Protein 2LS0 (pdb70)

Sequence (128 aa):
MRGSHHHHHHGSEPTTPTTNLKIYKVDDLQKINGIWQVRNNILVPTDFTWVDNGIAADDVIEVTSNGTRTSDQVLQKGGYFVINPNNVKSVGTPMKGSGGLSWAQVNFTTGGNVWLNTTSKDNLLYGKMRGSHHHHHHGSEPTTPTTNLKIYKVDDLQKINGIWQVRNNILVPTDFTWVDNGIAADDVIEVTSNGTRTSDQVLQKGGYFVINPNNVKSVGTPMKGSGGLSWAQVNFTTGGNVWLNTTSKDNLLYGKMRGSHHHHHHGSEPTTPTTNLKIYKVDDLQKINGIWQVRNNILVPTDFTWVDNGIAADDVIEVTSNGTRTSDQVLQKGGYFVINPNNVKSVGTPMKGSGGLSWAQVNFTTGGNVWLNTTSKDNLLYGKMRGSHHHHHHGSEPTTPTTNLKIYKVDDLQKINGIWQVRNNILVPTDFTWVDNGIAADDVIEVTSNGTRTSDQVLQKGGYFVINPNNVKSVGTPMKGSGGLSWAQVNFTTGGNVWLNTTSKDNLLYGKMRGSHHHHHHGSEPTTPTTNLKIYKVDDLQKINGIWQVRNNILVPTDFTWVDNGIAADDVIEVTSNGTRTSDQVLQKGGYFVINPNNVKSVGTPMKGSGGLSWAQVNFTTGGNVWLNTTSKDNLLYGKMRGSHHHHHHGSEPTTPTTNLKIYKVDDLQKINGIWQVRNNILVPTDFTWVDNGIAADDVIEVTSNGTRTSDQVLQKGGYFVINPNNVKSVGTPMKGSGGLSWAQVNFTTGGNVWLNTTSKDNLLYGKMRGSHHHHHHGSEPTTPTTNLKIYKVDDLQKINGIWQVRNNILVPTDFTWVDNGIAADDVIEVTSNGTRTSDQVLQKGGYFVINPNNVKSVGTPMKGSGGLSWAQVNFTTGGNVWLNTTSKDNLLYGKMRGSHHHHHHGSEPTTPTTNLKIYKVDDLQKINGIWQVRNNILVPTDFTWVDNGIAADDVIEVTSNGTRTSDQVLQKGGYFVINPNNVKSVGTPMKGSGGLSWAQVNFTTGGNVWLNTTSKDNLLYGKMRGSHHHHHHGSEPTTPTTNLKIYKVDDLQKINGIWQVRNNILVPTDFTWVDNGIAADDVIEVTSNGTRTSDQVLQKGGYFVINPNNVKSVGTPMKGSGGLSWAQVNFTTGGNVWLNTTSKDNLLYGKMRGSHHHHHHGSEPTTPTTNLKIYKVDDLQKINGIWQVRNNILVPTDFTWVDNGIAADDVIEVTSNGTRTSDQVLQKGGYFVINPNNVKSVGTPMKGSGGLSWAQVNFTTGGNVWLNTTSKDNLLYGK

Secondary structure (DSSP, 8-state):
--S--------S-----S--------S--EEETTEEEE--TTT-SS---TTTTSEEGGGSB--BTTTBSSSSSS--SSS--B--SSSEEEEEEEES-SSSS-EEEEEETTTEEEEEE-S-HHHHHT--

Structure (mmCIF, N/CA/C/O backbone):
data_2LS0
#
_entry.id   2LS0
#
loop_
_atom_site.group_PDB
_atom_site.id
_atom_site.type_symbol
_atom_site.label_atom_id
_atom_site.label_alt_id
_atom_site.label_comp_id
_atom_site.label_asym_id
_atom_site.label_entity_id
_atom_site.label_seq_id
_atom_site.pdbx_PDB_ins_code
_atom_site.Cartn_x
_atom_site.Cartn_y
_atom_site.Cartn_z
_atom_site.occupancy
_atom_site.B_iso_or_equiv
_atom_site.auth_seq_id
_atom_site.auth_comp_id
_atom_site.auth_asym_id
_atom_site.auth_atom_id
_atom_site.pdbx_PDB_model_num
ATOM 1 N N . MET A 1 1 ? -18.959 25.206 -8.216 1.00 0.00 1 MET 1 N 1
ATOM 2 C CA . MET A 1 1 ? -19.706 26.428 -8.618 1.00 0.00 1 MET 1 CA 1
ATOM 3 C C . MET A 1 1 ? -18.752 27.511 -9.112 1.00 0.00 1 MET 1 C 1
ATOM 4 O O . MET A 1 1 ? -18.694 27.809 -10.305 1.00 0.00 1 MET 1 O 1
ATOM 20 N N . ARG A 1 2 ? -18.008 28.097 -8.179 1.00 0.00 2 ARG 1 N 1
ATOM 21 C CA . ARG A 1 2 ? -17.055 29.152 -8.505 1.00 0.00 2 ARG 1 CA 1
ATOM 22 C C . ARG A 1 2 ? -15.680 28.573 -8.828 1.00 0.00 2 ARG 1 C 1
ATOM 23 O O . ARG A 1 2 ? -14.995 28.048 -7.950 1.00 0.00 2 ARG 1 O 1
ATOM 44 N N . GLY A 1 3 ? -15.280 28.678 -10.092 1.00 0.00 3 GLY 1 N 1
ATOM 45 C CA . GLY A 1 3 ? -13.986 28.170 -10.511 1.00 0.00 3 GLY 1 CA 1
ATOM 46 C C . GLY A 1 3 ? -13.765 26.720 -10.124 1.00 0.00 3 GLY 1 C 1
ATOM 47 O O . GLY A 1 3 ? -12.641 26.317 -9.822 1.00 0.00 3 GLY 1 O 1
ATOM 51 N N . SER A 1 4 ? -14.835 25.933 -10.135 1.00 0.00 4 SER 1 N 1
ATOM 52 C CA . SER A 1 4 ? -14.746 24.520 -9.785 1.00 0.00 4 SER 1 CA 1
ATOM 53 C C . SER A 1 4 ? -14.698 23.639 -11.034 1.00 0.00 4 SER 1 C 1
ATOM 54 O O . SER A 1 4 ? -14.675 22.412 -10.935 1.00 0.00 4 SER 1 O 1
ATOM 62 N N . HIS A 1 5 ? -14.685 24.268 -12.207 1.00 0.00 5 HIS 1 N 1
ATOM 63 C CA . HIS A 1 5 ? -14.641 23.536 -13.468 1.00 0.00 5 HIS 1 CA 1
ATOM 64 C C . HIS A 1 5 ? -13.236 23.557 -14.062 1.00 0.00 5 HIS 1 C 1
ATOM 65 O O . HIS A 1 5 ? -12.747 24.606 -14.483 1.00 0.00 5 HIS 1 O 1
ATOM 80 N N . HIS A 1 6 ? -12.589 22.395 -14.092 1.00 0.00 6 HIS 1 N 1
ATOM 81 C CA . HIS A 1 6 ? -11.239 22.288 -14.636 1.00 0.00 6 HIS 1 CA 1
ATOM 82 C C . HIS A 1 6 ? -10.834 20.828 -14.827 1.00 0.00 6 HIS 1 C 1
ATOM 83 O O . HIS A 1 6 ? -10.679 20.084 -13.858 1.00 0.00 6 HIS 1 O 1
ATOM 98 N N . HIS A 1 7 ? -10.661 20.426 -16.083 1.00 0.00 7 HIS 1 N 1
ATOM 99 C CA . HIS A 1 7 ? -10.271 19.057 -16.407 1.00 0.00 7 HIS 1 CA 1
ATOM 100 C C . HIS A 1 7 ? -8.824 19.002 -16.894 1.00 0.00 7 HIS 1 C 1
ATOM 101 O O . HIS A 1 7 ? -8.365 19.896 -17.604 1.00 0.00 7 HIS 1 O 1
ATOM 116 N N . HIS A 1 8 ? -8.110 17.947 -16.506 1.00 0.00 8 HIS 1 N 1
ATOM 117 C CA . HIS A 1 8 ? -6.714 17.782 -16.905 1.00 0.00 8 HIS 1 CA 1
ATOM 118 C C . HIS A 1 8 ? -6.344 16.303 -17.015 1.00 0.00 8 HIS 1 C 1
ATOM 119 O O . HIS A 1 8 ? -6.905 15.460 -16.315 1.00 0.00 8 HIS 1 O 1
ATOM 134 N N . HIS A 1 9 ? -5.396 15.997 -17.899 1.00 0.00 9 HIS 1 N 1
ATOM 135 C CA . HIS A 1 9 ? -4.949 14.620 -18.101 1.00 0.00 9 HIS 1 CA 1
ATOM 136 C C . HIS A 1 9 ? -3.492 14.447 -17.683 1.00 0.00 9 HIS 1 C 1
ATOM 137 O O . HIS A 1 9 ? -2.735 15.414 -17.612 1.00 0.00 9 HIS 1 O 1
ATOM 152 N N . HIS A 1 10 ? -3.106 13.201 -17.414 1.00 0.00 10 HIS 1 N 1
ATOM 153 C CA . HIS A 1 10 ? -1.739 12.883 -16.997 1.00 0.00 10 HIS 1 CA 1
ATOM 154 C C . HIS A 1 10 ? -0.811 12.739 -18.202 1.00 0.00 10 HIS 1 C 1
ATOM 155 O O . HIS A 1 10 ? -1.198 13.029 -19.334 1.00 0.00 10 HIS 1 O 1
ATOM 170 N N . GLY A 1 11 ? 0.420 12.294 -17.949 1.00 0.00 11 GLY 1 N 1
ATOM 171 C CA . GLY A 1 11 ? 1.385 12.119 -19.021 1.00 0.00 11 GLY 1 CA 1
ATOM 172 C C . GLY A 1 11 ? 1.664 10.656 -19.311 1.00 0.00 11 GLY 1 C 1
ATOM 173 O O . GLY A 1 11 ? 1.781 9.846 -18.391 1.00 0.00 11 GLY 1 O 1
ATOM 177 N N . SER A 1 12 ? 1.763 10.313 -20.593 1.00 0.00 12 SER 1 N 1
ATOM 178 C CA . SER A 1 12 ? 2.022 8.934 -20.999 1.00 0.00 12 SER 1 CA 1
ATOM 179 C C . SER A 1 12 ? 3.509 8.691 -21.259 1.00 0.00 12 SER 1 C 1
ATOM 180 O O . SER A 1 12 ? 3.888 7.646 -21.788 1.00 0.00 12 SER 1 O 1
ATOM 188 N N . GLU A 1 13 ? 4.349 9.654 -20.889 1.00 0.00 13 GLU 1 N 1
ATOM 189 C CA . GLU A 1 13 ? 5.789 9.526 -21.092 1.00 0.00 13 GLU 1 CA 1
ATOM 190 C C . GLU A 1 13 ? 6.550 9.810 -19.799 1.00 0.00 13 GLU 1 C 1
ATOM 191 O O . GLU A 1 13 ? 7.240 10.823 -19.684 1.00 0.00 13 GLU 1 O 1
ATOM 203 N N . PRO A 1 14 ? 6.435 8.914 -18.804 1.00 0.00 14 PRO 1 N 1
ATOM 204 C CA . PRO A 1 14 ? 7.117 9.073 -17.518 1.00 0.00 14 PRO 1 CA 1
ATOM 205 C C . PRO A 1 14 ? 8.611 8.783 -17.616 1.00 0.00 14 PRO 1 C 1
ATOM 206 O O . PRO A 1 14 ? 9.019 7.749 -18.146 1.00 0.00 14 PRO 1 O 1
ATOM 217 N N . THR A 1 15 ? 9.421 9.699 -17.099 1.00 0.00 15 THR 1 N 1
ATOM 218 C CA . THR A 1 15 ? 10.870 9.538 -17.124 1.00 0.00 15 THR 1 CA 1
ATOM 219 C C . THR A 1 15 ? 11.298 8.423 -16.173 1.00 0.00 15 THR 1 C 1
ATOM 220 O O . THR A 1 15 ? 10.461 7.676 -15.667 1.00 0.00 15 THR 1 O 1
ATOM 231 N N . THR A 1 16 ? 12.601 8.316 -15.932 1.00 0.00 16 THR 1 N 1
ATOM 232 C CA . THR A 1 16 ? 13.126 7.291 -15.038 1.00 0.00 16 THR 1 CA 1
ATOM 233 C C . THR A 1 16 ? 13.362 7.860 -13.640 1.00 0.00 16 THR 1 C 1
ATOM 234 O O . THR A 1 16 ? 14.340 8.572 -13.408 1.00 0.00 16 THR 1 O 1
ATOM 245 N N . PRO A 1 17 ? 12.463 7.557 -12.685 1.00 0.00 17 PRO 1 N 1
ATOM 246 C CA . PRO A 1 17 ? 12.579 8.045 -11.309 1.00 0.00 17 PRO 1 CA 1
ATOM 247 C C . PRO A 1 17 ? 13.651 7.306 -10.517 1.00 0.00 17 PRO 1 C 1
ATOM 248 O O . PRO A 1 17 ? 14.128 6.249 -10.931 1.00 0.00 17 PRO 1 O 1
ATOM 259 N N . THR A 1 18 ? 14.024 7.870 -9.374 1.00 0.00 18 THR 1 N 1
ATOM 260 C CA . THR A 1 18 ? 15.040 7.270 -8.516 1.00 0.00 18 THR 1 CA 1
ATOM 261 C C . THR A 1 18 ? 14.428 6.717 -7.228 1.00 0.00 18 THR 1 C 1
ATOM 262 O O . THR A 1 18 ? 15.129 6.131 -6.405 1.00 0.00 18 THR 1 O 1
ATOM 273 N N . THR A 1 19 ? 13.121 6.910 -7.055 1.00 0.00 19 THR 1 N 1
ATOM 274 C CA . THR A 1 19 ? 12.425 6.432 -5.861 1.00 0.00 19 THR 1 CA 1
ATOM 275 C C . THR A 1 19 ? 11.431 5.325 -6.205 1.00 0.00 19 THR 1 C 1
ATOM 276 O O . THR A 1 19 ? 10.235 5.445 -5.932 1.00 0.00 19 THR 1 O 1
ATOM 287 N N . ASN A 1 20 ? 11.927 4.242 -6.799 1.00 0.00 20 ASN 1 N 1
ATOM 288 C CA . ASN A 1 20 ? 11.071 3.121 -7.167 1.00 0.00 20 ASN 1 CA 1
ATOM 289 C C . ASN A 1 20 ? 10.523 2.419 -5.926 1.00 0.00 20 ASN 1 C 1
ATOM 290 O O . ASN A 1 20 ? 11.274 2.031 -5.032 1.00 0.00 20 ASN 1 O 1
ATOM 301 N N . LEU A 1 21 ? 9.205 2.260 -5.890 1.00 0.00 21 LEU 1 N 1
ATOM 302 C CA . LEU A 1 21 ? 8.524 1.611 -4.782 1.00 0.00 21 LEU 1 CA 1
ATOM 303 C C . LEU A 1 21 ? 8.880 0.136 -4.717 1.00 0.00 21 LEU 1 C 1
ATOM 304 O O . LEU A 1 21 ? 8.260 -0.696 -5.378 1.00 0.00 21 LEU 1 O 1
ATOM 320 N N . LYS A 1 22 ? 9.877 -0.178 -3.911 1.00 0.00 22 LYS 1 N 1
ATOM 321 C CA . LYS A 1 22 ? 10.322 -1.551 -3.744 1.00 0.00 22 LYS 1 CA 1
ATOM 322 C C . LYS A 1 22 ? 9.152 -2.469 -3.374 1.00 0.00 22 LYS 1 C 1
ATOM 323 O O . LYS A 1 22 ? 8.040 -2.007 -3.116 1.00 0.00 22 LYS 1 O 1
ATOM 342 N N . ILE A 1 23 ? 9.404 -3.771 -3.416 1.00 0.00 23 ILE 1 N 1
ATOM 343 C CA . ILE A 1 23 ? 8.392 -4.785 -3.161 1.00 0.00 23 ILE 1 CA 1
ATOM 344 C C . ILE A 1 23 ? 7.953 -4.932 -1.700 1.00 0.00 23 ILE 1 C 1
ATOM 345 O O . ILE A 1 23 ? 8.706 -4.673 -0.763 1.00 0.00 23 ILE 1 O 1
ATOM 361 N N . TYR A 1 24 ? 6.718 -5.430 -1.559 1.00 0.00 24 TYR 1 N 1
ATOM 362 C CA . TYR A 1 24 ? 6.088 -5.732 -0.287 1.00 0.00 24 TYR 1 CA 1
ATOM 363 C C . TYR A 1 24 ? 6.040 -7.248 -0.193 1.00 0.00 24 TYR 1 C 1
ATOM 364 O O . TYR A 1 24 ? 6.275 -7.922 -1.189 1.00 0.00 24 TYR 1 O 1
ATOM 382 N N . LYS A 1 25 ? 5.710 -7.800 0.953 1.00 0.00 25 LYS 1 N 1
ATOM 383 C CA . LYS A 1 25 ? 5.615 -9.251 1.058 1.00 0.00 25 LYS 1 CA 1
ATOM 384 C C . LYS A 1 25 ? 4.193 -9.685 1.393 1.00 0.00 25 LYS 1 C 1
ATOM 385 O O . LYS A 1 25 ? 3.712 -9.467 2.496 1.00 0.00 25 LYS 1 O 1
ATOM 404 N N . VAL A 1 26 ? 3.513 -10.316 0.459 1.00 0.00 26 VAL 1 N 1
ATOM 405 C CA . VAL A 1 26 ? 2.171 -10.761 0.723 1.00 0.00 26 VAL 1 CA 1
ATOM 406 C C . VAL A 1 26 ? 2.199 -12.052 1.495 1.00 0.00 26 VAL 1 C 1
ATOM 407 O O . VAL A 1 26 ? 2.088 -13.147 0.940 1.00 0.00 26 VAL 1 O 1
ATOM 420 N N . ASP A 1 27 ? 2.383 -11.874 2.784 1.00 0.00 27 ASP 1 N 1
ATOM 421 C CA . ASP A 1 27 ? 2.473 -12.976 3.741 1.00 0.00 27 ASP 1 CA 1
ATOM 422 C C . ASP A 1 27 ? 1.104 -13.472 4.165 1.00 0.00 27 ASP 1 C 1
ATOM 423 O O . ASP A 1 27 ? 0.951 -14.629 4.556 1.00 0.00 27 ASP 1 O 1
ATOM 432 N N . ASP A 1 28 ? 0.107 -12.604 4.091 1.00 0.00 28 ASP 1 N 1
ATOM 433 C CA . ASP A 1 28 ? -1.239 -12.995 4.480 1.00 0.00 28 ASP 1 CA 1
ATOM 434 C C . ASP A 1 28 ? -2.262 -11.907 4.190 1.00 0.00 28 ASP 1 C 1
ATOM 435 O O . ASP A 1 28 ? -2.246 -10.842 4.806 1.00 0.00 28 ASP 1 O 1
ATOM 444 N N . LEU A 1 29 ? -3.177 -12.196 3.276 1.00 0.00 29 LEU 1 N 1
ATOM 445 C CA . LEU A 1 29 ? -4.225 -11.264 2.946 1.00 0.00 29 LEU 1 CA 1
ATOM 446 C C . LEU A 1 29 ? -5.569 -11.965 2.970 1.00 0.00 29 LEU 1 C 1
ATOM 447 O O . LEU A 1 29 ? -5.711 -13.082 2.481 1.00 0.00 29 LEU 1 O 1
ATOM 463 N N . GLN A 1 30 ? -6.534 -11.292 3.570 1.00 0.00 30 GLN 1 N 1
ATOM 464 C CA . GLN A 1 30 ? -7.887 -11.811 3.739 1.00 0.00 30 GLN 1 CA 1
ATOM 465 C C . GLN A 1 30 ? -8.947 -10.850 3.268 1.00 0.00 30 GLN 1 C 1
ATOM 466 O O . GLN A 1 30 ? -8.723 -9.646 3.203 1.00 0.00 30 GLN 1 O 1
ATOM 480 N N . LYS A 1 31 ? -10.142 -11.377 3.018 1.00 0.00 31 LYS 1 N 1
ATOM 481 C CA . LYS A 1 31 ? -11.232 -10.506 2.670 1.00 0.00 31 LYS 1 CA 1
ATOM 482 C C . LYS A 1 31 ? -11.562 -9.809 3.980 1.00 0.00 31 LYS 1 C 1
ATOM 483 O O . LYS A 1 31 ? -12.062 -10.429 4.918 1.00 0.00 31 LYS 1 O 1
ATOM 502 N N . ILE A 1 32 ? -11.131 -8.568 4.085 1.00 0.00 32 ILE 1 N 1
ATOM 503 C CA . ILE A 1 32 ? -11.217 -7.832 5.333 1.00 0.00 32 ILE 1 CA 1
ATOM 504 C C . ILE A 1 32 ? -11.981 -6.516 5.194 1.00 0.00 32 ILE 1 C 1
ATOM 505 O O . ILE A 1 32 ? -11.603 -5.638 4.422 1.00 0.00 32 ILE 1 O 1
ATOM 521 N N . ASN A 1 33 ? -13.077 -6.401 5.948 1.00 0.00 33 ASN 1 N 1
ATOM 522 C CA . ASN A 1 33 ? -13.922 -5.215 5.910 1.00 0.00 33 ASN 1 CA 1
ATOM 523 C C . ASN A 1 33 ? -14.505 -5.024 4.515 1.00 0.00 33 ASN 1 C 1
ATOM 524 O O . ASN A 1 33 ? -14.649 -3.899 4.036 1.00 0.00 33 ASN 1 O 1
ATOM 535 N N . GLY A 1 34 ? -14.834 -6.139 3.868 1.00 0.00 34 GLY 1 N 1
ATOM 536 C CA . GLY A 1 34 ? -15.386 -6.092 2.536 1.00 0.00 34 GLY 1 CA 1
ATOM 537 C C . GLY A 1 34 ? -14.337 -5.767 1.489 1.00 0.00 34 GLY 1 C 1
ATOM 538 O O . GLY A 1 34 ? -14.649 -5.633 0.305 1.00 0.00 34 GLY 1 O 1
ATOM 542 N N . ILE A 1 35 ? -13.088 -5.638 1.930 1.00 0.00 35 ILE 1 N 1
ATOM 543 C CA . ILE A 1 35 ? -11.986 -5.328 1.048 1.00 0.00 35 ILE 1 CA 1
ATOM 544 C C . ILE A 1 35 ? -10.810 -6.240 1.357 1.00 0.00 35 ILE 1 C 1
ATOM 545 O O . ILE A 1 35 ? -10.494 -6.483 2.519 1.00 0.00 35 ILE 1 O 1
ATOM 561 N N . TRP A 1 36 ? -10.150 -6.733 0.324 1.00 0.00 36 TRP 1 N 1
ATOM 562 C CA . TRP A 1 36 ? -9.009 -7.611 0.523 1.00 0.00 36 TRP 1 CA 1
ATOM 563 C C . TRP A 1 36 ? -7.930 -6.875 1.313 1.00 0.00 36 TRP 1 C 1
ATOM 564 O O . TRP A 1 36 ? -7.596 -5.739 0.992 1.00 0.00 36 TRP 1 O 1
ATOM 585 N N . GLN A 1 37 ? -7.406 -7.507 2.362 1.00 0.00 37 GLN 1 N 1
ATOM 586 C CA . GLN A 1 37 ? -6.393 -6.870 3.193 1.00 0.00 37 GLN 1 CA 1
ATOM 587 C C . GLN A 1 37 ? -5.095 -7.626 3.123 1.00 0.00 37 GLN 1 C 1
ATOM 588 O O . GLN A 1 37 ? -5.092 -8.831 2.960 1.00 0.00 37 GLN 1 O 1
ATOM 602 N N . VAL A 1 38 ? -3.994 -6.897 3.212 1.00 0.00 38 VAL 1 N 1
ATOM 603 C CA . VAL A 1 38 ? -2.681 -7.503 3.095 1.00 0.00 38 VAL 1 CA 1
ATOM 604 C C . VAL A 1 38 ? -1.826 -7.434 4.350 1.00 0.00 38 VAL 1 C 1
ATOM 605 O O . VAL A 1 38 ? -1.940 -6.501 5.152 1.00 0.00 38 VAL 1 O 1
ATOM 618 N N . ARG A 1 39 ? -0.948 -8.445 4.476 1.00 0.00 39 ARG 1 N 1
ATOM 619 C CA . ARG A 1 39 ? -0.010 -8.544 5.585 1.00 0.00 39 ARG 1 CA 1
ATOM 620 C C . ARG A 1 39 ? 1.328 -9.136 5.126 1.00 0.00 39 ARG 1 C 1
ATOM 621 O O . ARG A 1 39 ? 1.348 -10.088 4.346 1.00 0.00 39 ARG 1 O 1
ATOM 642 N N . ASN A 1 40 ? 2.438 -8.643 5.680 1.00 0.00 40 ASN 1 N 1
ATOM 643 C CA . ASN A 1 40 ? 3.738 -9.209 5.390 1.00 0.00 40 ASN 1 CA 1
ATOM 644 C C . ASN A 1 40 ? 4.454 -9.425 6.683 1.00 0.00 40 ASN 1 C 1
ATOM 645 O O . ASN A 1 40 ? 4.249 -8.720 7.649 1.00 0.00 40 ASN 1 O 1
ATOM 656 N N . ASN A 1 41 ? 5.282 -10.408 6.676 1.00 0.00 41 ASN 1 N 1
ATOM 657 C CA . ASN A 1 41 ? 6.061 -10.768 7.837 1.00 0.00 41 ASN 1 CA 1
ATOM 658 C C . ASN A 1 41 ? 6.973 -9.623 8.316 1.00 0.00 41 ASN 1 C 1
ATOM 659 O O . ASN A 1 41 ? 7.447 -9.649 9.452 1.00 0.00 41 ASN 1 O 1
ATOM 670 N N . ILE A 1 42 ? 7.233 -8.629 7.455 1.00 0.00 42 ILE 1 N 1
ATOM 671 C CA . ILE A 1 42 ? 8.086 -7.528 7.804 1.00 0.00 42 ILE 1 CA 1
ATOM 672 C C . ILE A 1 42 ? 7.321 -6.475 8.566 1.00 0.00 42 ILE 1 C 1
ATOM 673 O O . ILE A 1 42 ? 7.729 -6.030 9.639 1.00 0.00 42 ILE 1 O 1
ATOM 689 N N . LEU A 1 43 ? 6.192 -6.093 7.997 1.00 0.00 43 LEU 1 N 1
ATOM 690 C CA . LEU A 1 43 ? 5.338 -5.113 8.607 1.00 0.00 43 LEU 1 CA 1
ATOM 691 C C . LEU A 1 43 ? 4.185 -5.791 9.315 1.00 0.00 43 LEU 1 C 1
ATOM 692 O O . LEU A 1 43 ? 3.440 -5.151 10.053 1.00 0.00 43 LEU 1 O 1
ATOM 708 N N . VAL A 1 44 ? 4.014 -7.090 9.075 1.00 0.00 44 VAL 1 N 1
ATOM 709 C CA . VAL A 1 44 ? 2.920 -7.804 9.697 1.00 0.00 44 VAL 1 CA 1
ATOM 710 C C . VAL A 1 44 ? 3.263 -9.246 9.956 1.00 0.00 44 VAL 1 C 1
ATOM 711 O O . VAL A 1 44 ? 2.730 -10.157 9.319 1.00 0.00 44 VAL 1 O 1
ATOM 724 N N . PRO A 1 45 ? 4.140 -9.472 10.925 1.00 0.00 45 PRO 1 N 1
ATOM 725 C CA . PRO A 1 45 ? 4.537 -10.808 11.322 1.00 0.00 45 PRO 1 CA 1
ATOM 726 C C . PRO A 1 45 ? 3.301 -11.654 11.529 1.00 0.00 45 PRO 1 C 1
ATOM 727 O O . PRO A 1 45 ? 3.285 -12.857 11.270 1.00 0.00 45 PRO 1 O 1
ATOM 738 N N . THR A 1 46 ? 2.259 -10.966 11.977 1.00 0.00 46 THR 1 N 1
ATOM 739 C CA . THR A 1 46 ? 0.958 -11.566 12.228 1.00 0.00 46 THR 1 CA 1
ATOM 740 C C . THR A 1 46 ? 0.043 -10.596 12.976 1.00 0.00 46 THR 1 C 1
ATOM 741 O O . THR A 1 46 ? 0.511 -9.725 13.708 1.00 0.00 46 THR 1 O 1
ATOM 752 N N . ASP A 1 47 ? -1.267 -10.789 12.827 1.00 0.00 47 ASP 1 N 1
ATOM 753 C CA . ASP A 1 47 ? -2.259 -9.962 13.532 1.00 0.00 47 ASP 1 CA 1
ATOM 754 C C . ASP A 1 47 ? -2.388 -8.534 13.006 1.00 0.00 47 ASP 1 C 1
ATOM 755 O O . ASP A 1 47 ? -2.294 -7.579 13.779 1.00 0.00 47 ASP 1 O 1
ATOM 764 N N . PHE A 1 48 ? -2.683 -8.375 11.732 1.00 0.00 48 PHE 1 N 1
ATOM 765 C CA . PHE A 1 48 ? -2.885 -7.071 11.173 1.00 0.00 48 PHE 1 CA 1
ATOM 766 C C . PHE A 1 48 ? -4.314 -6.683 11.439 1.00 0.00 48 PHE 1 C 1
ATOM 767 O O . PHE A 1 48 ? -5.227 -7.294 10.898 1.00 0.00 48 PHE 1 O 1
ATOM 784 N N . THR A 1 49 ? -4.511 -5.708 12.288 1.00 0.00 49 THR 1 N 1
ATOM 785 C CA . THR A 1 49 ? -5.854 -5.286 12.632 1.00 0.00 49 THR 1 CA 1
ATOM 786 C C . THR A 1 49 ? -6.696 -5.126 11.387 1.00 0.00 49 THR 1 C 1
ATOM 787 O O . THR A 1 49 ? -6.754 -4.057 10.783 1.00 0.00 49 THR 1 O 1
ATOM 798 N N . TRP A 1 50 ? -7.373 -6.198 11.038 1.00 0.00 50 TRP 1 N 1
ATOM 799 C CA . TRP A 1 50 ? -8.255 -6.221 9.885 1.00 0.00 50 TRP 1 CA 1
ATOM 800 C C . TRP A 1 50 ? -9.113 -4.957 9.842 1.00 0.00 50 TRP 1 C 1
ATOM 801 O O . TRP A 1 50 ? -9.539 -4.505 8.780 1.00 0.00 50 TRP 1 O 1
ATOM 822 N N . VAL A 1 51 ? -9.366 -4.415 11.027 1.00 0.00 51 VAL 1 N 1
ATOM 823 C CA . VAL A 1 51 ? -10.185 -3.223 11.193 1.00 0.00 51 VAL 1 CA 1
ATOM 824 C C . VAL A 1 51 ? -9.705 -2.094 10.327 1.00 0.00 51 VAL 1 C 1
ATOM 825 O O . VAL A 1 51 ? -10.454 -1.508 9.547 1.00 0.00 51 VAL 1 O 1
ATOM 838 N N . ASP A 1 52 ? -8.458 -1.774 10.516 1.00 0.00 52 ASP 1 N 1
ATOM 839 C CA . ASP A 1 52 ? -7.855 -0.678 9.796 1.00 0.00 52 ASP 1 CA 1
ATOM 840 C C . ASP A 1 52 ? -6.359 -0.822 9.633 1.00 0.00 52 ASP 1 C 1
ATOM 841 O O . ASP A 1 52 ? -5.742 -0.097 8.855 1.00 0.00 52 ASP 1 O 1
ATOM 850 N N . ASN A 1 53 ? -5.772 -1.739 10.364 1.00 0.00 53 ASN 1 N 1
ATOM 851 C CA . ASN A 1 53 ? -4.337 -1.923 10.281 1.00 0.00 53 ASN 1 CA 1
ATOM 852 C C . ASN A 1 53 ? -3.994 -2.854 9.166 1.00 0.00 53 ASN 1 C 1
ATOM 853 O O . ASN A 1 53 ? -2.857 -2.908 8.705 1.00 0.00 53 ASN 1 O 1
ATOM 864 N N . GLY A 1 54 ? -5.000 -3.511 8.676 1.00 0.00 54 GLY 1 N 1
ATOM 865 C CA . GLY A 1 54 ? -4.831 -4.338 7.574 1.00 0.00 54 GLY 1 CA 1
ATOM 866 C C . GLY A 1 54 ? -4.857 -3.503 6.334 1.00 0.00 54 GLY 1 C 1
ATOM 867 O O . GLY A 1 54 ? -5.607 -2.530 6.245 1.00 0.00 54 GLY 1 O 1
ATOM 871 N N . ILE A 1 55 ? -4.036 -3.855 5.392 1.00 0.00 55 ILE 1 N 1
ATOM 872 C CA . ILE A 1 55 ? -3.967 -3.094 4.161 1.00 0.00 55 ILE 1 CA 1
ATOM 873 C C . ILE A 1 55 ? -5.043 -3.513 3.182 1.00 0.00 55 ILE 1 C 1
ATOM 874 O O . ILE A 1 55 ? -5.059 -4.639 2.725 1.00 0.00 55 ILE 1 O 1
ATOM 890 N N . ALA A 1 56 ? -5.917 -2.595 2.810 1.00 0.00 56 ALA 1 N 1
ATOM 891 C CA . ALA A 1 56 ? -6.916 -2.925 1.829 1.00 0.00 56 ALA 1 CA 1
ATOM 892 C C . ALA A 1 56 ? -6.232 -3.079 0.497 1.00 0.00 56 ALA 1 C 1
ATOM 893 O O . ALA A 1 56 ? -6.072 -2.122 -0.256 1.00 0.00 56 ALA 1 O 1
ATOM 900 N N . ALA A 1 57 ? -5.774 -4.295 0.258 1.00 0.00 57 ALA 1 N 1
ATOM 901 C CA . ALA A 1 57 ? -5.031 -4.620 -0.938 1.00 0.00 57 ALA 1 CA 1
ATOM 902 C C . ALA A 1 57 ? -5.501 -3.863 -2.180 1.00 0.00 57 ALA 1 C 1
ATOM 903 O O . ALA A 1 57 ? -4.697 -3.503 -3.036 1.00 0.00 57 ALA 1 O 1
ATOM 910 N N . ASP A 1 58 ? -6.795 -3.619 -2.276 1.00 0.00 58 ASP 1 N 1
ATOM 911 C CA . ASP A 1 58 ? -7.345 -2.902 -3.421 1.00 0.00 58 ASP 1 CA 1
ATOM 912 C C . ASP A 1 58 ? -6.637 -1.567 -3.603 1.00 0.00 58 ASP 1 C 1
ATOM 913 O O . ASP A 1 58 ? -6.414 -1.110 -4.724 1.00 0.00 58 ASP 1 O 1
ATOM 922 N N . ASP A 1 59 ? -6.284 -0.956 -2.484 1.00 0.00 59 ASP 1 N 1
ATOM 923 C CA . ASP A 1 59 ? -5.594 0.312 -2.467 1.00 0.00 59 ASP 1 CA 1
ATOM 924 C C . ASP A 1 59 ? -4.192 0.198 -3.053 1.00 0.00 59 ASP 1 C 1
ATOM 925 O O . ASP A 1 59 ? -3.658 1.172 -3.585 1.00 0.00 59 ASP 1 O 1
ATOM 934 N N . VAL A 1 60 ? -3.582 -0.979 -2.933 1.00 0.00 60 VAL 1 N 1
ATOM 935 C CA . VAL A 1 60 ? -2.246 -1.174 -3.430 1.00 0.00 60 VAL 1 CA 1
ATOM 936 C C . VAL A 1 60 ? -2.226 -1.874 -4.768 1.00 0.00 60 VAL 1 C 1
ATOM 937 O O . VAL A 1 60 ? -3.263 -2.077 -5.398 1.00 0.00 60 VAL 1 O 1
ATOM 950 N N . ILE A 1 61 ? -1.028 -2.197 -5.216 1.00 0.00 61 ILE 1 N 1
ATOM 951 C CA . ILE A 1 61 ? -0.843 -2.819 -6.483 1.00 0.00 61 ILE 1 CA 1
ATOM 952 C C . ILE A 1 61 ? 0.265 -3.851 -6.447 1.00 0.00 61 ILE 1 C 1
ATOM 953 O O . ILE A 1 61 ? 1.436 -3.524 -6.274 1.00 0.00 61 ILE 1 O 1
ATOM 969 N N . GLU A 1 62 ? -0.130 -5.096 -6.598 1.00 0.00 62 GLU 1 N 1
ATOM 970 C CA . GLU A 1 62 ? 0.785 -6.220 -6.561 1.00 0.00 62 GLU 1 CA 1
ATOM 971 C C . GLU A 1 62 ? 1.814 -6.184 -7.675 1.00 0.00 62 GLU 1 C 1
ATOM 972 O O . GLU A 1 62 ? 1.477 -6.195 -8.859 1.00 0.00 62 GLU 1 O 1
ATOM 984 N N . VAL A 1 63 ? 3.078 -6.167 -7.274 1.00 0.00 63 VAL 1 N 1
ATOM 985 C CA . VAL A 1 63 ? 4.172 -6.166 -8.217 1.00 0.00 63 VAL 1 CA 1
ATOM 986 C C . VAL A 1 63 ? 4.825 -7.544 -8.256 1.00 0.00 63 VAL 1 C 1
ATOM 987 O O . VAL A 1 63 ? 4.785 -8.281 -7.271 1.00 0.00 63 VAL 1 O 1
ATOM 1000 N N . THR A 1 64 ? 5.446 -7.887 -9.382 1.00 0.00 64 THR 1 N 1
ATOM 1001 C CA . THR A 1 64 ? 6.118 -9.178 -9.498 1.00 0.00 64 THR 1 CA 1
ATOM 1002 C C . THR A 1 64 ? 7.512 -9.063 -8.908 1.00 0.00 64 THR 1 C 1
ATOM 1003 O O . THR A 1 64 ? 8.013 -7.952 -8.754 1.00 0.00 64 THR 1 O 1
ATOM 1014 N N . SER A 1 65 ? 8.120 -10.207 -8.578 1.00 0.00 65 SER 1 N 1
ATOM 1015 C CA . SER A 1 65 ? 9.455 -10.252 -7.969 1.00 0.00 65 SER 1 CA 1
ATOM 1016 C C . SER A 1 65 ? 10.397 -9.194 -8.541 1.00 0.00 65 SER 1 C 1
ATOM 1017 O O . SER A 1 65 ? 11.222 -8.637 -7.818 1.00 0.00 65 SER 1 O 1
ATOM 1025 N N . ASN A 1 66 ? 10.273 -8.915 -9.831 1.00 0.00 66 ASN 1 N 1
ATOM 1026 C CA . ASN A 1 66 ? 11.116 -7.922 -10.469 1.00 0.00 66 ASN 1 CA 1
ATOM 1027 C C . ASN A 1 66 ? 10.652 -6.507 -10.129 1.00 0.00 66 ASN 1 C 1
ATOM 1028 O O . ASN A 1 66 ? 11.308 -5.522 -10.469 1.00 0.00 66 ASN 1 O 1
ATOM 1039 N N . GLY A 1 67 ? 9.510 -6.428 -9.466 1.00 0.00 67 GLY 1 N 1
ATOM 1040 C CA . GLY A 1 67 ? 8.937 -5.156 -9.084 1.00 0.00 67 GLY 1 CA 1
ATOM 1041 C C . GLY A 1 67 ? 7.977 -4.640 -10.127 1.00 0.0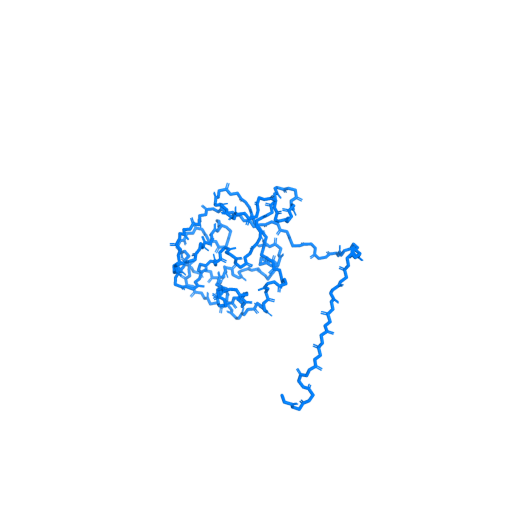0 67 GLY 1 C 1
ATOM 1042 O O . GLY A 1 67 ? 7.731 -3.437 -10.215 1.00 0.00 67 GLY 1 O 1
ATOM 1046 N N . THR A 1 68 ? 7.439 -5.553 -10.929 1.00 0.00 68 THR 1 N 1
ATOM 1047 C CA . THR A 1 68 ? 6.512 -5.184 -11.979 1.00 0.00 68 THR 1 CA 1
ATOM 1048 C C . THR A 1 68 ? 5.166 -4.779 -11.383 1.00 0.00 68 THR 1 C 1
ATOM 1049 O O . THR A 1 68 ? 4.500 -5.577 -10.736 1.00 0.00 68 THR 1 O 1
ATOM 1060 N N . ARG A 1 69 ? 4.792 -3.520 -11.576 1.00 0.00 69 ARG 1 N 1
ATOM 1061 C CA . ARG A 1 69 ? 3.535 -3.005 -11.037 1.00 0.00 69 ARG 1 CA 1
ATOM 1062 C C . ARG A 1 69 ? 2.318 -3.533 -11.788 1.00 0.00 69 ARG 1 C 1
ATOM 1063 O O . ARG A 1 69 ? 2.303 -3.595 -13.017 1.00 0.00 69 ARG 1 O 1
ATOM 1084 N N . THR A 1 70 ? 1.290 -3.895 -11.020 1.00 0.00 70 THR 1 N 1
ATOM 1085 C CA . THR A 1 70 ? 0.035 -4.408 -11.566 1.00 0.00 70 THR 1 CA 1
ATOM 1086 C C . THR A 1 70 ? 0.270 -5.389 -12.710 1.00 0.00 70 THR 1 C 1
ATOM 1087 O O . THR A 1 70 ? 0.041 -5.067 -13.877 1.00 0.00 70 THR 1 O 1
ATOM 1098 N N . SER A 1 71 ? 0.710 -6.593 -12.365 1.00 0.00 71 SER 1 N 1
ATOM 1099 C CA . SER A 1 71 ? 0.963 -7.629 -13.358 1.00 0.00 71 SER 1 CA 1
ATOM 1100 C C . SER A 1 71 ? -0.315 -8.402 -13.665 1.00 0.00 71 SER 1 C 1
ATOM 1101 O O . SER A 1 71 ? -0.673 -8.596 -14.826 1.00 0.00 71 SER 1 O 1
ATOM 1109 N N . ASP A 1 72 ? -1.000 -8.839 -12.613 1.00 0.00 72 ASP 1 N 1
ATOM 1110 C CA . ASP A 1 72 ? -2.241 -9.594 -12.766 1.00 0.00 72 ASP 1 CA 1
ATOM 1111 C C . ASP A 1 72 ? -3.456 -8.680 -12.632 1.00 0.00 72 ASP 1 C 1
ATOM 1112 O O . ASP A 1 72 ? -4.520 -8.965 -13.182 1.00 0.00 72 ASP 1 O 1
ATOM 1121 N N . GLN A 1 73 ? -3.287 -7.585 -11.886 1.00 0.00 73 GLN 1 N 1
ATOM 1122 C CA . GLN A 1 73 ? -4.362 -6.613 -11.654 1.00 0.00 73 GLN 1 CA 1
ATOM 1123 C C . GLN A 1 73 ? -5.216 -7.016 -10.457 1.00 0.00 73 GLN 1 C 1
ATOM 1124 O O . GLN A 1 73 ? -5.840 -6.175 -9.811 1.00 0.00 73 GLN 1 O 1
ATOM 1138 N N . VAL A 1 74 ? -5.222 -8.306 -10.163 1.00 0.00 74 VAL 1 N 1
ATOM 1139 C CA . VAL A 1 74 ? -5.975 -8.846 -9.037 1.00 0.00 74 VAL 1 CA 1
ATOM 1140 C C . VAL A 1 74 ? -5.023 -9.303 -7.938 1.00 0.00 74 VAL 1 C 1
ATOM 1141 O O . VAL A 1 74 ? -4.354 -10.327 -8.075 1.00 0.00 74 VAL 1 O 1
ATOM 1154 N N . LEU A 1 75 ? -4.949 -8.535 -6.856 1.00 0.00 75 LEU 1 N 1
ATOM 1155 C CA . LEU A 1 75 ? -4.056 -8.867 -5.751 1.00 0.00 75 LEU 1 CA 1
ATOM 1156 C C . LEU A 1 75 ? -4.341 -10.250 -5.191 1.00 0.00 75 LEU 1 C 1
ATOM 1157 O O . LEU A 1 75 ? -5.482 -10.711 -5.161 1.00 0.00 75 LEU 1 O 1
ATOM 1173 N N . GLN A 1 76 ? -3.278 -10.889 -4.733 1.00 0.00 76 GLN 1 N 1
ATOM 1174 C CA . GLN A 1 76 ? -3.350 -12.215 -4.144 1.00 0.00 76 GLN 1 CA 1
ATOM 1175 C C . GLN A 1 76 ? -2.186 -12.407 -3.181 1.00 0.00 76 GLN 1 C 1
ATOM 1176 O O . GLN A 1 76 ? -1.040 -12.100 -3.509 1.00 0.00 76 GLN 1 O 1
ATOM 1190 N N . LYS A 1 77 ? -2.485 -12.910 -1.996 1.00 0.00 77 LYS 1 N 1
ATOM 1191 C CA . LYS A 1 77 ? -1.458 -13.132 -0.979 1.00 0.00 77 LYS 1 CA 1
ATOM 1192 C C . LYS A 1 77 ? -0.583 -14.333 -1.266 1.00 0.00 77 LYS 1 C 1
ATOM 1193 O O . LYS A 1 77 ? -1.007 -15.298 -1.903 1.00 0.00 77 LYS 1 O 1
ATOM 1212 N N . GLY A 1 78 ? 0.648 -14.258 -0.779 1.00 0.00 78 GLY 1 N 1
ATOM 1213 C CA . GLY A 1 78 ? 1.583 -15.332 -0.971 1.00 0.00 78 GLY 1 CA 1
ATOM 1214 C C . GLY A 1 78 ? 2.731 -14.903 -1.833 1.00 0.00 78 GLY 1 C 1
ATOM 1215 O O . GLY A 1 78 ? 3.437 -15.741 -2.396 1.00 0.00 78 GLY 1 O 1
ATOM 1219 N N . GLY A 1 79 ? 2.921 -13.591 -1.960 1.00 0.00 79 GLY 1 N 1
ATOM 1220 C CA . GLY A 1 79 ? 4.001 -13.124 -2.792 1.00 0.00 79 GLY 1 CA 1
ATOM 1221 C C . GLY A 1 79 ? 4.572 -11.785 -2.391 1.00 0.00 79 GLY 1 C 1
ATOM 1222 O O . GLY A 1 79 ? 5.256 -11.663 -1.376 1.00 0.00 79 GLY 1 O 1
ATOM 1226 N N . TYR A 1 80 ? 4.301 -10.791 -3.220 1.00 0.00 80 TYR 1 N 1
ATOM 1227 C CA . TYR A 1 80 ? 4.785 -9.442 -3.010 1.00 0.00 80 TYR 1 CA 1
ATOM 1228 C C . TYR A 1 80 ? 3.828 -8.446 -3.638 1.00 0.00 80 TYR 1 C 1
ATOM 1229 O O . TYR A 1 80 ? 3.064 -8.795 -4.538 1.00 0.00 80 TYR 1 O 1
ATOM 1247 N N . PHE A 1 81 ? 3.900 -7.202 -3.206 1.00 0.00 81 PHE 1 N 1
ATOM 1248 C CA . PHE A 1 81 ? 3.059 -6.166 -3.789 1.00 0.00 81 PHE 1 CA 1
ATOM 1249 C C . PHE A 1 81 ? 3.677 -4.815 -3.625 1.00 0.00 81 PHE 1 C 1
ATOM 1250 O O . PHE A 1 81 ? 4.680 -4.641 -2.958 1.00 0.00 81 PHE 1 O 1
ATOM 1267 N N . VAL A 1 82 ? 3.063 -3.852 -4.234 1.00 0.00 82 VAL 1 N 1
ATOM 1268 C CA . VAL A 1 82 ? 3.551 -2.508 -4.142 1.00 0.00 82 VAL 1 CA 1
ATOM 1269 C C . VAL A 1 82 ? 2.382 -1.584 -3.934 1.00 0.00 82 VAL 1 C 1
ATOM 1270 O O . VAL A 1 82 ? 1.437 -1.596 -4.703 1.00 0.00 82 VAL 1 O 1
ATOM 1283 N N . ILE A 1 83 ? 2.448 -0.790 -2.890 1.00 0.00 83 ILE 1 N 1
ATOM 1284 C CA . ILE A 1 83 ? 1.375 0.127 -2.587 1.00 0.00 83 ILE 1 CA 1
ATOM 1285 C C . ILE A 1 83 ? 1.398 1.288 -3.538 1.00 0.00 83 ILE 1 C 1
ATOM 1286 O O . ILE A 1 83 ? 2.303 2.123 -3.489 1.00 0.00 83 ILE 1 O 1
ATOM 1302 N N . ASN A 1 84 ? 0.401 1.361 -4.389 1.00 0.00 84 ASN 1 N 1
ATOM 1303 C CA . ASN A 1 84 ? 0.330 2.454 -5.321 1.00 0.00 84 ASN 1 CA 1
ATOM 1304 C C . ASN A 1 84 ? 0.409 3.774 -4.549 1.00 0.00 84 ASN 1 C 1
ATOM 1305 O O . ASN A 1 84 ? -0.488 4.096 -3.771 1.00 0.00 84 ASN 1 O 1
ATOM 1316 N N . PRO A 1 85 ? 1.478 4.558 -4.759 1.00 0.00 85 PRO 1 N 1
ATOM 1317 C CA . PRO A 1 85 ? 1.671 5.855 -4.085 1.00 0.00 85 PRO 1 CA 1
ATOM 1318 C C . PRO A 1 85 ? 0.674 6.864 -4.570 1.00 0.00 85 PRO 1 C 1
ATOM 1319 O O . PRO A 1 85 ? 0.293 7.801 -3.869 1.00 0.00 85 PRO 1 O 1
ATOM 1330 N N . ASN A 1 86 ? 0.266 6.658 -5.791 1.00 0.00 86 ASN 1 N 1
ATOM 1331 C CA . ASN A 1 86 ? -0.688 7.529 -6.418 1.00 0.00 86 ASN 1 CA 1
ATOM 1332 C C . ASN A 1 86 ? -2.070 7.286 -5.844 1.00 0.00 86 ASN 1 C 1
ATOM 1333 O O . ASN A 1 86 ? -2.886 8.202 -5.741 1.00 0.00 86 ASN 1 O 1
ATOM 1344 N N . ASN A 1 87 ? -2.297 6.061 -5.402 1.00 0.00 87 ASN 1 N 1
ATOM 1345 C CA . ASN A 1 87 ? -3.525 5.708 -4.757 1.00 0.00 87 ASN 1 CA 1
ATOM 1346 C C . ASN A 1 87 ? -3.420 6.121 -3.319 1.00 0.00 87 ASN 1 C 1
ATOM 1347 O O . ASN A 1 87 ? -4.345 5.948 -2.533 1.00 0.00 87 ASN 1 O 1
ATOM 1358 N N . VAL A 1 88 ? -2.244 6.621 -2.980 1.00 0.00 88 VAL 1 N 1
ATOM 1359 C CA . VAL A 1 88 ? -1.926 7.026 -1.687 1.00 0.00 88 VAL 1 CA 1
ATOM 1360 C C . VAL A 1 88 ? -2.109 8.493 -1.497 1.00 0.00 88 VAL 1 C 1
ATOM 1361 O O . VAL A 1 88 ? -1.661 9.333 -2.278 1.00 0.00 88 VAL 1 O 1
ATOM 1374 N N . LYS A 1 89 ? -2.756 8.753 -0.420 1.00 0.00 89 LYS 1 N 1
ATOM 1375 C CA . LYS A 1 89 ? -3.039 10.085 0.006 1.00 0.00 89 LYS 1 CA 1
ATOM 1376 C C . LYS A 1 89 ? -1.853 10.588 0.769 1.00 0.00 89 LYS 1 C 1
ATOM 1377 O O . LYS A 1 89 ? -1.391 11.715 0.588 1.00 0.00 89 LYS 1 O 1
ATOM 1396 N N . SER A 1 90 ? -1.371 9.714 1.633 1.00 0.00 90 SER 1 N 1
ATOM 1397 C CA . SER A 1 90 ? -0.212 10.041 2.475 1.00 0.00 90 SER 1 CA 1
ATOM 1398 C C . SER A 1 90 ? 0.112 8.944 3.486 1.00 0.00 90 SER 1 C 1
ATOM 1399 O O . SER A 1 90 ? -0.661 8.016 3.675 1.00 0.00 90 SER 1 O 1
ATOM 1407 N N . VAL A 1 91 ? 1.236 9.113 4.182 1.00 0.00 91 VAL 1 N 1
ATOM 1408 C CA . VAL A 1 91 ? 1.651 8.212 5.230 1.00 0.00 91 VAL 1 CA 1
ATOM 1409 C C . VAL A 1 91 ? 1.445 8.918 6.571 1.00 0.00 91 VAL 1 C 1
ATOM 1410 O O . VAL A 1 91 ? 2.017 9.978 6.826 1.00 0.00 91 VAL 1 O 1
ATOM 1423 N N . GLY A 1 92 ? 0.570 8.353 7.386 1.00 0.00 92 GLY 1 N 1
ATOM 1424 C CA . GLY A 1 92 ? 0.207 8.927 8.649 1.00 0.00 92 GLY 1 CA 1
ATOM 1425 C C . GLY A 1 92 ? 1.058 8.496 9.812 1.00 0.00 92 GLY 1 C 1
ATOM 1426 O O . GLY A 1 92 ? 1.998 7.711 9.689 1.00 0.00 92 GLY 1 O 1
ATOM 1430 N N . THR A 1 93 ? 0.690 9.054 10.940 1.00 0.00 93 THR 1 N 1
ATOM 1431 C CA . THR A 1 93 ? 1.327 8.830 12.218 1.00 0.00 93 THR 1 CA 1
ATOM 1432 C C . THR A 1 93 ? 1.235 7.388 12.648 1.00 0.00 93 THR 1 C 1
ATOM 1433 O O . THR A 1 93 ? 0.222 6.710 12.476 1.00 0.00 93 THR 1 O 1
ATOM 1444 N N . PRO A 1 94 ? 2.346 6.921 13.197 1.00 0.00 94 PRO 1 N 1
ATOM 1445 C CA . PRO A 1 94 ? 2.519 5.558 13.673 1.00 0.00 94 PRO 1 CA 1
ATOM 1446 C C . PRO A 1 94 ? 1.937 5.309 15.058 1.00 0.00 94 PRO 1 C 1
ATOM 1447 O O . PRO A 1 94 ? 1.747 6.229 15.853 1.00 0.00 94 PRO 1 O 1
ATOM 1458 N N . MET A 1 95 ? 1.673 4.042 15.324 1.00 0.00 95 MET 1 N 1
ATOM 1459 C CA . MET A 1 95 ? 1.120 3.601 16.600 1.00 0.00 95 MET 1 CA 1
ATOM 1460 C C . MET A 1 95 ? 1.598 2.195 16.938 1.00 0.00 95 MET 1 C 1
ATOM 1461 O O . MET A 1 95 ? 1.583 1.309 16.083 1.00 0.00 95 MET 1 O 1
ATOM 1475 N N . LYS A 1 96 ? 1.994 1.978 18.184 1.00 0.00 96 LYS 1 N 1
ATOM 1476 C CA . LYS A 1 96 ? 2.446 0.658 18.609 1.00 0.00 96 LYS 1 CA 1
ATOM 1477 C C . LYS A 1 96 ? 1.260 -0.193 19.045 1.00 0.00 96 LYS 1 C 1
ATOM 1478 O O . LYS A 1 96 ? 0.498 0.208 19.925 1.00 0.00 96 LYS 1 O 1
ATOM 1497 N N . GLY A 1 97 ? 1.093 -1.364 18.429 1.00 0.00 97 GLY 1 N 1
ATOM 1498 C CA . GLY A 1 97 ? -0.022 -2.214 18.800 1.00 0.00 97 GLY 1 CA 1
ATOM 1499 C C . GLY A 1 97 ? 0.010 -3.583 18.157 1.00 0.00 97 GLY 1 C 1
ATOM 1500 O O . GLY A 1 97 ? -0.094 -4.594 18.851 1.00 0.00 97 GLY 1 O 1
ATOM 1504 N N . SER A 1 98 ? 0.139 -3.626 16.835 1.00 0.00 98 SER 1 N 1
ATOM 1505 C CA . SER A 1 98 ? 0.170 -4.897 16.122 1.00 0.00 98 SER 1 CA 1
ATOM 1506 C C . SER A 1 98 ? 1.412 -5.702 16.511 1.00 0.00 98 SER 1 C 1
ATOM 1507 O O . SER A 1 98 ? 2.323 -5.885 15.706 1.00 0.00 98 SER 1 O 1
ATOM 1515 N N . GLY A 1 99 ? 1.442 -6.184 17.751 1.00 0.00 99 GLY 1 N 1
ATOM 1516 C CA . GLY A 1 99 ? 2.574 -6.965 18.222 1.00 0.00 99 GLY 1 CA 1
ATOM 1517 C C . GLY A 1 99 ? 3.440 -6.218 19.225 1.00 0.00 99 GLY 1 C 1
ATOM 1518 O O . GLY A 1 99 ? 3.763 -6.751 20.287 1.00 0.00 99 GLY 1 O 1
ATOM 1522 N N . GLY A 1 100 ? 3.823 -4.987 18.891 1.00 0.00 100 GLY 1 N 1
ATOM 1523 C CA . GLY A 1 100 ? 4.654 -4.200 19.779 1.00 0.00 100 GLY 1 CA 1
ATOM 1524 C C . GLY A 1 100 ? 5.451 -3.127 19.052 1.00 0.00 100 GLY 1 C 1
ATOM 1525 O O . GLY A 1 100 ? 5.971 -2.201 19.673 1.00 0.00 100 GLY 1 O 1
ATOM 1529 N N . LEU A 1 101 ? 5.547 -3.263 17.734 1.00 0.00 101 LEU 1 N 1
ATOM 1530 C CA . LEU A 1 101 ? 6.267 -2.345 16.896 1.00 0.00 101 LEU 1 CA 1
ATOM 1531 C C . LEU A 1 101 ? 5.506 -1.062 16.678 1.00 0.00 101 LEU 1 C 1
ATOM 1532 O O . LEU A 1 101 ? 4.687 -0.652 17.491 1.00 0.00 101 LEU 1 O 1
ATOM 1548 N N . SER A 1 102 ? 5.810 -0.453 15.550 1.00 0.00 102 SER 1 N 1
ATOM 1549 C CA . SER A 1 102 ? 5.195 0.772 15.122 1.00 0.00 102 SER 1 CA 1
ATOM 1550 C C . SER A 1 102 ? 4.426 0.537 13.835 1.00 0.00 102 SER 1 C 1
ATOM 1551 O O . SER A 1 102 ? 4.997 0.148 12.820 1.00 0.00 102 SER 1 O 1
ATOM 1559 N N . TRP A 1 103 ? 3.135 0.755 13.905 1.00 0.00 103 TRP 1 N 1
ATOM 1560 C CA . TRP A 1 103 ? 2.234 0.571 12.799 1.00 0.00 103 TRP 1 CA 1
ATOM 1561 C C . TRP A 1 103 ? 1.562 1.902 12.530 1.00 0.00 103 TRP 1 C 1
ATOM 1562 O O . TRP A 1 103 ? 0.902 2.465 13.398 1.00 0.00 103 TRP 1 O 1
ATOM 1583 N N . ALA A 1 104 ? 1.804 2.426 11.354 1.00 0.00 104 ALA 1 N 1
ATOM 1584 C CA . ALA A 1 104 ? 1.309 3.746 10.982 1.00 0.00 104 ALA 1 CA 1
ATOM 1585 C C . ALA A 1 104 ? 0.119 3.752 10.065 1.00 0.00 104 ALA 1 C 1
ATOM 1586 O O . ALA A 1 104 ? -0.056 2.887 9.210 1.00 0.00 104 ALA 1 O 1
ATOM 1593 N N . GLN A 1 105 ? -0.689 4.780 10.281 1.00 0.00 105 GLN 1 N 1
ATOM 1594 C CA . GLN A 1 105 ? -1.882 5.007 9.532 1.00 0.00 105 GLN 1 CA 1
ATOM 1595 C C . GLN A 1 105 ? -1.589 5.668 8.206 1.00 0.00 105 GLN 1 C 1
ATOM 1596 O O . GLN A 1 105 ? -1.384 6.868 8.165 1.00 0.00 105 GLN 1 O 1
ATOM 1610 N N . VAL A 1 106 ? -1.606 4.920 7.118 1.00 0.00 106 VAL 1 N 1
ATOM 1611 C CA . VAL A 1 106 ? -1.362 5.500 5.834 1.00 0.00 106 VAL 1 CA 1
ATOM 1612 C C . VAL A 1 106 ? -2.694 5.701 5.134 1.00 0.00 106 VAL 1 C 1
ATOM 1613 O O . VAL A 1 106 ? -3.577 4.847 5.197 1.00 0.00 106 VAL 1 O 1
ATOM 1626 N N . ASN A 1 107 ? -2.853 6.857 4.527 1.00 0.00 107 ASN 1 N 1
ATOM 1627 C CA . ASN A 1 107 ? -4.089 7.213 3.878 1.00 0.00 107 ASN 1 CA 1
ATOM 1628 C C . ASN A 1 107 ? -4.096 6.780 2.431 1.00 0.00 107 ASN 1 C 1
ATOM 1629 O O . ASN A 1 107 ? -3.496 7.428 1.581 1.00 0.00 107 ASN 1 O 1
ATOM 1640 N N . PHE A 1 108 ? -4.782 5.683 2.159 1.00 0.00 108 PHE 1 N 1
ATOM 1641 C CA . PHE A 1 108 ? -4.891 5.174 0.846 1.00 0.00 108 PHE 1 CA 1
ATOM 1642 C C . PHE A 1 108 ? -6.207 5.565 0.193 1.00 0.00 108 PHE 1 C 1
ATOM 1643 O O . PHE A 1 108 ? -7.146 6.057 0.821 1.00 0.00 108 PHE 1 O 1
ATOM 1660 N N . THR A 1 109 ? -6.213 5.314 -1.089 1.00 0.00 109 THR 1 N 1
ATOM 1661 C CA . THR A 1 109 ? -7.321 5.586 -2.003 1.00 0.00 109 THR 1 CA 1
ATOM 1662 C C . THR A 1 109 ? -8.698 5.038 -1.598 1.00 0.00 109 THR 1 C 1
ATOM 1663 O O . THR A 1 109 ? -9.644 5.796 -1.382 1.00 0.00 109 THR 1 O 1
ATOM 1674 N N . THR A 1 110 ? -8.806 3.720 -1.565 1.00 0.00 110 THR 1 N 1
ATOM 1675 C CA . THR A 1 110 ? -10.060 3.033 -1.268 1.00 0.00 110 THR 1 CA 1
ATOM 1676 C C . THR A 1 110 ? -10.292 2.842 0.221 1.00 0.00 110 THR 1 C 1
ATOM 1677 O O . THR A 1 110 ? -11.322 3.246 0.759 1.00 0.00 110 THR 1 O 1
ATOM 1688 N N . GLY A 1 111 ? -9.336 2.206 0.873 1.00 0.00 111 GLY 1 N 1
ATOM 1689 C CA . GLY A 1 111 ? -9.453 1.945 2.280 1.00 0.00 111 GLY 1 CA 1
ATOM 1690 C C . GLY A 1 111 ? -9.288 3.185 3.125 1.00 0.00 111 GLY 1 C 1
ATOM 1691 O O . GLY A 1 111 ? -9.476 3.133 4.340 1.00 0.00 111 GLY 1 O 1
ATOM 1695 N N . GLY A 1 112 ? -8.912 4.303 2.500 1.00 0.00 112 GLY 1 N 1
ATOM 1696 C CA . GLY A 1 112 ? -8.710 5.505 3.252 1.00 0.00 112 GLY 1 CA 1
ATOM 1697 C C . GLY A 1 112 ? -7.628 5.285 4.270 1.00 0.00 112 GLY 1 C 1
ATOM 1698 O O . GLY A 1 112 ? -6.461 5.425 3.975 1.00 0.00 112 GLY 1 O 1
ATOM 1702 N N . ASN A 1 113 ? -7.999 4.880 5.456 1.00 0.00 113 ASN 1 N 1
ATOM 1703 C CA . ASN A 1 113 ? -7.015 4.584 6.459 1.00 0.00 113 ASN 1 CA 1
ATOM 1704 C C . ASN A 1 113 ? -6.524 3.153 6.276 1.00 0.00 113 ASN 1 C 1
ATOM 1705 O O . ASN A 1 113 ? -7.320 2.221 6.166 1.00 0.00 113 ASN 1 O 1
ATOM 1716 N N . VAL A 1 114 ? -5.219 2.985 6.249 1.00 0.00 114 VAL 1 N 1
ATOM 1717 C CA . VAL A 1 114 ? -4.615 1.679 6.097 1.00 0.00 114 VAL 1 CA 1
ATOM 1718 C C . VAL A 1 114 ? -3.348 1.667 6.900 1.00 0.00 114 VAL 1 C 1
ATOM 1719 O O . VAL A 1 114 ? -2.442 2.451 6.632 1.00 0.00 114 VAL 1 O 1
ATOM 1732 N N . TRP A 1 115 ? -3.275 0.821 7.895 1.00 0.00 115 TRP 1 N 1
ATOM 1733 C CA . TRP A 1 115 ? -2.095 0.802 8.726 1.00 0.00 115 TRP 1 CA 1
ATOM 1734 C C . TRP A 1 115 ? -1.070 -0.195 8.263 1.00 0.00 115 TRP 1 C 1
ATOM 1735 O O . TRP A 1 115 ? -1.378 -1.176 7.587 1.00 0.00 115 TRP 1 O 1
ATOM 1756 N N . LEU A 1 116 ? 0.160 0.088 8.631 1.00 0.00 116 LEU 1 N 1
ATOM 1757 C CA . LEU A 1 116 ? 1.272 -0.740 8.270 1.00 0.00 116 LEU 1 CA 1
ATOM 1758 C C . LEU A 1 116 ? 2.348 -0.581 9.293 1.00 0.00 116 LEU 1 C 1
ATOM 1759 O O . LEU A 1 116 ? 2.564 0.522 9.780 1.00 0.00 116 LEU 1 O 1
ATOM 1775 N N . ASN A 1 117 ? 3.067 -1.637 9.595 1.00 0.00 117 ASN 1 N 1
ATOM 1776 C CA . ASN A 1 117 ? 4.126 -1.471 10.550 1.00 0.00 117 ASN 1 CA 1
ATOM 1777 C C . ASN A 1 117 ? 5.129 -0.561 9.945 1.00 0.00 117 ASN 1 C 1
ATOM 1778 O O . ASN A 1 117 ? 5.892 -0.870 9.032 1.00 0.00 117 ASN 1 O 1
ATOM 1789 N N . THR A 1 118 ? 4.974 0.600 10.454 1.00 0.00 118 THR 1 N 1
ATOM 1790 C CA . THR A 1 118 ? 5.682 1.781 10.053 1.00 0.00 118 THR 1 CA 1
ATOM 1791 C C . THR A 1 118 ? 7.082 1.848 10.599 1.00 0.00 118 THR 1 C 1
ATOM 1792 O O . THR A 1 118 ? 7.707 2.909 10.583 1.00 0.00 118 THR 1 O 1
ATOM 1803 N N . THR A 1 119 ? 7.583 0.729 11.075 1.00 0.00 119 THR 1 N 1
ATOM 1804 C CA . THR A 1 119 ? 8.944 0.712 11.597 1.00 0.00 119 THR 1 CA 1
ATOM 1805 C C . THR A 1 119 ? 9.966 1.037 10.481 1.00 0.00 119 THR 1 C 1
ATOM 1806 O O . THR A 1 119 ? 11.148 0.715 10.602 1.00 0.00 119 THR 1 O 1
ATOM 1817 N N . SER A 1 120 ? 9.498 1.701 9.407 1.00 0.00 120 SER 1 N 1
ATOM 1818 C CA . SER A 1 120 ? 10.315 2.106 8.297 1.00 0.00 120 SER 1 CA 1
ATOM 1819 C C . SER A 1 120 ? 9.429 2.926 7.369 1.00 0.00 120 SER 1 C 1
ATOM 1820 O O . SER A 1 120 ? 8.363 2.484 6.973 1.00 0.00 120 SER 1 O 1
ATOM 1828 N N . LYS A 1 121 ? 9.845 4.128 7.055 1.00 0.00 121 LYS 1 N 1
ATOM 1829 C CA . LYS A 1 121 ? 9.059 4.996 6.198 1.00 0.00 121 LYS 1 CA 1
ATOM 1830 C C . LYS A 1 121 ? 9.163 4.496 4.772 1.00 0.00 121 LYS 1 C 1
ATOM 1831 O O . LYS A 1 121 ? 8.170 4.381 4.044 1.00 0.00 121 LYS 1 O 1
ATOM 1850 N N . ASP A 1 122 ? 10.364 4.089 4.407 1.00 0.00 122 ASP 1 N 1
ATOM 1851 C CA . ASP A 1 122 ? 10.578 3.484 3.129 1.00 0.00 122 ASP 1 CA 1
ATOM 1852 C C . ASP A 1 122 ? 9.824 2.160 3.105 1.00 0.00 122 ASP 1 C 1
ATOM 1853 O O . ASP A 1 122 ? 9.815 1.465 2.110 1.00 0.00 122 ASP 1 O 1
ATOM 1862 N N . ASN A 1 123 ? 9.227 1.786 4.240 1.00 0.00 123 ASN 1 N 1
ATOM 1863 C CA . ASN A 1 123 ? 8.500 0.543 4.330 1.00 0.00 123 ASN 1 CA 1
ATOM 1864 C C . ASN A 1 123 ? 7.320 0.547 3.376 1.00 0.00 123 ASN 1 C 1
ATOM 1865 O O . ASN A 1 123 ? 7.212 -0.279 2.484 1.00 0.00 123 ASN 1 O 1
ATOM 1876 N N . LEU A 1 124 ? 6.458 1.483 3.545 1.00 0.00 124 LEU 1 N 1
ATOM 1877 C CA . LEU A 1 124 ? 5.317 1.592 2.663 1.00 0.00 124 LEU 1 CA 1
ATOM 1878 C C . LEU A 1 124 ? 5.789 1.913 1.270 1.00 0.00 124 LEU 1 C 1
ATOM 1879 O O . LEU A 1 124 ? 5.479 1.223 0.302 1.00 0.00 124 LEU 1 O 1
ATOM 1895 N N . LEU A 1 125 ? 6.537 2.992 1.186 1.00 0.00 125 LEU 1 N 1
ATOM 1896 C CA . LEU A 1 125 ? 7.062 3.452 -0.067 1.00 0.00 125 LEU 1 CA 1
ATOM 1897 C C . LEU A 1 125 ? 7.942 2.413 -0.734 1.00 0.00 125 LEU 1 C 1
ATOM 1898 O O . LEU A 1 125 ? 7.850 2.192 -1.940 1.00 0.00 125 LEU 1 O 1
ATOM 1914 N N . TYR A 1 126 ? 8.832 1.812 0.047 1.00 0.00 126 TYR 1 N 1
ATOM 1915 C CA . TYR A 1 126 ? 9.766 0.841 -0.498 1.00 0.00 126 TYR 1 CA 1
ATOM 1916 C C . TYR A 1 126 ? 9.524 -0.557 0.037 1.00 0.00 126 TYR 1 C 1
ATOM 1917 O O . TYR A 1 126 ? 9.787 -1.543 -0.646 1.00 0.00 126 TYR 1 O 1
ATOM 1935 N N . GLY A 1 127 ? 9.056 -0.650 1.269 1.00 0.00 127 GLY 1 N 1
ATOM 1936 C CA . GLY A 1 127 ? 8.843 -1.964 1.852 1.00 0.00 127 GLY 1 CA 1
ATOM 1937 C C . GLY A 1 127 ? 9.963 -2.338 2.788 1.00 0.00 127 GLY 1 C 1
ATOM 1938 O O . GLY A 1 127 ? 10.247 -3.516 3.002 1.00 0.00 127 GLY 1 O 1
ATOM 1942 N N . LYS A 1 128 ? 10.605 -1.317 3.342 1.00 0.00 128 LYS 1 N 1
ATOM 1943 C CA . LYS A 1 128 ? 11.692 -1.507 4.259 1.00 0.00 128 LYS 1 CA 1
ATOM 1944 C C . LYS A 1 128 ? 11.181 -1.936 5.632 1.00 0.00 128 LYS 1 C 1
ATOM 1945 O O . LYS A 1 128 ? 12.013 -2.093 6.550 1.00 0.00 128 LYS 1 O 1
ATOM 1965 N N . MET A 1 1 ? 7.878 43.570 -14.063 1.00 0.00 1 MET 1 N 2
ATOM 1966 C CA . MET A 1 1 ? 7.462 42.157 -13.857 1.00 0.00 1 MET 1 CA 2
ATOM 1967 C C . MET A 1 1 ? 8.444 41.179 -14.500 1.00 0.00 1 MET 1 C 2
ATOM 1968 O O . MET A 1 1 ? 8.727 40.119 -13.942 1.00 0.00 1 MET 1 O 2
ATOM 1984 N N . ARG A 1 2 ? 8.954 41.534 -15.679 1.00 0.00 2 ARG 1 N 2
ATOM 1985 C CA . ARG A 1 2 ? 9.896 40.683 -16.397 1.00 0.00 2 ARG 1 CA 2
ATOM 1986 C C . ARG A 1 2 ? 9.224 39.391 -16.845 1.00 0.00 2 ARG 1 C 2
ATOM 1987 O O . ARG A 1 2 ? 9.119 38.434 -16.078 1.00 0.00 2 ARG 1 O 2
ATOM 2008 N N . GLY A 1 3 ? 8.765 39.375 -18.092 1.00 0.00 3 GLY 1 N 2
ATOM 2009 C CA . GLY A 1 3 ? 8.101 38.199 -18.626 1.00 0.00 3 GLY 1 CA 2
ATOM 2010 C C . GLY A 1 3 ? 6.701 38.505 -19.118 1.00 0.00 3 GLY 1 C 2
ATOM 2011 O O . GLY A 1 3 ? 6.041 39.411 -18.607 1.00 0.00 3 GLY 1 O 2
ATOM 2015 N N . SER A 1 4 ? 6.243 37.753 -20.112 1.00 0.00 4 SER 1 N 2
ATOM 2016 C CA . SER A 1 4 ? 4.913 37.959 -20.671 1.00 0.00 4 SER 1 CA 2
ATOM 2017 C C . SER A 1 4 ? 4.528 36.818 -21.607 1.00 0.00 4 SER 1 C 2
ATOM 2018 O O . SER A 1 4 ? 5.267 35.846 -21.757 1.00 0.00 4 SER 1 O 2
ATOM 2026 N N . HIS A 1 5 ? 3.366 36.951 -22.240 1.00 0.00 5 HIS 1 N 2
ATOM 2027 C CA . HIS A 1 5 ? 2.871 35.940 -23.169 1.00 0.00 5 HIS 1 CA 2
ATOM 2028 C C . HIS A 1 5 ? 2.380 34.701 -22.423 1.00 0.00 5 HIS 1 C 2
ATOM 2029 O O . HIS A 1 5 ? 1.176 34.498 -22.271 1.00 0.00 5 HIS 1 O 2
ATOM 2044 N N . HIS A 1 6 ? 3.314 33.871 -21.963 1.00 0.00 6 HIS 1 N 2
ATOM 2045 C CA . HIS A 1 6 ? 2.964 32.654 -21.236 1.00 0.00 6 HIS 1 CA 2
ATOM 2046 C C . HIS A 1 6 ? 3.620 32.641 -19.858 1.00 0.00 6 HIS 1 C 2
ATOM 2047 O O . HIS A 1 6 ? 4.814 32.916 -19.727 1.00 0.00 6 HIS 1 O 2
ATOM 2062 N N . HIS A 1 7 ? 2.837 32.321 -18.831 1.00 0.00 7 HIS 1 N 2
ATOM 2063 C CA . HIS A 1 7 ? 3.352 32.275 -17.466 1.00 0.00 7 HIS 1 CA 2
ATOM 2064 C C . HIS A 1 7 ? 2.784 31.080 -16.705 1.00 0.00 7 HIS 1 C 2
ATOM 2065 O O . HIS A 1 7 ? 1.570 30.882 -16.656 1.00 0.00 7 HIS 1 O 2
ATOM 2080 N N . HIS A 1 8 ? 3.672 30.288 -16.113 1.00 0.00 8 HIS 1 N 2
ATOM 2081 C CA . HIS A 1 8 ? 3.265 29.111 -15.353 1.00 0.00 8 HIS 1 CA 2
ATOM 2082 C C . HIS A 1 8 ? 3.030 29.457 -13.887 1.00 0.00 8 HIS 1 C 2
ATOM 2083 O O . HIS A 1 8 ? 3.361 30.555 -13.437 1.00 0.00 8 HIS 1 O 2
ATOM 2098 N N . HIS A 1 9 ? 2.460 28.511 -13.147 1.00 0.00 9 HIS 1 N 2
ATOM 2099 C CA . HIS A 1 9 ? 2.184 28.711 -11.728 1.00 0.00 9 HIS 1 CA 2
ATOM 2100 C C . HIS A 1 9 ? 2.864 27.633 -10.889 1.00 0.00 9 HIS 1 C 2
ATOM 2101 O O . HIS A 1 9 ? 3.488 27.927 -9.872 1.00 0.00 9 HIS 1 O 2
ATOM 2116 N N . HIS A 1 10 ? 2.739 26.383 -11.331 1.00 0.00 10 HIS 1 N 2
ATOM 2117 C CA . HIS A 1 10 ? 3.343 25.241 -10.636 1.00 0.00 10 HIS 1 CA 2
ATOM 2118 C C . HIS A 1 10 ? 4.297 24.494 -11.564 1.00 0.00 10 HIS 1 C 2
ATOM 2119 O O . HIS A 1 10 ? 4.543 23.301 -11.386 1.00 0.00 10 HIS 1 O 2
ATOM 2134 N N . GLY A 1 11 ? 4.835 25.205 -12.550 1.00 0.00 11 GLY 1 N 2
ATOM 2135 C CA . GLY A 1 11 ? 5.755 24.590 -13.487 1.00 0.00 11 GLY 1 CA 2
ATOM 2136 C C . GLY A 1 11 ? 5.076 23.562 -14.369 1.00 0.00 11 GLY 1 C 2
ATOM 2137 O O . GLY A 1 11 ? 3.857 23.587 -14.535 1.00 0.00 11 GLY 1 O 2
ATOM 2141 N N . SER A 1 12 ? 5.864 22.655 -14.934 1.00 0.00 12 SER 1 N 2
ATOM 2142 C CA . SER A 1 12 ? 5.328 21.614 -15.803 1.00 0.00 12 SER 1 CA 2
ATOM 2143 C C . SER A 1 12 ? 5.426 20.242 -15.140 1.00 0.00 12 SER 1 C 2
ATOM 2144 O O . SER A 1 12 ? 4.653 19.336 -15.452 1.00 0.00 12 SER 1 O 2
ATOM 2152 N N . GLU A 1 13 ? 6.381 20.096 -14.225 1.00 0.00 13 GLU 1 N 2
ATOM 2153 C CA . GLU A 1 13 ? 6.581 18.833 -13.520 1.00 0.00 13 GLU 1 CA 2
ATOM 2154 C C . GLU A 1 13 ? 6.314 18.992 -12.022 1.00 0.00 13 GLU 1 C 2
ATOM 2155 O O . GLU A 1 13 ? 6.966 19.793 -11.352 1.00 0.00 13 GLU 1 O 2
ATOM 2167 N N . PRO A 1 14 ? 5.353 18.226 -11.470 1.00 0.00 14 PRO 1 N 2
ATOM 2168 C CA . PRO A 1 14 ? 5.020 18.293 -10.043 1.00 0.00 14 PRO 1 CA 2
ATOM 2169 C C . PRO A 1 14 ? 6.143 17.744 -9.169 1.00 0.00 14 PRO 1 C 2
ATOM 2170 O O . PRO A 1 14 ? 7.258 17.523 -9.642 1.00 0.00 14 PRO 1 O 2
ATOM 2181 N N . THR A 1 15 ? 5.845 17.524 -7.894 1.00 0.00 15 THR 1 N 2
ATOM 2182 C CA . THR A 1 15 ? 6.835 17.001 -6.959 1.00 0.00 15 THR 1 CA 2
ATOM 2183 C C . THR A 1 15 ? 6.848 15.476 -6.971 1.00 0.00 15 THR 1 C 2
ATOM 2184 O O . THR A 1 15 ? 6.027 14.832 -6.318 1.00 0.00 15 THR 1 O 2
ATOM 2195 N N . THR A 1 16 ? 7.786 14.904 -7.720 1.00 0.00 16 THR 1 N 2
ATOM 2196 C CA . THR A 1 16 ? 7.909 13.454 -7.820 1.00 0.00 16 THR 1 CA 2
ATOM 2197 C C . THR A 1 16 ? 9.244 12.982 -7.244 1.00 0.00 16 THR 1 C 2
ATOM 2198 O O . THR A 1 16 ? 10.301 13.495 -7.613 1.00 0.00 16 THR 1 O 2
ATOM 2209 N N . PRO A 1 17 ? 9.219 11.995 -6.329 1.00 0.00 17 PRO 1 N 2
ATOM 2210 C CA . PRO A 1 17 ? 10.437 11.463 -5.715 1.00 0.00 17 PRO 1 CA 2
ATOM 2211 C C . PRO A 1 17 ? 11.198 10.535 -6.656 1.00 0.00 17 PRO 1 C 2
ATOM 2212 O O . PRO A 1 17 ? 10.610 9.914 -7.541 1.00 0.00 17 PRO 1 O 2
ATOM 2223 N N . THR A 1 18 ? 12.509 10.442 -6.459 1.00 0.00 18 THR 1 N 2
ATOM 2224 C CA . THR A 1 18 ? 13.342 9.585 -7.295 1.00 0.00 18 THR 1 CA 2
ATOM 2225 C C . THR A 1 18 ? 13.441 8.173 -6.715 1.00 0.00 18 THR 1 C 2
ATOM 2226 O O . THR A 1 18 ? 14.070 7.294 -7.305 1.00 0.00 18 THR 1 O 2
ATOM 2237 N N . THR A 1 19 ? 12.813 7.960 -5.560 1.00 0.00 19 THR 1 N 2
ATOM 2238 C CA . THR A 1 19 ? 12.830 6.657 -4.901 1.00 0.00 19 THR 1 CA 2
ATOM 2239 C C . THR A 1 19 ? 11.854 5.687 -5.571 1.00 0.00 19 THR 1 C 2
ATOM 2240 O O . THR A 1 19 ? 10.718 6.048 -5.876 1.00 0.00 19 THR 1 O 2
ATOM 2251 N N . ASN A 1 20 ? 12.312 4.458 -5.806 1.00 0.00 20 ASN 1 N 2
ATOM 2252 C CA . ASN A 1 20 ? 11.489 3.434 -6.453 1.00 0.00 20 ASN 1 CA 2
ATOM 2253 C C . ASN A 1 20 ? 10.759 2.577 -5.421 1.00 0.00 20 ASN 1 C 2
ATOM 2254 O O . ASN A 1 20 ? 11.368 2.035 -4.504 1.00 0.00 20 ASN 1 O 2
ATOM 2265 N N . LEU A 1 21 ? 9.448 2.457 -5.583 1.00 0.00 21 LEU 1 N 2
ATOM 2266 C CA . LEU A 1 21 ? 8.628 1.678 -4.669 1.00 0.00 21 LEU 1 CA 2
ATOM 2267 C C . LEU A 1 21 ? 9.026 0.214 -4.677 1.00 0.00 21 LEU 1 C 2
ATOM 2268 O O . LEU A 1 21 ? 8.487 -0.587 -5.439 1.00 0.00 21 LEU 1 O 2
ATOM 2284 N N . LYS A 1 22 ? 9.958 -0.130 -3.807 1.00 0.00 22 LYS 1 N 2
ATOM 2285 C CA . LYS A 1 22 ? 10.420 -1.499 -3.687 1.00 0.00 22 LYS 1 CA 2
ATOM 2286 C C . LYS A 1 22 ? 9.254 -2.432 -3.355 1.00 0.00 22 LYS 1 C 2
ATOM 2287 O O . LYS A 1 22 ? 8.144 -1.981 -3.072 1.00 0.00 22 LYS 1 O 2
ATOM 2306 N N . ILE A 1 23 ? 9.501 -3.732 -3.448 1.00 0.00 23 ILE 1 N 2
ATOM 2307 C CA . ILE A 1 23 ? 8.482 -4.739 -3.222 1.00 0.00 23 ILE 1 CA 2
ATOM 2308 C C . ILE A 1 23 ? 8.058 -4.915 -1.762 1.00 0.00 23 ILE 1 C 2
ATOM 2309 O O . ILE A 1 23 ? 8.807 -4.638 -0.825 1.00 0.00 23 ILE 1 O 2
ATOM 2325 N N . TYR A 1 24 ? 6.841 -5.441 -1.624 1.00 0.00 24 TYR 1 N 2
ATOM 2326 C CA . TYR A 1 24 ? 6.216 -5.760 -0.360 1.00 0.00 24 TYR 1 CA 2
ATOM 2327 C C . TYR A 1 24 ? 6.165 -7.269 -0.266 1.00 0.00 24 TYR 1 C 2
ATOM 2328 O O . TYR A 1 24 ? 6.392 -7.949 -1.260 1.00 0.00 24 TYR 1 O 2
ATOM 2346 N N . LYS A 1 25 ? 5.827 -7.808 0.882 1.00 0.00 25 LYS 1 N 2
ATOM 2347 C CA . LYS A 1 25 ? 5.718 -9.249 0.997 1.00 0.00 25 LYS 1 CA 2
ATOM 2348 C C . LYS A 1 25 ? 4.291 -9.666 1.318 1.00 0.00 25 LYS 1 C 2
ATOM 2349 O O . LYS A 1 25 ? 3.809 -9.462 2.424 1.00 0.00 25 LYS 1 O 2
ATOM 2368 N N . VAL A 1 26 ? 3.605 -10.267 0.367 1.00 0.00 26 VAL 1 N 2
ATOM 2369 C CA . VAL A 1 26 ? 2.256 -10.693 0.616 1.00 0.00 26 VAL 1 CA 2
ATOM 2370 C C . VAL A 1 26 ? 2.268 -11.992 1.374 1.00 0.00 26 VAL 1 C 2
ATOM 2371 O O . VAL A 1 26 ? 2.133 -13.080 0.812 1.00 0.00 26 VAL 1 O 2
ATOM 2384 N N . ASP A 1 27 ? 2.476 -11.825 2.661 1.00 0.00 27 ASP 1 N 2
ATOM 2385 C CA . ASP A 1 27 ? 2.566 -12.928 3.611 1.00 0.00 27 ASP 1 CA 2
ATOM 2386 C C . ASP A 1 27 ? 1.198 -13.438 4.019 1.00 0.00 27 ASP 1 C 2
ATOM 2387 O O . ASP A 1 27 ? 1.048 -14.604 4.383 1.00 0.00 27 ASP 1 O 2
ATOM 2396 N N . ASP A 1 28 ? 0.198 -12.574 3.959 1.00 0.00 28 ASP 1 N 2
ATOM 2397 C CA . ASP A 1 28 ? -1.148 -12.982 4.328 1.00 0.00 28 ASP 1 CA 2
ATOM 2398 C C . ASP A 1 28 ? -2.179 -11.892 4.081 1.00 0.00 28 ASP 1 C 2
ATOM 2399 O O . ASP A 1 28 ? -2.174 -10.850 4.733 1.00 0.00 28 ASP 1 O 2
ATOM 2408 N N . LEU A 1 29 ? -3.092 -12.164 3.158 1.00 0.00 29 LEU 1 N 2
ATOM 2409 C CA . LEU A 1 29 ? -4.162 -11.238 2.856 1.00 0.00 29 LEU 1 CA 2
ATOM 2410 C C . LEU A 1 29 ? -5.497 -11.963 2.848 1.00 0.00 29 LEU 1 C 2
ATOM 2411 O O . LEU A 1 29 ? -5.606 -13.082 2.360 1.00 0.00 29 LEU 1 O 2
ATOM 2427 N N . GLN A 1 30 ? -6.488 -11.302 3.424 1.00 0.00 30 GLN 1 N 2
ATOM 2428 C CA . GLN A 1 30 ? -7.841 -11.828 3.570 1.00 0.00 30 GLN 1 CA 2
ATOM 2429 C C . GLN A 1 30 ? -8.912 -10.840 3.163 1.00 0.00 30 GLN 1 C 2
ATOM 2430 O O . GLN A 1 30 ? -8.688 -9.634 3.153 1.00 0.00 30 GLN 1 O 2
ATOM 2444 N N . LYS A 1 31 ? -10.115 -11.354 2.907 1.00 0.00 31 LYS 1 N 2
ATOM 2445 C CA . LYS A 1 31 ? -11.219 -10.471 2.621 1.00 0.00 31 LYS 1 CA 2
ATOM 2446 C C . LYS A 1 31 ? -11.513 -9.821 3.965 1.00 0.00 31 LYS 1 C 2
ATOM 2447 O O . LYS A 1 31 ? -11.982 -10.476 4.896 1.00 0.00 31 LYS 1 O 2
ATOM 2466 N N . ILE A 1 32 ? -11.074 -8.583 4.105 1.00 0.00 32 ILE 1 N 2
ATOM 2467 C CA . ILE A 1 32 ? -11.119 -7.899 5.386 1.00 0.00 32 ILE 1 CA 2
ATOM 2468 C C . ILE A 1 32 ? -11.868 -6.570 5.358 1.00 0.00 32 ILE 1 C 2
ATOM 2469 O O . ILE A 1 32 ? -11.510 -5.648 4.627 1.00 0.00 32 ILE 1 O 2
ATOM 2485 N N . ASN A 1 33 ? -12.915 -6.483 6.180 1.00 0.00 33 ASN 1 N 2
ATOM 2486 C CA . ASN A 1 33 ? -13.722 -5.279 6.268 1.00 0.00 33 ASN 1 CA 2
ATOM 2487 C C . ASN A 1 33 ? -14.354 -4.969 4.917 1.00 0.00 33 ASN 1 C 2
ATOM 2488 O O . ASN A 1 33 ? -14.501 -3.808 4.537 1.00 0.00 33 ASN 1 O 2
ATOM 2499 N N . GLY A 1 34 ? -14.714 -6.025 4.193 1.00 0.00 34 GLY 1 N 2
ATOM 2500 C CA . GLY A 1 34 ? -15.309 -5.865 2.889 1.00 0.00 34 GLY 1 CA 2
ATOM 2501 C C . GLY A 1 34 ? -14.280 -5.489 1.839 1.00 0.00 34 GLY 1 C 2
ATOM 2502 O O . GLY A 1 34 ? -14.623 -5.220 0.687 1.00 0.00 34 GLY 1 O 2
ATOM 2506 N N . ILE A 1 35 ? -13.014 -5.461 2.247 1.00 0.00 35 ILE 1 N 2
ATOM 2507 C CA . ILE A 1 35 ? -11.923 -5.109 1.366 1.00 0.00 35 ILE 1 CA 2
ATOM 2508 C C . ILE A 1 35 ? -10.761 -6.076 1.563 1.00 0.00 35 ILE 1 C 2
ATOM 2509 O O . ILE A 1 35 ? -10.402 -6.398 2.694 1.00 0.00 35 ILE 1 O 2
ATOM 2525 N N . TRP A 1 36 ? -10.154 -6.526 0.474 1.00 0.00 36 TRP 1 N 2
ATOM 2526 C CA . TRP A 1 36 ? -9.027 -7.444 0.578 1.00 0.00 36 TRP 1 CA 2
ATOM 2527 C C . TRP A 1 36 ? -7.908 -6.768 1.366 1.00 0.00 36 TRP 1 C 2
ATOM 2528 O O . TRP A 1 36 ? -7.543 -5.636 1.061 1.00 0.00 36 TRP 1 O 2
ATOM 2549 N N . GLN A 1 37 ? -7.389 -7.434 2.397 1.00 0.00 37 GLN 1 N 2
ATOM 2550 C CA . GLN A 1 37 ? -6.350 -6.831 3.224 1.00 0.00 37 GLN 1 CA 2
ATOM 2551 C C . GLN A 1 37 ? -5.061 -7.607 3.141 1.00 0.00 37 GLN 1 C 2
ATOM 2552 O O . GLN A 1 37 ? -5.072 -8.820 3.021 1.00 0.00 37 GLN 1 O 2
ATOM 2566 N N . VAL A 1 38 ? -3.954 -6.880 3.173 1.00 0.00 38 VAL 1 N 2
ATOM 2567 C CA . VAL A 1 38 ? -2.641 -7.487 3.039 1.00 0.00 38 VAL 1 CA 2
ATOM 2568 C C . VAL A 1 38 ? -1.782 -7.427 4.292 1.00 0.00 38 VAL 1 C 2
ATOM 2569 O O . VAL A 1 38 ? -1.897 -6.502 5.103 1.00 0.00 38 VAL 1 O 2
ATOM 2582 N N . ARG A 1 39 ? -0.901 -8.433 4.411 1.00 0.00 39 ARG 1 N 2
ATOM 2583 C CA . ARG A 1 39 ? 0.037 -8.528 5.519 1.00 0.00 39 ARG 1 CA 2
ATOM 2584 C C . ARG A 1 39 ? 1.374 -9.106 5.058 1.00 0.00 39 ARG 1 C 2
ATOM 2585 O O . ARG A 1 39 ? 1.403 -10.041 4.259 1.00 0.00 39 ARG 1 O 2
ATOM 2606 N N . ASN A 1 40 ? 2.474 -8.620 5.629 1.00 0.00 40 ASN 1 N 2
ATOM 2607 C CA . ASN A 1 40 ? 3.774 -9.173 5.339 1.00 0.00 40 ASN 1 CA 2
ATOM 2608 C C . ASN A 1 40 ? 4.488 -9.390 6.632 1.00 0.00 40 ASN 1 C 2
ATOM 2609 O O . ASN A 1 40 ? 4.242 -8.723 7.618 1.00 0.00 40 ASN 1 O 2
ATOM 2620 N N . ASN A 1 41 ? 5.355 -10.332 6.602 1.00 0.00 41 ASN 1 N 2
ATOM 2621 C CA . ASN A 1 41 ? 6.140 -10.698 7.753 1.00 0.00 41 ASN 1 CA 2
ATOM 2622 C C . ASN A 1 41 ? 7.044 -9.548 8.236 1.00 0.00 41 ASN 1 C 2
ATOM 2623 O O . ASN A 1 41 ? 7.565 -9.599 9.350 1.00 0.00 41 ASN 1 O 2
ATOM 2634 N N . ILE A 1 42 ? 7.243 -8.518 7.402 1.00 0.00 42 ILE 1 N 2
ATOM 2635 C CA . ILE A 1 42 ? 8.080 -7.407 7.758 1.00 0.00 42 ILE 1 CA 2
ATOM 2636 C C . ILE A 1 42 ? 7.298 -6.380 8.542 1.00 0.00 42 ILE 1 C 2
ATOM 2637 O O . ILE A 1 42 ? 7.704 -5.949 9.622 1.00 0.00 42 ILE 1 O 2
ATOM 2653 N N . LEU A 1 43 ? 6.155 -6.008 7.985 1.00 0.00 43 LEU 1 N 2
ATOM 2654 C CA . LEU A 1 43 ? 5.284 -5.056 8.619 1.00 0.00 43 LEU 1 CA 2
ATOM 2655 C C . LEU A 1 43 ? 4.151 -5.773 9.327 1.00 0.00 43 LEU 1 C 2
ATOM 2656 O O . LEU A 1 43 ? 3.401 -5.161 10.080 1.00 0.00 43 LEU 1 O 2
ATOM 2672 N N . VAL A 1 44 ? 4.003 -7.070 9.065 1.00 0.00 44 VAL 1 N 2
ATOM 2673 C CA . VAL A 1 44 ? 2.925 -7.813 9.682 1.00 0.00 44 VAL 1 CA 2
ATOM 2674 C C . VAL A 1 44 ? 3.297 -9.248 9.939 1.00 0.00 44 VAL 1 C 2
ATOM 2675 O O . VAL A 1 44 ? 2.778 -10.170 9.305 1.00 0.00 44 VAL 1 O 2
ATOM 2688 N N . PRO A 1 45 ? 4.178 -9.458 10.903 1.00 0.00 45 PRO 1 N 2
ATOM 2689 C CA . PRO A 1 45 ? 4.597 -10.785 11.300 1.00 0.00 45 PRO 1 CA 2
ATOM 2690 C C . PRO A 1 45 ? 3.372 -11.644 11.524 1.00 0.00 45 PRO 1 C 2
ATOM 2691 O O . PRO A 1 45 ? 3.365 -12.849 11.271 1.00 0.00 45 PRO 1 O 2
ATOM 2702 N N . THR A 1 46 ? 2.327 -10.964 11.979 1.00 0.00 46 THR 1 N 2
ATOM 2703 C CA . THR A 1 46 ? 1.037 -11.575 12.245 1.00 0.00 46 THR 1 CA 2
ATOM 2704 C C . THR A 1 46 ? 0.113 -10.607 12.983 1.00 0.00 46 THR 1 C 2
ATOM 2705 O O . THR A 1 46 ? 0.573 -9.733 13.720 1.00 0.00 46 THR 1 O 2
ATOM 2716 N N . ASP A 1 47 ? -1.194 -10.808 12.823 1.00 0.00 47 ASP 1 N 2
ATOM 2717 C CA . ASP A 1 47 ? -2.204 -9.991 13.518 1.00 0.00 47 ASP 1 CA 2
ATOM 2718 C C . ASP A 1 47 ? -2.346 -8.565 12.992 1.00 0.00 47 ASP 1 C 2
ATOM 2719 O O . ASP A 1 47 ? -2.292 -7.609 13.767 1.00 0.00 47 ASP 1 O 2
ATOM 2728 N N . PHE A 1 48 ? -2.618 -8.412 11.714 1.00 0.00 48 PHE 1 N 2
ATOM 2729 C CA . PHE A 1 48 ? -2.835 -7.113 11.153 1.00 0.00 48 PHE 1 CA 2
ATOM 2730 C C . PHE A 1 48 ? -4.272 -6.751 11.419 1.00 0.00 48 PHE 1 C 2
ATOM 2731 O O . PHE A 1 48 ? -5.171 -7.388 10.886 1.00 0.00 48 PHE 1 O 2
ATOM 2748 N N . THR A 1 49 ? -4.491 -5.772 12.259 1.00 0.00 49 THR 1 N 2
ATOM 2749 C CA . THR A 1 49 ? -5.846 -5.380 12.599 1.00 0.00 49 THR 1 CA 2
ATOM 2750 C C . THR A 1 49 ? -6.689 -5.249 11.351 1.00 0.00 49 THR 1 C 2
ATOM 2751 O O . THR A 1 49 ? -6.766 -4.189 10.733 1.00 0.00 49 THR 1 O 2
ATOM 2762 N N . TRP A 1 50 ? -7.341 -6.339 11.017 1.00 0.00 50 TRP 1 N 2
ATOM 2763 C CA . TRP A 1 50 ? -8.219 -6.401 9.864 1.00 0.00 50 TRP 1 CA 2
ATOM 2764 C C . TRP A 1 50 ? -9.122 -5.169 9.809 1.00 0.00 50 TRP 1 C 2
ATOM 2765 O O . TRP A 1 50 ? -9.564 -4.741 8.744 1.00 0.00 50 TRP 1 O 2
ATOM 2786 N N . VAL A 1 51 ? -9.399 -4.626 10.985 1.00 0.00 51 VAL 1 N 2
ATOM 2787 C CA . VAL A 1 51 ? -10.262 -3.468 11.126 1.00 0.00 51 VAL 1 CA 2
ATOM 2788 C C . VAL A 1 51 ? -9.805 -2.328 10.267 1.00 0.00 51 VAL 1 C 2
ATOM 2789 O O . VAL A 1 51 ? -10.553 -1.788 9.452 1.00 0.00 51 VAL 1 O 2
ATOM 2802 N N . ASP A 1 52 ? -8.583 -1.944 10.501 1.00 0.00 52 ASP 1 N 2
ATOM 2803 C CA . ASP A 1 52 ? -8.012 -0.823 9.798 1.00 0.00 52 ASP 1 CA 2
ATOM 2804 C C . ASP A 1 52 ? -6.509 -0.893 9.666 1.00 0.00 52 ASP 1 C 2
ATOM 2805 O O . ASP A 1 52 ? -5.912 -0.120 8.921 1.00 0.00 52 ASP 1 O 2
ATOM 2814 N N . ASN A 1 53 ? -5.892 -1.797 10.389 1.00 0.00 53 ASN 1 N 2
ATOM 2815 C CA . ASN A 1 53 ? -4.450 -1.906 10.332 1.00 0.00 53 ASN 1 CA 2
ATOM 2816 C C . ASN A 1 53 ? -4.029 -2.810 9.224 1.00 0.00 53 ASN 1 C 2
ATOM 2817 O O . ASN A 1 53 ? -2.886 -2.778 8.775 1.00 0.00 53 ASN 1 O 2
ATOM 2828 N N . GLY A 1 54 ? -4.975 -3.543 8.722 1.00 0.00 54 GLY 1 N 2
ATOM 2829 C CA . GLY A 1 54 ? -4.724 -4.348 7.620 1.00 0.00 54 GLY 1 CA 2
ATOM 2830 C C . GLY A 1 54 ? -4.768 -3.502 6.385 1.00 0.00 54 GLY 1 C 2
ATOM 2831 O O . GLY A 1 54 ? -5.526 -2.534 6.314 1.00 0.00 54 GLY 1 O 2
ATOM 2835 N N . ILE A 1 55 ? -3.953 -3.837 5.434 1.00 0.00 55 ILE 1 N 2
ATOM 2836 C CA . ILE A 1 55 ? -3.891 -3.064 4.204 1.00 0.00 55 ILE 1 CA 2
ATOM 2837 C C . ILE A 1 55 ? -4.973 -3.472 3.223 1.00 0.00 55 ILE 1 C 2
ATOM 2838 O O . ILE A 1 55 ? -4.999 -4.596 2.762 1.00 0.00 55 ILE 1 O 2
ATOM 2854 N N . ALA A 1 56 ? -5.837 -2.543 2.846 1.00 0.00 56 ALA 1 N 2
ATOM 2855 C CA . ALA A 1 56 ? -6.835 -2.859 1.858 1.00 0.00 56 ALA 1 CA 2
ATOM 2856 C C . ALA A 1 56 ? -6.147 -3.016 0.526 1.00 0.00 56 ALA 1 C 2
ATOM 2857 O O . ALA A 1 56 ? -5.968 -2.057 -0.222 1.00 0.00 56 ALA 1 O 2
ATOM 2864 N N . ALA A 1 57 ? -5.709 -4.237 0.280 1.00 0.00 57 ALA 1 N 2
ATOM 2865 C CA . ALA A 1 57 ? -4.967 -4.566 -0.916 1.00 0.00 57 ALA 1 CA 2
ATOM 2866 C C . ALA A 1 57 ? -5.421 -3.801 -2.160 1.00 0.00 57 ALA 1 C 2
ATOM 2867 O O . ALA A 1 57 ? -4.610 -3.463 -3.018 1.00 0.00 57 ALA 1 O 2
ATOM 2874 N N . ASP A 1 58 ? -6.709 -3.527 -2.258 1.00 0.00 58 ASP 1 N 2
ATOM 2875 C CA . ASP A 1 58 ? -7.241 -2.803 -3.407 1.00 0.00 58 ASP 1 CA 2
ATOM 2876 C C . ASP A 1 58 ? -6.508 -1.486 -3.594 1.00 0.00 58 ASP 1 C 2
ATOM 2877 O O . ASP A 1 58 ? -6.263 -1.043 -4.716 1.00 0.00 58 ASP 1 O 2
ATOM 2886 N N . ASP A 1 59 ? -6.162 -0.872 -2.478 1.00 0.00 59 ASP 1 N 2
ATOM 2887 C CA . ASP A 1 59 ? -5.454 0.384 -2.472 1.00 0.00 59 ASP 1 CA 2
ATOM 2888 C C . ASP A 1 59 ? -4.053 0.240 -3.056 1.00 0.00 59 ASP 1 C 2
ATOM 2889 O O . ASP A 1 59 ? -3.504 1.199 -3.599 1.00 0.00 59 ASP 1 O 2
ATOM 2898 N N . VAL A 1 60 ? -3.459 -0.945 -2.926 1.00 0.00 60 VAL 1 N 2
ATOM 2899 C CA . VAL A 1 60 ? -2.128 -1.161 -3.424 1.00 0.00 60 VAL 1 CA 2
ATOM 2900 C C . VAL A 1 60 ? -2.115 -1.855 -4.764 1.00 0.00 60 VAL 1 C 2
ATOM 2901 O O . VAL A 1 60 ? -3.157 -2.091 -5.374 1.00 0.00 60 VAL 1 O 2
ATOM 2914 N N . ILE A 1 61 ? -0.914 -2.143 -5.230 1.00 0.00 61 ILE 1 N 2
ATOM 2915 C CA . ILE A 1 61 ? -0.726 -2.761 -6.500 1.00 0.00 61 ILE 1 CA 2
ATOM 2916 C C . ILE A 1 61 ? 0.374 -3.798 -6.459 1.00 0.00 61 ILE 1 C 2
ATOM 2917 O O . ILE A 1 61 ? 1.554 -3.476 -6.351 1.00 0.00 61 ILE 1 O 2
ATOM 2933 N N . GLU A 1 62 ? -0.036 -5.046 -6.523 1.00 0.00 62 GLU 1 N 2
ATOM 2934 C CA . GLU A 1 62 ? 0.878 -6.160 -6.458 1.00 0.00 62 GLU 1 CA 2
ATOM 2935 C C . GLU A 1 62 ? 1.814 -6.235 -7.649 1.00 0.00 62 GLU 1 C 2
ATOM 2936 O O . GLU A 1 62 ? 1.389 -6.267 -8.803 1.00 0.00 62 GLU 1 O 2
ATOM 2948 N N . VAL A 1 63 ? 3.104 -6.270 -7.352 1.00 0.00 63 VAL 1 N 2
ATOM 2949 C CA . VAL A 1 63 ? 4.104 -6.360 -8.383 1.00 0.00 63 VAL 1 CA 2
ATOM 2950 C C . VAL A 1 63 ? 4.805 -7.710 -8.324 1.00 0.00 63 VAL 1 C 2
ATOM 2951 O O . VAL A 1 63 ? 4.775 -8.389 -7.297 1.00 0.00 63 VAL 1 O 2
ATOM 2964 N N . THR A 1 64 ? 5.459 -8.086 -9.418 1.00 0.00 64 THR 1 N 2
ATOM 2965 C CA . THR A 1 64 ? 6.183 -9.351 -9.455 1.00 0.00 64 THR 1 CA 2
ATOM 2966 C C . THR A 1 64 ? 7.559 -9.155 -8.846 1.00 0.00 64 THR 1 C 2
ATOM 2967 O O . THR A 1 64 ? 8.004 -8.017 -8.707 1.00 0.00 64 THR 1 O 2
ATOM 2978 N N . SER A 1 65 ? 8.211 -10.261 -8.478 1.00 0.00 65 SER 1 N 2
ATOM 2979 C CA . SER A 1 65 ? 9.535 -10.237 -7.843 1.00 0.00 65 SER 1 CA 2
ATOM 2980 C C . SER A 1 65 ? 10.447 -9.153 -8.408 1.00 0.00 65 SER 1 C 2
ATOM 2981 O O . SER A 1 65 ? 11.242 -8.564 -7.675 1.00 0.00 65 SER 1 O 2
ATOM 2989 N N . ASN A 1 66 ? 10.342 -8.895 -9.700 1.00 0.00 66 ASN 1 N 2
ATOM 2990 C CA . ASN A 1 66 ? 11.168 -7.886 -10.332 1.00 0.00 66 ASN 1 CA 2
ATOM 2991 C C . ASN A 1 66 ? 10.626 -6.482 -10.078 1.00 0.00 66 ASN 1 C 2
ATOM 2992 O O . ASN A 1 66 ? 11.258 -5.483 -10.421 1.00 0.00 66 ASN 1 O 2
ATOM 3003 N N . GLY A 1 67 ? 9.443 -6.426 -9.491 1.00 0.00 67 GLY 1 N 2
ATOM 3004 C CA . GLY A 1 67 ? 8.795 -5.164 -9.207 1.00 0.00 67 GLY 1 CA 2
ATOM 3005 C C . GLY A 1 67 ? 7.843 -4.783 -10.307 1.00 0.00 67 GLY 1 C 2
ATOM 3006 O O . GLY A 1 67 ? 7.535 -3.607 -10.497 1.00 0.00 67 GLY 1 O 2
ATOM 3010 N N . THR A 1 68 ? 7.387 -5.783 -11.050 1.00 0.00 68 THR 1 N 2
ATOM 3011 C CA . THR A 1 68 ? 6.484 -5.547 -12.151 1.00 0.00 68 THR 1 CA 2
ATOM 3012 C C . THR A 1 68 ? 5.078 -5.230 -11.654 1.00 0.00 68 THR 1 C 2
ATOM 3013 O O . THR A 1 68 ? 4.441 -6.047 -10.998 1.00 0.00 68 THR 1 O 2
ATOM 3024 N N . ARG A 1 69 ? 4.605 -4.033 -11.966 1.00 0.00 69 ARG 1 N 2
ATOM 3025 C CA . ARG A 1 69 ? 3.269 -3.609 -11.563 1.00 0.00 69 ARG 1 CA 2
ATOM 3026 C C . ARG A 1 69 ? 2.201 -4.354 -12.362 1.00 0.00 69 ARG 1 C 2
ATOM 3027 O O . ARG A 1 69 ? 2.397 -4.662 -13.537 1.00 0.00 69 ARG 1 O 2
ATOM 3048 N N . THR A 1 70 ? 1.069 -4.634 -11.720 1.00 0.00 70 THR 1 N 2
ATOM 3049 C CA . THR A 1 70 ? -0.026 -5.338 -12.381 1.00 0.00 70 THR 1 CA 2
ATOM 3050 C C . THR A 1 70 ? -1.345 -5.125 -11.641 1.00 0.00 70 THR 1 C 2
ATOM 3051 O O . THR A 1 70 ? -1.792 -5.986 -10.883 1.00 0.00 70 THR 1 O 2
ATOM 3062 N N . SER A 1 71 ? -1.964 -3.971 -11.869 1.00 0.00 71 SER 1 N 2
ATOM 3063 C CA . SER A 1 71 ? -3.232 -3.639 -11.226 1.00 0.00 71 SER 1 CA 2
ATOM 3064 C C . SER A 1 71 ? -4.416 -4.211 -12.002 1.00 0.00 71 SER 1 C 2
ATOM 3065 O O . SER A 1 71 ? -5.500 -4.392 -11.448 1.00 0.00 71 SER 1 O 2
ATOM 3073 N N . ASP A 1 72 ? -4.207 -4.491 -13.286 1.00 0.00 72 ASP 1 N 2
ATOM 3074 C CA . ASP A 1 72 ? -5.268 -5.038 -14.127 1.00 0.00 72 ASP 1 CA 2
ATOM 3075 C C . ASP A 1 72 ? -5.841 -6.312 -13.514 1.00 0.00 72 ASP 1 C 2
ATOM 3076 O O . ASP A 1 72 ? -7.057 -6.475 -13.413 1.00 0.00 72 ASP 1 O 2
ATOM 3085 N N . GLN A 1 73 ? -4.955 -7.209 -13.095 1.00 0.00 73 GLN 1 N 2
ATOM 3086 C CA . GLN A 1 73 ? -5.366 -8.467 -12.483 1.00 0.00 73 GLN 1 CA 2
ATOM 3087 C C . GLN A 1 73 ? -5.934 -8.228 -11.087 1.00 0.00 73 GLN 1 C 2
ATOM 3088 O O . GLN A 1 73 ? -6.130 -7.084 -10.677 1.00 0.00 73 GLN 1 O 2
ATOM 3102 N N . VAL A 1 74 ? -6.198 -9.310 -10.361 1.00 0.00 74 VAL 1 N 2
ATOM 3103 C CA . VAL A 1 74 ? -6.741 -9.217 -9.009 1.00 0.00 74 VAL 1 CA 2
ATOM 3104 C C . VAL A 1 74 ? -5.681 -9.605 -7.982 1.00 0.00 74 VAL 1 C 2
ATOM 3105 O O . VAL A 1 74 ? -5.026 -10.639 -8.115 1.00 0.00 74 VAL 1 O 2
ATOM 3118 N N . LEU A 1 75 ? -5.500 -8.761 -6.971 1.00 0.00 75 LEU 1 N 2
ATOM 3119 C CA . LEU A 1 75 ? -4.502 -9.010 -5.936 1.00 0.00 75 LEU 1 CA 2
ATOM 3120 C C . LEU A 1 75 ? -4.678 -10.383 -5.302 1.00 0.00 75 LEU 1 C 2
ATOM 3121 O O . LEU A 1 75 ? -5.789 -10.900 -5.190 1.00 0.00 75 LEU 1 O 2
ATOM 3137 N N . GLN A 1 76 ? -3.559 -10.945 -4.870 1.00 0.00 76 GLN 1 N 2
ATOM 3138 C CA . GLN A 1 76 ? -3.536 -12.243 -4.221 1.00 0.00 76 GLN 1 CA 2
ATOM 3139 C C . GLN A 1 76 ? -2.307 -12.352 -3.326 1.00 0.00 76 GLN 1 C 2
ATOM 3140 O O . GLN A 1 76 ? -1.196 -12.010 -3.728 1.00 0.00 76 GLN 1 O 2
ATOM 3154 N N . LYS A 1 77 ? -2.525 -12.824 -2.112 1.00 0.00 77 LYS 1 N 2
ATOM 3155 C CA . LYS A 1 77 ? -1.447 -12.972 -1.132 1.00 0.00 77 LYS 1 CA 2
ATOM 3156 C C . LYS A 1 77 ? -0.613 -14.217 -1.344 1.00 0.00 77 LYS 1 C 2
ATOM 3157 O O . LYS A 1 77 ? -1.079 -15.221 -1.881 1.00 0.00 77 LYS 1 O 2
ATOM 3176 N N . GLY A 1 78 ? 0.638 -14.124 -0.916 1.00 0.00 78 GLY 1 N 2
ATOM 3177 C CA . GLY A 1 78 ? 1.554 -15.224 -1.052 1.00 0.00 78 GLY 1 CA 2
ATOM 3178 C C . GLY A 1 78 ? 2.716 -14.844 -1.923 1.00 0.00 78 GLY 1 C 2
ATOM 3179 O O . GLY A 1 78 ? 3.400 -15.711 -2.471 1.00 0.00 78 GLY 1 O 2
ATOM 3183 N N . GLY A 1 79 ? 2.942 -13.539 -2.070 1.00 0.00 79 GLY 1 N 2
ATOM 3184 C CA . GLY A 1 79 ? 4.032 -13.102 -2.904 1.00 0.00 79 GLY 1 CA 2
ATOM 3185 C C . GLY A 1 79 ? 4.625 -11.773 -2.500 1.00 0.00 79 GLY 1 C 2
ATOM 3186 O O . GLY A 1 79 ? 5.321 -11.670 -1.491 1.00 0.00 79 GLY 1 O 2
ATOM 3190 N N . TYR A 1 80 ? 4.357 -10.763 -3.314 1.00 0.00 80 TYR 1 N 2
ATOM 3191 C CA . TYR A 1 80 ? 4.860 -9.424 -3.091 1.00 0.00 80 TYR 1 CA 2
ATOM 3192 C C . TYR A 1 80 ? 3.909 -8.413 -3.698 1.00 0.00 80 TYR 1 C 2
ATOM 3193 O O . TYR A 1 80 ? 3.130 -8.745 -4.591 1.00 0.00 80 TYR 1 O 2
ATOM 3211 N N . PHE A 1 81 ? 4.004 -7.172 -3.259 1.00 0.00 81 PHE 1 N 2
ATOM 3212 C CA . PHE A 1 81 ? 3.172 -6.132 -3.833 1.00 0.00 81 PHE 1 CA 2
ATOM 3213 C C . PHE A 1 81 ? 3.825 -4.795 -3.698 1.00 0.00 81 PHE 1 C 2
ATOM 3214 O O . PHE A 1 81 ? 4.832 -4.631 -3.038 1.00 0.00 81 PHE 1 O 2
ATOM 3231 N N . VAL A 1 82 ? 3.225 -3.832 -4.312 1.00 0.00 82 VAL 1 N 2
ATOM 3232 C CA . VAL A 1 82 ? 3.730 -2.500 -4.241 1.00 0.00 82 VAL 1 CA 2
ATOM 3233 C C . VAL A 1 82 ? 2.564 -1.582 -4.005 1.00 0.00 82 VAL 1 C 2
ATOM 3234 O O . VAL A 1 82 ? 1.601 -1.603 -4.755 1.00 0.00 82 VAL 1 O 2
ATOM 3247 N N . ILE A 1 83 ? 2.638 -0.793 -2.959 1.00 0.00 83 ILE 1 N 2
ATOM 3248 C CA . ILE A 1 83 ? 1.555 0.102 -2.642 1.00 0.00 83 ILE 1 CA 2
ATOM 3249 C C . ILE A 1 83 ? 1.538 1.264 -3.594 1.00 0.00 83 ILE 1 C 2
ATOM 3250 O O . ILE A 1 83 ? 2.446 2.095 -3.587 1.00 0.00 83 ILE 1 O 2
ATOM 3266 N N . ASN A 1 84 ? 0.499 1.343 -4.394 1.00 0.00 84 ASN 1 N 2
ATOM 3267 C CA . ASN A 1 84 ? 0.389 2.442 -5.315 1.00 0.00 84 ASN 1 CA 2
ATOM 3268 C C . ASN A 1 84 ? 0.480 3.755 -4.533 1.00 0.00 84 ASN 1 C 2
ATOM 3269 O O . ASN A 1 84 ? -0.397 4.060 -3.726 1.00 0.00 84 ASN 1 O 2
ATOM 3280 N N . PRO A 1 85 ? 1.534 4.551 -4.764 1.00 0.00 85 PRO 1 N 2
ATOM 3281 C CA . PRO A 1 85 ? 1.733 5.840 -4.079 1.00 0.00 85 PRO 1 CA 2
ATOM 3282 C C . PRO A 1 85 ? 0.762 6.870 -4.582 1.00 0.00 85 PRO 1 C 2
ATOM 3283 O O . PRO A 1 85 ? 0.394 7.817 -3.890 1.00 0.00 85 PRO 1 O 2
ATOM 3294 N N . ASN A 1 86 ? 0.362 6.667 -5.807 1.00 0.00 86 ASN 1 N 2
ATOM 3295 C CA . ASN A 1 86 ? -0.567 7.558 -6.446 1.00 0.00 86 ASN 1 CA 2
ATOM 3296 C C . ASN A 1 86 ? -1.965 7.332 -5.900 1.00 0.00 86 ASN 1 C 2
ATOM 3297 O O . ASN A 1 86 ? -2.776 8.256 -5.828 1.00 0.00 86 ASN 1 O 2
ATOM 3308 N N . ASN A 1 87 ? -2.208 6.115 -5.446 1.00 0.00 87 ASN 1 N 2
ATOM 3309 C CA . ASN A 1 87 ? -3.450 5.769 -4.820 1.00 0.00 87 ASN 1 CA 2
ATOM 3310 C C . ASN A 1 87 ? -3.365 6.176 -3.378 1.00 0.00 87 ASN 1 C 2
ATOM 3311 O O . ASN A 1 87 ? -4.302 6.004 -2.608 1.00 0.00 87 ASN 1 O 2
ATOM 3322 N N . VAL A 1 88 ? -2.192 6.666 -3.020 1.00 0.00 88 VAL 1 N 2
ATOM 3323 C CA . VAL A 1 88 ? -1.891 7.066 -1.724 1.00 0.00 88 VAL 1 CA 2
ATOM 3324 C C . VAL A 1 88 ? -2.067 8.530 -1.543 1.00 0.00 88 VAL 1 C 2
ATOM 3325 O O . VAL A 1 88 ? -1.599 9.363 -2.320 1.00 0.00 88 VAL 1 O 2
ATOM 3338 N N . LYS A 1 89 ? -2.721 8.803 -0.476 1.00 0.00 89 LYS 1 N 2
ATOM 3339 C CA . LYS A 1 89 ? -2.980 10.142 -0.073 1.00 0.00 89 LYS 1 CA 2
ATOM 3340 C C . LYS A 1 89 ? -1.765 10.633 0.650 1.00 0.00 89 LYS 1 C 2
ATOM 3341 O O . LYS A 1 89 ? -1.237 11.711 0.382 1.00 0.00 89 LYS 1 O 2
ATOM 3360 N N . SER A 1 90 ? -1.328 9.795 1.573 1.00 0.00 90 SER 1 N 2
ATOM 3361 C CA . SER A 1 90 ? -0.142 10.094 2.386 1.00 0.00 90 SER 1 CA 2
ATOM 3362 C C . SER A 1 90 ? 0.046 9.069 3.499 1.00 0.00 90 SER 1 C 2
ATOM 3363 O O . SER A 1 90 ? -0.846 8.284 3.766 1.00 0.00 90 SER 1 O 2
ATOM 3371 N N . VAL A 1 91 ? 1.167 9.145 4.210 1.00 0.00 91 VAL 1 N 2
ATOM 3372 C CA . VAL A 1 91 ? 1.400 8.286 5.359 1.00 0.00 91 VAL 1 CA 2
ATOM 3373 C C . VAL A 1 91 ? 0.907 9.022 6.612 1.00 0.00 91 VAL 1 C 2
ATOM 3374 O O . VAL A 1 91 ? 0.617 10.216 6.542 1.00 0.00 91 VAL 1 O 2
ATOM 3387 N N . GLY A 1 92 ? 0.756 8.325 7.734 1.00 0.00 92 GLY 1 N 2
ATOM 3388 C CA . GLY A 1 92 ? 0.243 8.950 8.921 1.00 0.00 92 GLY 1 CA 2
ATOM 3389 C C . GLY A 1 92 ? 0.990 8.557 10.171 1.00 0.00 92 GLY 1 C 2
ATOM 3390 O O . GLY A 1 92 ? 1.937 7.773 10.142 1.00 0.00 92 GLY 1 O 2
ATOM 3394 N N . THR A 1 93 ? 0.538 9.125 11.263 1.00 0.00 93 THR 1 N 2
ATOM 3395 C CA . THR A 1 93 ? 1.092 8.898 12.572 1.00 0.00 93 THR 1 CA 2
ATOM 3396 C C . THR A 1 93 ? 1.023 7.441 12.947 1.00 0.00 93 THR 1 C 2
ATOM 3397 O O . THR A 1 93 ? 0.014 6.760 12.763 1.00 0.00 93 THR 1 O 2
ATOM 3408 N N . PRO A 1 94 ? 2.145 6.964 13.459 1.00 0.00 94 PRO 1 N 2
ATOM 3409 C CA . PRO A 1 94 ? 2.334 5.583 13.874 1.00 0.00 94 PRO 1 CA 2
ATOM 3410 C C . PRO A 1 94 ? 1.765 5.279 15.250 1.00 0.00 94 PRO 1 C 2
ATOM 3411 O O . PRO A 1 94 ? 1.563 6.170 16.074 1.00 0.00 94 PRO 1 O 2
ATOM 3422 N N . MET A 1 95 ? 1.513 4.003 15.479 1.00 0.00 95 MET 1 N 2
ATOM 3423 C CA . MET A 1 95 ? 0.965 3.529 16.744 1.00 0.00 95 MET 1 CA 2
ATOM 3424 C C . MET A 1 95 ? 1.446 2.118 17.057 1.00 0.00 95 MET 1 C 2
ATOM 3425 O O . MET A 1 95 ? 1.413 1.239 16.196 1.00 0.00 95 MET 1 O 2
ATOM 3439 N N . LYS A 1 96 ? 1.863 1.890 18.296 1.00 0.00 96 LYS 1 N 2
ATOM 3440 C CA . LYS A 1 96 ? 2.322 0.566 18.706 1.00 0.00 96 LYS 1 CA 2
ATOM 3441 C C . LYS A 1 96 ? 1.141 -0.302 19.128 1.00 0.00 96 LYS 1 C 2
ATOM 3442 O O . LYS A 1 96 ? 0.369 0.080 20.007 1.00 0.00 96 LYS 1 O 2
ATOM 3461 N N . GLY A 1 97 ? 0.995 -1.469 18.500 1.00 0.00 97 GLY 1 N 2
ATOM 3462 C CA . GLY A 1 97 ? -0.110 -2.341 18.851 1.00 0.00 97 GLY 1 CA 2
ATOM 3463 C C . GLY A 1 97 ? -0.053 -3.696 18.176 1.00 0.00 97 GLY 1 C 2
ATOM 3464 O O . GLY A 1 97 ? -0.131 -4.725 18.846 1.00 0.00 97 GLY 1 O 2
ATOM 3468 N N . SER A 1 98 ? 0.072 -3.703 16.851 1.00 0.00 98 SER 1 N 2
ATOM 3469 C CA . SER A 1 98 ? 0.131 -4.954 16.102 1.00 0.00 98 SER 1 CA 2
ATOM 3470 C C . SER A 1 98 ? 1.391 -5.744 16.467 1.00 0.00 98 SER 1 C 2
ATOM 3471 O O . SER A 1 98 ? 2.306 -5.877 15.658 1.00 0.00 98 SER 1 O 2
ATOM 3479 N N . GLY A 1 99 ? 1.436 -6.268 17.688 1.00 0.00 99 GLY 1 N 2
ATOM 3480 C CA . GLY A 1 99 ? 2.592 -7.036 18.123 1.00 0.00 99 GLY 1 CA 2
ATOM 3481 C C . GLY A 1 99 ? 3.454 -6.296 19.135 1.00 0.00 99 GLY 1 C 2
ATOM 3482 O O . GLY A 1 99 ? 3.802 -6.851 20.176 1.00 0.00 99 GLY 1 O 2
ATOM 3486 N N . GLY A 1 100 ? 3.801 -5.047 18.831 1.00 0.00 100 GLY 1 N 2
ATOM 3487 C CA . GLY A 1 100 ? 4.623 -4.267 19.732 1.00 0.00 100 GLY 1 CA 2
ATOM 3488 C C . GLY A 1 100 ? 5.418 -3.181 19.023 1.00 0.00 100 GLY 1 C 2
ATOM 3489 O O . GLY A 1 100 ? 5.954 -2.277 19.664 1.00 0.00 100 GLY 1 O 2
ATOM 3493 N N . LEU A 1 101 ? 5.492 -3.273 17.702 1.00 0.00 101 LEU 1 N 2
ATOM 3494 C CA . LEU A 1 101 ? 6.206 -2.329 16.893 1.00 0.00 101 LEU 1 CA 2
ATOM 3495 C C . LEU A 1 101 ? 5.427 -1.054 16.703 1.00 0.00 101 LEU 1 C 2
ATOM 3496 O O . LEU A 1 101 ? 4.597 -0.679 17.522 1.00 0.00 101 LEU 1 O 2
ATOM 3512 N N . SER A 1 102 ? 5.723 -0.412 15.591 1.00 0.00 102 SER 1 N 2
ATOM 3513 C CA . SER A 1 102 ? 5.081 0.809 15.193 1.00 0.00 102 SER 1 CA 2
ATOM 3514 C C . SER A 1 102 ? 4.325 0.596 13.892 1.00 0.00 102 SER 1 C 2
ATOM 3515 O O . SER A 1 102 ? 4.910 0.241 12.874 1.00 0.00 102 SER 1 O 2
ATOM 3523 N N . TRP A 1 103 ? 3.031 0.792 13.955 1.00 0.00 103 TRP 1 N 2
ATOM 3524 C CA . TRP A 1 103 ? 2.146 0.623 12.835 1.00 0.00 103 TRP 1 CA 2
ATOM 3525 C C . TRP A 1 103 ? 1.476 1.960 12.573 1.00 0.00 103 TRP 1 C 2
ATOM 3526 O O . TRP A 1 103 ? 0.811 2.519 13.439 1.00 0.00 103 TRP 1 O 2
ATOM 3547 N N . ALA A 1 104 ? 1.732 2.497 11.405 1.00 0.00 104 ALA 1 N 2
ATOM 3548 C CA . ALA A 1 104 ? 1.243 3.822 11.042 1.00 0.00 104 ALA 1 CA 2
ATOM 3549 C C . ALA A 1 104 ? 0.064 3.837 10.110 1.00 0.00 104 ALA 1 C 2
ATOM 3550 O O . ALA A 1 104 ? -0.123 2.952 9.279 1.00 0.00 104 ALA 1 O 2
ATOM 3557 N N . GLN A 1 105 ? -0.725 4.888 10.289 1.00 0.00 105 GLN 1 N 2
ATOM 3558 C CA . GLN A 1 105 ? -1.909 5.119 9.524 1.00 0.00 105 GLN 1 CA 2
ATOM 3559 C C . GLN A 1 105 ? -1.610 5.785 8.193 1.00 0.00 105 GLN 1 C 2
ATOM 3560 O O . GLN A 1 105 ? -1.403 6.986 8.150 1.00 0.00 105 GLN 1 O 2
ATOM 3574 N N . VAL A 1 106 ? -1.624 5.034 7.102 1.00 0.00 106 VAL 1 N 2
ATOM 3575 C CA . VAL A 1 106 ? -1.380 5.614 5.817 1.00 0.00 106 VAL 1 CA 2
ATOM 3576 C C . VAL A 1 106 ? -2.714 5.805 5.106 1.00 0.00 106 VAL 1 C 2
ATOM 3577 O O . VAL A 1 106 ? -3.570 4.924 5.119 1.00 0.00 106 VAL 1 O 2
ATOM 3590 N N . ASN A 1 107 ? -2.896 6.976 4.530 1.00 0.00 107 ASN 1 N 2
ATOM 3591 C CA . ASN A 1 107 ? -4.127 7.326 3.859 1.00 0.00 107 ASN 1 CA 2
ATOM 3592 C C . ASN A 1 107 ? -4.101 6.891 2.409 1.00 0.00 107 ASN 1 C 2
ATOM 3593 O O . ASN A 1 107 ? -3.477 7.537 1.574 1.00 0.00 107 ASN 1 O 2
ATOM 3604 N N . PHE A 1 108 ? -4.784 5.795 2.121 1.00 0.00 108 PHE 1 N 2
ATOM 3605 C CA . PHE A 1 108 ? -4.865 5.276 0.807 1.00 0.00 108 PHE 1 CA 2
ATOM 3606 C C . PHE A 1 108 ? -6.180 5.639 0.131 1.00 0.00 108 PHE 1 C 2
ATOM 3607 O O . PHE A 1 108 ? -7.137 6.120 0.742 1.00 0.00 108 PHE 1 O 2
ATOM 3624 N N . THR A 1 109 ? -6.167 5.373 -1.152 1.00 0.00 109 THR 1 N 2
ATOM 3625 C CA . THR A 1 109 ? -7.271 5.615 -2.082 1.00 0.00 109 THR 1 CA 2
ATOM 3626 C C . THR A 1 109 ? -8.642 5.046 -1.689 1.00 0.00 109 THR 1 C 2
ATOM 3627 O O . THR A 1 109 ? -9.604 5.789 -1.495 1.00 0.00 109 THR 1 O 2
ATOM 3638 N N . THR A 1 110 ? -8.726 3.727 -1.648 1.00 0.00 110 THR 1 N 2
ATOM 3639 C CA . THR A 1 110 ? -9.970 3.020 -1.362 1.00 0.00 110 THR 1 CA 2
ATOM 3640 C C . THR A 1 110 ? -10.215 2.837 0.125 1.00 0.00 110 THR 1 C 2
ATOM 3641 O O . THR A 1 110 ? -11.262 3.219 0.649 1.00 0.00 110 THR 1 O 2
ATOM 3652 N N . GLY A 1 111 ? -9.253 2.225 0.792 1.00 0.00 111 GLY 1 N 2
ATOM 3653 C CA . GLY A 1 111 ? -9.377 1.967 2.197 1.00 0.00 111 GLY 1 CA 2
ATOM 3654 C C . GLY A 1 111 ? -9.254 3.212 3.041 1.00 0.00 111 GLY 1 C 2
ATOM 3655 O O . GLY A 1 111 ? -9.451 3.155 4.254 1.00 0.00 111 GLY 1 O 2
ATOM 3659 N N . GLY A 1 112 ? -8.900 4.341 2.423 1.00 0.00 112 GLY 1 N 2
ATOM 3660 C CA . GLY A 1 112 ? -8.738 5.546 3.184 1.00 0.00 112 GLY 1 CA 2
ATOM 3661 C C . GLY A 1 112 ? -7.649 5.348 4.202 1.00 0.00 112 GLY 1 C 2
ATOM 3662 O O . GLY A 1 112 ? -6.488 5.542 3.915 1.00 0.00 112 GLY 1 O 2
ATOM 3666 N N . ASN A 1 113 ? -8.006 4.898 5.378 1.00 0.00 113 ASN 1 N 2
ATOM 3667 C CA . ASN A 1 113 ? -7.012 4.611 6.380 1.00 0.00 113 ASN 1 CA 2
ATOM 3668 C C . ASN A 1 113 ? -6.483 3.198 6.162 1.00 0.00 113 ASN 1 C 2
ATOM 3669 O O . ASN A 1 113 ? -7.256 2.255 5.993 1.00 0.00 113 ASN 1 O 2
ATOM 3680 N N . VAL A 1 114 ? -5.176 3.058 6.171 1.00 0.00 114 VAL 1 N 2
ATOM 3681 C CA . VAL A 1 114 ? -4.536 1.772 5.990 1.00 0.00 114 VAL 1 CA 2
ATOM 3682 C C . VAL A 1 114 ? -3.298 1.746 6.840 1.00 0.00 114 VAL 1 C 2
ATOM 3683 O O . VAL A 1 114 ? -2.372 2.518 6.610 1.00 0.00 114 VAL 1 O 2
ATOM 3696 N N . TRP A 1 115 ? -3.282 0.901 7.836 1.00 0.00 115 TRP 1 N 2
ATOM 3697 C CA . TRP A 1 115 ? -2.140 0.856 8.723 1.00 0.00 115 TRP 1 CA 2
ATOM 3698 C C . TRP A 1 115 ? -1.106 -0.144 8.292 1.00 0.00 115 TRP 1 C 2
ATOM 3699 O O . TRP A 1 115 ? -1.401 -1.143 7.636 1.00 0.00 115 TRP 1 O 2
ATOM 3720 N N . LEU A 1 116 ? 0.118 0.150 8.669 1.00 0.00 116 LEU 1 N 2
ATOM 3721 C CA . LEU A 1 116 ? 1.229 -0.691 8.338 1.00 0.00 116 LEU 1 CA 2
ATOM 3722 C C . LEU A 1 116 ? 2.306 -0.515 9.358 1.00 0.00 116 LEU 1 C 2
ATOM 3723 O O . LEU A 1 116 ? 2.517 0.593 9.835 1.00 0.00 116 LEU 1 O 2
ATOM 3739 N N . ASN A 1 117 ? 3.026 -1.568 9.668 1.00 0.00 117 ASN 1 N 2
ATOM 3740 C CA . ASN A 1 117 ? 4.089 -1.406 10.623 1.00 0.00 117 ASN 1 CA 2
ATOM 3741 C C . ASN A 1 117 ? 5.102 -0.505 10.021 1.00 0.00 117 ASN 1 C 2
ATOM 3742 O O . ASN A 1 117 ? 5.902 -0.834 9.148 1.00 0.00 117 ASN 1 O 2
ATOM 3753 N N . THR A 1 118 ? 4.916 0.671 10.491 1.00 0.00 118 THR 1 N 2
ATOM 3754 C CA . THR A 1 118 ? 5.623 1.854 10.082 1.00 0.00 118 THR 1 CA 2
ATOM 3755 C C . THR A 1 118 ? 7.020 1.937 10.636 1.00 0.00 118 THR 1 C 2
ATOM 3756 O O . THR A 1 118 ? 7.643 2.999 10.598 1.00 0.00 118 THR 1 O 2
ATOM 3767 N N . THR A 1 119 ? 7.519 0.834 11.148 1.00 0.00 119 THR 1 N 2
ATOM 3768 C CA . THR A 1 119 ? 8.874 0.833 11.686 1.00 0.00 119 THR 1 CA 2
ATOM 3769 C C . THR A 1 119 ? 9.913 1.120 10.575 1.00 0.00 119 THR 1 C 2
ATOM 3770 O O . THR A 1 119 ? 11.082 0.754 10.705 1.00 0.00 119 THR 1 O 2
ATOM 3781 N N . SER A 1 120 ? 9.481 1.798 9.494 1.00 0.00 120 SER 1 N 2
ATOM 3782 C CA . SER A 1 120 ? 10.330 2.161 8.388 1.00 0.00 120 SER 1 CA 2
ATOM 3783 C C . SER A 1 120 ? 9.496 2.983 7.417 1.00 0.00 120 SER 1 C 2
ATOM 3784 O O . SER A 1 120 ? 8.483 2.522 6.921 1.00 0.00 120 SER 1 O 2
ATOM 3792 N N . LYS A 1 121 ? 9.902 4.203 7.160 1.00 0.00 121 LYS 1 N 2
ATOM 3793 C CA . LYS A 1 121 ? 9.160 5.065 6.257 1.00 0.00 121 LYS 1 CA 2
ATOM 3794 C C . LYS A 1 121 ? 9.283 4.521 4.847 1.00 0.00 121 LYS 1 C 2
ATOM 3795 O O . LYS A 1 121 ? 8.313 4.462 4.082 1.00 0.00 121 LYS 1 O 2
ATOM 3814 N N . ASP A 1 122 ? 10.468 4.027 4.534 1.00 0.00 122 ASP 1 N 2
ATOM 3815 C CA . ASP A 1 122 ? 10.685 3.385 3.278 1.00 0.00 122 ASP 1 CA 2
ATOM 3816 C C . ASP A 1 122 ? 9.868 2.099 3.263 1.00 0.00 122 ASP 1 C 2
ATOM 3817 O O . ASP A 1 122 ? 9.836 1.386 2.281 1.00 0.00 122 ASP 1 O 2
ATOM 3826 N N . ASN A 1 123 ? 9.232 1.779 4.391 1.00 0.00 123 ASN 1 N 2
ATOM 3827 C CA . ASN A 1 123 ? 8.440 0.578 4.480 1.00 0.00 123 ASN 1 CA 2
ATOM 3828 C C . ASN A 1 123 ? 7.276 0.643 3.513 1.00 0.00 123 ASN 1 C 2
ATOM 3829 O O . ASN A 1 123 ? 7.132 -0.186 2.629 1.00 0.00 123 ASN 1 O 2
ATOM 3840 N N . LEU A 1 124 ? 6.464 1.628 3.664 1.00 0.00 124 LEU 1 N 2
ATOM 3841 C CA . LEU A 1 124 ? 5.340 1.787 2.770 1.00 0.00 124 LEU 1 CA 2
ATOM 3842 C C . LEU A 1 124 ? 5.835 2.040 1.377 1.00 0.00 124 LEU 1 C 2
ATOM 3843 O O . LEU A 1 124 ? 5.513 1.320 0.434 1.00 0.00 124 LEU 1 O 2
ATOM 3859 N N . LEU A 1 125 ? 6.620 3.087 1.263 1.00 0.00 125 LEU 1 N 2
ATOM 3860 C CA . LEU A 1 125 ? 7.172 3.477 0.001 1.00 0.00 125 LEU 1 CA 2
ATOM 3861 C C . LEU A 1 125 ? 8.039 2.398 -0.611 1.00 0.00 125 LEU 1 C 2
ATOM 3862 O O . LEU A 1 125 ? 7.948 2.128 -1.804 1.00 0.00 125 LEU 1 O 2
ATOM 3878 N N . TYR A 1 126 ? 8.918 1.813 0.196 1.00 0.00 126 TYR 1 N 2
ATOM 3879 C CA . TYR A 1 126 ? 9.839 0.815 -0.318 1.00 0.00 126 TYR 1 CA 2
ATOM 3880 C C . TYR A 1 126 ? 9.509 -0.578 0.169 1.00 0.00 126 TYR 1 C 2
ATOM 3881 O O . TYR A 1 126 ? 9.783 -1.562 -0.519 1.00 0.00 126 TYR 1 O 2
ATOM 3899 N N . GLY A 1 127 ? 8.955 -0.669 1.366 1.00 0.00 127 GLY 1 N 2
ATOM 3900 C CA . GLY A 1 127 ? 8.650 -1.983 1.907 1.00 0.00 127 GLY 1 CA 2
ATOM 3901 C C . GLY A 1 127 ? 9.720 -2.445 2.859 1.00 0.00 127 GLY 1 C 2
ATOM 3902 O O . GLY A 1 127 ? 9.929 -3.644 3.048 1.00 0.00 127 GLY 1 O 2
ATOM 3906 N N . LYS A 1 128 ? 10.407 -1.481 3.455 1.00 0.00 128 LYS 1 N 2
ATOM 3907 C CA . LYS A 1 128 ? 11.459 -1.767 4.391 1.00 0.00 128 LYS 1 CA 2
ATOM 3908 C C . LYS A 1 128 ? 10.889 -2.215 5.732 1.00 0.00 128 LYS 1 C 2
ATOM 3909 O O . LYS A 1 128 ? 9.648 -2.281 5.853 1.00 0.00 128 LYS 1 O 2
ATOM 3929 N N . MET A 1 1 ? -4.665 -4.754 -27.856 1.00 0.00 1 MET 1 N 3
ATOM 3930 C CA . MET A 1 1 ? -5.473 -3.566 -28.239 1.00 0.00 1 MET 1 CA 3
ATOM 3931 C C . MET A 1 1 ? -4.803 -2.786 -29.369 1.00 0.00 1 MET 1 C 3
ATOM 3932 O O . MET A 1 1 ? -3.613 -2.957 -29.632 1.00 0.00 1 MET 1 O 3
ATOM 3948 N N . ARG A 1 2 ? -5.577 -1.935 -30.035 1.00 0.00 2 ARG 1 N 3
ATOM 3949 C CA . ARG A 1 2 ? -5.058 -1.133 -31.137 1.00 0.00 2 ARG 1 CA 3
ATOM 3950 C C . ARG A 1 2 ? -5.057 0.352 -30.782 1.00 0.00 2 ARG 1 C 3
ATOM 3951 O O . ARG A 1 2 ? -4.208 1.111 -31.249 1.00 0.00 2 ARG 1 O 3
ATOM 3972 N N . GLY A 1 3 ? -6.013 0.759 -29.953 1.00 0.00 3 GLY 1 N 3
ATOM 3973 C CA . GLY A 1 3 ? -6.102 2.150 -29.551 1.00 0.00 3 GLY 1 CA 3
ATOM 3974 C C . GLY A 1 3 ? -7.376 2.454 -28.788 1.00 0.00 3 GLY 1 C 3
ATOM 3975 O O . GLY A 1 3 ? -8.156 3.318 -29.187 1.00 0.00 3 GLY 1 O 3
ATOM 3979 N N . SER A 1 4 ? -7.588 1.738 -27.688 1.00 0.00 4 SER 1 N 3
ATOM 3980 C CA . SER A 1 4 ? -8.778 1.931 -26.865 1.00 0.00 4 SER 1 CA 3
ATOM 3981 C C . SER A 1 4 ? -8.433 2.632 -25.552 1.00 0.00 4 SER 1 C 3
ATOM 3982 O O . SER A 1 4 ? -9.299 3.230 -24.914 1.00 0.00 4 SER 1 O 3
ATOM 3990 N N . HIS A 1 5 ? -7.166 2.553 -25.152 1.00 0.00 5 HIS 1 N 3
ATOM 3991 C CA . HIS A 1 5 ? -6.719 3.179 -23.912 1.00 0.00 5 HIS 1 CA 3
ATOM 3992 C C . HIS A 1 5 ? -5.467 4.019 -24.143 1.00 0.00 5 HIS 1 C 3
ATOM 3993 O O . HIS A 1 5 ? -4.394 3.488 -24.429 1.00 0.00 5 HIS 1 O 3
ATOM 4008 N N . HIS A 1 6 ? -5.612 5.334 -24.013 1.00 0.00 6 HIS 1 N 3
ATOM 4009 C CA . HIS A 1 6 ? -4.495 6.252 -24.203 1.00 0.00 6 HIS 1 CA 3
ATOM 4010 C C . HIS A 1 6 ? -3.775 6.507 -22.882 1.00 0.00 6 HIS 1 C 3
ATOM 4011 O O . HIS A 1 6 ? -4.229 7.306 -22.062 1.00 0.00 6 HIS 1 O 3
ATOM 4026 N N . HIS A 1 7 ? -2.655 5.822 -22.678 1.00 0.00 7 HIS 1 N 3
ATOM 4027 C CA . HIS A 1 7 ? -1.878 5.975 -21.452 1.00 0.00 7 HIS 1 CA 3
ATOM 4028 C C . HIS A 1 7 ? -0.381 5.981 -21.747 1.00 0.00 7 HIS 1 C 3
ATOM 4029 O O . HIS A 1 7 ? 0.154 5.029 -22.316 1.00 0.00 7 HIS 1 O 3
ATOM 4044 N N . HIS A 1 8 ? 0.290 7.061 -21.353 1.00 0.00 8 HIS 1 N 3
ATOM 4045 C CA . HIS A 1 8 ? 1.727 7.193 -21.574 1.00 0.00 8 HIS 1 CA 3
ATOM 4046 C C . HIS A 1 8 ? 2.518 6.643 -20.390 1.00 0.00 8 HIS 1 C 3
ATOM 4047 O O . HIS A 1 8 ? 2.144 6.843 -19.234 1.00 0.00 8 HIS 1 O 3
ATOM 4062 N N . HIS A 1 9 ? 3.614 5.954 -20.688 1.00 0.00 9 HIS 1 N 3
ATOM 4063 C CA . HIS A 1 9 ? 4.463 5.380 -19.646 1.00 0.00 9 HIS 1 CA 3
ATOM 4064 C C . HIS A 1 9 ? 5.780 4.858 -20.224 1.00 0.00 9 HIS 1 C 3
ATOM 4065 O O . HIS A 1 9 ? 6.435 4.008 -19.620 1.00 0.00 9 HIS 1 O 3
ATOM 4080 N N . HIS A 1 1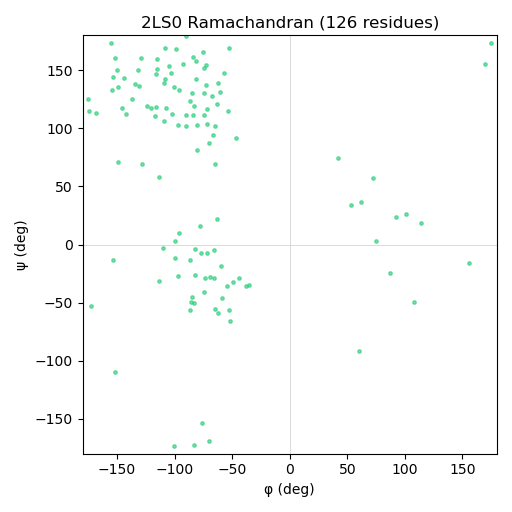0 ? 6.169 5.375 -21.388 1.00 0.00 10 HIS 1 N 3
ATOM 4081 C CA . HIS A 1 10 ? 7.408 4.956 -22.049 1.00 0.00 10 HIS 1 CA 3
ATOM 4082 C C . HIS A 1 10 ? 8.585 5.832 -21.624 1.00 0.00 10 HIS 1 C 3
ATOM 4083 O O . HIS A 1 10 ? 9.519 5.361 -20.976 1.00 0.00 10 HIS 1 O 3
ATOM 4098 N N . GLY A 1 11 ? 8.533 7.107 -22.002 1.00 0.00 11 GLY 1 N 3
ATOM 4099 C CA . GLY A 1 11 ? 9.600 8.029 -21.660 1.00 0.00 11 GLY 1 CA 3
ATOM 4100 C C . GLY A 1 11 ? 10.388 8.471 -22.879 1.00 0.00 11 GLY 1 C 3
ATOM 4101 O O . GLY A 1 11 ? 9.991 8.198 -24.011 1.00 0.00 11 GLY 1 O 3
ATOM 4105 N N . SER A 1 12 ? 11.506 9.156 -22.651 1.00 0.00 12 SER 1 N 3
ATOM 4106 C CA . SER A 1 12 ? 12.344 9.634 -23.747 1.00 0.00 12 SER 1 CA 3
ATOM 4107 C C . SER A 1 12 ? 13.687 8.910 -23.763 1.00 0.00 12 SER 1 C 3
ATOM 4108 O O . SER A 1 12 ? 14.242 8.636 -24.827 1.00 0.00 12 SER 1 O 3
ATOM 4116 N N . GLU A 1 13 ? 14.199 8.601 -22.578 1.00 0.00 13 GLU 1 N 3
ATOM 4117 C CA . GLU A 1 13 ? 15.476 7.905 -22.452 1.00 0.00 13 GLU 1 CA 3
ATOM 4118 C C . GLU A 1 13 ? 15.257 6.467 -21.987 1.00 0.00 13 GLU 1 C 3
ATOM 4119 O O . GLU A 1 13 ? 14.527 6.226 -21.027 1.00 0.00 13 GLU 1 O 3
ATOM 4131 N N . PRO A 1 14 ? 15.884 5.485 -22.662 1.00 0.00 14 PRO 1 N 3
ATOM 4132 C CA . PRO A 1 14 ? 15.743 4.075 -22.304 1.00 0.00 14 PRO 1 CA 3
ATOM 4133 C C . PRO A 1 14 ? 16.678 3.660 -21.171 1.00 0.00 14 PRO 1 C 3
ATOM 4134 O O . PRO A 1 14 ? 17.291 2.593 -21.219 1.00 0.00 14 PRO 1 O 3
ATOM 4145 N N . THR A 1 15 ? 16.784 4.509 -20.154 1.00 0.00 15 THR 1 N 3
ATOM 4146 C CA . THR A 1 15 ? 17.642 4.229 -19.010 1.00 0.00 15 THR 1 CA 3
ATOM 4147 C C . THR A 1 15 ? 16.917 3.344 -17.999 1.00 0.00 15 THR 1 C 3
ATOM 4148 O O . THR A 1 15 ? 15.695 3.208 -18.045 1.00 0.00 15 THR 1 O 3
ATOM 4159 N N . THR A 1 16 ? 17.677 2.744 -17.089 1.00 0.00 16 THR 1 N 3
ATOM 4160 C CA . THR A 1 16 ? 17.099 1.875 -16.073 1.00 0.00 16 THR 1 CA 3
ATOM 4161 C C . THR A 1 16 ? 16.672 2.681 -14.848 1.00 0.00 16 THR 1 C 3
ATOM 4162 O O . THR A 1 16 ? 17.356 3.623 -14.446 1.00 0.00 16 THR 1 O 3
ATOM 4173 N N . PRO A 1 17 ? 15.527 2.325 -14.239 1.00 0.00 17 PRO 1 N 3
ATOM 4174 C CA . PRO A 1 17 ? 15.010 3.025 -13.060 1.00 0.00 17 PRO 1 CA 3
ATOM 4175 C C . PRO A 1 17 ? 15.781 2.684 -11.790 1.00 0.00 17 PRO 1 C 3
ATOM 4176 O O . PRO A 1 17 ? 16.413 1.631 -11.697 1.00 0.00 17 PRO 1 O 3
ATOM 4187 N N . THR A 1 18 ? 15.720 3.582 -10.813 1.00 0.00 18 THR 1 N 3
ATOM 4188 C CA . THR A 1 18 ? 16.404 3.385 -9.541 1.00 0.00 18 THR 1 CA 3
ATOM 4189 C C . THR A 1 18 ? 15.714 4.176 -8.433 1.00 0.00 18 THR 1 C 3
ATOM 4190 O O . THR A 1 18 ? 16.365 4.711 -7.537 1.00 0.00 18 THR 1 O 3
ATOM 4201 N N . THR A 1 19 ? 14.389 4.239 -8.507 1.00 0.00 19 THR 1 N 3
ATOM 4202 C CA . THR A 1 19 ? 13.588 4.955 -7.517 1.00 0.00 19 THR 1 CA 3
ATOM 4203 C C . THR A 1 19 ? 12.170 4.391 -7.480 1.00 0.00 19 THR 1 C 3
ATOM 4204 O O . THR A 1 19 ? 11.210 5.108 -7.198 1.00 0.00 19 THR 1 O 3
ATOM 4215 N N . ASN A 1 20 ? 12.054 3.100 -7.780 1.00 0.00 20 ASN 1 N 3
ATOM 4216 C CA . ASN A 1 20 ? 10.764 2.417 -7.803 1.00 0.00 20 ASN 1 CA 3
ATOM 4217 C C . ASN A 1 20 ? 10.373 1.874 -6.429 1.00 0.00 20 ASN 1 C 3
ATOM 4218 O O . ASN A 1 20 ? 11.209 1.369 -5.680 1.00 0.00 20 ASN 1 O 3
ATOM 4229 N N . LEU A 1 21 ? 9.083 1.978 -6.121 1.00 0.00 21 LEU 1 N 3
ATOM 4230 C CA . LEU A 1 21 ? 8.530 1.499 -4.863 1.00 0.00 21 LEU 1 CA 3
ATOM 4231 C C . LEU A 1 21 ? 8.846 0.025 -4.687 1.00 0.00 21 LEU 1 C 3
ATOM 4232 O O . LEU A 1 21 ? 8.143 -0.841 -5.200 1.00 0.00 21 LEU 1 O 3
ATOM 4248 N N . LYS A 1 22 ? 9.924 -0.242 -3.971 1.00 0.00 22 LYS 1 N 3
ATOM 4249 C CA . LYS A 1 22 ? 10.377 -1.602 -3.719 1.00 0.00 22 LYS 1 CA 3
ATOM 4250 C C . LYS A 1 22 ? 9.214 -2.546 -3.394 1.00 0.00 22 LYS 1 C 3
ATOM 4251 O O . LYS A 1 22 ? 8.090 -2.112 -3.141 1.00 0.00 22 LYS 1 O 3
ATOM 4270 N N . ILE A 1 23 ? 9.497 -3.843 -3.453 1.00 0.00 23 ILE 1 N 3
ATOM 4271 C CA . ILE A 1 23 ? 8.507 -4.879 -3.230 1.00 0.00 23 ILE 1 CA 3
ATOM 4272 C C . ILE A 1 23 ? 8.063 -5.043 -1.777 1.00 0.00 23 ILE 1 C 3
ATOM 4273 O O . ILE A 1 23 ? 8.797 -4.752 -0.832 1.00 0.00 23 ILE 1 O 3
ATOM 4289 N N . TYR A 1 24 ? 6.846 -5.570 -1.648 1.00 0.00 24 TYR 1 N 3
ATOM 4290 C CA . TYR A 1 24 ? 6.214 -5.873 -0.388 1.00 0.00 24 TYR 1 CA 3
ATOM 4291 C C . TYR A 1 24 ? 6.143 -7.383 -0.281 1.00 0.00 24 TYR 1 C 3
ATOM 4292 O O . TYR A 1 24 ? 6.386 -8.073 -1.265 1.00 0.00 24 TYR 1 O 3
ATOM 4310 N N . LYS A 1 25 ? 5.784 -7.909 0.870 1.00 0.00 25 LYS 1 N 3
ATOM 4311 C CA . LYS A 1 25 ? 5.663 -9.354 1.002 1.00 0.00 25 LYS 1 CA 3
ATOM 4312 C C . LYS A 1 25 ? 4.234 -9.767 1.325 1.00 0.00 25 LYS 1 C 3
ATOM 4313 O O . LYS A 1 25 ? 3.750 -9.545 2.426 1.00 0.00 25 LYS 1 O 3
ATOM 4332 N N . VAL A 1 26 ? 3.556 -10.388 0.383 1.00 0.00 26 VAL 1 N 3
ATOM 4333 C CA . VAL A 1 26 ? 2.210 -10.820 0.632 1.00 0.00 26 VAL 1 CA 3
ATOM 4334 C C . VAL A 1 26 ? 2.224 -12.097 1.426 1.00 0.00 26 VAL 1 C 3
ATOM 4335 O O . VAL A 1 26 ? 2.109 -13.200 0.889 1.00 0.00 26 VAL 1 O 3
ATOM 4348 N N . ASP A 1 27 ? 2.404 -11.897 2.712 1.00 0.00 27 ASP 1 N 3
ATOM 4349 C CA . ASP A 1 27 ? 2.483 -12.982 3.685 1.00 0.00 27 ASP 1 CA 3
ATOM 4350 C C . ASP A 1 27 ? 1.110 -13.471 4.098 1.00 0.00 27 ASP 1 C 3
ATOM 4351 O O . ASP A 1 27 ? 0.955 -14.620 4.511 1.00 0.00 27 ASP 1 O 3
ATOM 4360 N N . ASP A 1 28 ? 0.115 -12.603 3.998 1.00 0.00 28 ASP 1 N 3
ATOM 4361 C CA . ASP A 1 28 ? -1.233 -12.986 4.383 1.00 0.00 28 ASP 1 CA 3
ATOM 4362 C C . ASP A 1 28 ? -2.257 -11.900 4.081 1.00 0.00 28 ASP 1 C 3
ATOM 4363 O O . ASP A 1 28 ? -2.224 -10.819 4.669 1.00 0.00 28 ASP 1 O 3
ATOM 4372 N N . LEU A 1 29 ? -3.195 -12.210 3.193 1.00 0.00 29 LEU 1 N 3
ATOM 4373 C CA . LEU A 1 29 ? -4.251 -11.283 2.858 1.00 0.00 29 LEU 1 CA 3
ATOM 4374 C C . LEU A 1 29 ? -5.595 -11.983 2.926 1.00 0.00 29 LEU 1 C 3
ATOM 4375 O O . LEU A 1 29 ? -5.735 -13.122 2.497 1.00 0.00 29 LEU 1 O 3
ATOM 4391 N N . GLN A 1 30 ? -6.556 -11.285 3.506 1.00 0.00 30 GLN 1 N 3
ATOM 4392 C CA . GLN A 1 30 ? -7.905 -11.795 3.724 1.00 0.00 30 GLN 1 CA 3
ATOM 4393 C C . GLN A 1 30 ? -8.986 -10.814 3.318 1.00 0.00 30 GLN 1 C 3
ATOM 4394 O O . GLN A 1 30 ? -8.753 -9.612 3.251 1.00 0.00 30 GLN 1 O 3
ATOM 4408 N N . LYS A 1 31 ? -10.201 -11.327 3.120 1.00 0.00 31 LYS 1 N 3
ATOM 4409 C CA . LYS A 1 31 ? -11.307 -10.443 2.831 1.00 0.00 31 LYS 1 CA 3
ATOM 4410 C C . LYS A 1 31 ? -11.556 -9.732 4.151 1.00 0.00 31 LYS 1 C 3
ATOM 4411 O O . LYS A 1 31 ? -12.015 -10.337 5.120 1.00 0.00 31 LYS 1 O 3
ATOM 4430 N N . ILE A 1 32 ? -11.096 -8.496 4.224 1.00 0.00 32 ILE 1 N 3
ATOM 4431 C CA . ILE A 1 32 ? -11.103 -7.755 5.475 1.00 0.00 32 ILE 1 CA 3
ATOM 4432 C C . ILE A 1 32 ? -11.823 -6.409 5.393 1.00 0.00 32 ILE 1 C 3
ATOM 4433 O O . ILE A 1 32 ? -11.565 -5.598 4.508 1.00 0.00 32 ILE 1 O 3
ATOM 4449 N N . ASN A 1 33 ? -12.736 -6.190 6.338 1.00 0.00 33 ASN 1 N 3
ATOM 4450 C CA . ASN A 1 33 ? -13.518 -4.955 6.403 1.00 0.00 33 ASN 1 CA 3
ATOM 4451 C C . ASN A 1 33 ? -14.196 -4.660 5.068 1.00 0.00 33 ASN 1 C 3
ATOM 4452 O O . ASN A 1 33 ? -14.351 -3.505 4.674 1.00 0.00 33 ASN 1 O 3
ATOM 4463 N N . GLY A 1 34 ? -14.612 -5.721 4.386 1.00 0.00 34 GLY 1 N 3
ATOM 4464 C CA . GLY A 1 34 ? -15.278 -5.577 3.114 1.00 0.00 34 GLY 1 CA 3
ATOM 4465 C C . GLY A 1 34 ? -14.313 -5.367 1.962 1.00 0.00 34 GLY 1 C 3
ATOM 4466 O O . GLY A 1 34 ? -14.732 -5.189 0.818 1.00 0.00 34 GLY 1 O 3
ATOM 4470 N N . ILE A 1 35 ? -13.019 -5.391 2.264 1.00 0.00 35 ILE 1 N 3
ATOM 4471 C CA . ILE A 1 35 ? -11.990 -5.206 1.250 1.00 0.00 35 ILE 1 CA 3
ATOM 4472 C C . ILE A 1 35 ? -10.827 -6.152 1.509 1.00 0.00 35 ILE 1 C 3
ATOM 4473 O O . ILE A 1 35 ? -10.480 -6.420 2.654 1.00 0.00 35 ILE 1 O 3
ATOM 4489 N N . TRP A 1 36 ? -10.206 -6.644 0.448 1.00 0.00 36 TRP 1 N 3
ATOM 4490 C CA . TRP A 1 36 ? -9.079 -7.550 0.604 1.00 0.00 36 TRP 1 CA 3
ATOM 4491 C C . TRP A 1 36 ? -7.962 -6.837 1.359 1.00 0.00 36 TRP 1 C 3
ATOM 4492 O O . TRP A 1 36 ? -7.626 -5.704 1.034 1.00 0.00 36 TRP 1 O 3
ATOM 4513 N N . GLN A 1 37 ? -7.414 -7.483 2.386 1.00 0.00 37 GLN 1 N 3
ATOM 4514 C CA . GLN A 1 37 ? -6.370 -6.862 3.186 1.00 0.00 37 GLN 1 CA 3
ATOM 4515 C C . GLN A 1 37 ? -5.076 -7.623 3.081 1.00 0.00 37 GLN 1 C 3
ATOM 4516 O O . GLN A 1 37 ? -5.076 -8.830 2.923 1.00 0.00 37 GLN 1 O 3
ATOM 4530 N N . VAL A 1 38 ? -3.975 -6.893 3.142 1.00 0.00 38 VAL 1 N 3
ATOM 4531 C CA . VAL A 1 38 ? -2.664 -7.493 2.999 1.00 0.00 38 VAL 1 CA 3
ATOM 4532 C C . VAL A 1 38 ? -1.797 -7.419 4.247 1.00 0.00 38 VAL 1 C 3
ATOM 4533 O O . VAL A 1 38 ? -1.909 -6.482 5.053 1.00 0.00 38 VAL 1 O 3
ATOM 4546 N N . ARG A 1 39 ? -0.917 -8.428 4.374 1.00 0.00 39 ARG 1 N 3
ATOM 4547 C CA . ARG A 1 39 ? 0.023 -8.518 5.480 1.00 0.00 39 ARG 1 CA 3
ATOM 4548 C C . ARG A 1 39 ? 1.359 -9.116 5.027 1.00 0.00 39 ARG 1 C 3
ATOM 4549 O O . ARG A 1 39 ? 1.380 -10.062 4.239 1.00 0.00 39 ARG 1 O 3
ATOM 4570 N N . ASN A 1 40 ? 2.467 -8.633 5.594 1.00 0.00 40 ASN 1 N 3
ATOM 4571 C CA . ASN A 1 40 ? 3.767 -9.199 5.310 1.00 0.00 40 ASN 1 CA 3
ATOM 4572 C C . ASN A 1 40 ? 4.479 -9.417 6.604 1.00 0.00 40 ASN 1 C 3
ATOM 4573 O O . ASN A 1 40 ? 4.239 -8.747 7.589 1.00 0.00 40 ASN 1 O 3
ATOM 4584 N N . ASN A 1 41 ? 5.343 -10.363 6.571 1.00 0.00 41 ASN 1 N 3
ATOM 4585 C CA . ASN A 1 41 ? 6.133 -10.730 7.723 1.00 0.00 41 ASN 1 CA 3
ATOM 4586 C C . ASN A 1 41 ? 7.038 -9.581 8.203 1.00 0.00 41 ASN 1 C 3
ATOM 4587 O O . ASN A 1 41 ? 7.556 -9.629 9.319 1.00 0.00 41 ASN 1 O 3
ATOM 4598 N N . ILE A 1 42 ? 7.245 -8.558 7.362 1.00 0.00 42 ILE 1 N 3
ATOM 4599 C CA . ILE A 1 42 ? 8.088 -7.452 7.712 1.00 0.00 42 ILE 1 CA 3
ATOM 4600 C C . ILE A 1 42 ? 7.317 -6.409 8.483 1.00 0.00 42 ILE 1 C 3
ATOM 4601 O O . ILE A 1 42 ? 7.722 -5.974 9.562 1.00 0.00 42 ILE 1 O 3
ATOM 4617 N N . LEU A 1 43 ? 6.184 -6.027 7.917 1.00 0.00 43 LEU 1 N 3
ATOM 4618 C CA . LEU A 1 43 ? 5.327 -5.056 8.539 1.00 0.00 43 LEU 1 CA 3
ATOM 4619 C C . LEU A 1 43 ? 4.182 -5.746 9.245 1.00 0.00 43 LEU 1 C 3
ATOM 4620 O 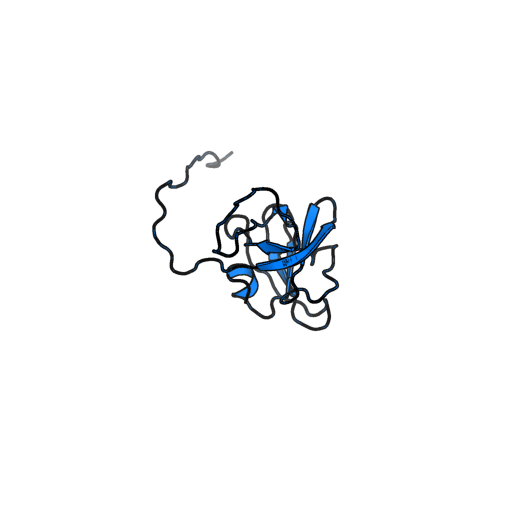O . LEU A 1 43 ? 3.434 -5.113 9.986 1.00 0.00 43 LEU 1 O 3
ATOM 4636 N N . VAL A 1 44 ? 4.021 -7.047 9.004 1.00 0.00 44 VAL 1 N 3
ATOM 4637 C CA . VAL A 1 44 ? 2.934 -7.767 9.630 1.00 0.00 44 VAL 1 CA 3
ATOM 4638 C C . VAL A 1 44 ? 3.289 -9.205 9.894 1.00 0.00 44 VAL 1 C 3
ATOM 4639 O O . VAL A 1 44 ? 2.765 -10.122 9.261 1.00 0.00 44 VAL 1 O 3
ATOM 4652 N N . PRO A 1 45 ? 4.168 -9.416 10.861 1.00 0.00 45 PRO 1 N 3
ATOM 4653 C CA . PRO A 1 45 ? 4.581 -10.744 11.262 1.00 0.00 45 PRO 1 CA 3
ATOM 4654 C C . PRO A 1 45 ? 3.356 -11.603 11.484 1.00 0.00 45 PRO 1 C 3
ATOM 4655 O O . PRO A 1 45 ? 3.351 -12.806 11.230 1.00 0.00 45 PRO 1 O 3
ATOM 4666 N N . THR A 1 46 ? 2.308 -10.926 11.937 1.00 0.00 46 THR 1 N 3
ATOM 4667 C CA . THR A 1 46 ? 1.018 -11.545 12.200 1.00 0.00 46 THR 1 CA 3
ATOM 4668 C C . THR A 1 46 ? 0.088 -10.587 12.946 1.00 0.00 46 THR 1 C 3
ATOM 4669 O O . THR A 1 46 ? 0.542 -9.721 13.695 1.00 0.00 46 THR 1 O 3
ATOM 4680 N N . ASP A 1 47 ? -1.219 -10.786 12.777 1.00 0.00 47 ASP 1 N 3
ATOM 4681 C CA . ASP A 1 47 ? -2.230 -9.976 13.475 1.00 0.00 47 ASP 1 CA 3
ATOM 4682 C C . ASP A 1 47 ? -2.365 -8.546 12.963 1.00 0.00 47 ASP 1 C 3
ATOM 4683 O O . ASP A 1 47 ? -2.314 -7.597 13.749 1.00 0.00 47 ASP 1 O 3
ATOM 4692 N N . PHE A 1 48 ? -2.629 -8.378 11.685 1.00 0.00 48 PHE 1 N 3
ATOM 4693 C CA . PHE A 1 48 ? -2.840 -7.072 11.138 1.00 0.00 48 PHE 1 CA 3
ATOM 4694 C C . PHE A 1 48 ? -4.264 -6.696 11.436 1.00 0.00 48 PHE 1 C 3
ATOM 4695 O O . PHE A 1 48 ? -5.183 -7.332 10.935 1.00 0.00 48 PHE 1 O 3
ATOM 4712 N N . THR A 1 49 ? -4.454 -5.708 12.272 1.00 0.00 49 THR 1 N 3
ATOM 4713 C CA . THR A 1 49 ? -5.799 -5.307 12.641 1.00 0.00 49 THR 1 CA 3
ATOM 4714 C C . THR A 1 49 ? -6.666 -5.180 11.409 1.00 0.00 49 THR 1 C 3
ATOM 4715 O O . THR A 1 49 ? -6.756 -4.122 10.789 1.00 0.00 49 THR 1 O 3
ATOM 4726 N N . TRP A 1 50 ? -7.325 -6.273 11.088 1.00 0.00 50 TRP 1 N 3
ATOM 4727 C CA . TRP A 1 50 ? -8.224 -6.338 9.949 1.00 0.00 50 TRP 1 CA 3
ATOM 4728 C C . TRP A 1 50 ? -9.143 -5.119 9.920 1.00 0.00 50 TRP 1 C 3
ATOM 4729 O O . TRP A 1 50 ? -9.638 -4.706 8.872 1.00 0.00 50 TRP 1 O 3
ATOM 4750 N N . VAL A 1 51 ? -9.382 -4.578 11.102 1.00 0.00 51 VAL 1 N 3
ATOM 4751 C CA . VAL A 1 51 ? -10.259 -3.435 11.279 1.00 0.00 51 VAL 1 CA 3
ATOM 4752 C C . VAL A 1 51 ? -9.867 -2.287 10.393 1.00 0.00 51 VAL 1 C 3
ATOM 4753 O O . VAL A 1 51 ? -10.673 -1.743 9.638 1.00 0.00 51 VAL 1 O 3
ATOM 4766 N N . ASP A 1 52 ? -8.631 -1.902 10.537 1.00 0.00 52 ASP 1 N 3
ATOM 4767 C CA . ASP A 1 52 ? -8.110 -0.778 9.802 1.00 0.00 52 ASP 1 CA 3
ATOM 4768 C C . ASP A 1 52 ? -6.610 -0.830 9.610 1.00 0.00 52 ASP 1 C 3
ATOM 4769 O O . ASP A 1 52 ? -6.051 -0.044 8.849 1.00 0.00 52 ASP 1 O 3
ATOM 4778 N N . ASN A 1 53 ? -5.958 -1.728 10.309 1.00 0.00 53 ASN 1 N 3
ATOM 4779 C CA . ASN A 1 53 ? -4.515 -1.825 10.212 1.00 0.00 53 ASN 1 CA 3
ATOM 4780 C C . ASN A 1 53 ? -4.116 -2.738 9.104 1.00 0.00 53 ASN 1 C 3
ATOM 4781 O O . ASN A 1 53 ? -2.983 -2.704 8.626 1.00 0.00 53 ASN 1 O 3
ATOM 4792 N N . GLY A 1 54 ? -5.065 -3.489 8.644 1.00 0.00 54 GLY 1 N 3
ATOM 4793 C CA . GLY A 1 54 ? -4.832 -4.317 7.556 1.00 0.00 54 GLY 1 CA 3
ATOM 4794 C C . GLY A 1 54 ? -4.863 -3.493 6.309 1.00 0.00 54 GLY 1 C 3
ATOM 4795 O O . GLY A 1 54 ? -5.628 -2.533 6.209 1.00 0.00 54 GLY 1 O 3
ATOM 4799 N N . ILE A 1 55 ? -4.032 -3.839 5.375 1.00 0.00 55 ILE 1 N 3
ATOM 4800 C CA . ILE A 1 55 ? -3.965 -3.083 4.139 1.00 0.00 55 ILE 1 CA 3
ATOM 4801 C C . ILE A 1 55 ? -5.034 -3.514 3.157 1.00 0.00 55 ILE 1 C 3
ATOM 4802 O O . ILE A 1 55 ? -5.042 -4.641 2.707 1.00 0.00 55 ILE 1 O 3
ATOM 4818 N N . ALA A 1 56 ? -5.913 -2.603 2.776 1.00 0.00 56 ALA 1 N 3
ATOM 4819 C CA . ALA A 1 56 ? -6.908 -2.945 1.794 1.00 0.00 56 ALA 1 CA 3
ATOM 4820 C C . ALA A 1 56 ? -6.221 -3.123 0.466 1.00 0.00 56 ALA 1 C 3
ATOM 4821 O O . ALA A 1 56 ? -6.056 -2.181 -0.303 1.00 0.00 56 ALA 1 O 3
ATOM 4828 N N . ALA A 1 57 ? -5.764 -4.343 0.245 1.00 0.00 57 ALA 1 N 3
ATOM 4829 C CA . ALA A 1 57 ? -5.021 -4.691 -0.944 1.00 0.00 57 ALA 1 CA 3
ATOM 4830 C C . ALA A 1 57 ? -5.452 -3.924 -2.193 1.00 0.00 57 ALA 1 C 3
ATOM 4831 O O . ALA A 1 57 ? -4.625 -3.584 -3.036 1.00 0.00 57 ALA 1 O 3
ATOM 4838 N N . ASP A 1 58 ? -6.739 -3.649 -2.314 1.00 0.00 58 ASP 1 N 3
ATOM 4839 C CA . ASP A 1 58 ? -7.252 -2.923 -3.469 1.00 0.00 58 ASP 1 CA 3
ATOM 4840 C C . ASP A 1 58 ? -6.512 -1.604 -3.642 1.00 0.00 58 ASP 1 C 3
ATOM 4841 O O . ASP A 1 58 ? -6.263 -1.156 -4.762 1.00 0.00 58 ASP 1 O 3
ATOM 4850 N N . ASP A 1 59 ? -6.165 -0.991 -2.518 1.00 0.00 59 ASP 1 N 3
ATOM 4851 C CA . ASP A 1 59 ? -5.451 0.263 -2.508 1.00 0.00 59 ASP 1 CA 3
ATOM 4852 C C . ASP A 1 59 ? -4.038 0.107 -3.062 1.00 0.00 59 ASP 1 C 3
ATOM 4853 O O . ASP A 1 59 ? -3.463 1.069 -3.573 1.00 0.00 59 ASP 1 O 3
ATOM 4862 N N . VAL A 1 60 ? -3.461 -1.091 -2.947 1.00 0.00 60 VAL 1 N 3
ATOM 4863 C CA . VAL A 1 60 ? -2.123 -1.311 -3.428 1.00 0.00 60 VAL 1 CA 3
ATOM 4864 C C . VAL A 1 60 ? -2.095 -1.978 -4.783 1.00 0.00 60 VAL 1 C 3
ATOM 4865 O O . VAL A 1 60 ? -3.117 -2.089 -5.462 1.00 0.00 60 VAL 1 O 3
ATOM 4878 N N . ILE A 1 61 ? -0.902 -2.363 -5.195 1.00 0.00 61 ILE 1 N 3
ATOM 4879 C CA . ILE A 1 61 ? -0.703 -2.948 -6.483 1.00 0.00 61 ILE 1 CA 3
ATOM 4880 C C . ILE A 1 61 ? 0.389 -3.997 -6.471 1.00 0.00 61 ILE 1 C 3
ATOM 4881 O O . ILE A 1 61 ? 1.567 -3.683 -6.344 1.00 0.00 61 ILE 1 O 3
ATOM 4897 N N . GLU A 1 62 ? -0.019 -5.240 -6.604 1.00 0.00 62 GLU 1 N 3
ATOM 4898 C CA . GLU A 1 62 ? 0.900 -6.361 -6.592 1.00 0.00 62 GLU 1 CA 3
ATOM 4899 C C . GLU A 1 62 ? 1.852 -6.356 -7.773 1.00 0.00 62 GLU 1 C 3
ATOM 4900 O O . GLU A 1 62 ? 1.441 -6.327 -8.932 1.00 0.00 62 GLU 1 O 3
ATOM 4912 N N . VAL A 1 63 ? 3.140 -6.403 -7.464 1.00 0.00 63 VAL 1 N 3
ATOM 4913 C CA . VAL A 1 63 ? 4.156 -6.432 -8.492 1.00 0.00 63 VAL 1 CA 3
ATOM 4914 C C . VAL A 1 63 ? 4.793 -7.813 -8.571 1.00 0.00 63 VAL 1 C 3
ATOM 4915 O O . VAL A 1 63 ? 4.622 -8.634 -7.670 1.00 0.00 63 VAL 1 O 3
ATOM 4928 N N . THR A 1 64 ? 5.562 -8.054 -9.630 1.00 0.00 64 THR 1 N 3
ATOM 4929 C CA . THR A 1 64 ? 6.249 -9.331 -9.777 1.00 0.00 64 THR 1 CA 3
ATOM 4930 C C . THR A 1 64 ? 7.566 -9.270 -9.025 1.00 0.00 64 THR 1 C 3
ATOM 4931 O O . THR A 1 64 ? 8.051 -8.178 -8.741 1.00 0.00 64 THR 1 O 3
ATOM 4942 N N . SER A 1 65 ? 8.127 -10.438 -8.705 1.00 0.00 65 SER 1 N 3
ATOM 4943 C CA . SER A 1 65 ? 9.385 -10.541 -7.954 1.00 0.00 65 SER 1 CA 3
ATOM 4944 C C . SER A 1 65 ? 10.401 -9.468 -8.342 1.00 0.00 65 SER 1 C 3
ATOM 4945 O O . SER A 1 65 ? 11.212 -9.049 -7.515 1.00 0.00 65 SER 1 O 3
ATOM 4953 N N . ASN A 1 66 ? 10.367 -9.030 -9.591 1.00 0.00 66 ASN 1 N 3
ATOM 4954 C CA . ASN A 1 66 ? 11.291 -8.015 -10.057 1.00 0.00 66 ASN 1 CA 3
ATOM 4955 C C . ASN A 1 66 ? 10.800 -6.611 -9.712 1.00 0.00 66 ASN 1 C 3
ATOM 4956 O O . ASN A 1 66 ? 11.503 -5.622 -9.918 1.00 0.00 66 ASN 1 O 3
ATOM 4967 N N . GLY A 1 67 ? 9.582 -6.542 -9.205 1.00 0.00 67 GLY 1 N 3
ATOM 4968 C CA . GLY A 1 67 ? 8.978 -5.277 -8.850 1.00 0.00 67 GLY 1 CA 3
ATOM 4969 C C . GLY A 1 67 ? 8.115 -4.749 -9.965 1.00 0.00 67 GLY 1 C 3
ATOM 4970 O O . GLY A 1 67 ? 7.872 -3.544 -10.059 1.00 0.00 67 GLY 1 O 3
ATOM 4974 N N . THR A 1 68 ? 7.661 -5.650 -10.828 1.00 0.00 68 THR 1 N 3
ATOM 4975 C CA . THR A 1 68 ? 6.842 -5.265 -11.954 1.00 0.00 68 THR 1 CA 3
ATOM 4976 C C . THR A 1 68 ? 5.418 -4.938 -11.516 1.00 0.00 68 THR 1 C 3
ATOM 4977 O O . THR A 1 68 ? 4.705 -5.791 -10.997 1.00 0.00 68 THR 1 O 3
ATOM 4988 N N . ARG A 1 69 ? 5.019 -3.690 -11.715 1.00 0.00 69 ARG 1 N 3
ATOM 4989 C CA . ARG A 1 69 ? 3.678 -3.246 -11.345 1.00 0.00 69 ARG 1 CA 3
ATOM 4990 C C . ARG A 1 69 ? 2.631 -3.780 -12.318 1.00 0.00 69 ARG 1 C 3
ATOM 4991 O O . ARG A 1 69 ? 2.872 -3.861 -13.522 1.00 0.00 69 ARG 1 O 3
ATOM 5012 N N . THR A 1 70 ? 1.460 -4.130 -11.786 1.00 0.00 70 THR 1 N 3
ATOM 5013 C CA . THR A 1 70 ? 0.367 -4.647 -12.608 1.00 0.00 70 THR 1 CA 3
ATOM 5014 C C . THR A 1 70 ? -0.976 -4.486 -11.898 1.00 0.00 70 THR 1 C 3
ATOM 5015 O O . THR A 1 70 ? -1.439 -5.397 -11.214 1.00 0.00 70 THR 1 O 3
ATOM 5026 N N . SER A 1 71 ? -1.594 -3.319 -12.064 1.00 0.00 71 SER 1 N 3
ATOM 5027 C CA . SER A 1 71 ? -2.881 -3.034 -11.434 1.00 0.00 71 SER 1 CA 3
ATOM 5028 C C . SER A 1 71 ? -4.029 -3.730 -12.162 1.00 0.00 71 SER 1 C 3
ATOM 5029 O O . SER A 1 71 ? -5.061 -4.032 -11.563 1.00 0.00 71 SER 1 O 3
ATOM 5037 N N . ASP A 1 72 ? -3.848 -3.973 -13.455 1.00 0.00 72 ASP 1 N 3
ATOM 5038 C CA . ASP A 1 72 ? -4.877 -4.625 -14.259 1.00 0.00 72 ASP 1 CA 3
ATOM 5039 C C . ASP A 1 72 ? -5.256 -5.983 -13.672 1.00 0.00 72 ASP 1 C 3
ATOM 5040 O O . ASP A 1 72 ? -6.407 -6.409 -13.763 1.00 0.00 72 ASP 1 O 3
ATOM 5049 N N . GLN A 1 73 ? -4.281 -6.656 -13.072 1.00 0.00 73 GLN 1 N 3
ATOM 5050 C CA . GLN A 1 73 ? -4.506 -7.971 -12.475 1.00 0.00 73 GLN 1 CA 3
ATOM 5051 C C . GLN A 1 73 ? -5.207 -7.861 -11.121 1.00 0.00 73 GLN 1 C 3
ATOM 5052 O O . GLN A 1 73 ? -5.504 -6.765 -10.648 1.00 0.00 73 GLN 1 O 3
ATOM 5066 N N . VAL A 1 74 ? -5.463 -9.015 -10.506 1.00 0.00 74 VAL 1 N 3
ATOM 5067 C CA . VAL A 1 74 ? -6.123 -9.072 -9.203 1.00 0.00 74 VAL 1 CA 3
ATOM 5068 C C . VAL A 1 74 ? -5.137 -9.500 -8.118 1.00 0.00 74 VAL 1 C 3
ATOM 5069 O O . VAL A 1 74 ? -4.433 -10.498 -8.268 1.00 0.00 74 VAL 1 O 3
ATOM 5082 N N . LEU A 1 75 ? -5.081 -8.736 -7.030 1.00 0.00 75 LEU 1 N 3
ATOM 5083 C CA . LEU A 1 75 ? -4.167 -9.036 -5.932 1.00 0.00 75 LEU 1 CA 3
ATOM 5084 C C . LEU A 1 75 ? -4.411 -10.420 -5.352 1.00 0.00 75 LEU 1 C 3
ATOM 5085 O O . LEU A 1 75 ? -5.539 -10.913 -5.316 1.00 0.00 75 LEU 1 O 3
ATOM 5101 N N . GLN A 1 76 ? -3.332 -11.021 -4.877 1.00 0.00 76 GLN 1 N 3
ATOM 5102 C CA . GLN A 1 76 ? -3.368 -12.337 -4.265 1.00 0.00 76 GLN 1 CA 3
ATOM 5103 C C . GLN A 1 76 ? -2.191 -12.483 -3.308 1.00 0.00 76 GLN 1 C 3
ATOM 5104 O O . GLN A 1 76 ? -1.056 -12.160 -3.656 1.00 0.00 76 GLN 1 O 3
ATOM 5118 N N . LYS A 1 77 ? -2.464 -12.966 -2.108 1.00 0.00 77 LYS 1 N 3
ATOM 5119 C CA . LYS A 1 77 ? -1.417 -13.142 -1.103 1.00 0.00 77 LYS 1 CA 3
ATOM 5120 C C . LYS A 1 77 ? -0.576 -14.381 -1.334 1.00 0.00 77 LYS 1 C 3
ATOM 5121 O O . LYS A 1 77 ? -1.034 -15.369 -1.908 1.00 0.00 77 LYS 1 O 3
ATOM 5140 N N . GLY A 1 78 ? 0.664 -14.305 -0.879 1.00 0.00 78 GLY 1 N 3
ATOM 5141 C CA . GLY A 1 78 ? 1.576 -15.406 -1.030 1.00 0.00 78 GLY 1 CA 3
ATOM 5142 C C . GLY A 1 78 ? 2.741 -15.019 -1.892 1.00 0.00 78 GLY 1 C 3
ATOM 5143 O O . GLY A 1 78 ? 3.413 -15.880 -2.459 1.00 0.00 78 GLY 1 O 3
ATOM 5147 N N . GLY A 1 79 ? 2.978 -13.712 -2.013 1.00 0.00 79 GLY 1 N 3
ATOM 5148 C CA . GLY A 1 79 ? 4.074 -13.277 -2.843 1.00 0.00 79 GLY 1 CA 3
ATOM 5149 C C . GLY A 1 79 ? 4.656 -11.935 -2.461 1.00 0.00 79 GLY 1 C 3
ATOM 5150 O O . GLY A 1 79 ? 5.359 -11.810 -1.459 1.00 0.00 79 GLY 1 O 3
ATOM 5154 N N . TYR A 1 80 ? 4.381 -10.943 -3.294 1.00 0.00 80 TYR 1 N 3
ATOM 5155 C CA . TYR A 1 80 ? 4.880 -9.595 -3.101 1.00 0.00 80 TYR 1 CA 3
ATOM 5156 C C . TYR A 1 80 ? 3.923 -8.595 -3.723 1.00 0.00 80 TYR 1 C 3
ATOM 5157 O O . TYR A 1 80 ? 3.139 -8.945 -4.604 1.00 0.00 80 TYR 1 O 3
ATOM 5175 N N . PHE A 1 81 ? 4.017 -7.347 -3.303 1.00 0.00 81 PHE 1 N 3
ATOM 5176 C CA . PHE A 1 81 ? 3.179 -6.308 -3.877 1.00 0.00 81 PHE 1 CA 3
ATOM 5177 C C . PHE A 1 81 ? 3.831 -4.967 -3.752 1.00 0.00 81 PHE 1 C 3
ATOM 5178 O O . PHE A 1 81 ? 4.858 -4.804 -3.122 1.00 0.00 81 PHE 1 O 3
ATOM 5195 N N . VAL A 1 82 ? 3.215 -4.005 -4.354 1.00 0.00 82 VAL 1 N 3
ATOM 5196 C CA . VAL A 1 82 ? 3.718 -2.666 -4.303 1.00 0.00 82 VAL 1 CA 3
ATOM 5197 C C . VAL A 1 82 ? 2.555 -1.747 -4.046 1.00 0.00 82 VAL 1 C 3
ATOM 5198 O O . VAL A 1 82 ? 1.579 -1.775 -4.774 1.00 0.00 82 VAL 1 O 3
ATOM 5211 N N . ILE A 1 83 ? 2.648 -0.944 -3.008 1.00 0.00 83 ILE 1 N 3
ATOM 5212 C CA . ILE A 1 83 ? 1.567 -0.046 -2.676 1.00 0.00 83 ILE 1 CA 3
ATOM 5213 C C . ILE A 1 83 ? 1.513 1.108 -3.637 1.00 0.00 83 ILE 1 C 3
ATOM 5214 O O . ILE A 1 83 ? 2.407 1.954 -3.651 1.00 0.00 83 ILE 1 O 3
ATOM 5230 N N . ASN A 1 84 ? 0.458 1.170 -4.418 1.00 0.00 84 ASN 1 N 3
ATOM 5231 C CA . ASN A 1 84 ? 0.315 2.265 -5.339 1.00 0.00 84 ASN 1 CA 3
ATOM 5232 C C . ASN A 1 84 ? 0.399 3.581 -4.565 1.00 0.00 84 ASN 1 C 3
ATOM 5233 O O . ASN A 1 84 ? -0.465 3.880 -3.741 1.00 0.00 84 ASN 1 O 3
ATOM 5244 N N . PRO A 1 85 ? 1.427 4.395 -4.836 1.00 0.00 85 PRO 1 N 3
ATOM 5245 C CA . PRO A 1 85 ? 1.615 5.699 -4.179 1.00 0.00 85 PRO 1 CA 3
ATOM 5246 C C . PRO A 1 85 ? 0.533 6.647 -4.597 1.00 0.00 85 PRO 1 C 3
ATOM 5247 O O . PRO A 1 85 ? 0.162 7.579 -3.887 1.00 0.00 85 PRO 1 O 3
ATOM 5258 N N . ASN A 1 86 ? 0.037 6.386 -5.775 1.00 0.00 86 ASN 1 N 3
ATOM 5259 C CA . ASN A 1 86 ? -1.012 7.184 -6.340 1.00 0.00 86 ASN 1 CA 3
ATOM 5260 C C . ASN A 1 86 ? -2.325 6.892 -5.630 1.00 0.00 86 ASN 1 C 3
ATOM 5261 O O . ASN A 1 86 ? -3.199 7.754 -5.535 1.00 0.00 86 ASN 1 O 3
ATOM 5272 N N . ASN A 1 87 ? -2.419 5.696 -5.059 1.00 0.00 87 ASN 1 N 3
ATOM 5273 C CA . ASN A 1 87 ? -3.571 5.329 -4.271 1.00 0.00 87 ASN 1 CA 3
ATOM 5274 C C . ASN A 1 87 ? -3.360 5.883 -2.891 1.00 0.00 87 ASN 1 C 3
ATOM 5275 O O . ASN A 1 87 ? -4.179 5.709 -1.996 1.00 0.00 87 ASN 1 O 3
ATOM 5286 N N . VAL A 1 88 ? -2.205 6.504 -2.721 1.00 0.00 88 VAL 1 N 3
ATOM 5287 C CA . VAL A 1 88 ? -1.801 7.047 -1.504 1.00 0.00 88 VAL 1 CA 3
ATOM 5288 C C . VAL A 1 88 ? -1.983 8.530 -1.434 1.00 0.00 88 VAL 1 C 3
ATOM 5289 O O . VAL A 1 88 ? -1.546 9.305 -2.286 1.00 0.00 88 VAL 1 O 3
ATOM 5302 N N . LYS A 1 89 ? -2.605 8.878 -0.367 1.00 0.00 89 LYS 1 N 3
ATOM 5303 C CA . LYS A 1 89 ? -2.877 10.242 -0.030 1.00 0.00 89 LYS 1 CA 3
ATOM 5304 C C . LYS A 1 89 ? -1.772 10.742 0.842 1.00 0.00 89 LYS 1 C 3
ATOM 5305 O O . LYS A 1 89 ? -1.317 11.879 0.723 1.00 0.00 89 LYS 1 O 3
ATOM 5324 N N . SER A 1 90 ? -1.346 9.862 1.726 1.00 0.00 90 SER 1 N 3
ATOM 5325 C CA . SER A 1 90 ? -0.264 10.210 2.658 1.00 0.00 90 SER 1 CA 3
ATOM 5326 C C . SER A 1 90 ? 0.036 9.108 3.667 1.00 0.00 90 SER 1 C 3
ATOM 5327 O O . SER A 1 90 ? -0.696 8.139 3.776 1.00 0.00 90 SER 1 O 3
ATOM 5335 N N . VAL A 1 91 ? 1.097 9.317 4.440 1.00 0.00 91 VAL 1 N 3
ATOM 5336 C CA . VAL A 1 91 ? 1.496 8.418 5.500 1.00 0.00 91 VAL 1 CA 3
ATOM 5337 C C . VAL A 1 91 ? 1.209 9.115 6.832 1.00 0.00 91 VAL 1 C 3
ATOM 5338 O O . VAL A 1 91 ? 1.565 10.279 7.018 1.00 0.00 91 VAL 1 O 3
ATOM 5351 N N . GLY A 1 92 ? 0.510 8.431 7.721 1.00 0.00 92 GLY 1 N 3
ATOM 5352 C CA . GLY A 1 92 ? 0.117 8.999 8.976 1.00 0.00 92 GLY 1 CA 3
ATOM 5353 C C . GLY A 1 92 ? 0.967 8.568 10.141 1.00 0.00 92 GLY 1 C 3
ATOM 5354 O O . GLY A 1 92 ? 1.914 7.793 10.010 1.00 0.00 92 GLY 1 O 3
ATOM 5358 N N . THR A 1 93 ? 0.593 9.100 11.275 1.00 0.00 93 THR 1 N 3
ATOM 5359 C CA . THR A 1 93 ? 1.238 8.853 12.541 1.00 0.00 93 THR 1 CA 3
ATOM 5360 C C . THR A 1 93 ? 1.168 7.396 12.914 1.00 0.00 93 THR 1 C 3
ATOM 5361 O O . THR A 1 93 ? 0.164 6.713 12.719 1.00 0.00 93 THR 1 O 3
ATOM 5372 N N . PRO A 1 94 ? 2.284 6.923 13.441 1.00 0.00 94 PRO 1 N 3
ATOM 5373 C CA . PRO A 1 94 ? 2.468 5.547 13.861 1.00 0.00 94 PRO 1 CA 3
ATOM 5374 C C . PRO A 1 94 ? 1.883 5.253 15.233 1.00 0.00 94 PRO 1 C 3
ATOM 5375 O O . PRO A 1 94 ? 1.686 6.150 16.053 1.00 0.00 94 PRO 1 O 3
ATOM 5386 N N . MET A 1 95 ? 1.617 3.982 15.462 1.00 0.00 95 MET 1 N 3
ATOM 5387 C CA . MET A 1 95 ? 1.053 3.517 16.723 1.00 0.00 95 MET 1 CA 3
ATOM 5388 C C . MET A 1 95 ? 1.516 2.098 17.035 1.00 0.00 95 MET 1 C 3
ATOM 5389 O O . MET A 1 95 ? 1.504 1.232 16.161 1.00 0.00 95 MET 1 O 3
ATOM 5403 N N . LYS A 1 96 ? 1.896 1.850 18.282 1.00 0.00 96 LYS 1 N 3
ATOM 5404 C CA . LYS A 1 96 ? 2.335 0.516 18.682 1.00 0.00 96 LYS 1 CA 3
ATOM 5405 C C . LYS A 1 96 ? 1.139 -0.347 19.064 1.00 0.00 96 LYS 1 C 3
ATOM 5406 O O . LYS A 1 96 ? 0.333 0.045 19.908 1.00 0.00 96 LYS 1 O 3
ATOM 5425 N N . GLY A 1 97 ? 1.017 -1.522 18.445 1.00 0.00 97 GLY 1 N 3
ATOM 5426 C CA . GLY A 1 97 ? -0.104 -2.386 18.769 1.00 0.00 97 GLY 1 CA 3
ATOM 5427 C C . GLY A 1 97 ? -0.047 -3.737 18.091 1.00 0.00 97 GLY 1 C 3
ATOM 5428 O O . GLY A 1 97 ? -0.132 -4.768 18.757 1.00 0.00 97 GLY 1 O 3
ATOM 5432 N N . SER A 1 98 ? 0.081 -3.740 16.769 1.00 0.00 98 SER 1 N 3
ATOM 5433 C CA . SER A 1 98 ? 0.138 -4.987 16.018 1.00 0.00 98 SER 1 CA 3
ATOM 5434 C C . SER A 1 98 ? 1.392 -5.781 16.393 1.00 0.00 98 SER 1 C 3
ATOM 5435 O O . SER A 1 98 ? 2.313 -5.918 15.591 1.00 0.00 98 SER 1 O 3
ATOM 5443 N N . GLY A 1 99 ? 1.423 -6.300 17.616 1.00 0.00 99 GLY 1 N 3
ATOM 5444 C CA . GLY A 1 99 ? 2.568 -7.070 18.070 1.00 0.00 99 GLY 1 CA 3
ATOM 5445 C C . GLY A 1 99 ? 3.422 -6.328 19.087 1.00 0.00 99 GLY 1 C 3
ATOM 5446 O O . GLY A 1 99 ? 3.757 -6.878 20.138 1.00 0.00 99 GLY 1 O 3
ATOM 5450 N N . GLY A 1 100 ? 3.782 -5.082 18.780 1.00 0.00 100 GLY 1 N 3
ATOM 5451 C CA . GLY A 1 100 ? 4.601 -4.302 19.684 1.00 0.00 100 GLY 1 CA 3
ATOM 5452 C C . GLY A 1 100 ? 5.404 -3.216 18.979 1.00 0.00 100 GLY 1 C 3
ATOM 5453 O O . GLY A 1 100 ? 5.936 -2.312 19.621 1.00 0.00 100 GLY 1 O 3
ATOM 5457 N N . LEU A 1 101 ? 5.491 -3.315 17.658 1.00 0.00 101 LEU 1 N 3
ATOM 5458 C CA . LEU A 1 101 ? 6.216 -2.380 16.844 1.00 0.00 101 LEU 1 CA 3
ATOM 5459 C C . LEU A 1 101 ? 5.457 -1.091 16.652 1.00 0.00 101 LEU 1 C 3
ATOM 5460 O O . LEU A 1 101 ? 4.639 -0.692 17.472 1.00 0.00 101 LEU 1 O 3
ATOM 5476 N N . SER A 1 102 ? 5.760 -0.463 15.535 1.00 0.00 102 SER 1 N 3
ATOM 5477 C CA . SER A 1 102 ? 5.146 0.770 15.131 1.00 0.00 102 SER 1 CA 3
ATOM 5478 C C . SER A 1 102 ? 4.373 0.561 13.842 1.00 0.00 102 SER 1 C 3
ATOM 5479 O O . SER A 1 102 ? 4.942 0.212 12.813 1.00 0.00 102 SER 1 O 3
ATOM 5487 N N . TRP A 1 103 ? 3.081 0.760 13.922 1.00 0.00 103 TRP 1 N 3
ATOM 5488 C CA . TRP A 1 103 ? 2.182 0.597 12.813 1.00 0.00 103 TRP 1 CA 3
ATOM 5489 C C . TRP A 1 103 ? 1.505 1.930 12.577 1.00 0.00 103 TRP 1 C 3
ATOM 5490 O O . TRP A 1 103 ? 0.851 2.475 13.461 1.00 0.00 103 TRP 1 O 3
ATOM 5511 N N . ALA A 1 104 ? 1.734 2.479 11.411 1.00 0.00 104 ALA 1 N 3
ATOM 5512 C CA . ALA A 1 104 ? 1.224 3.802 11.079 1.00 0.00 104 ALA 1 CA 3
ATOM 5513 C C . ALA A 1 104 ? 0.045 3.816 10.148 1.00 0.00 104 ALA 1 C 3
ATOM 5514 O O . ALA A 1 104 ? -0.105 2.975 9.265 1.00 0.00 104 ALA 1 O 3
ATOM 5521 N N . GLN A 1 105 ? -0.784 4.821 10.389 1.00 0.00 105 GLN 1 N 3
ATOM 5522 C CA . GLN A 1 105 ? -1.978 5.054 9.639 1.00 0.00 105 GLN 1 CA 3
ATOM 5523 C C . GLN A 1 105 ? -1.687 5.736 8.323 1.00 0.00 105 GLN 1 C 3
ATOM 5524 O O . GLN A 1 105 ? -1.472 6.935 8.302 1.00 0.00 105 GLN 1 O 3
ATOM 5538 N N . VAL A 1 106 ? -1.707 5.005 7.221 1.00 0.00 106 VAL 1 N 3
ATOM 5539 C CA . VAL A 1 106 ? -1.454 5.605 5.947 1.00 0.00 106 VAL 1 CA 3
ATOM 5540 C C . VAL A 1 106 ? -2.774 5.882 5.247 1.00 0.00 106 VAL 1 C 3
ATOM 5541 O O . VAL A 1 106 ? -3.710 5.085 5.311 1.00 0.00 106 VAL 1 O 3
ATOM 5554 N N . ASN A 1 107 ? -2.849 7.039 4.626 1.00 0.00 107 ASN 1 N 3
ATOM 5555 C CA . ASN A 1 107 ? -4.047 7.478 3.956 1.00 0.00 107 ASN 1 CA 3
ATOM 5556 C C . ASN A 1 107 ? -4.067 7.014 2.517 1.00 0.00 107 ASN 1 C 3
ATOM 5557 O O . ASN A 1 107 ? -3.432 7.613 1.656 1.00 0.00 107 ASN 1 O 3
ATOM 5568 N N . PHE A 1 108 ? -4.823 5.965 2.267 1.00 0.00 108 PHE 1 N 3
ATOM 5569 C CA . PHE A 1 108 ? -4.986 5.429 0.973 1.00 0.00 108 PHE 1 CA 3
ATOM 5570 C C . PHE A 1 108 ? -6.304 5.904 0.394 1.00 0.00 108 PHE 1 C 3
ATOM 5571 O O . PHE A 1 108 ? -7.225 6.299 1.107 1.00 0.00 108 PHE 1 O 3
ATOM 5588 N N . THR A 1 109 ? -6.354 5.861 -0.904 1.00 0.00 109 THR 1 N 3
ATOM 5589 C CA . THR A 1 109 ? -7.508 6.279 -1.683 1.00 0.00 109 THR 1 CA 3
ATOM 5590 C C . THR A 1 109 ? -8.793 5.519 -1.350 1.00 0.00 109 THR 1 C 3
ATOM 5591 O O . THR A 1 109 ? -9.789 6.103 -0.925 1.00 0.00 109 THR 1 O 3
ATOM 5602 N N . THR A 1 110 ? -8.758 4.219 -1.587 1.00 0.00 110 THR 1 N 3
ATOM 5603 C CA . THR A 1 110 ? -9.904 3.348 -1.365 1.00 0.00 110 THR 1 CA 3
ATOM 5604 C C . THR A 1 110 ? -9.923 2.891 0.062 1.00 0.00 110 THR 1 C 3
ATOM 5605 O O . THR A 1 110 ? -10.948 2.921 0.741 1.00 0.00 110 THR 1 O 3
ATOM 5616 N N . GLY A 1 111 ? -8.758 2.480 0.506 1.00 0.00 111 GLY 1 N 3
ATOM 5617 C CA . GLY A 1 111 ? -8.613 2.027 1.854 1.00 0.00 111 GLY 1 CA 3
ATOM 5618 C C . GLY A 1 111 ? -8.663 3.168 2.844 1.00 0.00 111 GLY 1 C 3
ATOM 5619 O O . GLY A 1 111 ? -8.576 2.938 4.049 1.00 0.00 111 GLY 1 O 3
ATOM 5623 N N . GLY A 1 112 ? -8.789 4.409 2.341 1.00 0.00 112 GLY 1 N 3
ATOM 5624 C CA . GLY A 1 112 ? -8.822 5.555 3.224 1.00 0.00 112 GLY 1 CA 3
ATOM 5625 C C . GLY A 1 112 ? -7.736 5.442 4.263 1.00 0.00 112 GLY 1 C 3
ATOM 5626 O O . GLY A 1 112 ? -6.595 5.760 4.007 1.00 0.00 112 GLY 1 O 3
ATOM 5630 N N . ASN A 1 113 ? -8.075 4.925 5.414 1.00 0.00 113 ASN 1 N 3
ATOM 5631 C CA . ASN A 1 113 ? -7.087 4.694 6.441 1.00 0.00 113 ASN 1 CA 3
ATOM 5632 C C . ASN A 1 113 ? -6.578 3.261 6.294 1.00 0.00 113 ASN 1 C 3
ATOM 5633 O O . ASN A 1 113 ? -7.368 2.322 6.230 1.00 0.00 113 ASN 1 O 3
ATOM 5644 N N . VAL A 1 114 ? -5.274 3.092 6.248 1.00 0.00 114 VAL 1 N 3
ATOM 5645 C CA . VAL A 1 114 ? -4.676 1.773 6.125 1.00 0.00 114 VAL 1 CA 3
ATOM 5646 C C . VAL A 1 114 ? -3.404 1.771 6.919 1.00 0.00 114 VAL 1 C 3
ATOM 5647 O O . VAL A 1 114 ? -2.512 2.572 6.662 1.00 0.00 114 VAL 1 O 3
ATOM 5660 N N . TRP A 1 115 ? -3.319 0.907 7.897 1.00 0.00 115 TRP 1 N 3
ATOM 5661 C CA . TRP A 1 115 ? -2.142 0.882 8.733 1.00 0.00 115 TRP 1 CA 3
ATOM 5662 C C . TRP A 1 115 ? -1.119 -0.107 8.265 1.00 0.00 115 TRP 1 C 3
ATOM 5663 O O . TRP A 1 115 ? -1.424 -1.085 7.583 1.00 0.00 115 TRP 1 O 3
ATOM 5684 N N . LEU A 1 116 ? 0.107 0.171 8.641 1.00 0.00 116 LEU 1 N 3
ATOM 5685 C CA . LEU A 1 116 ? 1.213 -0.663 8.280 1.00 0.00 116 LEU 1 CA 3
ATOM 5686 C C . LEU A 1 116 ? 2.292 -0.509 9.295 1.00 0.00 116 LEU 1 C 3
ATOM 5687 O O . LEU A 1 116 ? 2.496 0.587 9.804 1.00 0.00 116 LEU 1 O 3
ATOM 5703 N N . ASN A 1 117 ? 3.028 -1.562 9.569 1.00 0.00 117 ASN 1 N 3
ATOM 5704 C CA . ASN A 1 117 ? 4.094 -1.401 10.516 1.00 0.00 117 ASN 1 CA 3
ATOM 5705 C C . ASN A 1 117 ? 5.079 -0.469 9.914 1.00 0.00 117 ASN 1 C 3
ATOM 5706 O O . ASN A 1 117 ? 5.837 -0.750 8.985 1.00 0.00 117 ASN 1 O 3
ATOM 5717 N N . THR A 1 118 ? 4.905 0.682 10.443 1.00 0.00 118 THR 1 N 3
ATOM 5718 C CA . THR A 1 118 ? 5.583 1.884 10.055 1.00 0.00 118 THR 1 CA 3
ATOM 5719 C C . THR A 1 118 ? 6.986 1.973 10.587 1.00 0.00 118 THR 1 C 3
ATOM 5720 O O . THR A 1 118 ? 7.594 3.044 10.565 1.00 0.00 118 THR 1 O 3
ATOM 5731 N N . THR A 1 119 ? 7.509 0.861 11.057 1.00 0.00 119 THR 1 N 3
ATOM 5732 C CA . THR A 1 119 ? 8.875 0.864 11.563 1.00 0.00 119 THR 1 CA 3
ATOM 5733 C C . THR A 1 119 ? 9.880 1.214 10.436 1.00 0.00 119 THR 1 C 3
ATOM 5734 O O . THR A 1 119 ? 11.067 0.901 10.538 1.00 0.00 119 THR 1 O 3
ATOM 5745 N N . SER A 1 120 ? 9.394 1.892 9.374 1.00 0.00 120 SER 1 N 3
ATOM 5746 C CA . SER A 1 120 ? 10.197 2.320 8.260 1.00 0.00 120 SER 1 CA 3
ATOM 5747 C C . SER A 1 120 ? 9.293 3.133 7.343 1.00 0.00 120 SER 1 C 3
ATOM 5748 O O . SER A 1 120 ? 8.235 2.677 6.946 1.00 0.00 120 SER 1 O 3
ATOM 5756 N N . LYS A 1 121 ? 9.688 4.347 7.036 1.00 0.00 121 LYS 1 N 3
ATOM 5757 C CA . LYS A 1 121 ? 8.885 5.208 6.186 1.00 0.00 121 LYS 1 CA 3
ATOM 5758 C C . LYS A 1 121 ? 8.990 4.715 4.758 1.00 0.00 121 LYS 1 C 3
ATOM 5759 O O . LYS A 1 121 ? 7.996 4.584 4.032 1.00 0.00 121 LYS 1 O 3
ATOM 5778 N N . ASP A 1 122 ? 10.196 4.334 4.382 1.00 0.00 122 ASP 1 N 3
ATOM 5779 C CA . ASP A 1 122 ? 10.402 3.740 3.098 1.00 0.00 122 ASP 1 CA 3
ATOM 5780 C C . ASP A 1 122 ? 9.657 2.409 3.068 1.00 0.00 122 ASP 1 C 3
ATOM 5781 O O . ASP A 1 122 ? 9.650 1.726 2.066 1.00 0.00 122 ASP 1 O 3
ATOM 5790 N N . ASN A 1 123 ? 9.066 2.020 4.206 1.00 0.00 123 ASN 1 N 3
ATOM 5791 C CA . ASN A 1 123 ? 8.342 0.768 4.298 1.00 0.00 123 ASN 1 CA 3
ATOM 5792 C C . ASN A 1 123 ? 7.162 0.772 3.342 1.00 0.00 123 ASN 1 C 3
ATOM 5793 O O . ASN A 1 123 ? 7.056 -0.054 2.447 1.00 0.00 123 ASN 1 O 3
ATOM 5804 N N . LEU A 1 124 ? 6.300 1.712 3.513 1.00 0.00 124 LEU 1 N 3
ATOM 5805 C CA . LEU A 1 124 ? 5.157 1.824 2.634 1.00 0.00 124 LEU 1 CA 3
ATOM 5806 C C . LEU A 1 124 ? 5.625 2.101 1.231 1.00 0.00 124 LEU 1 C 3
ATOM 5807 O O . LEU A 1 124 ? 5.309 1.380 0.287 1.00 0.00 124 LEU 1 O 3
ATOM 5823 N N . LEU A 1 125 ? 6.378 3.173 1.116 1.00 0.00 125 LEU 1 N 3
ATOM 5824 C CA . LEU A 1 125 ? 6.906 3.596 -0.153 1.00 0.00 125 LEU 1 CA 3
ATOM 5825 C C . LEU A 1 125 ? 7.792 2.549 -0.797 1.00 0.00 125 LEU 1 C 3
ATOM 5826 O O . LEU A 1 125 ? 7.736 2.337 -2.007 1.00 0.00 125 LEU 1 O 3
ATOM 5842 N N . TYR A 1 126 ? 8.656 1.940 0.000 1.00 0.00 126 TYR 1 N 3
ATOM 5843 C CA . TYR A 1 126 ? 9.595 0.972 -0.531 1.00 0.00 126 TYR 1 CA 3
ATOM 5844 C C . TYR A 1 126 ? 9.429 -0.402 0.092 1.00 0.00 126 TYR 1 C 3
ATOM 5845 O O . TYR A 1 126 ? 9.706 -1.414 -0.547 1.00 0.00 126 TYR 1 O 3
ATOM 5863 N N . GLY A 1 127 ? 9.001 -0.445 1.340 1.00 0.00 127 GLY 1 N 3
ATOM 5864 C CA . GLY A 1 127 ? 8.852 -1.732 1.996 1.00 0.00 127 GLY 1 CA 3
ATOM 5865 C C . GLY A 1 127 ? 10.016 -2.034 2.902 1.00 0.00 127 GLY 1 C 3
ATOM 5866 O O . GLY A 1 127 ? 10.356 -3.194 3.134 1.00 0.00 127 GLY 1 O 3
ATOM 5870 N N . LYS A 1 128 ? 10.632 -0.978 3.411 1.00 0.00 128 LYS 1 N 3
ATOM 5871 C CA . LYS A 1 128 ? 11.756 -1.109 4.293 1.00 0.00 128 LYS 1 CA 3
ATOM 5872 C C . LYS A 1 128 ? 11.307 -1.520 5.693 1.00 0.00 128 LYS 1 C 3
ATOM 5873 O O . LYS A 1 128 ? 12.181 -1.670 6.573 1.00 0.00 128 LYS 1 O 3
ATOM 5893 N N . MET A 1 1 ? 36.204 -7.153 6.762 1.00 0.00 1 MET 1 N 4
ATOM 5894 C CA . MET A 1 1 ? 36.775 -8.068 5.740 1.00 0.00 1 MET 1 CA 4
ATOM 5895 C C . MET A 1 1 ? 36.895 -7.375 4.386 1.00 0.00 1 MET 1 C 4
ATOM 5896 O O . MET A 1 1 ? 37.995 -7.055 3.937 1.00 0.00 1 MET 1 O 4
ATOM 5912 N N . ARG A 1 2 ? 35.756 -7.148 3.741 1.00 0.00 2 ARG 1 N 4
ATOM 5913 C CA . ARG A 1 2 ? 35.732 -6.494 2.438 1.00 0.00 2 ARG 1 CA 4
ATOM 5914 C C . ARG A 1 2 ? 36.165 -5.036 2.553 1.00 0.00 2 ARG 1 C 4
ATOM 5915 O O . ARG A 1 2 ? 35.778 -4.334 3.487 1.00 0.00 2 ARG 1 O 4
ATOM 5936 N N . GLY A 1 3 ? 36.967 -4.587 1.593 1.00 0.00 3 GLY 1 N 4
ATOM 5937 C CA . GLY A 1 3 ? 37.437 -3.214 1.602 1.00 0.00 3 GLY 1 CA 4
ATOM 5938 C C . GLY A 1 3 ? 36.739 -2.358 0.564 1.00 0.00 3 GLY 1 C 4
ATOM 5939 O O . GLY A 1 3 ? 36.547 -1.159 0.765 1.00 0.00 3 GLY 1 O 4
ATOM 5943 N N . SER A 1 4 ? 36.357 -2.977 -0.549 1.00 0.00 4 SER 1 N 4
ATOM 5944 C CA . SER A 1 4 ? 35.676 -2.265 -1.625 1.00 0.00 4 SER 1 CA 4
ATOM 5945 C C . SER A 1 4 ? 34.229 -1.962 -1.248 1.00 0.00 4 SER 1 C 4
ATOM 5946 O O . SER A 1 4 ? 33.489 -2.851 -0.827 1.00 0.00 4 SER 1 O 4
ATOM 5954 N N . HIS A 1 5 ? 33.832 -0.703 -1.403 1.00 0.00 5 HIS 1 N 4
ATOM 5955 C CA . HIS A 1 5 ? 32.473 -0.286 -1.081 1.00 0.00 5 HIS 1 CA 4
ATOM 5956 C C . HIS A 1 5 ? 32.127 1.030 -1.772 1.00 0.00 5 HIS 1 C 4
ATOM 5957 O O . HIS A 1 5 ? 31.479 1.899 -1.189 1.00 0.00 5 HIS 1 O 4
ATOM 5972 N N . HIS A 1 6 ? 32.567 1.170 -3.019 1.00 0.00 6 HIS 1 N 4
ATOM 5973 C CA . HIS A 1 6 ? 32.307 2.379 -3.791 1.00 0.00 6 HIS 1 CA 4
ATOM 5974 C C . HIS A 1 6 ? 31.978 2.040 -5.242 1.00 0.00 6 HIS 1 C 4
ATOM 5975 O O . HIS A 1 6 ? 32.755 1.372 -5.923 1.00 0.00 6 HIS 1 O 4
ATOM 5990 N N . HIS A 1 7 ? 30.823 2.505 -5.708 1.00 0.00 7 HIS 1 N 4
ATOM 5991 C CA . HIS A 1 7 ? 30.397 2.250 -7.080 1.00 0.00 7 HIS 1 CA 4
ATOM 5992 C C . HIS A 1 7 ? 29.740 3.486 -7.684 1.00 0.00 7 HIS 1 C 4
ATOM 5993 O O . HIS A 1 7 ? 28.637 3.870 -7.293 1.00 0.00 7 HIS 1 O 4
ATOM 6008 N N . HIS A 1 8 ? 30.426 4.106 -8.639 1.00 0.00 8 HIS 1 N 4
ATOM 6009 C CA . HIS A 1 8 ? 29.912 5.299 -9.300 1.00 0.00 8 HIS 1 CA 4
ATOM 6010 C C . HIS A 1 8 ? 29.086 4.926 -10.529 1.00 0.00 8 HIS 1 C 4
ATOM 6011 O O . HIS A 1 8 ? 29.629 4.500 -11.547 1.00 0.00 8 HIS 1 O 4
ATOM 6026 N N . HIS A 1 9 ? 27.770 5.086 -10.422 1.00 0.00 9 HIS 1 N 4
ATOM 6027 C CA . HIS A 1 9 ? 26.867 4.764 -11.523 1.00 0.00 9 HIS 1 CA 4
ATOM 6028 C C . HIS A 1 9 ? 26.032 5.979 -11.919 1.00 0.00 9 HIS 1 C 4
ATOM 6029 O O . HIS A 1 9 ? 25.848 6.903 -11.126 1.00 0.00 9 HIS 1 O 4
ATOM 6044 N N . HIS A 1 10 ? 25.526 5.970 -13.151 1.00 0.00 10 HIS 1 N 4
ATOM 6045 C CA . HIS A 1 10 ? 24.704 7.071 -13.655 1.00 0.00 10 HIS 1 CA 4
ATOM 6046 C C . HIS A 1 10 ? 25.511 8.367 -13.726 1.00 0.00 10 HIS 1 C 4
ATOM 6047 O O . HIS A 1 10 ? 25.468 9.183 -12.806 1.00 0.00 10 HIS 1 O 4
ATOM 6062 N N . GLY A 1 11 ? 26.238 8.556 -14.825 1.00 0.00 11 GLY 1 N 4
ATOM 6063 C CA . GLY A 1 11 ? 27.036 9.760 -14.980 1.00 0.00 11 GLY 1 CA 4
ATOM 6064 C C . GLY A 1 11 ? 27.152 10.234 -16.420 1.00 0.00 11 GLY 1 C 4
ATOM 6065 O O . GLY A 1 11 ? 27.324 11.426 -16.669 1.00 0.00 11 GLY 1 O 4
ATOM 6069 N N . SER A 1 12 ? 27.069 9.307 -17.372 1.00 0.00 12 SER 1 N 4
ATOM 6070 C CA . SER A 1 12 ? 27.183 9.658 -18.786 1.00 0.00 12 SER 1 CA 4
ATOM 6071 C C . SER A 1 12 ? 25.824 9.660 -19.483 1.00 0.00 12 SER 1 C 4
ATOM 6072 O O . SER A 1 12 ? 25.644 10.327 -20.502 1.00 0.00 12 SER 1 O 4
ATOM 6080 N N . GLU A 1 13 ? 24.868 8.913 -18.938 1.00 0.00 13 GLU 1 N 4
ATOM 6081 C CA . GLU A 1 13 ? 23.535 8.843 -19.529 1.00 0.00 13 GLU 1 CA 4
ATOM 6082 C C . GLU A 1 13 ? 22.465 8.621 -18.460 1.00 0.00 13 GLU 1 C 4
ATOM 6083 O O . GLU A 1 13 ? 22.173 7.483 -18.090 1.00 0.00 13 GLU 1 O 4
ATOM 6095 N N . PRO A 1 14 ? 21.858 9.710 -17.954 1.00 0.00 14 PRO 1 N 4
ATOM 6096 C CA . PRO A 1 14 ? 20.813 9.625 -16.928 1.00 0.00 14 PRO 1 CA 4
ATOM 6097 C C . PRO A 1 14 ? 19.518 9.020 -17.459 1.00 0.00 14 PRO 1 C 4
ATOM 6098 O O . PRO A 1 14 ? 18.589 9.740 -17.827 1.00 0.00 14 PRO 1 O 4
ATOM 6109 N N . THR A 1 15 ? 19.461 7.692 -17.494 1.00 0.00 15 THR 1 N 4
ATOM 6110 C CA . THR A 1 15 ? 18.276 6.990 -17.974 1.00 0.00 15 THR 1 CA 4
ATOM 6111 C C . THR A 1 15 ? 17.217 6.912 -16.875 1.00 0.00 15 THR 1 C 4
ATOM 6112 O O . THR A 1 15 ? 17.289 7.638 -15.883 1.00 0.00 15 THR 1 O 4
ATOM 6123 N N . THR A 1 16 ? 16.234 6.035 -17.055 1.00 0.00 16 THR 1 N 4
ATOM 6124 C CA . THR A 1 16 ? 15.167 5.874 -16.074 1.00 0.00 16 THR 1 CA 4
ATOM 6125 C C . THR A 1 16 ? 15.695 5.209 -14.804 1.00 0.00 16 THR 1 C 4
ATOM 6126 O O . THR A 1 16 ? 16.347 4.167 -14.867 1.00 0.00 16 THR 1 O 4
ATOM 6137 N N . PRO A 1 17 ? 15.420 5.802 -13.628 1.00 0.00 17 PRO 1 N 4
ATOM 6138 C CA . PRO A 1 17 ? 15.873 5.255 -12.348 1.00 0.00 17 PRO 1 CA 4
ATOM 6139 C C . PRO A 1 17 ? 15.019 4.082 -11.886 1.00 0.00 17 PRO 1 C 4
ATOM 6140 O O . PRO A 1 17 ? 13.818 4.033 -12.153 1.00 0.00 17 PRO 1 O 4
ATOM 6151 N N . THR A 1 18 ? 15.643 3.139 -11.191 1.00 0.00 18 THR 1 N 4
ATOM 6152 C CA . THR A 1 18 ? 14.937 1.967 -10.689 1.00 0.00 18 THR 1 CA 4
ATOM 6153 C C . THR A 1 18 ? 14.488 2.172 -9.245 1.00 0.00 18 THR 1 C 4
ATOM 6154 O O . THR A 1 18 ? 13.703 1.389 -8.712 1.00 0.00 18 THR 1 O 4
ATOM 6165 N N . THR A 1 19 ? 14.982 3.235 -8.620 1.00 0.00 19 THR 1 N 4
ATOM 6166 C CA . THR A 1 19 ? 14.627 3.545 -7.242 1.00 0.00 19 THR 1 CA 4
ATOM 6167 C C . THR A 1 19 ? 13.189 4.046 -7.164 1.00 0.00 19 THR 1 C 4
ATOM 6168 O O . THR A 1 19 ? 12.912 5.212 -7.448 1.00 0.00 19 THR 1 O 4
ATOM 6179 N N . ASN A 1 20 ? 12.272 3.161 -6.782 1.00 0.00 20 ASN 1 N 4
ATOM 6180 C CA . ASN A 1 20 ? 10.868 3.525 -6.679 1.00 0.00 20 ASN 1 CA 4
ATOM 6181 C C . ASN A 1 20 ? 10.014 2.358 -6.192 1.00 0.00 20 ASN 1 C 4
ATOM 6182 O O . ASN A 1 20 ? 10.204 1.216 -6.610 1.00 0.00 20 ASN 1 O 4
ATOM 6193 N N . LEU A 1 21 ? 9.046 2.676 -5.331 1.00 0.00 21 LEU 1 N 4
ATOM 6194 C CA . LEU A 1 21 ? 8.105 1.706 -4.778 1.00 0.00 21 LEU 1 CA 4
ATOM 6195 C C . LEU A 1 21 ? 8.646 0.272 -4.756 1.00 0.00 21 LEU 1 C 4
ATOM 6196 O O . LEU A 1 21 ? 8.203 -0.578 -5.527 1.00 0.00 21 LEU 1 O 4
ATOM 6212 N N . LYS A 1 22 ? 9.573 -0.001 -3.842 1.00 0.00 22 LYS 1 N 4
ATOM 6213 C CA . LYS A 1 22 ? 10.133 -1.337 -3.706 1.00 0.00 22 LYS 1 CA 4
ATOM 6214 C C . LYS A 1 22 ? 9.030 -2.345 -3.372 1.00 0.00 22 LYS 1 C 4
ATOM 6215 O O . LYS A 1 22 ? 7.892 -1.964 -3.099 1.00 0.00 22 LYS 1 O 4
ATOM 6234 N N . ILE A 1 23 ? 9.361 -3.628 -3.446 1.00 0.00 23 ILE 1 N 4
ATOM 6235 C CA . ILE A 1 23 ? 8.404 -4.691 -3.206 1.00 0.00 23 ILE 1 CA 4
ATOM 6236 C C . ILE A 1 23 ? 7.996 -4.873 -1.741 1.00 0.00 23 ILE 1 C 4
ATOM 6237 O O . ILE A 1 23 ? 8.744 -4.566 -0.812 1.00 0.00 23 ILE 1 O 4
ATOM 6253 N N . TYR A 1 24 ? 6.794 -5.428 -1.587 1.00 0.00 24 TYR 1 N 4
ATOM 6254 C CA . TYR A 1 24 ? 6.183 -5.749 -0.315 1.00 0.00 24 TYR 1 CA 4
ATOM 6255 C C . TYR A 1 24 ? 6.127 -7.262 -0.223 1.00 0.00 24 TYR 1 C 4
ATOM 6256 O O . TYR A 1 24 ? 6.382 -7.939 -1.212 1.00 0.00 24 TYR 1 O 4
ATOM 6274 N N . LYS A 1 25 ? 5.765 -7.807 0.920 1.00 0.00 25 LYS 1 N 4
ATOM 6275 C CA . LYS A 1 25 ? 5.657 -9.256 1.032 1.00 0.00 25 LYS 1 CA 4
ATOM 6276 C C . LYS A 1 25 ? 4.226 -9.682 1.335 1.00 0.00 25 LYS 1 C 4
ATOM 6277 O O . LYS A 1 25 ? 3.730 -9.479 2.435 1.00 0.00 25 LYS 1 O 4
ATOM 6296 N N . VAL A 1 26 ? 3.560 -10.296 0.381 1.00 0.00 26 VAL 1 N 4
ATOM 6297 C CA . VAL A 1 26 ? 2.214 -10.741 0.618 1.00 0.00 26 VAL 1 CA 4
ATOM 6298 C C . VAL A 1 26 ? 2.242 -12.036 1.386 1.00 0.00 26 VAL 1 C 4
ATOM 6299 O O . VAL A 1 26 ? 2.133 -13.127 0.826 1.00 0.00 26 VAL 1 O 4
ATOM 6312 N N . ASP A 1 27 ? 2.433 -11.866 2.675 1.00 0.00 27 ASP 1 N 4
ATOM 6313 C CA . ASP A 1 27 ? 2.530 -12.975 3.621 1.00 0.00 27 ASP 1 CA 4
ATOM 6314 C C . ASP A 1 27 ? 1.163 -13.490 4.031 1.00 0.00 27 ASP 1 C 4
ATOM 6315 O O . ASP A 1 27 ? 1.021 -14.649 4.419 1.00 0.00 27 ASP 1 O 4
ATOM 6324 N N . ASP A 1 28 ? 0.157 -12.630 3.957 1.00 0.00 28 ASP 1 N 4
ATOM 6325 C CA . ASP A 1 28 ? -1.189 -13.035 4.339 1.00 0.00 28 ASP 1 CA 4
ATOM 6326 C C . ASP A 1 28 ? -2.219 -11.946 4.057 1.00 0.00 28 ASP 1 C 4
ATOM 6327 O O . ASP A 1 28 ? -2.186 -10.874 4.661 1.00 0.00 28 ASP 1 O 4
ATOM 6336 N N . LEU A 1 29 ? -3.158 -12.240 3.164 1.00 0.00 29 LEU 1 N 4
ATOM 6337 C CA . LEU A 1 29 ? -4.213 -11.302 2.848 1.00 0.00 29 LEU 1 CA 4
ATOM 6338 C C . LEU A 1 29 ? -5.565 -11.988 2.919 1.00 0.00 29 LEU 1 C 4
ATOM 6339 O O . LEU A 1 29 ? -5.727 -13.117 2.469 1.00 0.00 29 LEU 1 O 4
ATOM 6355 N N . GLN A 1 30 ? -6.511 -11.287 3.518 1.00 0.00 30 GLN 1 N 4
ATOM 6356 C CA . GLN A 1 30 ? -7.866 -11.784 3.732 1.00 0.00 30 GLN 1 CA 4
ATOM 6357 C C . GLN A 1 30 ? -8.930 -10.811 3.286 1.00 0.00 30 GLN 1 C 4
ATOM 6358 O O . GLN A 1 30 ? -8.694 -9.610 3.202 1.00 0.00 30 GLN 1 O 4
ATOM 6372 N N . LYS A 1 31 ? -10.142 -11.325 3.078 1.00 0.00 31 LYS 1 N 4
ATOM 6373 C CA . LYS A 1 31 ? -11.234 -10.444 2.757 1.00 0.00 31 LYS 1 CA 4
ATOM 6374 C C . LYS A 1 31 ? -11.513 -9.733 4.070 1.00 0.00 31 LYS 1 C 4
ATOM 6375 O O . LYS A 1 31 ? -11.996 -10.338 5.027 1.00 0.00 31 LYS 1 O 4
ATOM 6394 N N . ILE A 1 32 ? -11.049 -8.501 4.157 1.00 0.00 32 ILE 1 N 4
ATOM 6395 C CA . ILE A 1 32 ? -11.080 -7.767 5.408 1.00 0.00 32 ILE 1 CA 4
ATOM 6396 C C . ILE A 1 32 ? -11.790 -6.417 5.316 1.00 0.00 32 ILE 1 C 4
ATOM 6397 O O . ILE A 1 32 ? -11.419 -5.551 4.526 1.00 0.00 32 ILE 1 O 4
ATOM 6413 N N . ASN A 1 33 ? -12.821 -6.254 6.144 1.00 0.00 33 ASN 1 N 4
ATOM 6414 C CA . ASN A 1 33 ? -13.601 -5.025 6.171 1.00 0.00 33 ASN 1 CA 4
ATOM 6415 C C . ASN A 1 33 ? -14.251 -4.784 4.817 1.00 0.00 33 ASN 1 C 4
ATOM 6416 O O . ASN A 1 33 ? -14.376 -3.645 4.367 1.00 0.00 33 ASN 1 O 4
ATOM 6427 N N . GLY A 1 34 ? -14.656 -5.872 4.164 1.00 0.00 34 GLY 1 N 4
ATOM 6428 C CA . GLY A 1 34 ? -15.273 -5.770 2.866 1.00 0.00 34 GLY 1 CA 4
ATOM 6429 C C . GLY A 1 34 ? -14.262 -5.472 1.774 1.00 0.00 34 GLY 1 C 4
ATOM 6430 O O . GLY A 1 34 ? -14.629 -5.266 0.617 1.00 0.00 34 GLY 1 O 4
ATOM 6434 N N . ILE A 1 35 ? -12.986 -5.440 2.149 1.00 0.00 35 ILE 1 N 4
ATOM 6435 C CA . ILE A 1 35 ? -11.915 -5.159 1.222 1.00 0.00 35 ILE 1 CA 4
ATOM 6436 C C . ILE A 1 35 ? -10.760 -6.122 1.454 1.00 0.00 35 ILE 1 C 4
ATOM 6437 O O . ILE A 1 35 ? -10.407 -6.411 2.595 1.00 0.00 35 ILE 1 O 4
ATOM 6453 N N . TRP A 1 36 ? -10.149 -6.600 0.382 1.00 0.00 36 TRP 1 N 4
ATOM 6454 C CA . TRP A 1 36 ? -9.027 -7.516 0.519 1.00 0.00 36 TRP 1 CA 4
ATOM 6455 C C . TRP A 1 36 ? -7.912 -6.823 1.291 1.00 0.00 36 TRP 1 C 4
ATOM 6456 O O . TRP A 1 36 ? -7.556 -5.691 0.976 1.00 0.00 36 TRP 1 O 4
ATOM 6477 N N . GLN A 1 37 ? -7.384 -7.476 2.324 1.00 0.00 37 GLN 1 N 4
ATOM 6478 C CA . GLN A 1 37 ? -6.345 -6.865 3.137 1.00 0.00 37 GLN 1 CA 4
ATOM 6479 C C . GLN A 1 37 ? -5.057 -7.637 3.050 1.00 0.00 37 GLN 1 C 4
ATOM 6480 O O . GLN A 1 37 ? -5.064 -8.849 2.926 1.00 0.00 37 GLN 1 O 4
ATOM 6494 N N . VAL A 1 38 ? -3.953 -6.910 3.095 1.00 0.00 38 VAL 1 N 4
ATOM 6495 C CA . VAL A 1 38 ? -2.642 -7.521 2.972 1.00 0.00 38 VAL 1 CA 4
ATOM 6496 C C . VAL A 1 38 ? -1.790 -7.450 4.232 1.00 0.00 38 VAL 1 C 4
ATOM 6497 O O . VAL A 1 38 ? -1.910 -6.518 5.038 1.00 0.00 38 VAL 1 O 4
ATOM 6510 N N . ARG A 1 39 ? -0.911 -8.459 4.365 1.00 0.00 39 ARG 1 N 4
ATOM 6511 C CA . ARG A 1 39 ? 0.018 -8.551 5.481 1.00 0.00 39 ARG 1 CA 4
ATOM 6512 C C . ARG A 1 39 ? 1.358 -9.145 5.038 1.00 0.00 39 ARG 1 C 4
ATOM 6513 O O . ARG A 1 39 ? 1.385 -10.114 4.280 1.00 0.00 39 ARG 1 O 4
ATOM 6534 N N . ASN A 1 40 ? 2.464 -8.627 5.576 1.00 0.00 40 ASN 1 N 4
ATOM 6535 C CA . ASN A 1 40 ? 3.767 -9.187 5.293 1.00 0.00 40 ASN 1 CA 4
ATOM 6536 C C . ASN A 1 40 ? 4.479 -9.418 6.586 1.00 0.00 40 ASN 1 C 4
ATOM 6537 O O . ASN A 1 40 ? 4.240 -8.755 7.574 1.00 0.00 40 ASN 1 O 4
ATOM 6548 N N . ASN A 1 41 ? 5.345 -10.367 6.550 1.00 0.00 41 ASN 1 N 4
ATOM 6549 C CA . ASN A 1 41 ? 6.132 -10.737 7.703 1.00 0.00 41 ASN 1 CA 4
ATOM 6550 C C . ASN A 1 41 ? 7.037 -9.591 8.195 1.00 0.00 41 ASN 1 C 4
ATOM 6551 O O . ASN A 1 41 ? 7.551 -9.647 9.312 1.00 0.00 41 ASN 1 O 4
ATOM 6562 N N . ILE A 1 42 ? 7.249 -8.562 7.365 1.00 0.00 42 ILE 1 N 4
ATOM 6563 C CA . ILE A 1 42 ? 8.091 -7.455 7.725 1.00 0.00 42 ILE 1 CA 4
ATOM 6564 C C . ILE A 1 42 ? 7.320 -6.435 8.526 1.00 0.00 42 ILE 1 C 4
ATOM 6565 O O . ILE A 1 42 ? 7.739 -6.005 9.601 1.00 0.00 42 ILE 1 O 4
ATOM 6581 N N . LEU A 1 43 ? 6.176 -6.064 7.980 1.00 0.00 43 LEU 1 N 4
ATOM 6582 C CA . LEU A 1 43 ? 5.309 -5.111 8.616 1.00 0.00 43 LEU 1 CA 4
ATOM 6583 C C . LEU A 1 43 ? 4.154 -5.818 9.292 1.00 0.00 43 LEU 1 C 4
ATOM 6584 O O . LEU A 1 43 ? 3.392 -5.200 10.030 1.00 0.00 43 LEU 1 O 4
ATOM 6600 N N . VAL A 1 44 ? 4.005 -7.112 9.028 1.00 0.00 44 VAL 1 N 4
ATOM 6601 C CA . VAL A 1 44 ? 2.912 -7.849 9.624 1.00 0.00 44 VAL 1 CA 4
ATOM 6602 C C . VAL A 1 44 ? 3.274 -9.287 9.881 1.00 0.00 44 VAL 1 C 4
ATOM 6603 O O . VAL A 1 44 ? 2.756 -10.204 9.243 1.00 0.00 44 VAL 1 O 4
ATOM 6616 N N . PRO A 1 45 ? 4.151 -9.498 10.850 1.00 0.00 45 PRO 1 N 4
ATOM 6617 C CA . PRO A 1 45 ? 4.569 -10.826 11.245 1.00 0.00 45 PRO 1 CA 4
ATOM 6618 C C . PRO A 1 45 ? 3.347 -11.682 11.494 1.00 0.00 45 PRO 1 C 4
ATOM 6619 O O . PRO A 1 45 ? 3.350 -12.893 11.277 1.00 0.00 45 PRO 1 O 4
ATOM 6630 N N . THR A 1 46 ? 2.298 -10.998 11.935 1.00 0.00 46 THR 1 N 4
ATOM 6631 C CA . THR A 1 46 ? 1.015 -11.619 12.225 1.00 0.00 46 THR 1 CA 4
ATOM 6632 C C . THR A 1 46 ? 0.084 -10.652 12.961 1.00 0.00 46 THR 1 C 4
ATOM 6633 O O . THR A 1 46 ? 0.537 -9.790 13.714 1.00 0.00 46 THR 1 O 4
ATOM 6644 N N . ASP A 1 47 ? -1.225 -10.840 12.779 1.00 0.00 47 ASP 1 N 4
ATOM 6645 C CA . ASP A 1 47 ? -2.238 -10.023 13.470 1.00 0.00 47 ASP 1 CA 4
ATOM 6646 C C . ASP A 1 47 ? -2.371 -8.587 12.962 1.00 0.00 47 ASP 1 C 4
ATOM 6647 O O . ASP A 1 47 ? -2.318 -7.643 13.752 1.00 0.00 47 ASP 1 O 4
ATOM 6656 N N . PHE A 1 48 ? -2.637 -8.413 11.683 1.00 0.00 48 PHE 1 N 4
ATOM 6657 C CA . PHE A 1 48 ? -2.849 -7.102 11.139 1.00 0.00 48 PHE 1 CA 4
ATOM 6658 C C . PHE A 1 48 ? -4.275 -6.724 11.434 1.00 0.00 48 PHE 1 C 4
ATOM 6659 O O . PHE A 1 48 ? -5.194 -7.345 10.913 1.00 0.00 48 PHE 1 O 4
ATOM 6676 N N . THR A 1 49 ? -4.467 -5.747 12.282 1.00 0.00 49 THR 1 N 4
ATOM 6677 C CA . THR A 1 49 ? -5.809 -5.337 12.646 1.00 0.00 49 THR 1 CA 4
ATOM 6678 C C . THR A 1 49 ? -6.666 -5.184 11.409 1.00 0.00 49 THR 1 C 4
ATOM 6679 O O . THR A 1 49 ? -6.738 -4.118 10.802 1.00 0.00 49 THR 1 O 4
ATOM 6690 N N . TRP A 1 50 ? -7.333 -6.264 11.068 1.00 0.00 50 TRP 1 N 4
ATOM 6691 C CA . TRP A 1 50 ? -8.221 -6.303 9.921 1.00 0.00 50 TRP 1 CA 4
ATOM 6692 C C . TRP A 1 50 ? -9.106 -5.058 9.882 1.00 0.00 50 TRP 1 C 4
ATOM 6693 O O . TRP A 1 50 ? -9.552 -4.619 8.823 1.00 0.00 50 TRP 1 O 4
ATOM 6714 N N . VAL A 1 51 ? -9.359 -4.516 11.062 1.00 0.00 51 VAL 1 N 4
ATOM 6715 C CA . VAL A 1 51 ? -10.199 -3.339 11.222 1.00 0.00 51 VAL 1 CA 4
ATOM 6716 C C . VAL A 1 51 ? -9.731 -2.211 10.351 1.00 0.00 51 VAL 1 C 4
ATOM 6717 O O . VAL A 1 51 ? -10.480 -1.653 9.550 1.00 0.00 51 VAL 1 O 4
ATOM 6730 N N . ASP A 1 52 ? -8.493 -1.863 10.558 1.00 0.00 52 ASP 1 N 4
ATOM 6731 C CA . ASP A 1 52 ? -7.898 -0.762 9.840 1.00 0.00 52 ASP 1 CA 4
ATOM 6732 C C . ASP A 1 52 ? -6.401 -0.894 9.666 1.00 0.00 52 ASP 1 C 4
ATOM 6733 O O . ASP A 1 52 ? -5.794 -0.145 8.905 1.00 0.00 52 ASP 1 O 4
ATOM 6742 N N . ASN A 1 53 ? -5.801 -1.825 10.367 1.00 0.00 53 ASN 1 N 4
ATOM 6743 C CA . ASN A 1 53 ? -4.365 -1.998 10.267 1.00 0.00 53 ASN 1 CA 4
ATOM 6744 C C . ASN A 1 53 ? -4.017 -2.913 9.143 1.00 0.00 53 ASN 1 C 4
ATOM 6745 O O . ASN A 1 53 ? -2.870 -2.983 8.705 1.00 0.00 53 ASN 1 O 4
ATOM 6756 N N . GLY A 1 54 ? -5.024 -3.546 8.624 1.00 0.00 54 GLY 1 N 4
ATOM 6757 C CA . GLY A 1 54 ? -4.849 -4.360 7.514 1.00 0.00 54 GLY 1 CA 4
ATOM 6758 C C . GLY A 1 54 ? -4.848 -3.511 6.282 1.00 0.00 54 GLY 1 C 4
ATOM 6759 O O . GLY A 1 54 ? -5.589 -2.532 6.192 1.00 0.00 54 GLY 1 O 4
ATOM 6763 N N . ILE A 1 55 ? -4.018 -3.862 5.346 1.00 0.00 55 ILE 1 N 4
ATOM 6764 C CA . ILE A 1 55 ? -3.924 -3.088 4.121 1.00 0.00 55 ILE 1 CA 4
ATOM 6765 C C . ILE A 1 55 ? -4.996 -3.491 3.128 1.00 0.00 55 ILE 1 C 4
ATOM 6766 O O . ILE A 1 55 ? -4.993 -4.607 2.641 1.00 0.00 55 ILE 1 O 4
ATOM 6782 N N . ALA A 1 56 ? -5.891 -2.574 2.778 1.00 0.00 56 ALA 1 N 4
ATOM 6783 C CA . ALA A 1 56 ? -6.884 -2.900 1.787 1.00 0.00 56 ALA 1 CA 4
ATOM 6784 C C . ALA A 1 56 ? -6.192 -3.034 0.457 1.00 0.00 56 ALA 1 C 4
ATOM 6785 O O . ALA A 1 56 ? -6.037 -2.068 -0.287 1.00 0.00 56 ALA 1 O 4
ATOM 6792 N N . ALA A 1 57 ? -5.721 -4.244 0.210 1.00 0.00 57 ALA 1 N 4
ATOM 6793 C CA . ALA A 1 57 ? -4.967 -4.558 -0.982 1.00 0.00 57 ALA 1 CA 4
ATOM 6794 C C . ALA A 1 57 ? -5.427 -3.791 -2.219 1.00 0.00 57 ALA 1 C 4
ATOM 6795 O O . ALA A 1 57 ? -4.619 -3.433 -3.071 1.00 0.00 57 ALA 1 O 4
ATOM 6802 N N . ASP A 1 58 ? -6.719 -3.539 -2.316 1.00 0.00 58 ASP 1 N 4
ATOM 6803 C CA . ASP A 1 58 ? -7.263 -2.817 -3.458 1.00 0.00 58 ASP 1 CA 4
ATOM 6804 C C . ASP A 1 58 ? -6.543 -1.490 -3.648 1.00 0.00 58 ASP 1 C 4
ATOM 6805 O O . ASP A 1 58 ? -6.354 -1.025 -4.772 1.00 0.00 58 ASP 1 O 4
ATOM 6814 N N . ASP A 1 59 ? -6.143 -0.891 -2.537 1.00 0.00 59 ASP 1 N 4
ATOM 6815 C CA . ASP A 1 59 ? -5.444 0.367 -2.549 1.00 0.00 59 ASP 1 CA 4
ATOM 6816 C C . ASP A 1 59 ? -4.034 0.226 -3.102 1.00 0.00 59 ASP 1 C 4
ATOM 6817 O O . ASP A 1 59 ? -3.475 1.186 -3.634 1.00 0.00 59 ASP 1 O 4
ATOM 6826 N N . VAL A 1 60 ? -3.443 -0.958 -2.960 1.00 0.00 60 VAL 1 N 4
ATOM 6827 C CA . VAL A 1 60 ? -2.104 -1.166 -3.435 1.00 0.00 60 VAL 1 CA 4
ATOM 6828 C C . VAL A 1 60 ? -2.078 -1.844 -4.779 1.00 0.00 60 VAL 1 C 4
ATOM 6829 O O . VAL A 1 60 ? -3.108 -2.018 -5.430 1.00 0.00 60 VAL 1 O 4
ATOM 6842 N N . ILE A 1 61 ? -0.882 -2.178 -5.210 1.00 0.00 61 ILE 1 N 4
ATOM 6843 C CA . ILE A 1 61 ? -0.684 -2.775 -6.485 1.00 0.00 61 ILE 1 CA 4
ATOM 6844 C C . ILE A 1 61 ? 0.403 -3.822 -6.444 1.00 0.00 61 ILE 1 C 4
ATOM 6845 O O . ILE A 1 61 ? 1.588 -3.510 -6.359 1.00 0.00 61 ILE 1 O 4
ATOM 6861 N N . GLU A 1 62 ? -0.024 -5.067 -6.482 1.00 0.00 62 GLU 1 N 4
ATOM 6862 C CA . GLU A 1 62 ? 0.890 -6.194 -6.413 1.00 0.00 62 GLU 1 CA 4
ATOM 6863 C C . GLU A 1 62 ? 1.802 -6.283 -7.619 1.00 0.00 62 GLU 1 C 4
ATOM 6864 O O . GLU A 1 62 ? 1.354 -6.305 -8.763 1.00 0.00 62 GLU 1 O 4
ATOM 6876 N N . VAL A 1 63 ? 3.095 -6.344 -7.340 1.00 0.00 63 VAL 1 N 4
ATOM 6877 C CA . VAL A 1 63 ? 4.084 -6.446 -8.385 1.00 0.00 63 VAL 1 CA 4
ATOM 6878 C C . VAL A 1 63 ? 4.843 -7.763 -8.283 1.00 0.00 63 VAL 1 C 4
ATOM 6879 O O . VAL A 1 63 ? 4.853 -8.402 -7.232 1.00 0.00 63 VAL 1 O 4
ATOM 6892 N N . THR A 1 64 ? 5.503 -8.153 -9.371 1.00 0.00 64 THR 1 N 4
ATOM 6893 C CA . THR A 1 64 ? 6.283 -9.386 -9.374 1.00 0.00 64 THR 1 CA 4
ATOM 6894 C C . THR A 1 64 ? 7.656 -9.108 -8.789 1.00 0.00 64 THR 1 C 4
ATOM 6895 O O . THR A 1 64 ? 8.046 -7.945 -8.680 1.00 0.00 64 THR 1 O 4
ATOM 6906 N N . SER A 1 65 ? 8.371 -10.172 -8.413 1.00 0.00 65 SER 1 N 4
ATOM 6907 C CA . SER A 1 65 ? 9.700 -10.068 -7.799 1.00 0.00 65 SER 1 CA 4
ATOM 6908 C C . SER A 1 65 ? 10.549 -8.950 -8.403 1.00 0.00 65 SER 1 C 4
ATOM 6909 O O . SER A 1 65 ? 11.322 -8.304 -7.696 1.00 0.00 65 SER 1 O 4
ATOM 6917 N N . ASN A 1 66 ? 10.410 -8.722 -9.702 1.00 0.00 66 ASN 1 N 4
ATOM 6918 C CA . ASN A 1 66 ? 11.173 -7.682 -10.364 1.00 0.00 66 ASN 1 CA 4
ATOM 6919 C C . ASN A 1 66 ? 10.551 -6.307 -10.136 1.00 0.00 66 ASN 1 C 4
ATOM 6920 O O . ASN A 1 66 ? 11.092 -5.285 -10.558 1.00 0.00 66 ASN 1 O 4
ATOM 6931 N N . GLY A 1 67 ? 9.402 -6.305 -9.485 1.00 0.00 67 GLY 1 N 4
ATOM 6932 C CA . GLY A 1 67 ? 8.683 -5.077 -9.218 1.00 0.00 67 GLY 1 CA 4
ATOM 6933 C C . GLY A 1 67 ? 7.726 -4.753 -10.333 1.00 0.00 67 GLY 1 C 4
ATOM 6934 O O . GLY A 1 67 ? 7.356 -3.597 -10.535 1.00 0.00 67 GLY 1 O 4
ATOM 6938 N N . THR A 1 68 ? 7.336 -5.784 -11.071 1.00 0.00 68 THR 1 N 4
ATOM 6939 C CA . THR A 1 68 ? 6.433 -5.614 -12.186 1.00 0.00 68 THR 1 CA 4
ATOM 6940 C C . THR A 1 68 ? 5.002 -5.394 -11.706 1.00 0.00 68 THR 1 C 4
ATOM 6941 O O . THR A 1 68 ? 4.415 -6.256 -11.060 1.00 0.00 68 THR 1 O 4
ATOM 6952 N N . ARG A 1 69 ? 4.458 -4.224 -12.012 1.00 0.00 69 ARG 1 N 4
ATOM 6953 C CA . ARG A 1 69 ? 3.098 -3.881 -11.613 1.00 0.00 69 ARG 1 CA 4
ATOM 6954 C C . ARG A 1 69 ? 2.068 -4.721 -12.356 1.00 0.00 69 ARG 1 C 4
ATOM 6955 O O . ARG A 1 69 ? 1.926 -4.622 -13.575 1.00 0.00 69 ARG 1 O 4
ATOM 6976 N N . THR A 1 70 ? 1.338 -5.534 -11.601 1.00 0.00 70 THR 1 N 4
ATOM 6977 C CA . THR A 1 70 ? 0.303 -6.389 -12.165 1.00 0.00 70 THR 1 CA 4
ATOM 6978 C C . THR A 1 70 ? -0.971 -5.593 -12.413 1.00 0.00 70 THR 1 C 4
ATOM 6979 O O . THR A 1 70 ? -1.841 -5.503 -11.547 1.00 0.00 70 THR 1 O 4
ATOM 6990 N N . SER A 1 71 ? -1.068 -5.014 -13.600 1.00 0.00 71 SER 1 N 4
ATOM 6991 C CA . SER A 1 71 ? -2.230 -4.217 -13.975 1.00 0.00 71 SER 1 CA 4
ATOM 6992 C C . SER A 1 71 ? -3.517 -5.047 -13.963 1.00 0.00 71 SER 1 C 4
ATOM 6993 O O . SER A 1 71 ? -4.615 -4.495 -14.046 1.00 0.00 71 SER 1 O 4
ATOM 7001 N N . ASP A 1 72 ? -3.384 -6.370 -13.864 1.00 0.00 72 ASP 1 N 4
ATOM 7002 C CA . ASP A 1 72 ? -4.546 -7.258 -13.846 1.00 0.00 72 ASP 1 CA 4
ATOM 7003 C C . ASP A 1 72 ? -5.596 -6.783 -12.843 1.00 0.00 72 ASP 1 C 4
ATOM 7004 O O . ASP A 1 72 ? -6.786 -7.059 -13.001 1.00 0.00 72 ASP 1 O 4
ATOM 7013 N N . GLN A 1 73 ? -5.152 -6.065 -11.813 1.00 0.00 73 GLN 1 N 4
ATOM 7014 C CA . GLN A 1 73 ? -6.058 -5.546 -10.786 1.00 0.00 73 GLN 1 CA 4
ATOM 7015 C C . GLN A 1 73 ? -6.529 -6.651 -9.839 1.00 0.00 73 GLN 1 C 4
ATOM 7016 O O . GLN A 1 73 ? -7.405 -6.426 -9.003 1.00 0.00 73 GLN 1 O 4
ATOM 7030 N N . VAL A 1 74 ? -5.947 -7.842 -9.969 1.00 0.00 74 VAL 1 N 4
ATOM 7031 C CA . VAL A 1 74 ? -6.316 -8.971 -9.117 1.00 0.00 74 VAL 1 CA 4
ATOM 7032 C C . VAL A 1 74 ? -5.200 -9.303 -8.126 1.00 0.00 74 VAL 1 C 4
ATOM 7033 O O . VAL A 1 74 ? -4.206 -9.934 -8.486 1.00 0.00 74 VAL 1 O 4
ATOM 7046 N N . LEU A 1 75 ? -5.369 -8.874 -6.878 1.00 0.00 75 LEU 1 N 4
ATOM 7047 C CA . LEU A 1 75 ? -4.372 -9.128 -5.843 1.00 0.00 75 LEU 1 CA 4
ATOM 7048 C C . LEU A 1 75 ? -4.554 -10.507 -5.224 1.00 0.00 75 LEU 1 C 4
ATOM 7049 O O . LEU A 1 75 ? -5.665 -11.030 -5.147 1.00 0.00 75 LEU 1 O 4
ATOM 7065 N N . GLN A 1 76 ? -3.449 -11.068 -4.760 1.00 0.00 76 GLN 1 N 4
ATOM 7066 C CA . GLN A 1 76 ? -3.449 -12.370 -4.117 1.00 0.00 76 GLN 1 CA 4
ATOM 7067 C C . GLN A 1 76 ? -2.233 -12.504 -3.213 1.00 0.00 76 GLN 1 C 4
ATOM 7068 O O . GLN A 1 76 ? -1.112 -12.181 -3.604 1.00 0.00 76 GLN 1 O 4
ATOM 7082 N N . LYS A 1 77 ? -2.467 -12.979 -2.004 1.00 0.00 77 LYS 1 N 4
ATOM 7083 C CA . LYS A 1 77 ? -1.395 -13.151 -1.024 1.00 0.00 77 LYS 1 CA 4
ATOM 7084 C C . LYS A 1 77 ? -0.520 -14.351 -1.308 1.00 0.00 77 LYS 1 C 4
ATOM 7085 O O . LYS A 1 77 ? -0.958 -15.342 -1.892 1.00 0.00 77 LYS 1 O 4
ATOM 7104 N N . GLY A 1 78 ? 0.730 -14.246 -0.878 1.00 0.00 78 GLY 1 N 4
ATOM 7105 C CA . GLY A 1 78 ? 1.669 -15.315 -1.073 1.00 0.00 78 GLY 1 CA 4
ATOM 7106 C C . GLY A 1 78 ? 2.821 -14.883 -1.933 1.00 0.00 78 GLY 1 C 4
ATOM 7107 O O . GLY A 1 78 ? 3.529 -15.721 -2.493 1.00 0.00 78 GLY 1 O 4
ATOM 7111 N N . GLY A 1 79 ? 3.011 -13.570 -2.062 1.00 0.00 79 GLY 1 N 4
ATOM 7112 C CA . GLY A 1 79 ? 4.097 -13.106 -2.892 1.00 0.00 79 GLY 1 CA 4
ATOM 7113 C C . GLY A 1 79 ? 4.680 -11.776 -2.478 1.00 0.00 79 GLY 1 C 4
ATOM 7114 O O . GLY A 1 79 ? 5.365 -11.669 -1.462 1.00 0.00 79 GLY 1 O 4
ATOM 7118 N N . TYR A 1 80 ? 4.416 -10.772 -3.298 1.00 0.00 80 TYR 1 N 4
ATOM 7119 C CA . TYR A 1 80 ? 4.907 -9.428 -3.073 1.00 0.00 80 TYR 1 CA 4
ATOM 7120 C C . TYR A 1 80 ? 3.952 -8.430 -3.693 1.00 0.00 80 TYR 1 C 4
ATOM 7121 O O . TYR A 1 80 ? 3.194 -8.770 -4.601 1.00 0.00 80 TYR 1 O 4
ATOM 7139 N N . PHE A 1 81 ? 4.022 -7.193 -3.249 1.00 0.00 81 PHE 1 N 4
ATOM 7140 C CA . PHE A 1 81 ? 3.185 -6.159 -3.828 1.00 0.00 81 PHE 1 CA 4
ATOM 7141 C C . PHE A 1 81 ? 3.822 -4.815 -3.687 1.00 0.00 81 PHE 1 C 4
ATOM 7142 O O . PHE A 1 81 ? 4.832 -4.647 -3.040 1.00 0.00 81 PHE 1 O 4
ATOM 7159 N N . VAL A 1 82 ? 3.216 -3.853 -4.295 1.00 0.00 82 VAL 1 N 4
ATOM 7160 C CA . VAL A 1 82 ? 3.724 -2.520 -4.224 1.00 0.00 82 VAL 1 CA 4
ATOM 7161 C C . VAL A 1 82 ? 2.562 -1.591 -3.989 1.00 0.00 82 VAL 1 C 4
ATOM 7162 O O . VAL A 1 82 ? 1.604 -1.606 -4.742 1.00 0.00 82 VAL 1 O 4
ATOM 7175 N N . ILE A 1 83 ? 2.635 -0.797 -2.937 1.00 0.00 83 ILE 1 N 4
ATOM 7176 C CA . ILE A 1 83 ? 1.552 0.104 -2.625 1.00 0.00 83 ILE 1 CA 4
ATOM 7177 C C . ILE A 1 83 ? 1.542 1.261 -3.579 1.00 0.00 83 ILE 1 C 4
ATOM 7178 O O . ILE A 1 83 ? 2.435 2.105 -3.546 1.00 0.00 83 ILE 1 O 4
ATOM 7194 N N . ASN A 1 84 ? 0.526 1.324 -4.412 1.00 0.00 84 ASN 1 N 4
ATOM 7195 C CA . ASN A 1 84 ? 0.431 2.422 -5.333 1.00 0.00 84 ASN 1 CA 4
ATOM 7196 C C . ASN A 1 84 ? 0.553 3.729 -4.545 1.00 0.00 84 ASN 1 C 4
ATOM 7197 O O . ASN A 1 84 ? -0.317 4.056 -3.739 1.00 0.00 84 ASN 1 O 4
ATOM 7208 N N . PRO A 1 85 ? 1.633 4.491 -4.770 1.00 0.00 85 PRO 1 N 4
ATOM 7209 C CA . PRO A 1 85 ? 1.872 5.769 -4.080 1.00 0.00 85 PRO 1 CA 4
ATOM 7210 C C . PRO A 1 85 ? 0.908 6.812 -4.557 1.00 0.00 85 PRO 1 C 4
ATOM 7211 O O . PRO A 1 85 ? 0.567 7.763 -3.858 1.00 0.00 85 PRO 1 O 4
ATOM 7222 N N . ASN A 1 86 ? 0.485 6.611 -5.775 1.00 0.00 86 ASN 1 N 4
ATOM 7223 C CA . ASN A 1 86 ? -0.438 7.500 -6.406 1.00 0.00 86 ASN 1 CA 4
ATOM 7224 C C . ASN A 1 86 ? -1.829 7.295 -5.835 1.00 0.00 86 ASN 1 C 4
ATOM 7225 O O . ASN A 1 86 ? -2.624 8.232 -5.749 1.00 0.00 86 ASN 1 O 4
ATOM 7236 N N . ASN A 1 87 ? -2.090 6.077 -5.383 1.00 0.00 87 ASN 1 N 4
ATOM 7237 C CA . ASN A 1 87 ? -3.332 5.757 -4.745 1.00 0.00 87 ASN 1 CA 4
ATOM 7238 C C . ASN A 1 87 ? -3.235 6.170 -3.309 1.00 0.00 87 ASN 1 C 4
ATOM 7239 O O . ASN A 1 87 ? -4.170 6.004 -2.531 1.00 0.00 87 ASN 1 O 4
ATOM 7250 N N . VAL A 1 88 ? -2.064 6.671 -2.962 1.00 0.00 88 VAL 1 N 4
ATOM 7251 C CA . VAL A 1 88 ? -1.765 7.086 -1.669 1.00 0.00 88 VAL 1 CA 4
ATOM 7252 C C . VAL A 1 88 ? -1.952 8.555 -1.501 1.00 0.00 88 VAL 1 C 4
ATOM 7253 O O . VAL A 1 88 ? -1.455 9.385 -2.261 1.00 0.00 88 VAL 1 O 4
ATOM 7266 N N . LYS A 1 89 ? -2.658 8.829 -0.469 1.00 0.00 89 LYS 1 N 4
ATOM 7267 C CA . LYS A 1 89 ? -2.956 10.166 -0.078 1.00 0.00 89 LYS 1 CA 4
ATOM 7268 C C . LYS A 1 89 ? -1.785 10.691 0.690 1.00 0.00 89 LYS 1 C 4
ATOM 7269 O O . LYS A 1 89 ? -1.304 11.802 0.468 1.00 0.00 89 LYS 1 O 4
ATOM 7288 N N . SER A 1 90 ? -1.334 9.849 1.599 1.00 0.00 90 SER 1 N 4
ATOM 7289 C CA . SER A 1 90 ? -0.189 10.190 2.449 1.00 0.00 90 SER 1 CA 4
ATOM 7290 C C . SER A 1 90 ? 0.058 9.133 3.516 1.00 0.00 90 SER 1 C 4
ATOM 7291 O O . SER A 1 90 ? -0.766 8.260 3.725 1.00 0.00 90 SER 1 O 4
ATOM 7299 N N . VAL A 1 91 ? 1.162 9.275 4.240 1.00 0.00 91 VAL 1 N 4
ATOM 7300 C CA . VAL A 1 91 ? 1.479 8.399 5.339 1.00 0.00 91 VAL 1 CA 4
ATOM 7301 C C . VAL A 1 91 ? 1.093 9.118 6.631 1.00 0.00 91 VAL 1 C 4
ATOM 7302 O O . VAL A 1 91 ? 1.157 10.345 6.699 1.00 0.00 91 VAL 1 O 4
ATOM 7315 N N . GLY A 1 92 ? 0.639 8.374 7.628 1.00 0.00 92 GLY 1 N 4
ATOM 7316 C CA . GLY A 1 92 ? 0.194 8.971 8.854 1.00 0.00 92 GLY 1 CA 4
ATOM 7317 C C . GLY A 1 92 ? 0.993 8.548 10.057 1.00 0.00 92 GLY 1 C 4
ATOM 7318 O O . GLY A 1 92 ? 1.931 7.754 9.973 1.00 0.00 92 GLY 1 O 4
ATOM 7322 N N . THR A 1 93 ? 0.591 9.104 11.172 1.00 0.00 93 THR 1 N 4
ATOM 7323 C CA . THR A 1 93 ? 1.190 8.862 12.460 1.00 0.00 93 THR 1 CA 4
ATOM 7324 C C . THR A 1 93 ? 1.109 7.408 12.840 1.00 0.00 93 THR 1 C 4
ATOM 7325 O O . THR A 1 93 ? 0.105 6.726 12.632 1.00 0.00 93 THR 1 O 4
ATOM 7336 N N . PRO A 1 94 ? 2.216 6.934 13.390 1.00 0.00 94 PRO 1 N 4
ATOM 7337 C CA . PRO A 1 94 ? 2.391 5.559 13.820 1.00 0.00 94 PRO 1 CA 4
ATOM 7338 C C . PRO A 1 94 ? 1.794 5.269 15.188 1.00 0.00 94 PRO 1 C 4
ATOM 7339 O O . PRO A 1 94 ? 1.587 6.167 16.003 1.00 0.00 94 PRO 1 O 4
ATOM 7350 N N . MET A 1 95 ? 1.530 3.996 15.416 1.00 0.00 95 MET 1 N 4
ATOM 7351 C CA . MET A 1 95 ? 0.960 3.525 16.672 1.00 0.00 95 MET 1 CA 4
ATOM 7352 C C . MET A 1 95 ? 1.433 2.108 16.975 1.00 0.00 95 MET 1 C 4
ATOM 7353 O O . MET A 1 95 ? 1.349 1.228 16.119 1.00 0.00 95 MET 1 O 4
ATOM 7367 N N . LYS A 1 96 ? 1.910 1.876 18.189 1.00 0.00 96 LYS 1 N 4
ATOM 7368 C CA . LYS A 1 96 ? 2.372 0.544 18.570 1.00 0.00 96 LYS 1 CA 4
ATOM 7369 C C . LYS A 1 96 ? 1.211 -0.315 19.053 1.00 0.00 96 LYS 1 C 4
ATOM 7370 O O . LYS A 1 96 ? 0.482 0.074 19.965 1.00 0.00 96 LYS 1 O 4
ATOM 7389 N N . GLY A 1 97 ? 1.034 -1.486 18.439 1.00 0.00 97 GLY 1 N 4
ATOM 7390 C CA . GLY A 1 97 ? -0.054 -2.357 18.845 1.00 0.00 97 GLY 1 CA 4
ATOM 7391 C C . GLY A 1 97 ? -0.022 -3.718 18.179 1.00 0.00 97 GLY 1 C 4
ATOM 7392 O O . GLY A 1 97 ? -0.148 -4.739 18.852 1.00 0.00 97 GLY 1 O 4
ATOM 7396 N N . SER A 1 98 ? 0.139 -3.738 16.859 1.00 0.00 98 SER 1 N 4
ATOM 7397 C CA . SER A 1 98 ? 0.179 -4.997 16.124 1.00 0.00 98 SER 1 CA 4
ATOM 7398 C C . SER A 1 98 ? 1.429 -5.796 16.502 1.00 0.00 98 SER 1 C 4
ATOM 7399 O O . SER A 1 98 ? 2.344 -5.954 15.696 1.00 0.00 98 SER 1 O 4
ATOM 7407 N N . GLY A 1 99 ? 1.459 -6.296 17.734 1.00 0.00 99 GLY 1 N 4
ATOM 7408 C CA . GLY A 1 99 ? 2.598 -7.071 18.196 1.00 0.00 99 GLY 1 CA 4
ATOM 7409 C C . GLY A 1 99 ? 3.457 -6.327 19.208 1.00 0.00 99 GLY 1 C 4
ATOM 7410 O O . GLY A 1 99 ? 3.791 -6.870 20.261 1.00 0.00 99 GLY 1 O 4
ATOM 7414 N N . GLY A 1 100 ? 3.824 -5.088 18.889 1.00 0.00 100 GLY 1 N 4
ATOM 7415 C CA . GLY A 1 100 ? 4.650 -4.304 19.782 1.00 0.00 100 GLY 1 CA 4
ATOM 7416 C C . GLY A 1 100 ? 5.416 -3.200 19.069 1.00 0.00 100 GLY 1 C 4
ATOM 7417 O O . GLY A 1 100 ? 5.916 -2.271 19.702 1.00 0.00 100 GLY 1 O 4
ATOM 7421 N N . LEU A 1 101 ? 5.515 -3.314 17.750 1.00 0.00 101 LEU 1 N 4
ATOM 7422 C CA . LEU A 1 101 ? 6.212 -2.366 16.927 1.00 0.00 101 LEU 1 CA 4
ATOM 7423 C C . LEU A 1 101 ? 5.430 -1.092 16.730 1.00 0.00 101 LEU 1 C 4
ATOM 7424 O O . LEU A 1 101 ? 4.602 -0.707 17.550 1.00 0.00 101 LEU 1 O 4
ATOM 7440 N N . SER A 1 102 ? 5.724 -0.464 15.610 1.00 0.00 102 SER 1 N 4
ATOM 7441 C CA . SER A 1 102 ? 5.093 0.755 15.191 1.00 0.00 102 SER 1 CA 4
ATOM 7442 C C . SER A 1 102 ? 4.334 0.522 13.898 1.00 0.00 102 SER 1 C 4
ATOM 7443 O O . SER A 1 102 ? 4.916 0.156 12.881 1.00 0.00 102 SER 1 O 4
ATOM 7451 N N . TRP A 1 103 ? 3.043 0.719 13.961 1.00 0.00 103 TRP 1 N 4
ATOM 7452 C CA . TRP A 1 103 ? 2.156 0.535 12.844 1.00 0.00 103 TRP 1 CA 4
ATOM 7453 C C . TRP A 1 103 ? 1.477 1.863 12.587 1.00 0.00 103 TRP 1 C 4
ATOM 7454 O O . TRP A 1 103 ? 0.811 2.413 13.459 1.00 0.00 103 TRP 1 O 4
ATOM 7475 N N . ALA A 1 104 ? 1.726 2.407 11.422 1.00 0.00 104 ALA 1 N 4
ATOM 7476 C CA . ALA A 1 104 ? 1.225 3.728 11.070 1.00 0.00 104 ALA 1 CA 4
ATOM 7477 C C . ALA A 1 104 ? 0.045 3.748 10.145 1.00 0.00 104 ALA 1 C 4
ATOM 7478 O O . ALA A 1 104 ? -0.142 2.875 9.300 1.00 0.00 104 ALA 1 O 4
ATOM 7485 N N . GLN A 1 105 ? -0.741 4.795 10.346 1.00 0.00 105 GLN 1 N 4
ATOM 7486 C CA . GLN A 1 105 ? -1.928 5.043 9.592 1.00 0.00 105 GLN 1 CA 4
ATOM 7487 C C . GLN A 1 105 ? -1.630 5.743 8.285 1.00 0.00 105 GLN 1 C 4
ATOM 7488 O O . GLN A 1 105 ? -1.412 6.943 8.280 1.00 0.00 105 GLN 1 O 4
ATOM 7502 N N . VAL A 1 106 ? -1.648 5.029 7.175 1.00 0.00 106 VAL 1 N 4
ATOM 7503 C CA . VAL A 1 106 ? -1.394 5.644 5.909 1.00 0.00 106 VAL 1 CA 4
ATOM 7504 C C . VAL A 1 106 ? -2.714 5.837 5.178 1.00 0.00 106 VAL 1 C 4
ATOM 7505 O O . VAL A 1 106 ? -3.599 4.984 5.237 1.00 0.00 106 VAL 1 O 4
ATOM 7518 N N . ASN A 1 107 ? -2.858 6.982 4.543 1.00 0.00 107 ASN 1 N 4
ATOM 7519 C CA . ASN A 1 107 ? -4.080 7.324 3.856 1.00 0.00 107 ASN 1 CA 4
ATOM 7520 C C . ASN A 1 107 ? -4.049 6.864 2.418 1.00 0.00 107 ASN 1 C 4
ATOM 7521 O O . ASN A 1 107 ? -3.443 7.508 1.567 1.00 0.00 107 ASN 1 O 4
ATOM 7532 N N . PHE A 1 108 ? -4.717 5.758 2.152 1.00 0.00 108 PHE 1 N 4
ATOM 7533 C CA . PHE A 1 108 ? -4.797 5.231 0.846 1.00 0.00 108 PHE 1 CA 4
ATOM 7534 C C . PHE A 1 108 ? -6.099 5.624 0.172 1.00 0.00 108 PHE 1 C 4
ATOM 7535 O O . PHE A 1 108 ? -7.049 6.114 0.784 1.00 0.00 108 PHE 1 O 4
ATOM 7552 N N . THR A 1 109 ? -6.086 5.381 -1.109 1.00 0.00 109 THR 1 N 4
ATOM 7553 C CA . THR A 1 109 ? -7.181 5.665 -2.030 1.00 0.00 109 THR 1 CA 4
ATOM 7554 C C . THR A 1 109 ? -8.569 5.146 -1.627 1.00 0.00 109 THR 1 C 4
ATOM 7555 O O . THR A 1 109 ? -9.497 5.925 -1.414 1.00 0.00 109 THR 1 O 4
ATOM 7566 N N . THR A 1 110 ? -8.709 3.830 -1.589 1.00 0.00 110 THR 1 N 4
ATOM 7567 C CA . THR A 1 110 ? -9.984 3.180 -1.288 1.00 0.00 110 THR 1 CA 4
ATOM 7568 C C . THR A 1 110 ? -10.231 2.994 0.199 1.00 0.00 110 THR 1 C 4
ATOM 7569 O O . THR A 1 110 ? -11.247 3.439 0.736 1.00 0.00 110 THR 1 O 4
ATOM 7580 N N . GLY A 1 111 ? -9.305 2.319 0.854 1.00 0.00 111 GLY 1 N 4
ATOM 7581 C CA . GLY A 1 111 ? -9.431 2.058 2.261 1.00 0.00 111 GLY 1 CA 4
ATOM 7582 C C . GLY A 1 111 ? -9.251 3.301 3.100 1.00 0.00 111 GLY 1 C 4
ATOM 7583 O O . GLY A 1 111 ? -9.442 3.259 4.316 1.00 0.00 111 GLY 1 O 4
ATOM 7587 N N . GLY A 1 112 ? -8.859 4.411 2.468 1.00 0.00 112 GLY 1 N 4
ATOM 7588 C CA . GLY A 1 112 ? -8.643 5.618 3.207 1.00 0.00 112 GLY 1 CA 4
ATOM 7589 C C . GLY A 1 112 ? -7.579 5.389 4.240 1.00 0.00 112 GLY 1 C 4
ATOM 7590 O O . GLY A 1 112 ? -6.405 5.492 3.957 1.00 0.00 112 GLY 1 O 4
ATOM 7594 N N . ASN A 1 113 ? -7.972 5.016 5.427 1.00 0.00 113 ASN 1 N 4
ATOM 7595 C CA . ASN A 1 113 ? -7.004 4.713 6.440 1.00 0.00 113 ASN 1 CA 4
ATOM 7596 C C . ASN A 1 113 ? -6.533 3.276 6.266 1.00 0.00 113 ASN 1 C 4
ATOM 7597 O O . ASN A 1 113 ? -7.340 2.352 6.163 1.00 0.00 113 ASN 1 O 4
ATOM 7608 N N . VAL A 1 114 ? -5.231 3.093 6.240 1.00 0.00 114 VAL 1 N 4
ATOM 7609 C CA . VAL A 1 114 ? -4.639 1.779 6.092 1.00 0.00 114 VAL 1 CA 4
ATOM 7610 C C . VAL A 1 114 ? -3.380 1.752 6.906 1.00 0.00 114 VAL 1 C 4
ATOM 7611 O O . VAL A 1 114 ? -2.485 2.561 6.684 1.00 0.00 114 VAL 1 O 4
ATOM 7624 N N . TRP A 1 115 ? -3.306 0.864 7.865 1.00 0.00 115 TRP 1 N 4
ATOM 7625 C CA . TRP A 1 115 ? -2.137 0.829 8.711 1.00 0.00 115 TRP 1 CA 4
ATOM 7626 C C . TRP A 1 115 ? -1.102 -0.159 8.247 1.00 0.00 115 TRP 1 C 4
ATOM 7627 O O . TRP A 1 115 ? -1.397 -1.133 7.555 1.00 0.00 115 TRP 1 O 4
ATOM 7648 N N . LEU A 1 116 ? 0.125 0.126 8.631 1.00 0.00 116 LEU 1 N 4
ATOM 7649 C CA . LEU A 1 116 ? 1.245 -0.693 8.268 1.00 0.00 116 LEU 1 CA 4
ATOM 7650 C C . LEU A 1 116 ? 2.316 -0.547 9.307 1.00 0.00 116 LEU 1 C 4
ATOM 7651 O O . LEU A 1 116 ? 2.530 0.550 9.807 1.00 0.00 116 LEU 1 O 4
ATOM 7667 N N . ASN A 1 117 ? 3.027 -1.612 9.611 1.00 0.00 117 ASN 1 N 4
ATOM 7668 C CA . ASN A 1 117 ? 4.079 -1.466 10.584 1.00 0.00 117 ASN 1 CA 4
ATOM 7669 C C . ASN A 1 117 ? 5.100 -0.560 9.999 1.00 0.00 117 ASN 1 C 4
ATOM 7670 O O . ASN A 1 117 ? 5.888 -0.875 9.108 1.00 0.00 117 ASN 1 O 4
ATOM 7681 N N . THR A 1 118 ? 4.920 0.607 10.491 1.00 0.00 118 THR 1 N 4
ATOM 7682 C CA . THR A 1 118 ? 5.626 1.797 10.099 1.00 0.00 118 THR 1 CA 4
ATOM 7683 C C . THR A 1 118 ? 7.023 1.891 10.651 1.00 0.00 118 THR 1 C 4
ATOM 7684 O O . THR A 1 118 ? 7.633 2.962 10.613 1.00 0.00 118 THR 1 O 4
ATOM 7695 N N . THR A 1 119 ? 7.546 0.793 11.151 1.00 0.00 119 THR 1 N 4
ATOM 7696 C CA . THR A 1 119 ? 8.898 0.806 11.670 1.00 0.00 119 THR 1 CA 4
ATOM 7697 C C . THR A 1 119 ? 9.917 1.106 10.548 1.00 0.00 119 THR 1 C 4
ATOM 7698 O O . THR A 1 119 ? 11.090 0.745 10.651 1.00 0.00 119 THR 1 O 4
ATOM 7709 N N . SER A 1 120 ? 9.457 1.791 9.486 1.00 0.00 120 SER 1 N 4
ATOM 7710 C CA . SER A 1 120 ? 10.268 2.179 8.366 1.00 0.00 120 SER 1 CA 4
ATOM 7711 C C . SER A 1 120 ? 9.391 3.031 7.461 1.00 0.00 120 SER 1 C 4
ATOM 7712 O O . SER A 1 120 ? 8.300 2.629 7.090 1.00 0.00 120 SER 1 O 4
ATOM 7720 N N . LYS A 1 121 ? 9.845 4.217 7.137 1.00 0.00 121 LYS 1 N 4
ATOM 7721 C CA . LYS A 1 121 ? 9.071 5.114 6.300 1.00 0.00 121 LYS 1 CA 4
ATOM 7722 C C . LYS A 1 121 ? 9.125 4.612 4.871 1.00 0.00 121 LYS 1 C 4
ATOM 7723 O O . LYS A 1 121 ? 8.111 4.530 4.168 1.00 0.00 121 LYS 1 O 4
ATOM 7742 N N . ASP A 1 122 ? 10.304 4.173 4.474 1.00 0.00 122 ASP 1 N 4
ATOM 7743 C CA . ASP A 1 122 ? 10.469 3.566 3.191 1.00 0.00 122 ASP 1 CA 4
ATOM 7744 C C . ASP A 1 122 ? 9.682 2.261 3.181 1.00 0.00 122 ASP 1 C 4
ATOM 7745 O O . ASP A 1 122 ? 9.634 1.569 2.185 1.00 0.00 122 ASP 1 O 4
ATOM 7754 N N . ASN A 1 123 ? 9.104 1.901 4.329 1.00 0.00 123 ASN 1 N 4
ATOM 7755 C CA . ASN A 1 123 ? 8.352 0.674 4.433 1.00 0.00 123 ASN 1 CA 4
ATOM 7756 C C . ASN A 1 123 ? 7.148 0.708 3.510 1.00 0.00 123 ASN 1 C 4
ATOM 7757 O O . ASN A 1 123 ? 7.002 -0.109 2.615 1.00 0.00 123 ASN 1 O 4
ATOM 7768 N N . LEU A 1 124 ? 6.313 1.663 3.706 1.00 0.00 124 LEU 1 N 4
ATOM 7769 C CA . LEU A 1 124 ? 5.150 1.805 2.854 1.00 0.00 124 LEU 1 CA 4
ATOM 7770 C C . LEU A 1 124 ? 5.594 2.119 1.454 1.00 0.00 124 LEU 1 C 4
ATOM 7771 O O . LEU A 1 124 ? 5.250 1.432 0.494 1.00 0.00 124 LEU 1 O 4
ATOM 7787 N N . LEU A 1 125 ? 6.358 3.184 1.360 1.00 0.00 125 LEU 1 N 4
ATOM 7788 C CA . LEU A 1 125 ? 6.867 3.641 0.101 1.00 0.00 125 LEU 1 CA 4
ATOM 7789 C C . LEU A 1 125 ? 7.708 2.597 -0.591 1.00 0.00 125 LEU 1 C 4
ATOM 7790 O O . LEU A 1 125 ? 7.591 2.402 -1.793 1.00 0.00 125 LEU 1 O 4
ATOM 7806 N N . TYR A 1 126 ? 8.594 1.957 0.153 1.00 0.00 126 TYR 1 N 4
ATOM 7807 C CA . TYR A 1 126 ? 9.484 0.983 -0.444 1.00 0.00 126 TYR 1 CA 4
ATOM 7808 C C . TYR A 1 126 ? 9.236 -0.418 0.083 1.00 0.00 126 TYR 1 C 4
ATOM 7809 O O . TYR A 1 126 ? 9.447 -1.401 -0.624 1.00 0.00 126 TYR 1 O 4
ATOM 7827 N N . GLY A 1 127 ? 8.816 -0.514 1.335 1.00 0.00 127 GLY 1 N 4
ATOM 7828 C CA . GLY A 1 127 ? 8.592 -1.828 1.912 1.00 0.00 127 GLY 1 CA 4
ATOM 7829 C C . GLY A 1 127 ? 9.735 -2.245 2.800 1.00 0.00 127 GLY 1 C 4
ATOM 7830 O O . GLY A 1 127 ? 10.008 -3.434 2.970 1.00 0.00 127 GLY 1 O 4
ATOM 7834 N N . LYS A 1 128 ? 10.408 -1.254 3.367 1.00 0.00 128 LYS 1 N 4
ATOM 7835 C CA . LYS A 1 128 ? 11.519 -1.495 4.242 1.00 0.00 128 LYS 1 CA 4
ATOM 7836 C C . LYS A 1 128 ? 11.044 -1.981 5.609 1.00 0.00 128 LYS 1 C 4
ATOM 7837 O O . LYS A 1 128 ? 11.903 -2.207 6.487 1.00 0.00 128 LYS 1 O 4
ATOM 7857 N N . MET A 1 1 ? 4.682 33.429 -31.514 1.00 0.00 1 MET 1 N 5
ATOM 7858 C CA . MET A 1 1 ? 4.629 32.296 -32.475 1.00 0.00 1 MET 1 CA 5
ATOM 7859 C C . MET A 1 1 ? 3.243 31.660 -32.502 1.00 0.00 1 MET 1 C 5
ATOM 7860 O O . MET A 1 1 ? 2.397 31.957 -31.658 1.00 0.00 1 MET 1 O 5
ATOM 7876 N N . ARG A 1 2 ? 3.017 30.785 -33.475 1.00 0.00 2 ARG 1 N 5
ATOM 7877 C CA . ARG A 1 2 ? 1.732 30.108 -33.611 1.00 0.00 2 ARG 1 CA 5
ATOM 7878 C C . ARG A 1 2 ? 1.684 28.856 -32.739 1.00 0.00 2 ARG 1 C 5
ATOM 7879 O O . ARG A 1 2 ? 2.455 27.918 -32.940 1.00 0.00 2 ARG 1 O 5
ATOM 7900 N N . GLY A 1 3 ? 0.773 28.850 -31.772 1.00 0.00 3 GLY 1 N 5
ATOM 7901 C CA . GLY A 1 3 ? 0.641 27.707 -30.886 1.00 0.00 3 GLY 1 CA 5
ATOM 7902 C C . GLY A 1 3 ? 0.935 28.054 -29.439 1.00 0.00 3 GLY 1 C 5
ATOM 7903 O O . GLY A 1 3 ? 0.107 28.657 -28.757 1.00 0.00 3 GLY 1 O 5
ATOM 7907 N N . SER A 1 4 ? 2.117 27.668 -28.969 1.00 0.00 4 SER 1 N 5
ATOM 7908 C CA . SER A 1 4 ? 2.518 27.940 -27.594 1.00 0.00 4 SER 1 CA 5
ATOM 7909 C C . SER A 1 4 ? 2.652 29.438 -27.350 1.00 0.00 4 SER 1 C 5
ATOM 7910 O O . SER A 1 4 ? 3.431 30.119 -28.018 1.00 0.00 4 SER 1 O 5
ATOM 7918 N N . HIS A 1 5 ? 1.890 29.946 -26.388 1.00 0.00 5 HIS 1 N 5
ATOM 7919 C CA . HIS A 1 5 ? 1.926 31.365 -26.054 1.00 0.00 5 HIS 1 CA 5
ATOM 7920 C C . HIS A 1 5 ? 3.066 31.671 -25.088 1.00 0.00 5 HIS 1 C 5
ATOM 7921 O O . HIS A 1 5 ? 3.601 32.779 -25.075 1.00 0.00 5 HIS 1 O 5
ATOM 7936 N N . HIS A 1 6 ? 3.435 30.680 -24.281 1.00 0.00 6 HIS 1 N 5
ATOM 7937 C CA . HIS A 1 6 ? 4.513 30.842 -23.311 1.00 0.00 6 HIS 1 CA 5
ATOM 7938 C C . HIS A 1 6 ? 5.040 29.484 -22.857 1.00 0.00 6 HIS 1 C 5
ATOM 7939 O O . HIS A 1 6 ? 4.323 28.709 -22.223 1.00 0.00 6 HIS 1 O 5
ATOM 7954 N N . HIS A 1 7 ? 6.297 29.200 -23.187 1.00 0.00 7 HIS 1 N 5
ATOM 7955 C CA . HIS A 1 7 ? 6.917 27.932 -22.816 1.00 0.00 7 HIS 1 CA 5
ATOM 7956 C C . HIS A 1 7 ? 7.799 28.095 -21.580 1.00 0.00 7 HIS 1 C 5
ATOM 7957 O O . HIS A 1 7 ? 8.712 28.920 -21.559 1.00 0.00 7 HIS 1 O 5
ATOM 7972 N N . HIS A 1 8 ? 7.515 27.300 -20.552 1.00 0.00 8 HIS 1 N 5
ATOM 7973 C CA . HIS A 1 8 ? 8.277 27.349 -19.307 1.00 0.00 8 HIS 1 CA 5
ATOM 7974 C C . HIS A 1 8 ? 8.249 25.993 -18.607 1.00 0.00 8 HIS 1 C 5
ATOM 7975 O O . HIS A 1 8 ? 7.223 25.313 -18.598 1.00 0.00 8 HIS 1 O 5
ATOM 7990 N N . HIS A 1 9 ? 9.377 25.598 -18.021 1.00 0.00 9 HIS 1 N 5
ATOM 7991 C CA . HIS A 1 9 ? 9.457 24.316 -17.326 1.00 0.00 9 HIS 1 CA 5
ATOM 7992 C C . HIS A 1 9 ? 10.778 24.158 -16.577 1.00 0.00 9 HIS 1 C 5
ATOM 7993 O O . HIS A 1 9 ? 11.791 23.773 -17.160 1.00 0.00 9 HIS 1 O 5
ATOM 8008 N N . HIS A 1 10 ? 10.753 24.434 -15.276 1.00 0.00 10 HIS 1 N 5
ATOM 8009 C CA . HIS A 1 10 ? 11.945 24.314 -14.437 1.00 0.00 10 HIS 1 CA 5
ATOM 8010 C C . HIS A 1 10 ? 12.169 22.861 -14.013 1.00 0.00 10 HIS 1 C 5
ATOM 8011 O O . HIS A 1 10 ? 11.249 22.201 -13.530 1.00 0.00 10 HIS 1 O 5
ATOM 8026 N N . GLY A 1 11 ? 13.392 22.366 -14.191 1.00 0.00 11 GLY 1 N 5
ATOM 8027 C CA . GLY A 1 11 ? 13.699 20.998 -13.814 1.00 0.00 11 GLY 1 CA 5
ATOM 8028 C C . GLY A 1 11 ? 13.956 20.856 -12.326 1.00 0.00 11 GLY 1 C 5
ATOM 8029 O O . GLY A 1 11 ? 15.014 21.248 -11.833 1.00 0.00 11 GLY 1 O 5
ATOM 8033 N N . SER A 1 12 ? 12.983 20.305 -11.607 1.00 0.00 12 SER 1 N 5
ATOM 8034 C CA . SER A 1 12 ? 13.108 20.124 -10.164 1.00 0.00 12 SER 1 CA 5
ATOM 8035 C C . SER A 1 12 ? 13.403 18.669 -9.800 1.00 0.00 12 SER 1 C 5
ATOM 8036 O O . SER A 1 12 ? 13.332 18.292 -8.630 1.00 0.00 12 SER 1 O 5
ATOM 8044 N N . GLU A 1 13 ? 13.735 17.854 -10.798 1.00 0.00 13 GLU 1 N 5
ATOM 8045 C CA . GLU A 1 13 ? 14.036 16.444 -10.562 1.00 0.00 13 GLU 1 CA 5
ATOM 8046 C C . GLU A 1 13 ? 15.532 16.169 -10.715 1.00 0.00 13 GLU 1 C 5
ATOM 8047 O O . GLU A 1 13 ? 16.131 16.513 -11.735 1.00 0.00 13 GLU 1 O 5
ATOM 8059 N N . PRO A 1 14 ? 16.162 15.542 -9.703 1.00 0.00 14 PRO 1 N 5
ATOM 8060 C CA . PRO A 1 14 ? 17.592 15.223 -9.742 1.00 0.00 14 PRO 1 CA 5
ATOM 8061 C C . PRO A 1 14 ? 17.902 14.075 -10.696 1.00 0.00 14 PRO 1 C 5
ATOM 8062 O O . PRO A 1 14 ? 17.003 13.510 -11.316 1.00 0.00 14 PRO 1 O 5
ATOM 8073 N N . THR A 1 15 ? 19.183 13.734 -10.809 1.00 0.00 15 THR 1 N 5
ATOM 8074 C CA . THR A 1 15 ? 19.611 12.652 -11.689 1.00 0.00 15 THR 1 CA 5
ATOM 8075 C C . THR A 1 15 ? 19.854 11.359 -10.909 1.00 0.00 15 THR 1 C 5
ATOM 8076 O O . THR A 1 15 ? 20.264 10.350 -11.483 1.00 0.00 15 THR 1 O 5
ATOM 8087 N N . THR A 1 16 ? 19.602 11.391 -9.602 1.00 0.00 16 THR 1 N 5
ATOM 8088 C CA . THR A 1 16 ? 19.800 10.218 -8.759 1.00 0.00 16 THR 1 CA 5
ATOM 8089 C C . THR A 1 16 ? 18.460 9.602 -8.357 1.00 0.00 16 THR 1 C 5
ATOM 8090 O O . THR A 1 16 ? 17.739 10.158 -7.527 1.00 0.00 16 THR 1 O 5
ATOM 8101 N N . PRO A 1 17 ? 18.104 8.443 -8.940 1.00 0.00 17 PRO 1 N 5
ATOM 8102 C CA . PRO A 1 17 ? 16.844 7.762 -8.632 1.00 0.00 17 PRO 1 CA 5
ATOM 8103 C C . PRO A 1 17 ? 16.879 7.067 -7.277 1.00 0.00 17 PRO 1 C 5
ATOM 8104 O O . PRO A 1 17 ? 17.721 6.203 -7.031 1.00 0.00 17 PRO 1 O 5
ATOM 8115 N N . THR A 1 18 ? 15.955 7.446 -6.401 1.00 0.00 18 THR 1 N 5
ATOM 8116 C CA . THR A 1 18 ? 15.875 6.857 -5.070 1.00 0.00 18 THR 1 CA 5
ATOM 8117 C C . THR A 1 18 ? 14.469 7.016 -4.497 1.00 0.00 18 THR 1 C 5
ATOM 8118 O O . THR A 1 18 ? 14.287 7.517 -3.387 1.00 0.00 18 THR 1 O 5
ATOM 8129 N N . THR A 1 19 ? 13.477 6.584 -5.269 1.00 0.00 19 THR 1 N 5
ATOM 8130 C CA . THR A 1 19 ? 12.082 6.665 -4.852 1.00 0.00 19 THR 1 CA 5
ATOM 8131 C C . THR A 1 19 ? 11.258 5.559 -5.512 1.00 0.00 19 THR 1 C 5
ATOM 8132 O O . THR A 1 19 ? 10.041 5.680 -5.656 1.00 0.00 19 THR 1 O 5
ATOM 8143 N N . ASN A 1 20 ? 11.929 4.478 -5.911 1.00 0.00 20 ASN 1 N 5
ATOM 8144 C CA . ASN A 1 20 ? 11.259 3.353 -6.555 1.00 0.00 20 ASN 1 CA 5
ATOM 8145 C C . ASN A 1 20 ? 10.482 2.527 -5.533 1.00 0.00 20 ASN 1 C 5
ATOM 8146 O O . ASN A 1 20 ? 11.026 2.105 -4.516 1.00 0.00 20 ASN 1 O 5
ATOM 8157 N N . LEU A 1 21 ? 9.207 2.303 -5.813 1.00 0.00 21 LEU 1 N 5
ATOM 8158 C CA . LEU A 1 21 ? 8.346 1.539 -4.920 1.00 0.00 21 LEU 1 CA 5
ATOM 8159 C C . LEU A 1 21 ? 8.775 0.079 -4.842 1.00 0.00 21 LEU 1 C 5
ATOM 8160 O O . LEU A 1 21 ? 8.227 -0.778 -5.535 1.00 0.00 21 LEU 1 O 5
ATOM 8176 N N . LYS A 1 22 ? 9.747 -0.201 -3.981 1.00 0.00 22 LYS 1 N 5
ATOM 8177 C CA . LYS A 1 22 ? 10.236 -1.560 -3.801 1.00 0.00 22 LYS 1 CA 5
ATOM 8178 C C . LYS A 1 22 ? 9.096 -2.512 -3.439 1.00 0.00 22 LYS 1 C 5
ATOM 8179 O O . LYS A 1 22 ? 7.965 -2.089 -3.194 1.00 0.00 22 LYS 1 O 5
ATOM 8198 N N . ILE A 1 23 ? 9.397 -3.803 -3.468 1.00 0.00 23 ILE 1 N 5
ATOM 8199 C CA . ILE A 1 23 ? 8.426 -4.850 -3.212 1.00 0.00 23 ILE 1 CA 5
ATOM 8200 C C . ILE A 1 23 ? 7.986 -4.995 -1.751 1.00 0.00 23 ILE 1 C 5
ATOM 8201 O O . ILE A 1 23 ? 8.732 -4.716 -0.814 1.00 0.00 23 ILE 1 O 5
ATOM 8217 N N . TYR A 1 24 ? 6.761 -5.511 -1.609 1.00 0.00 24 TYR 1 N 5
ATOM 8218 C CA . TYR A 1 24 ? 6.131 -5.811 -0.338 1.00 0.00 24 TYR 1 CA 5
ATOM 8219 C C . TYR A 1 24 ? 6.088 -7.325 -0.230 1.00 0.00 24 TYR 1 C 5
ATOM 8220 O O . TYR A 1 24 ? 6.338 -8.009 -1.217 1.00 0.00 24 TYR 1 O 5
ATOM 8238 N N . LYS A 1 25 ? 5.739 -7.862 0.917 1.00 0.00 25 LYS 1 N 5
ATOM 8239 C CA . LYS A 1 25 ? 5.636 -9.309 1.040 1.00 0.00 25 LYS 1 CA 5
ATOM 8240 C C . LYS A 1 25 ? 4.208 -9.725 1.366 1.00 0.00 25 LYS 1 C 5
ATOM 8241 O O . LYS A 1 25 ? 3.723 -9.505 2.466 1.00 0.00 25 LYS 1 O 5
ATOM 8260 N N . VAL A 1 26 ? 3.526 -10.339 0.423 1.00 0.00 26 VAL 1 N 5
ATOM 8261 C CA . VAL A 1 26 ? 2.174 -10.766 0.673 1.00 0.00 26 VAL 1 CA 5
ATOM 8262 C C . VAL A 1 26 ? 2.183 -12.051 1.456 1.00 0.00 26 VAL 1 C 5
ATOM 8263 O O . VAL A 1 26 ? 2.076 -13.151 0.910 1.00 0.00 26 VAL 1 O 5
ATOM 8276 N N . ASP A 1 27 ? 2.354 -11.863 2.745 1.00 0.00 27 ASP 1 N 5
ATOM 8277 C CA . ASP A 1 27 ? 2.429 -12.957 3.711 1.00 0.00 27 ASP 1 CA 5
ATOM 8278 C C . ASP A 1 27 ? 1.055 -13.463 4.103 1.00 0.00 27 ASP 1 C 5
ATOM 8279 O O . ASP A 1 27 ? 0.898 -14.625 4.476 1.00 0.00 27 ASP 1 O 5
ATOM 8288 N N . ASP A 1 28 ? 0.056 -12.596 4.023 1.00 0.00 28 ASP 1 N 5
ATOM 8289 C CA . ASP A 1 28 ? -1.295 -12.994 4.384 1.00 0.00 28 ASP 1 CA 5
ATOM 8290 C C . ASP A 1 28 ? -2.314 -11.892 4.126 1.00 0.00 28 ASP 1 C 5
ATOM 8291 O O . ASP A 1 28 ? -2.254 -10.820 4.728 1.00 0.00 28 ASP 1 O 5
ATOM 8300 N N . LEU A 1 29 ? -3.277 -12.175 3.254 1.00 0.00 29 LEU 1 N 5
ATOM 8301 C CA . LEU A 1 29 ? -4.329 -11.229 2.957 1.00 0.00 29 LEU 1 CA 5
ATOM 8302 C C . LEU A 1 29 ? -5.680 -11.916 3.016 1.00 0.00 29 LEU 1 C 5
ATOM 8303 O O . LEU A 1 29 ? -5.839 -13.046 2.570 1.00 0.00 29 LEU 1 O 5
ATOM 8319 N N . GLN A 1 30 ? -6.631 -11.223 3.610 1.00 0.00 30 GLN 1 N 5
ATOM 8320 C CA . GLN A 1 30 ? -7.981 -11.741 3.815 1.00 0.00 30 GLN 1 CA 5
ATOM 8321 C C . GLN A 1 30 ? -9.063 -10.808 3.339 1.00 0.00 30 GLN 1 C 5
ATOM 8322 O O . GLN A 1 30 ? -8.862 -9.601 3.242 1.00 0.00 30 GLN 1 O 5
ATOM 8336 N N . LYS A 1 31 ? -10.254 -11.365 3.131 1.00 0.00 31 LYS 1 N 5
ATOM 8337 C CA . LYS A 1 31 ? -11.370 -10.527 2.788 1.00 0.00 31 LYS 1 CA 5
ATOM 8338 C C . LYS A 1 31 ? -11.666 -9.799 4.088 1.00 0.00 31 LYS 1 C 5
ATOM 8339 O O . LYS A 1 31 ? -12.131 -10.400 5.056 1.00 0.00 31 LYS 1 O 5
ATOM 8358 N N . ILE A 1 32 ? -11.241 -8.551 4.151 1.00 0.00 32 ILE 1 N 5
ATOM 8359 C CA . ILE A 1 32 ? -11.300 -7.796 5.391 1.00 0.00 32 ILE 1 CA 5
ATOM 8360 C C . ILE A 1 32 ? -12.140 -6.527 5.285 1.00 0.00 32 ILE 1 C 5
ATOM 8361 O O . ILE A 1 32 ? -11.877 -5.651 4.465 1.00 0.00 32 ILE 1 O 5
ATOM 8377 N N . ASN A 1 33 ? -13.177 -6.465 6.125 1.00 0.00 33 ASN 1 N 5
ATOM 8378 C CA . ASN A 1 33 ? -14.110 -5.337 6.153 1.00 0.00 33 ASN 1 CA 5
ATOM 8379 C C . ASN A 1 33 ? -14.606 -5.008 4.750 1.00 0.00 33 ASN 1 C 5
ATOM 8380 O O . ASN A 1 33 ? -14.629 -3.849 4.339 1.00 0.00 33 ASN 1 O 5
ATOM 8391 N N . GLY A 1 34 ? -15.016 -6.048 4.026 1.00 0.00 34 GLY 1 N 5
ATOM 8392 C CA . GLY A 1 34 ? -15.520 -5.876 2.684 1.00 0.00 34 GLY 1 CA 5
ATOM 8393 C C . GLY A 1 34 ? -14.435 -5.550 1.672 1.00 0.00 34 GLY 1 C 5
ATOM 8394 O O . GLY A 1 34 ? -14.724 -5.321 0.498 1.00 0.00 34 GLY 1 O 5
ATOM 8398 N N . ILE A 1 35 ? -13.185 -5.531 2.123 1.00 0.00 35 ILE 1 N 5
ATOM 8399 C CA . ILE A 1 35 ? -12.063 -5.229 1.247 1.00 0.00 35 ILE 1 CA 5
ATOM 8400 C C . ILE A 1 35 ? -10.893 -6.159 1.536 1.00 0.00 35 ILE 1 C 5
ATOM 8401 O O . ILE A 1 35 ? -10.547 -6.390 2.693 1.00 0.00 35 ILE 1 O 5
ATOM 8417 N N . TRP A 1 36 ? -10.266 -6.677 0.490 1.00 0.00 36 TRP 1 N 5
ATOM 8418 C CA . TRP A 1 36 ? -9.128 -7.568 0.671 1.00 0.00 36 TRP 1 CA 5
ATOM 8419 C C . TRP A 1 36 ? -8.026 -6.835 1.430 1.00 0.00 36 TRP 1 C 5
ATOM 8420 O O . TRP A 1 36 ? -7.689 -5.707 1.084 1.00 0.00 36 TRP 1 O 5
ATOM 8441 N N . GLN A 1 37 ? -7.473 -7.460 2.468 1.00 0.00 37 GLN 1 N 5
ATOM 8442 C CA . GLN A 1 37 ? -6.425 -6.817 3.251 1.00 0.00 37 GLN 1 CA 5
ATOM 8443 C C . GLN A 1 37 ? -5.135 -7.584 3.149 1.00 0.00 37 GLN 1 C 5
ATOM 8444 O O . GLN A 1 37 ? -5.146 -8.795 3.031 1.00 0.00 37 GLN 1 O 5
ATOM 8458 N N . VAL A 1 38 ? -4.028 -6.859 3.182 1.00 0.00 38 VAL 1 N 5
ATOM 8459 C CA . VAL A 1 38 ? -2.722 -7.475 3.051 1.00 0.00 38 VAL 1 CA 5
ATOM 8460 C C . VAL A 1 38 ? -1.859 -7.397 4.300 1.00 0.00 38 VAL 1 C 5
ATOM 8461 O O . VAL A 1 38 ? -1.970 -6.453 5.100 1.00 0.00 38 VAL 1 O 5
ATOM 8474 N N . ARG A 1 39 ? -0.986 -8.413 4.434 1.00 0.00 39 ARG 1 N 5
ATOM 8475 C CA . ARG A 1 39 ? -0.049 -8.509 5.543 1.00 0.00 39 ARG 1 CA 5
ATOM 8476 C C . ARG A 1 39 ? 1.286 -9.119 5.097 1.00 0.00 39 ARG 1 C 5
ATOM 8477 O O . ARG A 1 39 ? 1.300 -10.090 4.339 1.00 0.00 39 ARG 1 O 5
ATOM 8498 N N . ASN A 1 40 ? 2.400 -8.616 5.634 1.00 0.00 40 ASN 1 N 5
ATOM 8499 C CA . ASN A 1 40 ? 3.697 -9.192 5.355 1.00 0.00 40 ASN 1 CA 5
ATOM 8500 C C . ASN A 1 40 ? 4.411 -9.391 6.649 1.00 0.00 40 ASN 1 C 5
ATOM 8501 O O . ASN A 1 40 ? 4.216 -8.667 7.604 1.00 0.00 40 ASN 1 O 5
ATOM 8512 N N . ASN A 1 41 ? 5.237 -10.374 6.654 1.00 0.00 41 ASN 1 N 5
ATOM 8513 C CA . ASN A 1 41 ? 6.019 -10.714 7.814 1.00 0.00 41 ASN 1 CA 5
ATOM 8514 C C . ASN A 1 41 ? 6.933 -9.558 8.263 1.00 0.00 41 ASN 1 C 5
ATOM 8515 O O . ASN A 1 41 ? 7.425 -9.564 9.392 1.00 0.00 41 ASN 1 O 5
ATOM 8526 N N . ILE A 1 42 ? 7.175 -8.573 7.384 1.00 0.00 42 ILE 1 N 5
ATOM 8527 C CA . ILE A 1 42 ? 8.025 -7.460 7.705 1.00 0.00 42 ILE 1 CA 5
ATOM 8528 C C . ILE A 1 42 ? 7.261 -6.408 8.470 1.00 0.00 42 ILE 1 C 5
ATOM 8529 O O . ILE A 1 42 ? 7.684 -5.949 9.531 1.00 0.00 42 ILE 1 O 5
ATOM 8545 N N . LEU A 1 43 ? 6.116 -6.045 7.917 1.00 0.00 43 LEU 1 N 5
ATOM 8546 C CA . LEU A 1 43 ? 5.260 -5.069 8.534 1.00 0.00 43 LEU 1 CA 5
ATOM 8547 C C . LEU A 1 43 ? 4.123 -5.755 9.255 1.00 0.00 43 LEU 1 C 5
ATOM 8548 O O . LEU A 1 43 ? 3.387 -5.123 10.007 1.00 0.00 43 LEU 1 O 5
ATOM 8564 N N . VAL A 1 44 ? 3.952 -7.052 9.009 1.00 0.00 44 VAL 1 N 5
ATOM 8565 C CA . VAL A 1 44 ? 2.866 -7.768 9.640 1.00 0.00 44 VAL 1 CA 5
ATOM 8566 C C . VAL A 1 44 ? 3.199 -9.215 9.877 1.00 0.00 44 VAL 1 C 5
ATOM 8567 O O . VAL A 1 44 ? 2.653 -10.113 9.234 1.00 0.00 44 VAL 1 O 5
ATOM 8580 N N . PRO A 1 45 ? 4.081 -9.460 10.835 1.00 0.00 45 PRO 1 N 5
ATOM 8581 C CA . PRO A 1 45 ? 4.468 -10.802 11.212 1.00 0.00 45 PRO 1 CA 5
ATOM 8582 C C . PRO A 1 45 ? 3.227 -11.638 11.428 1.00 0.00 45 PRO 1 C 5
ATOM 8583 O O . PRO A 1 45 ? 3.194 -12.838 11.157 1.00 0.00 45 PRO 1 O 5
ATOM 8594 N N . THR A 1 46 ? 2.197 -10.944 11.898 1.00 0.00 46 THR 1 N 5
ATOM 8595 C CA . THR A 1 46 ? 0.896 -11.534 12.164 1.00 0.00 46 THR 1 CA 5
ATOM 8596 C C . THR A 1 46 ? 0.002 -10.559 12.932 1.00 0.00 46 THR 1 C 5
ATOM 8597 O O . THR A 1 46 ? 0.492 -9.694 13.658 1.00 0.00 46 THR 1 O 5
ATOM 8608 N N . ASP A 1 47 ? -1.312 -10.739 12.808 1.00 0.00 47 ASP 1 N 5
ATOM 8609 C CA . ASP A 1 47 ? -2.288 -9.907 13.532 1.00 0.00 47 ASP 1 CA 5
ATOM 8610 C C . ASP A 1 47 ? -2.413 -8.474 13.015 1.00 0.00 47 ASP 1 C 5
ATOM 8611 O O . ASP A 1 47 ? -2.313 -7.524 13.793 1.00 0.00 47 ASP 1 O 5
ATOM 8620 N N . PHE A 1 48 ? -2.715 -8.306 11.742 1.00 0.00 48 PHE 1 N 5
ATOM 8621 C CA . PHE A 1 48 ? -2.913 -7.000 11.186 1.00 0.00 48 PHE 1 CA 5
ATOM 8622 C C . PHE A 1 48 ? -4.333 -6.593 11.463 1.00 0.00 48 PHE 1 C 5
ATOM 8623 O O . PHE A 1 48 ? -5.261 -7.209 10.950 1.00 0.00 48 PHE 1 O 5
ATOM 8640 N N . THR A 1 49 ? -4.509 -5.592 12.287 1.00 0.00 49 THR 1 N 5
ATOM 8641 C CA . THR A 1 49 ? -5.844 -5.143 12.630 1.00 0.00 49 THR 1 CA 5
ATOM 8642 C C . THR A 1 49 ? -6.681 -4.996 11.377 1.00 0.00 49 THR 1 C 5
ATOM 8643 O O . THR A 1 49 ? -6.717 -3.943 10.745 1.00 0.00 49 THR 1 O 5
ATOM 8654 N N . TRP A 1 50 ? -7.366 -6.066 11.047 1.00 0.00 50 TRP 1 N 5
ATOM 8655 C CA . TRP A 1 50 ? -8.234 -6.112 9.886 1.00 0.00 50 TRP 1 CA 5
ATOM 8656 C C . TRP A 1 50 ? -9.112 -4.865 9.813 1.00 0.00 50 TRP 1 C 5
ATOM 8657 O O . TRP A 1 50 ? -9.540 -4.441 8.742 1.00 0.00 50 TRP 1 O 5
ATOM 8678 N N . VAL A 1 51 ? -9.389 -4.310 10.984 1.00 0.00 51 VAL 1 N 5
ATOM 8679 C CA . VAL A 1 51 ? -10.236 -3.135 11.113 1.00 0.00 51 VAL 1 CA 5
ATOM 8680 C C . VAL A 1 51 ? -9.751 -2.003 10.259 1.00 0.00 51 VAL 1 C 5
ATOM 8681 O O . VAL A 1 51 ? -10.483 -1.444 9.443 1.00 0.00 51 VAL 1 O 5
ATOM 8694 N N . ASP A 1 52 ? -8.522 -1.648 10.500 1.00 0.00 52 ASP 1 N 5
ATOM 8695 C CA . ASP A 1 52 ? -7.919 -0.538 9.801 1.00 0.00 52 ASP 1 CA 5
ATOM 8696 C C . ASP A 1 52 ? -6.426 -0.686 9.608 1.00 0.00 52 ASP 1 C 5
ATOM 8697 O O . ASP A 1 52 ? -5.822 0.041 8.824 1.00 0.00 52 ASP 1 O 5
ATOM 8706 N N . ASN A 1 53 ? -5.829 -1.609 10.322 1.00 0.00 53 ASN 1 N 5
ATOM 8707 C CA . ASN A 1 53 ? -4.395 -1.803 10.215 1.00 0.00 53 ASN 1 CA 5
ATOM 8708 C C . ASN A 1 53 ? -4.076 -2.743 9.102 1.00 0.00 53 ASN 1 C 5
ATOM 8709 O O . ASN A 1 53 ? -2.943 -2.818 8.633 1.00 0.00 53 ASN 1 O 5
ATOM 8720 N N . GLY A 1 54 ? -5.092 -3.397 8.629 1.00 0.00 54 GLY 1 N 5
ATOM 8721 C CA . GLY A 1 54 ? -4.941 -4.242 7.539 1.00 0.00 54 GLY 1 CA 5
ATOM 8722 C C . GLY A 1 54 ? -4.938 -3.425 6.290 1.00 0.00 54 GLY 1 C 5
ATOM 8723 O O . GLY A 1 54 ? -5.688 -2.456 6.171 1.00 0.00 54 GLY 1 O 5
ATOM 8727 N N . ILE A 1 55 ? -4.095 -3.789 5.369 1.00 0.00 55 ILE 1 N 5
ATOM 8728 C CA . ILE A 1 55 ? -4.007 -3.039 4.134 1.00 0.00 55 ILE 1 CA 5
ATOM 8729 C C . ILE A 1 55 ? -5.072 -3.471 3.152 1.00 0.00 55 ILE 1 C 5
ATOM 8730 O O . ILE A 1 55 ? -5.084 -4.603 2.711 1.00 0.00 55 ILE 1 O 5
ATOM 8746 N N . ALA A 1 56 ? -5.945 -2.560 2.762 1.00 0.00 56 ALA 1 N 5
ATOM 8747 C CA . ALA A 1 56 ? -6.941 -2.905 1.783 1.00 0.00 56 ALA 1 CA 5
ATOM 8748 C C . ALA A 1 56 ? -6.256 -3.106 0.456 1.00 0.00 56 ALA 1 C 5
ATOM 8749 O O . ALA A 1 56 ? -6.086 -2.175 -0.325 1.00 0.00 56 ALA 1 O 5
ATOM 8756 N N . ALA A 1 57 ? -5.809 -4.332 0.249 1.00 0.00 57 ALA 1 N 5
ATOM 8757 C CA . ALA A 1 57 ? -5.072 -4.694 -0.937 1.00 0.00 57 ALA 1 CA 5
ATOM 8758 C C . ALA A 1 57 ? -5.535 -3.966 -2.199 1.00 0.00 57 ALA 1 C 5
ATOM 8759 O O . ALA A 1 57 ? -4.725 -3.634 -3.062 1.00 0.00 57 ALA 1 O 5
ATOM 8766 N N . ASP A 1 58 ? -6.828 -3.713 -2.306 1.00 0.00 58 ASP 1 N 5
ATOM 8767 C CA . ASP A 1 58 ? -7.366 -3.022 -3.472 1.00 0.00 58 ASP 1 CA 5
ATOM 8768 C C . ASP A 1 58 ? -6.644 -1.701 -3.679 1.00 0.00 58 ASP 1 C 5
ATOM 8769 O O . ASP A 1 58 ? -6.411 -1.267 -4.807 1.00 0.00 58 ASP 1 O 5
ATOM 8778 N N . ASP A 1 59 ? -6.297 -1.070 -2.568 1.00 0.00 59 ASP 1 N 5
ATOM 8779 C CA . ASP A 1 59 ? -5.599 0.191 -2.575 1.00 0.00 59 ASP 1 CA 5
ATOM 8780 C C . ASP A 1 59 ? -4.187 0.051 -3.131 1.00 0.00 59 ASP 1 C 5
ATOM 8781 O O . ASP A 1 59 ? -3.628 1.014 -3.657 1.00 0.00 59 ASP 1 O 5
ATOM 8790 N N . VAL A 1 60 ? -3.589 -1.134 -2.996 1.00 0.00 60 VAL 1 N 5
ATOM 8791 C CA . VAL A 1 60 ? -2.248 -1.337 -3.472 1.00 0.00 60 VAL 1 CA 5
ATOM 8792 C C . VAL A 1 60 ? -2.204 -2.016 -4.821 1.00 0.00 60 VAL 1 C 5
ATOM 8793 O O . VAL A 1 60 ? -3.224 -2.178 -5.491 1.00 0.00 60 VAL 1 O 5
ATOM 8806 N N . ILE A 1 61 ? -0.998 -2.355 -5.238 1.00 0.00 61 ILE 1 N 5
ATOM 8807 C CA . ILE A 1 61 ? -0.778 -2.946 -6.519 1.00 0.00 61 ILE 1 CA 5
ATOM 8808 C C . ILE A 1 61 ? 0.343 -3.965 -6.492 1.00 0.00 61 ILE 1 C 5
ATOM 8809 O O . ILE A 1 61 ? 1.504 -3.622 -6.302 1.00 0.00 61 ILE 1 O 5
ATOM 8825 N N . GLU A 1 62 ? -0.020 -5.214 -6.682 1.00 0.00 62 GLU 1 N 5
ATOM 8826 C CA . GLU A 1 62 ? 0.946 -6.306 -6.661 1.00 0.00 62 GLU 1 CA 5
ATOM 8827 C C . GLU A 1 62 ? 1.968 -6.202 -7.781 1.00 0.00 62 GLU 1 C 5
ATOM 8828 O O . GLU A 1 62 ? 1.624 -6.074 -8.957 1.00 0.00 62 GLU 1 O 5
ATOM 8840 N N . VAL A 1 63 ? 3.232 -6.280 -7.393 1.00 0.00 63 VAL 1 N 5
ATOM 8841 C CA . VAL A 1 63 ? 4.328 -6.226 -8.337 1.00 0.00 63 VAL 1 CA 5
ATOM 8842 C C . VAL A 1 63 ? 4.984 -7.602 -8.451 1.00 0.00 63 VAL 1 C 5
ATOM 8843 O O . VAL A 1 63 ? 4.822 -8.443 -7.566 1.00 0.00 63 VAL 1 O 5
ATOM 8856 N N . THR A 1 64 ? 5.746 -7.828 -9.519 1.00 0.00 64 THR 1 N 5
ATOM 8857 C CA . THR A 1 64 ? 6.432 -9.108 -9.688 1.00 0.00 64 THR 1 CA 5
ATOM 8858 C C . THR A 1 64 ? 7.756 -9.061 -8.944 1.00 0.00 64 THR 1 C 5
ATOM 8859 O O . THR A 1 64 ? 8.257 -7.977 -8.667 1.00 0.00 64 THR 1 O 5
ATOM 8870 N N . SER A 1 65 ? 8.306 -10.236 -8.624 1.00 0.00 65 SER 1 N 5
ATOM 8871 C CA . SER A 1 65 ? 9.563 -10.352 -7.873 1.00 0.00 65 SER 1 CA 5
ATOM 8872 C C . SER A 1 65 ? 10.587 -9.283 -8.249 1.00 0.00 65 SER 1 C 5
ATOM 8873 O O . SER A 1 65 ? 11.356 -8.835 -7.400 1.00 0.00 65 SER 1 O 5
ATOM 8881 N N . ASN A 1 66 ? 10.605 -8.875 -9.509 1.00 0.00 66 ASN 1 N 5
ATOM 8882 C CA . ASN A 1 66 ? 11.544 -7.861 -9.948 1.00 0.00 66 ASN 1 CA 5
ATOM 8883 C C . ASN A 1 66 ? 11.067 -6.463 -9.563 1.00 0.00 66 ASN 1 C 5
ATOM 8884 O O . ASN A 1 66 ? 11.787 -5.477 -9.719 1.00 0.00 66 ASN 1 O 5
ATOM 8895 N N . GLY A 1 67 ? 9.843 -6.401 -9.067 1.00 0.00 67 GLY 1 N 5
ATOM 8896 C CA . GLY A 1 67 ? 9.243 -5.146 -8.665 1.00 0.00 67 GLY 1 CA 5
ATOM 8897 C C . GLY A 1 67 ? 8.412 -4.553 -9.774 1.00 0.00 67 GLY 1 C 5
ATOM 8898 O O . GLY A 1 67 ? 8.183 -3.344 -9.814 1.00 0.00 67 GLY 1 O 5
ATOM 8902 N N . THR A 1 68 ? 7.970 -5.408 -10.689 1.00 0.00 68 THR 1 N 5
ATOM 8903 C CA . THR A 1 68 ? 7.178 -4.965 -11.815 1.00 0.00 68 THR 1 CA 5
ATOM 8904 C C . THR A 1 68 ? 5.755 -4.623 -11.386 1.00 0.00 68 THR 1 C 5
ATOM 8905 O O . THR A 1 68 ? 5.013 -5.480 -10.910 1.00 0.00 68 THR 1 O 5
ATOM 8916 N N . ARG A 1 69 ? 5.391 -3.357 -11.539 1.00 0.00 69 ARG 1 N 5
ATOM 8917 C CA . ARG A 1 69 ? 4.058 -2.894 -11.169 1.00 0.00 69 ARG 1 CA 5
ATOM 8918 C C . ARG A 1 69 ? 3.015 -3.375 -12.171 1.00 0.00 69 ARG 1 C 5
ATOM 8919 O O . ARG A 1 69 ? 3.242 -3.352 -13.380 1.00 0.00 69 ARG 1 O 5
ATOM 8940 N N . THR A 1 70 ? 1.868 -3.804 -11.656 1.00 0.00 70 THR 1 N 5
ATOM 8941 C CA . THR A 1 70 ? 0.786 -4.290 -12.502 1.00 0.00 70 THR 1 CA 5
ATOM 8942 C C . THR A 1 70 ? -0.536 -4.302 -11.741 1.00 0.00 70 THR 1 C 5
ATOM 8943 O O . THR A 1 70 ? -0.805 -5.209 -10.955 1.00 0.00 70 THR 1 O 5
ATOM 8954 N N . SER A 1 71 ? -1.359 -3.285 -11.982 1.00 0.00 71 SER 1 N 5
ATOM 8955 C CA . SER A 1 71 ? -2.655 -3.170 -11.320 1.00 0.00 71 SER 1 CA 5
ATOM 8956 C C . SER A 1 71 ? -3.744 -3.891 -12.110 1.00 0.00 71 SER 1 C 5
ATOM 8957 O O . SER A 1 71 ? -4.753 -4.318 -11.548 1.00 0.00 71 SER 1 O 5
ATOM 8965 N N . ASP A 1 72 ? -3.539 -4.011 -13.417 1.00 0.00 72 ASP 1 N 5
ATOM 8966 C CA . ASP A 1 72 ? -4.508 -4.668 -14.289 1.00 0.00 72 ASP 1 CA 5
ATOM 8967 C C . ASP A 1 72 ? -4.916 -6.037 -13.746 1.00 0.00 72 ASP 1 C 5
ATOM 8968 O O . ASP A 1 72 ? -6.035 -6.495 -13.976 1.00 0.00 72 ASP 1 O 5
ATOM 8977 N N . GLN A 1 73 ? -4.003 -6.685 -13.029 1.00 0.00 73 GLN 1 N 5
ATOM 8978 C CA . GLN A 1 73 ? -4.268 -8.007 -12.462 1.00 0.00 73 GLN 1 CA 5
ATOM 8979 C C . GLN A 1 73 ? -5.019 -7.913 -11.134 1.00 0.00 73 GLN 1 C 5
ATOM 8980 O O . GLN A 1 73 ? -5.346 -6.821 -10.668 1.00 0.00 73 GLN 1 O 5
ATOM 8994 N N . VAL A 1 74 ? -5.291 -9.071 -10.535 1.00 0.00 74 VAL 1 N 5
ATOM 8995 C CA . VAL A 1 74 ? -6.005 -9.142 -9.260 1.00 0.00 74 VAL 1 CA 5
ATOM 8996 C C . VAL A 1 74 ? -5.063 -9.566 -8.135 1.00 0.00 74 VAL 1 C 5
ATOM 8997 O O . VAL A 1 74 ? -4.412 -10.608 -8.218 1.00 0.00 74 VAL 1 O 5
ATOM 9010 N N . LEU A 1 75 ? -4.985 -8.748 -7.090 1.00 0.00 75 LEU 1 N 5
ATOM 9011 C CA . LEU A 1 75 ? -4.109 -9.030 -5.956 1.00 0.00 75 LEU 1 CA 5
ATOM 9012 C C . LEU A 1 75 ? -4.404 -10.380 -5.319 1.00 0.00 75 LEU 1 C 5
ATOM 9013 O O . LEU A 1 75 ? -5.548 -10.830 -5.269 1.00 0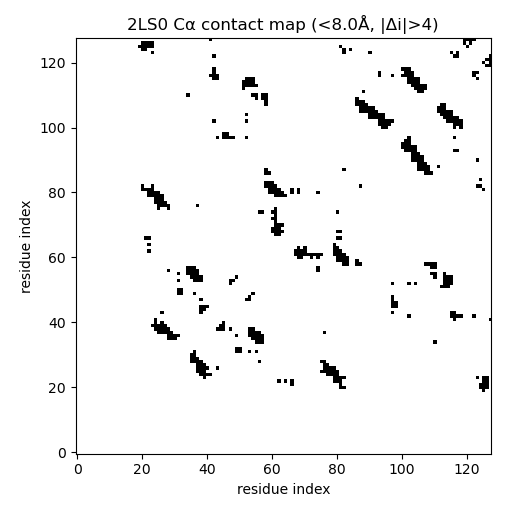.00 75 LEU 1 O 5
ATOM 9029 N N . GLN A 1 76 ? -3.346 -10.992 -4.811 1.00 0.00 76 GLN 1 N 5
ATOM 9030 C CA . GLN A 1 76 ? -3.422 -12.280 -4.139 1.00 0.00 76 GLN 1 CA 5
ATOM 9031 C C . GLN A 1 76 ? -2.230 -12.444 -3.204 1.00 0.00 76 GLN 1 C 5
ATOM 9032 O O . GLN A 1 76 ? -1.090 -12.177 -3.585 1.00 0.00 76 GLN 1 O 5
ATOM 9046 N N . LYS A 1 77 ? -2.497 -12.878 -1.986 1.00 0.00 77 LYS 1 N 5
ATOM 9047 C CA . LYS A 1 77 ? -1.439 -13.068 -0.993 1.00 0.00 77 LYS 1 CA 5
ATOM 9048 C C . LYS A 1 77 ? -0.604 -14.303 -1.247 1.00 0.00 77 LYS 1 C 5
ATOM 9049 O O . LYS A 1 77 ? -1.069 -15.287 -1.823 1.00 0.00 77 LYS 1 O 5
ATOM 9068 N N . GLY A 1 78 ? 0.642 -14.233 -0.804 1.00 0.00 78 GLY 1 N 5
ATOM 9069 C CA . GLY A 1 78 ? 1.551 -15.332 -0.969 1.00 0.00 78 GLY 1 CA 5
ATOM 9070 C C . GLY A 1 78 ? 2.729 -14.943 -1.815 1.00 0.00 78 GLY 1 C 5
ATOM 9071 O O . GLY A 1 78 ? 3.427 -15.807 -2.349 1.00 0.00 78 GLY 1 O 5
ATOM 9075 N N . GLY A 1 79 ? 2.956 -13.637 -1.957 1.00 0.00 79 GLY 1 N 5
ATOM 9076 C CA . GLY A 1 79 ? 4.070 -13.208 -2.770 1.00 0.00 79 GLY 1 CA 5
ATOM 9077 C C . GLY A 1 79 ? 4.641 -11.864 -2.382 1.00 0.00 79 GLY 1 C 5
ATOM 9078 O O . GLY A 1 79 ? 5.304 -11.729 -1.355 1.00 0.00 79 GLY 1 O 5
ATOM 9082 N N . TYR A 1 80 ? 4.383 -10.878 -3.224 1.00 0.00 80 TYR 1 N 5
ATOM 9083 C CA . TYR A 1 80 ? 4.859 -9.526 -3.016 1.00 0.00 80 TYR 1 CA 5
ATOM 9084 C C . TYR A 1 80 ? 3.904 -8.548 -3.667 1.00 0.00 80 TYR 1 C 5
ATOM 9085 O O . TYR A 1 80 ? 3.156 -8.916 -4.570 1.00 0.00 80 TYR 1 O 5
ATOM 9103 N N . PHE A 1 81 ? 3.960 -7.301 -3.246 1.00 0.00 81 PHE 1 N 5
ATOM 9104 C CA . PHE A 1 81 ? 3.118 -6.275 -3.840 1.00 0.00 81 PHE 1 CA 5
ATOM 9105 C C . PHE A 1 81 ? 3.739 -4.926 -3.684 1.00 0.00 81 PHE 1 C 5
ATOM 9106 O O . PHE A 1 81 ? 4.741 -4.749 -3.021 1.00 0.00 81 PHE 1 O 5
ATOM 9123 N N . VAL A 1 82 ? 3.126 -3.967 -4.295 1.00 0.00 82 VAL 1 N 5
ATOM 9124 C CA . VAL A 1 82 ? 3.613 -2.626 -4.210 1.00 0.00 82 VAL 1 CA 5
ATOM 9125 C C . VAL A 1 82 ? 2.438 -1.710 -4.012 1.00 0.00 82 VAL 1 C 5
ATOM 9126 O O . VAL A 1 82 ? 1.489 -1.743 -4.771 1.00 0.00 82 VAL 1 O 5
ATOM 9139 N N . ILE A 1 83 ? 2.499 -0.909 -2.974 1.00 0.00 83 ILE 1 N 5
ATOM 9140 C CA . ILE A 1 83 ? 1.417 -0.006 -2.667 1.00 0.00 83 ILE 1 CA 5
ATOM 9141 C C . ILE A 1 83 ? 1.379 1.141 -3.641 1.00 0.00 83 ILE 1 C 5
ATOM 9142 O O . ILE A 1 83 ? 2.273 1.987 -3.655 1.00 0.00 83 ILE 1 O 5
ATOM 9158 N N . ASN A 1 84 ? 0.332 1.191 -4.433 1.00 0.00 84 ASN 1 N 5
ATOM 9159 C CA . ASN A 1 84 ? 0.191 2.269 -5.378 1.00 0.00 84 ASN 1 CA 5
ATOM 9160 C C . ASN A 1 84 ? 0.259 3.600 -4.628 1.00 0.00 84 ASN 1 C 5
ATOM 9161 O O . ASN A 1 84 ? -0.630 3.918 -3.837 1.00 0.00 84 ASN 1 O 5
ATOM 9172 N N . PRO A 1 85 ? 1.296 4.411 -4.881 1.00 0.00 85 PRO 1 N 5
ATOM 9173 C CA . PRO A 1 85 ? 1.457 5.727 -4.243 1.00 0.00 85 PRO 1 CA 5
ATOM 9174 C C . PRO A 1 85 ? 0.338 6.631 -4.660 1.00 0.00 85 PRO 1 C 5
ATOM 9175 O O . PRO A 1 85 ? -0.051 7.566 -3.961 1.00 0.00 85 PRO 1 O 5
ATOM 9186 N N . ASN A 1 86 ? -0.170 6.328 -5.824 1.00 0.00 86 ASN 1 N 5
ATOM 9187 C CA . ASN A 1 86 ? -1.254 7.080 -6.388 1.00 0.00 86 ASN 1 CA 5
ATOM 9188 C C . ASN A 1 86 ? -2.544 6.769 -5.644 1.00 0.00 86 ASN 1 C 5
ATOM 9189 O O . ASN A 1 86 ? -3.425 7.621 -5.520 1.00 0.00 86 ASN 1 O 5
ATOM 9200 N N . ASN A 1 87 ? -2.613 5.568 -5.081 1.00 0.00 87 ASN 1 N 5
ATOM 9201 C CA . ASN A 1 87 ? -3.744 5.186 -4.265 1.00 0.00 87 ASN 1 CA 5
ATOM 9202 C C . ASN A 1 87 ? -3.500 5.734 -2.888 1.00 0.00 87 ASN 1 C 5
ATOM 9203 O O . ASN A 1 87 ? -4.289 5.540 -1.969 1.00 0.00 87 ASN 1 O 5
ATOM 9214 N N . VAL A 1 88 ? -2.350 6.369 -2.750 1.00 0.00 88 VAL 1 N 5
ATOM 9215 C CA . VAL A 1 88 ? -1.913 6.909 -1.543 1.00 0.00 88 VAL 1 CA 5
ATOM 9216 C C . VAL A 1 88 ? -2.086 8.394 -1.476 1.00 0.00 88 VAL 1 C 5
ATOM 9217 O O . VAL A 1 88 ? -1.661 9.157 -2.343 1.00 0.00 88 VAL 1 O 5
ATOM 9230 N N . LYS A 1 89 ? -2.682 8.756 -0.398 1.00 0.00 89 LYS 1 N 5
ATOM 9231 C CA . LYS A 1 89 ? -2.931 10.130 -0.075 1.00 0.00 89 LYS 1 CA 5
ATOM 9232 C C . LYS A 1 89 ? -1.804 10.621 0.779 1.00 0.00 89 LYS 1 C 5
ATOM 9233 O O . LYS A 1 89 ? -1.357 11.762 0.664 1.00 0.00 89 LYS 1 O 5
ATOM 9252 N N . SER A 1 90 ? -1.353 9.732 1.645 1.00 0.00 90 SER 1 N 5
ATOM 9253 C CA . SER A 1 90 ? -0.256 10.075 2.558 1.00 0.00 90 SER 1 CA 5
ATOM 9254 C C . SER A 1 90 ? 0.091 8.958 3.531 1.00 0.00 90 SER 1 C 5
ATOM 9255 O O . SER A 1 90 ? -0.622 7.975 3.642 1.00 0.00 90 SER 1 O 5
ATOM 9263 N N . VAL A 1 91 ? 1.174 9.167 4.276 1.00 0.00 91 VAL 1 N 5
ATOM 9264 C CA . VAL A 1 91 ? 1.616 8.254 5.304 1.00 0.00 91 VAL 1 CA 5
ATOM 9265 C C . VAL A 1 91 ? 1.386 8.938 6.650 1.00 0.00 91 VAL 1 C 5
ATOM 9266 O O . VAL A 1 91 ? 1.848 10.058 6.875 1.00 0.00 91 VAL 1 O 5
ATOM 9279 N N . GLY A 1 92 ? 0.609 8.298 7.507 1.00 0.00 92 GLY 1 N 5
ATOM 9280 C CA . GLY A 1 92 ? 0.248 8.863 8.773 1.00 0.00 92 GLY 1 CA 5
ATOM 9281 C C . GLY A 1 92 ? 1.144 8.477 9.916 1.00 0.00 92 GLY 1 C 5
ATOM 9282 O O . GLY A 1 92 ? 2.110 7.727 9.774 1.00 0.00 92 GLY 1 O 5
ATOM 9286 N N . THR A 1 93 ? 0.780 9.022 11.051 1.00 0.00 93 THR 1 N 5
ATOM 9287 C CA . THR A 1 93 ? 1.470 8.812 12.315 1.00 0.00 93 THR 1 CA 5
ATOM 9288 C C . THR A 1 93 ? 1.372 7.373 12.757 1.00 0.00 93 THR 1 C 5
ATOM 9289 O O . THR A 1 93 ? 0.346 6.707 12.618 1.00 0.00 93 THR 1 O 5
ATOM 9300 N N . PRO A 1 94 ? 2.489 6.897 13.280 1.00 0.00 94 PRO 1 N 5
ATOM 9301 C CA . PRO A 1 94 ? 2.657 5.537 13.762 1.00 0.00 94 PRO 1 CA 5
ATOM 9302 C C . PRO A 1 94 ? 2.119 5.311 15.166 1.00 0.00 94 PRO 1 C 5
ATOM 9303 O O . PRO A 1 94 ? 1.988 6.240 15.964 1.00 0.00 94 PRO 1 O 5
ATOM 9314 N N . MET A 1 95 ? 1.832 4.054 15.450 1.00 0.00 95 MET 1 N 5
ATOM 9315 C CA . MET A 1 95 ? 1.324 3.638 16.752 1.00 0.00 95 MET 1 CA 5
ATOM 9316 C C . MET A 1 95 ? 1.770 2.216 17.069 1.00 0.00 95 MET 1 C 5
ATOM 9317 O O . MET A 1 95 ? 1.720 1.343 16.204 1.00 0.00 95 MET 1 O 5
ATOM 9331 N N . LYS A 1 96 ? 2.185 1.973 18.304 1.00 0.00 96 LYS 1 N 5
ATOM 9332 C CA . LYS A 1 96 ? 2.618 0.636 18.698 1.00 0.00 96 LYS 1 CA 5
ATOM 9333 C C . LYS A 1 96 ? 1.421 -0.219 19.102 1.00 0.00 96 LYS 1 C 5
ATOM 9334 O O . LYS A 1 96 ? 0.650 0.167 19.981 1.00 0.00 96 LYS 1 O 5
ATOM 9353 N N . GLY A 1 97 ? 1.259 -1.379 18.459 1.00 0.00 97 GLY 1 N 5
ATOM 9354 C CA . GLY A 1 97 ? 0.134 -2.234 18.798 1.00 0.00 97 GLY 1 CA 5
ATOM 9355 C C . GLY A 1 97 ? 0.179 -3.601 18.144 1.00 0.00 97 GLY 1 C 5
ATOM 9356 O O . GLY A 1 97 ? 0.188 -4.617 18.837 1.00 0.00 97 GLY 1 O 5
ATOM 9360 N N . SER A 1 98 ? 0.181 -3.632 16.814 1.00 0.00 98 SER 1 N 5
ATOM 9361 C CA . SER A 1 98 ? 0.205 -4.894 16.078 1.00 0.00 98 SER 1 CA 5
ATOM 9362 C C . SER A 1 98 ? 1.453 -5.713 16.427 1.00 0.00 98 SER 1 C 5
ATOM 9363 O O . SER A 1 98 ? 2.372 -5.834 15.620 1.00 0.00 98 SER 1 O 5
ATOM 9371 N N . GLY A 1 99 ? 1.477 -6.275 17.632 1.00 0.00 99 GLY 1 N 5
ATOM 9372 C CA . GLY A 1 99 ? 2.612 -7.076 18.062 1.00 0.00 99 GLY 1 CA 5
ATOM 9373 C C . GLY A 1 99 ? 3.509 -6.364 19.063 1.00 0.00 99 GLY 1 C 5
ATOM 9374 O O . GLY A 1 99 ? 3.850 -6.928 20.104 1.00 0.00 99 GLY 1 O 5
ATOM 9378 N N . GLY A 1 100 ? 3.899 -5.130 18.753 1.00 0.00 100 GLY 1 N 5
ATOM 9379 C CA . GLY A 1 100 ? 4.759 -4.378 19.641 1.00 0.00 100 GLY 1 CA 5
ATOM 9380 C C . GLY A 1 100 ? 5.556 -3.297 18.927 1.00 0.00 100 GLY 1 C 5
ATOM 9381 O O . GLY A 1 100 ? 6.105 -2.396 19.561 1.00 0.00 100 GLY 1 O 5
ATOM 9385 N N . LEU A 1 101 ? 5.621 -3.396 17.605 1.00 0.00 101 LEU 1 N 5
ATOM 9386 C CA . LEU A 1 101 ? 6.336 -2.465 16.778 1.00 0.00 101 LEU 1 CA 5
ATOM 9387 C C . LEU A 1 101 ? 5.587 -1.167 16.606 1.00 0.00 101 LEU 1 C 5
ATOM 9388 O O . LEU A 1 101 ? 4.785 -0.772 17.442 1.00 0.00 101 LEU 1 O 5
ATOM 9404 N N . SER A 1 102 ? 5.875 -0.534 15.486 1.00 0.00 102 SER 1 N 5
ATOM 9405 C CA . SER A 1 102 ? 5.261 0.705 15.096 1.00 0.00 102 SER 1 CA 5
ATOM 9406 C C . SER A 1 102 ? 4.468 0.500 13.819 1.00 0.00 102 SER 1 C 5
ATOM 9407 O O . SER A 1 102 ? 5.017 0.113 12.792 1.00 0.00 102 SER 1 O 5
ATOM 9415 N N . TRP A 1 103 ? 3.184 0.741 13.908 1.00 0.00 103 TRP 1 N 5
ATOM 9416 C CA . TRP A 1 103 ? 2.269 0.586 12.812 1.00 0.00 103 TRP 1 CA 5
ATOM 9417 C C . TRP A 1 103 ? 1.605 1.927 12.574 1.00 0.00 103 TRP 1 C 5
ATOM 9418 O O . TRP A 1 103 ? 0.989 2.498 13.471 1.00 0.00 103 TRP 1 O 5
ATOM 9439 N N . ALA A 1 104 ? 1.800 2.452 11.390 1.00 0.00 104 ALA 1 N 5
ATOM 9440 C CA . ALA A 1 104 ? 1.295 3.775 11.049 1.00 0.00 104 ALA 1 CA 5
ATOM 9441 C C . ALA A 1 104 ? 0.114 3.785 10.118 1.00 0.00 104 ALA 1 C 5
ATOM 9442 O O . ALA A 1 104 ? -0.034 2.938 9.240 1.00 0.00 104 ALA 1 O 5
ATOM 9449 N N . GLN A 1 105 ? -0.718 4.789 10.352 1.00 0.00 105 GLN 1 N 5
ATOM 9450 C CA . GLN A 1 105 ? -1.911 5.015 9.597 1.00 0.00 105 GLN 1 CA 5
ATOM 9451 C C . GLN A 1 105 ? -1.618 5.677 8.270 1.00 0.00 105 GLN 1 C 5
ATOM 9452 O O . GLN A 1 105 ? -1.409 6.876 8.229 1.00 0.00 105 GLN 1 O 5
ATOM 9466 N N . VAL A 1 106 ? -1.636 4.931 7.179 1.00 0.00 106 VAL 1 N 5
ATOM 9467 C CA . VAL A 1 106 ? -1.387 5.518 5.896 1.00 0.00 106 VAL 1 CA 5
ATOM 9468 C C . VAL A 1 106 ? -2.714 5.807 5.214 1.00 0.00 106 VAL 1 C 5
ATOM 9469 O O . VAL A 1 106 ? -3.656 5.018 5.288 1.00 0.00 106 VAL 1 O 5
ATOM 9482 N N . ASN A 1 107 ? -2.789 6.966 4.603 1.00 0.00 107 ASN 1 N 5
ATOM 9483 C CA . ASN A 1 107 ? -3.992 7.425 3.956 1.00 0.00 107 ASN 1 CA 5
ATOM 9484 C C . ASN A 1 107 ? -4.065 6.923 2.531 1.00 0.00 107 ASN 1 C 5
ATOM 9485 O O . ASN A 1 107 ? -3.415 7.464 1.643 1.00 0.00 107 ASN 1 O 5
ATOM 9496 N N . PHE A 1 108 ? -4.868 5.900 2.327 1.00 0.00 108 PHE 1 N 5
ATOM 9497 C CA . PHE A 1 108 ? -5.068 5.331 1.052 1.00 0.00 108 PHE 1 CA 5
ATOM 9498 C C . PHE A 1 108 ? -6.402 5.777 0.487 1.00 0.00 108 PHE 1 C 5
ATOM 9499 O O . PHE A 1 108 ? -7.317 6.173 1.203 1.00 0.00 108 PHE 1 O 5
ATOM 9516 N N . THR A 1 109 ? -6.464 5.705 -0.810 1.00 0.00 109 THR 1 N 5
ATOM 9517 C CA . THR A 1 109 ? -7.629 6.087 -1.590 1.00 0.00 109 THR 1 CA 5
ATOM 9518 C C . THR A 1 109 ? -8.904 5.317 -1.234 1.00 0.00 109 THR 1 C 5
ATOM 9519 O O . THR A 1 109 ? -9.909 5.900 -0.826 1.00 0.00 109 THR 1 O 5
ATOM 9530 N N . THR A 1 110 ? -8.853 4.011 -1.438 1.00 0.00 110 THR 1 N 5
ATOM 9531 C CA . THR A 1 110 ? -9.991 3.134 -1.199 1.00 0.00 110 THR 1 CA 5
ATOM 9532 C C . THR A 1 110 ? -10.020 2.715 0.239 1.00 0.00 110 THR 1 C 5
ATOM 9533 O O . THR A 1 110 ? -11.067 2.691 0.887 1.00 0.00 110 THR 1 O 5
ATOM 9544 N N . GLY A 1 111 ? -8.847 2.395 0.727 1.00 0.00 111 GLY 1 N 5
ATOM 9545 C CA . GLY A 1 111 ? -8.717 1.986 2.088 1.00 0.00 111 GLY 1 CA 5
ATOM 9546 C C . GLY A 1 111 ? -8.738 3.157 3.038 1.00 0.00 111 GLY 1 C 5
ATOM 9547 O O . GLY A 1 111 ? -8.630 2.963 4.247 1.00 0.00 111 GLY 1 O 5
ATOM 9551 N N . GLY A 1 112 ? -8.864 4.384 2.500 1.00 0.00 112 GLY 1 N 5
ATOM 9552 C CA . GLY A 1 112 ? -8.866 5.556 3.354 1.00 0.00 112 GLY 1 CA 5
ATOM 9553 C C . GLY A 1 112 ? -7.761 5.453 4.375 1.00 0.00 112 GLY 1 C 5
ATOM 9554 O O . GLY A 1 112 ? -6.629 5.804 4.106 1.00 0.00 112 GLY 1 O 5
ATOM 9558 N N . ASN A 1 113 ? -8.069 4.901 5.523 1.00 0.00 113 ASN 1 N 5
ATOM 9559 C CA . ASN A 1 113 ? -7.061 4.670 6.527 1.00 0.00 113 ASN 1 CA 5
ATOM 9560 C C . ASN A 1 113 ? -6.531 3.248 6.337 1.00 0.00 113 ASN 1 C 5
ATOM 9561 O O . ASN A 1 113 ? -7.310 2.303 6.226 1.00 0.00 113 ASN 1 O 5
ATOM 9572 N N . VAL A 1 114 ? -5.226 3.092 6.296 1.00 0.00 114 VAL 1 N 5
ATOM 9573 C CA . VAL A 1 114 ? -4.620 1.783 6.128 1.00 0.00 114 VAL 1 CA 5
ATOM 9574 C C . VAL A 1 114 ? -3.345 1.752 6.914 1.00 0.00 114 VAL 1 C 5
ATOM 9575 O O . VAL A 1 114 ? -2.425 2.507 6.626 1.00 0.00 114 VAL 1 O 5
ATOM 9588 N N . TRP A 1 115 ? -3.282 0.912 7.910 1.00 0.00 115 TRP 1 N 5
ATOM 9589 C CA . TRP A 1 115 ? -2.096 0.867 8.730 1.00 0.00 115 TRP 1 CA 5
ATOM 9590 C C . TRP A 1 115 ? -1.089 -0.133 8.254 1.00 0.00 115 TRP 1 C 5
ATOM 9591 O O . TRP A 1 115 ? -1.406 -1.102 7.562 1.00 0.00 115 TRP 1 O 5
ATOM 9612 N N . LEU A 1 116 ? 0.136 0.134 8.631 1.00 0.00 116 LEU 1 N 5
ATOM 9613 C CA . LEU A 1 116 ? 1.237 -0.694 8.269 1.00 0.00 116 LEU 1 CA 5
ATOM 9614 C C . LEU A 1 116 ? 2.314 -0.549 9.292 1.00 0.00 116 LEU 1 C 5
ATOM 9615 O O . LEU A 1 116 ? 2.537 0.550 9.785 1.00 0.00 116 LEU 1 O 5
ATOM 9631 N N . ASN A 1 117 ? 3.028 -1.612 9.586 1.00 0.00 117 ASN 1 N 5
ATOM 9632 C CA . ASN A 1 117 ? 4.090 -1.460 10.538 1.00 0.00 117 ASN 1 CA 5
ATOM 9633 C C . ASN A 1 117 ? 5.094 -0.554 9.931 1.00 0.00 117 ASN 1 C 5
ATOM 9634 O O . ASN A 1 117 ? 5.859 -0.867 9.023 1.00 0.00 117 ASN 1 O 5
ATOM 9645 N N . THR A 1 118 ? 4.934 0.613 10.429 1.00 0.00 118 THR 1 N 5
ATOM 9646 C CA . THR A 1 118 ? 5.644 1.791 10.017 1.00 0.00 118 THR 1 CA 5
ATOM 9647 C C . THR A 1 118 ? 7.056 1.844 10.524 1.00 0.00 118 THR 1 C 5
ATOM 9648 O O . THR A 1 118 ? 7.691 2.899 10.491 1.00 0.00 118 THR 1 O 5
ATOM 9659 N N . THR A 1 119 ? 7.555 0.721 10.985 1.00 0.00 119 THR 1 N 5
ATOM 9660 C CA . THR A 1 119 ? 8.930 0.685 11.468 1.00 0.00 119 THR 1 CA 5
ATOM 9661 C C . THR A 1 119 ? 9.919 1.014 10.325 1.00 0.00 119 THR 1 C 5
ATOM 9662 O O . THR A 1 119 ? 11.101 0.676 10.405 1.00 0.00 119 THR 1 O 5
ATOM 9673 N N . SER A 1 120 ? 9.427 1.701 9.276 1.00 0.00 120 SER 1 N 5
ATOM 9674 C CA . SER A 1 120 ? 10.215 2.112 8.148 1.00 0.00 120 SER 1 CA 5
ATOM 9675 C C . SER A 1 120 ? 9.315 2.947 7.249 1.00 0.00 120 SER 1 C 5
ATOM 9676 O O . SER A 1 120 ? 8.235 2.519 6.875 1.00 0.00 120 SER 1 O 5
ATOM 9684 N N . LYS A 1 121 ? 9.742 4.143 6.927 1.00 0.00 121 LYS 1 N 5
ATOM 9685 C CA . LYS A 1 121 ? 8.949 5.023 6.088 1.00 0.00 121 LYS 1 CA 5
ATOM 9686 C C . LYS A 1 121 ? 9.023 4.517 4.662 1.00 0.00 121 LYS 1 C 5
ATOM 9687 O O . LYS A 1 121 ? 8.021 4.425 3.941 1.00 0.00 121 LYS 1 O 5
ATOM 9706 N N . ASP A 1 122 ? 10.213 4.082 4.294 1.00 0.00 122 ASP 1 N 5
ATOM 9707 C CA . ASP A 1 122 ? 10.417 3.468 3.021 1.00 0.00 122 ASP 1 CA 5
ATOM 9708 C C . ASP A 1 122 ? 9.640 2.158 3.008 1.00 0.00 122 ASP 1 C 5
ATOM 9709 O O . ASP A 1 122 ? 9.608 1.460 2.018 1.00 0.00 122 ASP 1 O 5
ATOM 9718 N N . ASN A 1 123 ? 9.047 1.802 4.147 1.00 0.00 123 ASN 1 N 5
ATOM 9719 C CA . ASN A 1 123 ? 8.301 0.575 4.244 1.00 0.00 123 ASN 1 CA 5
ATOM 9720 C C . ASN A 1 123 ? 7.112 0.606 3.302 1.00 0.00 123 ASN 1 C 5
ATOM 9721 O O . ASN A 1 123 ? 6.981 -0.215 2.410 1.00 0.00 123 ASN 1 O 5
ATOM 9732 N N . LEU A 1 124 ? 6.272 1.561 3.474 1.00 0.00 124 LEU 1 N 5
ATOM 9733 C CA . LEU A 1 124 ? 5.132 1.689 2.595 1.00 0.00 124 LEU 1 CA 5
ATOM 9734 C C . LEU A 1 124 ? 5.603 1.980 1.197 1.00 0.00 124 LEU 1 C 5
ATOM 9735 O O . LEU A 1 124 ? 5.292 1.270 0.244 1.00 0.00 124 LEU 1 O 5
ATOM 9751 N N . LEU A 1 125 ? 6.353 3.054 1.096 1.00 0.00 125 LEU 1 N 5
ATOM 9752 C CA . LEU A 1 125 ? 6.882 3.491 -0.164 1.00 0.00 125 LEU 1 CA 5
ATOM 9753 C C . LEU A 1 125 ? 7.759 2.445 -0.822 1.00 0.00 125 LEU 1 C 5
ATOM 9754 O O . LEU A 1 125 ? 7.666 2.218 -2.024 1.00 0.00 125 LEU 1 O 5
ATOM 9770 N N . TYR A 1 126 ? 8.647 1.847 -0.039 1.00 0.00 126 TYR 1 N 5
ATOM 9771 C CA . TYR A 1 126 ? 9.581 0.874 -0.579 1.00 0.00 126 TYR 1 CA 5
ATOM 9772 C C . TYR A 1 126 ? 9.311 -0.526 -0.061 1.00 0.00 126 TYR 1 C 5
ATOM 9773 O O . TYR A 1 126 ? 9.576 -1.510 -0.748 1.00 0.00 126 TYR 1 O 5
ATOM 9791 N N . GLY A 1 127 ? 8.817 -0.620 1.160 1.00 0.00 127 GLY 1 N 5
ATOM 9792 C CA . GLY A 1 127 ? 8.576 -1.934 1.732 1.00 0.00 127 GLY 1 CA 5
ATOM 9793 C C . GLY A 1 127 ? 9.688 -2.336 2.666 1.00 0.00 127 GLY 1 C 5
ATOM 9794 O O . GLY A 1 127 ? 9.944 -3.521 2.877 1.00 0.00 127 GLY 1 O 5
ATOM 9798 N N . LYS A 1 128 ? 10.354 -1.333 3.223 1.00 0.00 128 LYS 1 N 5
ATOM 9799 C CA . LYS A 1 128 ? 11.438 -1.553 4.136 1.00 0.00 128 LYS 1 CA 5
ATOM 9800 C C . LYS A 1 128 ? 10.919 -1.989 5.503 1.00 0.00 128 LYS 1 C 5
ATOM 9801 O O . LYS A 1 128 ? 11.753 -2.265 6.392 1.00 0.00 128 LYS 1 O 5
ATOM 9821 N N . MET A 1 1 ? 26.729 5.000 -31.893 1.00 0.00 1 MET 1 N 6
ATOM 9822 C CA . MET A 1 1 ? 26.879 5.285 -30.439 1.00 0.00 1 MET 1 CA 6
ATOM 9823 C C . MET A 1 1 ? 28.283 5.787 -30.113 1.00 0.00 1 MET 1 C 6
ATOM 9824 O O . MET A 1 1 ? 28.819 5.506 -29.042 1.00 0.00 1 MET 1 O 6
ATOM 9840 N N . ARG A 1 2 ? 28.874 6.529 -31.045 1.00 0.00 2 ARG 1 N 6
ATOM 9841 C CA . ARG A 1 2 ? 30.216 7.066 -30.852 1.00 0.00 2 ARG 1 CA 6
ATOM 9842 C C . ARG A 1 2 ? 30.197 8.243 -29.881 1.00 0.00 2 ARG 1 C 6
ATOM 9843 O O . ARG A 1 2 ? 29.326 9.110 -29.955 1.00 0.00 2 ARG 1 O 6
ATOM 9864 N N . GLY A 1 3 ? 31.165 8.267 -28.970 1.00 0.00 3 GLY 1 N 6
ATOM 9865 C CA . GLY A 1 3 ? 31.244 9.341 -27.997 1.00 0.00 3 GLY 1 CA 6
ATOM 9866 C C . GLY A 1 3 ? 31.754 8.869 -26.649 1.00 0.00 3 GLY 1 C 6
ATOM 9867 O O . GLY A 1 3 ? 32.937 8.563 -26.498 1.00 0.00 3 GLY 1 O 6
ATOM 9871 N N . SER A 1 4 ? 30.859 8.807 -25.668 1.00 0.00 4 SER 1 N 6
ATOM 9872 C CA . SER A 1 4 ? 31.222 8.368 -24.326 1.00 0.00 4 SER 1 CA 6
ATOM 9873 C C . SER A 1 4 ? 32.298 9.268 -23.726 1.00 0.00 4 SER 1 C 6
ATOM 9874 O O . SER A 1 4 ? 33.481 9.131 -24.038 1.00 0.00 4 SER 1 O 6
ATOM 9882 N N . HIS A 1 5 ? 31.878 10.188 -22.864 1.00 0.00 5 HIS 1 N 6
ATOM 9883 C CA . HIS A 1 5 ? 32.805 11.111 -22.219 1.00 0.00 5 HIS 1 CA 6
ATOM 9884 C C . HIS A 1 5 ? 33.371 10.507 -20.938 1.00 0.00 5 HIS 1 C 6
ATOM 9885 O O . HIS A 1 5 ? 33.082 9.360 -20.600 1.00 0.00 5 HIS 1 O 6
ATOM 9900 N N . HIS A 1 6 ? 34.177 11.289 -20.228 1.00 0.00 6 HIS 1 N 6
ATOM 9901 C CA . HIS A 1 6 ? 34.782 10.833 -18.983 1.00 0.00 6 HIS 1 CA 6
ATOM 9902 C C . HIS A 1 6 ? 35.248 12.017 -18.141 1.00 0.00 6 HIS 1 C 6
ATOM 9903 O O . HIS A 1 6 ? 36.186 12.723 -18.509 1.00 0.00 6 HIS 1 O 6
ATOM 9918 N N . HIS A 1 7 ? 34.586 12.224 -17.008 1.00 0.00 7 HIS 1 N 6
ATOM 9919 C CA . HIS A 1 7 ? 34.930 13.321 -16.111 1.00 0.00 7 HIS 1 CA 6
ATOM 9920 C C . HIS A 1 7 ? 34.915 12.852 -14.660 1.00 0.00 7 HIS 1 C 6
ATOM 9921 O O . HIS A 1 7 ? 33.867 12.489 -14.126 1.00 0.00 7 HIS 1 O 6
ATOM 9936 N N . HIS A 1 8 ? 36.084 12.856 -14.030 1.00 0.00 8 HIS 1 N 6
ATOM 9937 C CA . HIS A 1 8 ? 36.204 12.424 -12.643 1.00 0.00 8 HIS 1 CA 6
ATOM 9938 C C . HIS A 1 8 ? 36.007 13.595 -11.684 1.00 0.00 8 HIS 1 C 6
ATOM 9939 O O . HIS A 1 8 ? 36.972 14.159 -11.166 1.00 0.00 8 HIS 1 O 6
ATOM 9954 N N . HIS A 1 9 ? 34.749 13.950 -11.446 1.00 0.00 9 HIS 1 N 6
ATOM 9955 C CA . HIS A 1 9 ? 34.420 15.043 -10.542 1.00 0.00 9 HIS 1 CA 6
ATOM 9956 C C . HIS A 1 9 ? 33.457 14.564 -9.461 1.00 0.00 9 HIS 1 C 6
ATOM 9957 O O . HIS A 1 9 ? 33.823 14.464 -8.291 1.00 0.00 9 HIS 1 O 6
ATOM 9972 N N . HIS A 1 10 ? 32.230 14.248 -9.866 1.00 0.00 10 HIS 1 N 6
ATOM 9973 C CA . HIS A 1 10 ? 31.203 13.769 -8.937 1.00 0.00 10 HIS 1 CA 6
ATOM 9974 C C . HIS A 1 10 ? 31.347 12.270 -8.663 1.00 0.00 10 HIS 1 C 6
ATOM 9975 O O . HIS A 1 10 ? 30.350 11.566 -8.503 1.00 0.00 10 HIS 1 O 6
ATOM 9990 N N . GLY A 1 11 ? 32.585 11.785 -8.595 1.00 0.00 11 GLY 1 N 6
ATOM 9991 C CA . GLY A 1 11 ? 32.815 10.375 -8.333 1.00 0.00 11 GLY 1 CA 6
ATOM 9992 C C . GLY A 1 11 ? 32.686 10.014 -6.863 1.00 0.00 11 GLY 1 C 6
ATOM 9993 O O . GLY A 1 11 ? 32.941 8.873 -6.477 1.00 0.00 11 GLY 1 O 6
ATOM 9997 N N . SER A 1 12 ? 32.291 10.982 -6.039 1.00 0.00 12 SER 1 N 6
ATOM 9998 C CA . SER A 1 12 ? 32.135 10.751 -4.608 1.00 0.00 12 SER 1 CA 6
ATOM 9999 C C . SER A 1 12 ? 30.664 10.577 -4.231 1.00 0.00 12 SER 1 C 6
ATOM 10000 O O . SER A 1 12 ? 30.350 10.106 -3.137 1.00 0.00 12 SER 1 O 6
ATOM 10008 N N . GLU A 1 13 ? 29.764 10.963 -5.134 1.00 0.00 13 GLU 1 N 6
ATOM 10009 C CA . GLU A 1 13 ? 28.333 10.848 -4.877 1.00 0.00 13 GLU 1 CA 6
ATOM 10010 C C . GLU A 1 13 ? 27.524 11.086 -6.151 1.00 0.00 13 GLU 1 C 6
ATOM 10011 O O . GLU A 1 13 ? 27.225 12.229 -6.500 1.00 0.00 13 GLU 1 O 6
ATOM 10023 N N . PRO A 1 14 ? 27.150 10.008 -6.862 1.00 0.00 14 PRO 1 N 6
ATOM 10024 C CA . PRO A 1 14 ? 26.367 10.110 -8.099 1.00 0.00 14 PRO 1 CA 6
ATOM 10025 C C . PRO A 1 14 ? 24.927 10.540 -7.837 1.00 0.00 14 PRO 1 C 6
ATOM 10026 O O . PRO A 1 14 ? 24.233 9.949 -7.011 1.00 0.00 14 PRO 1 O 6
ATOM 10037 N N . THR A 1 15 ? 24.484 11.572 -8.549 1.00 0.00 15 THR 1 N 6
ATOM 10038 C CA . THR A 1 15 ? 23.125 12.078 -8.393 1.00 0.00 15 THR 1 CA 6
ATOM 10039 C C . THR A 1 15 ? 22.198 11.462 -9.437 1.00 0.00 15 THR 1 C 6
ATOM 10040 O O . THR A 1 15 ? 21.518 12.173 -10.178 1.00 0.00 15 THR 1 O 6
ATOM 10051 N N . THR A 1 16 ? 22.176 10.134 -9.489 1.00 0.00 16 THR 1 N 6
ATOM 10052 C CA . THR A 1 16 ? 21.335 9.417 -10.439 1.00 0.00 16 THR 1 CA 6
ATOM 10053 C C . THR A 1 16 ? 20.038 8.957 -9.776 1.00 0.00 16 THR 1 C 6
ATOM 10054 O O . THR A 1 16 ? 20.041 8.539 -8.618 1.00 0.00 16 THR 1 O 6
ATOM 10065 N N . PRO A 1 17 ? 18.907 9.026 -10.502 1.00 0.00 17 PRO 1 N 6
ATOM 10066 C CA . PRO A 1 17 ? 17.604 8.614 -9.971 1.00 0.00 17 PRO 1 CA 6
ATOM 10067 C C . PRO A 1 17 ? 17.494 7.104 -9.800 1.00 0.00 17 PRO 1 C 6
ATOM 10068 O O . PRO A 1 17 ? 17.541 6.352 -10.774 1.00 0.00 17 PRO 1 O 6
ATOM 10079 N N . THR A 1 18 ? 17.339 6.669 -8.555 1.00 0.00 18 THR 1 N 6
ATOM 10080 C CA . THR A 1 18 ? 17.211 5.248 -8.250 1.00 0.00 18 THR 1 CA 6
ATOM 10081 C C . THR A 1 18 ? 15.926 4.970 -7.469 1.00 0.00 18 THR 1 C 6
ATOM 10082 O O . THR A 1 18 ? 15.622 3.820 -7.150 1.00 0.00 18 THR 1 O 6
ATOM 10093 N N . THR A 1 19 ? 15.171 6.026 -7.167 1.00 0.00 19 THR 1 N 6
ATOM 10094 C CA . THR A 1 19 ? 13.925 5.894 -6.421 1.00 0.00 19 THR 1 CA 6
ATOM 10095 C C . THR A 1 19 ? 12.975 4.907 -7.099 1.00 0.00 19 THR 1 C 6
ATOM 10096 O O . THR A 1 19 ? 12.894 4.852 -8.326 1.00 0.00 19 THR 1 O 6
ATOM 10107 N N . ASN A 1 20 ? 12.262 4.131 -6.290 1.00 0.00 20 ASN 1 N 6
ATOM 10108 C CA . ASN A 1 20 ? 11.315 3.145 -6.801 1.00 0.00 20 ASN 1 CA 6
ATOM 10109 C C . ASN A 1 20 ? 10.651 2.392 -5.652 1.00 0.00 20 ASN 1 C 6
ATOM 10110 O O . ASN A 1 20 ? 11.327 1.874 -4.764 1.00 0.00 20 ASN 1 O 6
ATOM 10121 N N . LEU A 1 21 ? 9.325 2.340 -5.674 1.00 0.00 21 LEU 1 N 6
ATOM 10122 C CA . LEU A 1 21 ? 8.566 1.664 -4.634 1.00 0.00 21 LEU 1 CA 6
ATOM 10123 C C . LEU A 1 21 ? 8.892 0.179 -4.593 1.00 0.00 21 LEU 1 C 6
ATOM 10124 O O . LEU A 1 21 ? 8.209 -0.636 -5.213 1.00 0.00 21 LEU 1 O 6
ATOM 10140 N N . LYS A 1 22 ? 9.933 -0.166 -3.850 1.00 0.00 22 LYS 1 N 6
ATOM 10141 C CA . LYS A 1 22 ? 10.354 -1.551 -3.714 1.00 0.00 22 LYS 1 CA 6
ATOM 10142 C C . LYS A 1 22 ? 9.178 -2.459 -3.346 1.00 0.00 22 LYS 1 C 6
ATOM 10143 O O . LYS A 1 22 ? 8.074 -1.991 -3.066 1.00 0.00 22 LYS 1 O 6
ATOM 10162 N N . ILE A 1 23 ? 9.420 -3.762 -3.414 1.00 0.00 23 ILE 1 N 6
ATOM 10163 C CA . ILE A 1 23 ? 8.406 -4.772 -3.165 1.00 0.00 23 ILE 1 CA 6
ATOM 10164 C C . ILE A 1 23 ? 7.985 -4.939 -1.701 1.00 0.00 23 ILE 1 C 6
ATOM 10165 O O . ILE A 1 23 ? 8.752 -4.705 -0.768 1.00 0.00 23 ILE 1 O 6
ATOM 10181 N N . TYR A 1 24 ? 6.748 -5.423 -1.557 1.00 0.00 24 TYR 1 N 6
ATOM 10182 C CA . TYR A 1 24 ? 6.124 -5.741 -0.289 1.00 0.00 24 TYR 1 CA 6
ATOM 10183 C C . TYR A 1 24 ? 6.073 -7.254 -0.211 1.00 0.00 24 TYR 1 C 6
ATOM 10184 O O . TYR A 1 24 ? 6.311 -7.921 -1.212 1.00 0.00 24 TYR 1 O 6
ATOM 10202 N N . LYS A 1 25 ? 5.726 -7.813 0.923 1.00 0.00 25 LYS 1 N 6
ATOM 10203 C CA . LYS A 1 25 ? 5.614 -9.261 1.011 1.00 0.00 25 LYS 1 CA 6
ATOM 10204 C C . LYS A 1 25 ? 4.186 -9.680 1.336 1.00 0.00 25 LYS 1 C 6
ATOM 10205 O O . LYS A 1 25 ? 3.700 -9.455 2.436 1.00 0.00 25 LYS 1 O 6
ATOM 10224 N N . VAL A 1 26 ? 3.508 -10.302 0.396 1.00 0.00 26 VAL 1 N 6
ATOM 10225 C CA . VAL A 1 26 ? 2.161 -10.732 0.651 1.00 0.00 26 VAL 1 CA 6
ATOM 10226 C C . VAL A 1 26 ? 2.179 -12.027 1.416 1.00 0.00 26 VAL 1 C 6
ATOM 10227 O O . VAL A 1 26 ? 2.049 -13.118 0.860 1.00 0.00 26 VAL 1 O 6
ATOM 10240 N N . ASP A 1 27 ? 2.383 -11.859 2.702 1.00 0.00 27 ASP 1 N 6
ATOM 10241 C CA . ASP A 1 27 ? 2.471 -12.967 3.648 1.00 0.00 27 ASP 1 CA 6
ATOM 10242 C C . ASP A 1 27 ? 1.100 -13.476 4.043 1.00 0.00 27 ASP 1 C 6
ATOM 10243 O O . ASP A 1 27 ? 0.946 -14.639 4.413 1.00 0.00 27 ASP 1 O 6
ATOM 10252 N N . ASP A 1 28 ? 0.102 -12.610 3.968 1.00 0.00 28 ASP 1 N 6
ATOM 10253 C CA . ASP A 1 28 ? -1.246 -13.011 4.330 1.00 0.00 28 ASP 1 CA 6
ATOM 10254 C C . ASP A 1 28 ? -2.269 -11.912 4.059 1.00 0.00 28 ASP 1 C 6
ATOM 10255 O O . ASP A 1 28 ? -2.208 -10.834 4.648 1.00 0.00 28 ASP 1 O 6
ATOM 10264 N N . LEU A 1 29 ? -3.231 -12.205 3.191 1.00 0.00 29 LEU 1 N 6
ATOM 10265 C CA . LEU A 1 29 ? -4.283 -11.261 2.884 1.00 0.00 29 LEU 1 CA 6
ATOM 10266 C C . LEU A 1 29 ? -5.636 -11.952 2.917 1.00 0.00 29 LEU 1 C 6
ATOM 10267 O O . LEU A 1 29 ? -5.791 -13.068 2.433 1.00 0.00 29 LEU 1 O 6
ATOM 10283 N N . GLN A 1 30 ? -6.590 -11.272 3.530 1.00 0.00 30 GLN 1 N 6
ATOM 10284 C CA . GLN A 1 30 ? -7.947 -11.777 3.715 1.00 0.00 30 GLN 1 CA 6
ATOM 10285 C C . GLN A 1 30 ? -9.009 -10.795 3.280 1.00 0.00 30 GLN 1 C 6
ATOM 10286 O O . GLN A 1 30 ? -8.776 -9.591 3.235 1.00 0.00 30 GLN 1 O 6
ATOM 10300 N N . LYS A 1 31 ? -10.218 -11.305 3.046 1.00 0.00 31 LYS 1 N 6
ATOM 10301 C CA . LYS A 1 31 ? -11.312 -10.419 2.738 1.00 0.00 31 LYS 1 CA 6
ATOM 10302 C C . LYS A 1 31 ? -11.586 -9.725 4.062 1.00 0.00 31 LYS 1 C 6
ATOM 10303 O O . LYS A 1 31 ? -12.071 -10.342 5.010 1.00 0.00 31 LYS 1 O 6
ATOM 10322 N N . ILE A 1 32 ? -11.120 -8.495 4.165 1.00 0.00 32 ILE 1 N 6
ATOM 10323 C CA . ILE A 1 32 ? -11.151 -7.776 5.424 1.00 0.00 32 ILE 1 CA 6
ATOM 10324 C C . ILE A 1 32 ? -11.869 -6.432 5.349 1.00 0.00 32 ILE 1 C 6
ATOM 10325 O O . ILE A 1 32 ? -11.501 -5.552 4.575 1.00 0.00 32 ILE 1 O 6
ATOM 10341 N N . ASN A 1 33 ? -12.908 -6.291 6.173 1.00 0.00 33 ASN 1 N 6
ATOM 10342 C CA . ASN A 1 33 ? -13.695 -5.069 6.212 1.00 0.00 33 ASN 1 CA 6
ATOM 10343 C C . ASN A 1 33 ? -14.337 -4.816 4.857 1.00 0.00 33 ASN 1 C 6
ATOM 10344 O O . ASN A 1 33 ? -14.475 -3.672 4.423 1.00 0.00 33 ASN 1 O 6
ATOM 10355 N N . GLY A 1 34 ? -14.721 -5.900 4.190 1.00 0.00 34 GLY 1 N 6
ATOM 10356 C CA . GLY A 1 34 ? -15.329 -5.796 2.887 1.00 0.00 34 GLY 1 CA 6
ATOM 10357 C C . GLY A 1 34 ? -14.313 -5.473 1.808 1.00 0.00 34 GLY 1 C 6
ATOM 10358 O O . GLY A 1 34 ? -14.669 -5.260 0.650 1.00 0.00 34 GLY 1 O 6
ATOM 10362 N N . ILE A 1 35 ? -13.041 -5.430 2.198 1.00 0.00 35 ILE 1 N 6
ATOM 10363 C CA . ILE A 1 35 ? -11.961 -5.125 1.286 1.00 0.00 35 ILE 1 CA 6
ATOM 10364 C C . ILE A 1 35 ? -10.802 -6.086 1.515 1.00 0.00 35 ILE 1 C 6
ATOM 10365 O O . ILE A 1 35 ? -10.445 -6.374 2.655 1.00 0.00 35 ILE 1 O 6
ATOM 10381 N N . TRP A 1 36 ? -10.200 -6.569 0.441 1.00 0.00 36 TRP 1 N 6
ATOM 10382 C CA . TRP A 1 36 ? -9.078 -7.489 0.570 1.00 0.00 36 TRP 1 CA 6
ATOM 10383 C C . TRP A 1 36 ? -7.957 -6.802 1.349 1.00 0.00 36 TRP 1 C 6
ATOM 10384 O O . TRP A 1 36 ? -7.598 -5.670 1.040 1.00 0.00 36 TRP 1 O 6
ATOM 10405 N N . GLN A 1 37 ? -7.433 -7.461 2.384 1.00 0.00 37 GLN 1 N 6
ATOM 10406 C CA . GLN A 1 37 ? -6.391 -6.857 3.207 1.00 0.00 37 GLN 1 CA 6
ATOM 10407 C C . GLN A 1 37 ? -5.105 -7.634 3.126 1.00 0.00 37 GLN 1 C 6
ATOM 10408 O O . GLN A 1 37 ? -5.120 -8.842 2.985 1.00 0.00 37 GLN 1 O 6
ATOM 10422 N N . VAL A 1 38 ? -3.995 -6.913 3.188 1.00 0.00 38 VAL 1 N 6
ATOM 10423 C CA . VAL A 1 38 ? -2.685 -7.526 3.064 1.00 0.00 38 VAL 1 CA 6
ATOM 10424 C C . VAL A 1 38 ? -1.829 -7.459 4.316 1.00 0.00 38 VAL 1 C 6
ATOM 10425 O O . VAL A 1 38 ? -1.937 -6.525 5.118 1.00 0.00 38 VAL 1 O 6
ATOM 10438 N N . ARG A 1 39 ? -0.953 -8.465 4.442 1.00 0.00 39 ARG 1 N 6
ATOM 10439 C CA . ARG A 1 39 ? -0.010 -8.556 5.546 1.00 0.00 39 ARG 1 CA 6
ATOM 10440 C C . ARG A 1 39 ? 1.318 -9.148 5.083 1.00 0.00 39 ARG 1 C 6
ATOM 10441 O O . ARG A 1 39 ? 1.337 -10.091 4.292 1.00 0.00 39 ARG 1 O 6
ATOM 10462 N N . ASN A 1 40 ? 2.420 -8.667 5.648 1.00 0.00 40 ASN 1 N 6
ATOM 10463 C CA . ASN A 1 40 ? 3.716 -9.232 5.362 1.00 0.00 40 ASN 1 CA 6
ATOM 10464 C C . ASN A 1 40 ? 4.429 -9.445 6.655 1.00 0.00 40 ASN 1 C 6
ATOM 10465 O O . ASN A 1 40 ? 4.204 -8.756 7.628 1.00 0.00 40 ASN 1 O 6
ATOM 10476 N N . ASN A 1 41 ? 5.275 -10.408 6.637 1.00 0.00 41 ASN 1 N 6
ATOM 10477 C CA . ASN A 1 41 ? 6.057 -10.771 7.794 1.00 0.00 41 ASN 1 CA 6
ATOM 10478 C C . ASN A 1 41 ? 6.986 -9.634 8.265 1.00 0.00 41 ASN 1 C 6
ATOM 10479 O O . ASN A 1 41 ? 7.498 -9.680 9.384 1.00 0.00 41 ASN 1 O 6
ATOM 10490 N N . ILE A 1 42 ? 7.219 -8.625 7.415 1.00 0.00 42 ILE 1 N 6
ATOM 10491 C CA . ILE A 1 42 ? 8.084 -7.528 7.752 1.00 0.00 42 ILE 1 CA 6
ATOM 10492 C C . ILE A 1 42 ? 7.335 -6.486 8.540 1.00 0.00 42 ILE 1 C 6
ATOM 10493 O O . ILE A 1 42 ? 7.769 -6.041 9.604 1.00 0.00 42 ILE 1 O 6
ATOM 10509 N N . LEU A 1 43 ? 6.191 -6.110 7.997 1.00 0.00 43 LEU 1 N 6
ATOM 10510 C CA . LEU A 1 43 ? 5.344 -5.137 8.622 1.00 0.00 43 LEU 1 CA 6
ATOM 10511 C C . LEU A 1 43 ? 4.190 -5.821 9.324 1.00 0.00 43 LEU 1 C 6
ATOM 10512 O O . LEU A 1 43 ? 3.452 -5.191 10.076 1.00 0.00 43 LEU 1 O 6
ATOM 10528 N N . VAL A 1 44 ? 4.007 -7.112 9.055 1.00 0.00 44 VAL 1 N 6
ATOM 10529 C CA . VAL A 1 44 ? 2.904 -7.829 9.658 1.00 0.00 44 VAL 1 CA 6
ATOM 10530 C C . VAL A 1 44 ? 3.237 -9.275 9.905 1.00 0.00 44 VAL 1 C 6
ATOM 10531 O O . VAL A 1 44 ? 2.692 -10.176 9.267 1.00 0.00 44 VAL 1 O 6
ATOM 10544 N N . PRO A 1 45 ? 4.119 -9.518 10.864 1.00 0.00 45 PRO 1 N 6
ATOM 10545 C CA . PRO A 1 45 ? 4.503 -10.861 11.245 1.00 0.00 45 PRO 1 CA 6
ATOM 10546 C C . PRO A 1 45 ? 3.260 -11.688 11.477 1.00 0.00 45 PRO 1 C 6
ATOM 10547 O O . PRO A 1 45 ? 3.224 -12.891 11.222 1.00 0.00 45 PRO 1 O 6
ATOM 10558 N N . THR A 1 46 ? 2.236 -10.987 11.946 1.00 0.00 46 THR 1 N 6
ATOM 10559 C CA . THR A 1 46 ? 0.938 -11.577 12.227 1.00 0.00 46 THR 1 CA 6
ATOM 10560 C C . THR A 1 46 ? 0.037 -10.600 12.984 1.00 0.00 46 THR 1 C 6
ATOM 10561 O O . THR A 1 46 ? 0.517 -9.727 13.706 1.00 0.00 46 THR 1 O 6
ATOM 10572 N N . ASP A 1 47 ? -1.275 -10.791 12.849 1.00 0.00 47 ASP 1 N 6
ATOM 10573 C CA . ASP A 1 47 ? -2.267 -9.964 13.555 1.00 0.00 47 ASP 1 CA 6
ATOM 10574 C C . ASP A 1 47 ? -2.402 -8.537 13.025 1.00 0.00 47 ASP 1 C 6
ATOM 10575 O O . ASP A 1 47 ? -2.340 -7.581 13.798 1.00 0.00 47 ASP 1 O 6
ATOM 10584 N N . PHE A 1 48 ? -2.672 -8.383 11.745 1.00 0.00 48 PHE 1 N 6
ATOM 10585 C CA . PHE A 1 48 ? -2.878 -7.084 11.177 1.00 0.00 48 PHE 1 CA 6
ATOM 10586 C C . PHE A 1 48 ? -4.310 -6.695 11.439 1.00 0.00 48 PHE 1 C 6
ATOM 10587 O O . PHE A 1 48 ? -5.221 -7.321 10.911 1.00 0.00 48 PHE 1 O 6
ATOM 10604 N N . THR A 1 49 ? -4.513 -5.704 12.268 1.00 0.00 49 THR 1 N 6
ATOM 10605 C CA . THR A 1 49 ? -5.862 -5.280 12.603 1.00 0.00 49 THR 1 CA 6
ATOM 10606 C C . THR A 1 49 ? -6.705 -5.140 11.355 1.00 0.00 49 THR 1 C 6
ATOM 10607 O O . THR A 1 49 ? -6.759 -4.085 10.729 1.00 0.00 49 THR 1 O 6
ATOM 10618 N N . TRP A 1 50 ? -7.381 -6.218 11.026 1.00 0.00 50 TRP 1 N 6
ATOM 10619 C CA . TRP A 1 50 ? -8.261 -6.267 9.873 1.00 0.00 50 TRP 1 CA 6
ATOM 10620 C C . TRP A 1 50 ? -9.124 -5.009 9.795 1.00 0.00 50 TRP 1 C 6
ATOM 10621 O O . TRP A 1 50 ? -9.539 -4.577 8.720 1.00 0.00 50 TRP 1 O 6
ATOM 10642 N N . VAL A 1 51 ? -9.399 -4.449 10.962 1.00 0.00 51 VAL 1 N 6
ATOM 10643 C CA . VAL A 1 51 ? -10.231 -3.262 11.088 1.00 0.00 51 VAL 1 CA 6
ATOM 10644 C C . VAL A 1 51 ? -9.737 -2.141 10.223 1.00 0.00 51 VAL 1 C 6
ATOM 10645 O O . VAL A 1 51 ? -10.470 -1.574 9.412 1.00 0.00 51 VAL 1 O 6
ATOM 10658 N N . ASP A 1 52 ? -8.500 -1.803 10.446 1.00 0.00 52 ASP 1 N 6
ATOM 10659 C CA . ASP A 1 52 ? -7.892 -0.706 9.735 1.00 0.00 52 ASP 1 CA 6
ATOM 10660 C C . ASP A 1 52 ? -6.392 -0.838 9.596 1.00 0.00 52 ASP 1 C 6
ATOM 10661 O O . ASP A 1 52 ? -5.770 -0.108 8.829 1.00 0.00 52 ASP 1 O 6
ATOM 10670 N N . ASN A 1 53 ? -5.807 -1.747 10.337 1.00 0.00 53 ASN 1 N 6
ATOM 10671 C CA . ASN A 1 53 ? -4.370 -1.913 10.274 1.00 0.00 53 ASN 1 CA 6
ATOM 10672 C C . ASN A 1 53 ? -4.002 -2.827 9.159 1.00 0.00 53 ASN 1 C 6
ATOM 10673 O O . ASN A 1 53 ? -2.867 -2.838 8.693 1.00 0.00 53 ASN 1 O 6
ATOM 10684 N N . GLY A 1 54 ? -4.984 -3.522 8.671 1.00 0.00 54 GLY 1 N 6
ATOM 10685 C CA . GLY A 1 54 ? -4.779 -4.338 7.570 1.00 0.00 54 GLY 1 CA 6
ATOM 10686 C C . GLY A 1 54 ? -4.799 -3.498 6.335 1.00 0.00 54 GLY 1 C 6
ATOM 10687 O O . GLY A 1 54 ? -5.541 -2.518 6.250 1.00 0.00 54 GLY 1 O 6
ATOM 10691 N N . ILE A 1 55 ? -3.984 -3.855 5.394 1.00 0.00 55 ILE 1 N 6
ATOM 10692 C CA . ILE A 1 55 ? -3.904 -3.094 4.164 1.00 0.00 55 ILE 1 CA 6
ATOM 10693 C C . ILE A 1 55 ? -4.989 -3.501 3.188 1.00 0.00 55 ILE 1 C 6
ATOM 10694 O O . ILE A 1 55 ? -5.026 -4.631 2.745 1.00 0.00 55 ILE 1 O 6
ATOM 10710 N N . ALA A 1 56 ? -5.848 -2.572 2.806 1.00 0.00 56 ALA 1 N 6
ATOM 10711 C CA . ALA A 1 56 ? -6.855 -2.896 1.830 1.00 0.00 56 ALA 1 CA 6
ATOM 10712 C C . ALA A 1 56 ? -6.182 -3.080 0.497 1.00 0.00 56 ALA 1 C 6
ATOM 10713 O O . ALA A 1 56 ? -6.011 -2.133 -0.266 1.00 0.00 56 ALA 1 O 6
ATOM 10720 N N . ALA A 1 57 ? -5.748 -4.303 0.260 1.00 0.00 57 ALA 1 N 6
ATOM 10721 C CA . ALA A 1 57 ? -5.026 -4.644 -0.943 1.00 0.00 57 ALA 1 CA 6
ATOM 10722 C C . ALA A 1 57 ? -5.506 -3.888 -2.182 1.00 0.00 57 ALA 1 C 6
ATOM 10723 O O . ALA A 1 57 ? -4.709 -3.530 -3.046 1.00 0.00 57 ALA 1 O 6
ATOM 10730 N N . ASP A 1 58 ? -6.802 -3.639 -2.268 1.00 0.00 58 ASP 1 N 6
ATOM 10731 C CA . ASP A 1 58 ? -7.359 -2.921 -3.406 1.00 0.00 58 ASP 1 CA 6
ATOM 10732 C C . ASP A 1 58 ? -6.663 -1.580 -3.580 1.00 0.00 58 ASP 1 C 6
ATOM 10733 O O . ASP A 1 58 ? -6.496 -1.086 -4.695 1.00 0.00 58 ASP 1 O 6
ATOM 10742 N N . ASP A 1 59 ? -6.261 -1.002 -2.458 1.00 0.00 59 ASP 1 N 6
ATOM 10743 C CA . ASP A 1 59 ? -5.580 0.267 -2.434 1.00 0.00 59 ASP 1 CA 6
ATOM 10744 C C . ASP A 1 59 ? -4.176 0.157 -3.019 1.00 0.00 59 ASP 1 C 6
ATOM 10745 O O . ASP A 1 59 ? -3.643 1.134 -3.546 1.00 0.00 59 ASP 1 O 6
ATOM 10754 N N . VAL A 1 60 ? -3.563 -1.021 -2.905 1.00 0.00 60 VAL 1 N 6
ATOM 10755 C CA . VAL A 1 60 ? -2.226 -1.212 -3.404 1.00 0.00 60 VAL 1 CA 6
ATOM 10756 C C . VAL A 1 60 ? -2.201 -1.913 -4.743 1.00 0.00 60 VAL 1 C 6
ATOM 10757 O O . VAL A 1 60 ? -3.239 -2.142 -5.362 1.00 0.00 60 VAL 1 O 6
ATOM 10770 N N . ILE A 1 61 ? -0.997 -2.202 -5.203 1.00 0.00 61 ILE 1 N 6
ATOM 10771 C CA . ILE A 1 61 ? -0.803 -2.817 -6.477 1.00 0.00 61 ILE 1 CA 6
ATOM 10772 C C . ILE A 1 61 ? 0.314 -3.838 -6.453 1.00 0.00 61 ILE 1 C 6
ATOM 10773 O O . ILE A 1 61 ? 1.478 -3.502 -6.264 1.00 0.00 61 ILE 1 O 6
ATOM 10789 N N . GLU A 1 62 ? -0.060 -5.083 -6.640 1.00 0.00 62 GLU 1 N 6
ATOM 10790 C CA . GLU A 1 62 ? 0.894 -6.186 -6.617 1.00 0.00 62 GLU 1 CA 6
ATOM 10791 C C . GLU A 1 62 ? 1.906 -6.122 -7.746 1.00 0.00 62 GLU 1 C 6
ATOM 10792 O O . GLU A 1 62 ? 1.557 -6.005 -8.922 1.00 0.00 62 GLU 1 O 6
ATOM 10804 N N . VAL A 1 63 ? 3.170 -6.229 -7.364 1.00 0.00 63 VAL 1 N 6
ATOM 10805 C CA . VAL A 1 63 ? 4.261 -6.222 -8.312 1.00 0.00 63 VAL 1 CA 6
ATOM 10806 C C . VAL A 1 63 ? 4.937 -7.588 -8.331 1.00 0.00 63 VAL 1 C 6
ATOM 10807 O O . VAL A 1 63 ? 4.849 -8.340 -7.359 1.00 0.00 63 VAL 1 O 6
ATOM 10820 N N . THR A 1 64 ? 5.631 -7.903 -9.419 1.00 0.00 64 THR 1 N 6
ATOM 10821 C CA . THR A 1 64 ? 6.331 -9.181 -9.511 1.00 0.00 64 THR 1 CA 6
ATOM 10822 C C . THR A 1 64 ? 7.698 -9.045 -8.865 1.00 0.00 64 THR 1 C 6
ATOM 10823 O O . THR A 1 64 ? 8.189 -7.929 -8.713 1.00 0.00 64 THR 1 O 6
ATOM 10834 N N . SER A 1 65 ? 8.295 -10.179 -8.488 1.00 0.00 65 SER 1 N 6
ATOM 10835 C CA . SER A 1 65 ? 9.600 -10.213 -7.818 1.00 0.00 65 SER 1 CA 6
ATOM 10836 C C . SER A 1 65 ? 10.567 -9.158 -8.348 1.00 0.00 65 SER 1 C 6
ATOM 10837 O O . SER A 1 65 ? 11.355 -8.598 -7.585 1.00 0.00 65 SER 1 O 6
ATOM 10845 N N . ASN A 1 66 ? 10.514 -8.884 -9.643 1.00 0.00 66 ASN 1 N 6
ATOM 10846 C CA . ASN A 1 66 ? 11.393 -7.894 -10.231 1.00 0.00 66 ASN 1 CA 6
ATOM 10847 C C . ASN A 1 66 ? 10.916 -6.478 -9.914 1.00 0.00 66 ASN 1 C 6
ATOM 10848 O O . ASN A 1 66 ? 11.613 -5.497 -10.171 1.00 0.00 66 ASN 1 O 6
ATOM 10859 N N . GLY A 1 67 ? 9.717 -6.396 -9.360 1.00 0.00 67 GLY 1 N 6
ATOM 10860 C CA . GLY A 1 67 ? 9.122 -5.124 -9.011 1.00 0.00 67 GLY 1 CA 6
ATOM 10861 C C . GLY A 1 67 ? 8.212 -4.618 -10.098 1.00 0.00 67 GLY 1 C 6
ATOM 10862 O O . GLY A 1 67 ? 7.961 -3.418 -10.203 1.00 0.00 67 GLY 1 O 6
ATOM 10866 N N . THR A 1 68 ? 7.722 -5.538 -10.919 1.00 0.00 68 THR 1 N 6
ATOM 10867 C CA . THR A 1 68 ? 6.847 -5.179 -12.013 1.00 0.00 68 THR 1 CA 6
ATOM 10868 C C . THR A 1 68 ? 5.453 -4.829 -11.505 1.00 0.00 68 THR 1 C 6
ATOM 10869 O O . THR A 1 68 ? 4.768 -5.661 -10.918 1.00 0.00 68 THR 1 O 6
ATOM 10880 N N . ARG A 1 69 ? 5.051 -3.585 -11.716 1.00 0.00 69 ARG 1 N 6
ATOM 10881 C CA . ARG A 1 69 ? 3.737 -3.120 -11.280 1.00 0.00 69 ARG 1 CA 6
ATOM 10882 C C . ARG A 1 69 ? 2.628 -3.664 -12.178 1.00 0.00 69 ARG 1 C 6
ATOM 10883 O O . ARG A 1 69 ? 2.761 -3.688 -13.401 1.00 0.00 69 ARG 1 O 6
ATOM 10904 N N . THR A 1 70 ? 1.530 -4.090 -11.553 1.00 0.00 70 THR 1 N 6
ATOM 10905 C CA . THR A 1 70 ? 0.381 -4.638 -12.277 1.00 0.00 70 THR 1 CA 6
ATOM 10906 C C . THR A 1 70 ? -0.905 -4.400 -11.485 1.00 0.00 70 THR 1 C 6
ATOM 10907 O O . THR A 1 70 ? -1.280 -5.206 -10.633 1.00 0.00 70 THR 1 O 6
ATOM 10918 N N . SER A 1 71 ? -1.568 -3.282 -11.767 1.00 0.00 71 SER 1 N 6
ATOM 10919 C CA . SER A 1 71 ? -2.804 -2.922 -11.075 1.00 0.00 71 SER 1 CA 6
ATOM 10920 C C . SER A 1 71 ? -4.031 -3.511 -11.764 1.00 0.00 71 SER 1 C 6
ATOM 10921 O O . SER A 1 71 ? -5.047 -3.778 -11.122 1.00 0.00 71 SER 1 O 6
ATOM 10929 N N . ASP A 1 72 ? -3.938 -3.698 -13.076 1.00 0.00 72 ASP 1 N 6
ATOM 10930 C CA . ASP A 1 72 ? -5.047 -4.240 -13.853 1.00 0.00 72 ASP 1 CA 6
ATOM 10931 C C . ASP A 1 72 ? -5.530 -5.573 -13.283 1.00 0.00 72 ASP 1 C 6
ATOM 10932 O O . ASP A 1 72 ? -6.725 -5.871 -13.305 1.00 0.00 72 ASP 1 O 6
ATOM 10941 N N . GLN A 1 73 ? -4.596 -6.369 -12.775 1.00 0.00 73 GLN 1 N 6
ATOM 10942 C CA . GLN A 1 73 ? -4.924 -7.675 -12.205 1.00 0.00 73 GLN 1 CA 6
ATOM 10943 C C . GLN A 1 73 ? -5.525 -7.543 -10.807 1.00 0.00 73 GLN 1 C 6
ATOM 10944 O O . GLN A 1 73 ? -5.728 -6.435 -10.309 1.00 0.00 73 GLN 1 O 6
ATOM 10958 N N . VAL A 1 74 ? -5.805 -8.684 -10.180 1.00 0.00 74 VAL 1 N 6
ATOM 10959 C CA . VAL A 1 74 ? -6.380 -8.713 -8.835 1.00 0.00 74 VAL 1 CA 6
ATOM 10960 C C . VAL A 1 74 ? -5.347 -9.203 -7.820 1.00 0.00 74 VAL 1 C 6
ATOM 10961 O O . VAL A 1 74 ? -4.695 -10.225 -8.029 1.00 0.00 74 VAL 1 O 6
ATOM 10974 N N . LEU A 1 75 ? -5.189 -8.457 -6.730 1.00 0.00 75 LEU 1 N 6
ATOM 10975 C CA . LEU A 1 75 ? -4.219 -8.805 -5.694 1.00 0.00 75 LEU 1 CA 6
ATOM 10976 C C . LEU A 1 75 ? -4.504 -10.167 -5.072 1.00 0.00 75 LEU 1 C 6
ATOM 10977 O O . LEU A 1 75 ? -5.651 -10.606 -4.985 1.00 0.00 75 LEU 1 O 6
ATOM 10993 N N . GLN A 1 76 ? -3.434 -10.815 -4.630 1.00 0.00 76 GLN 1 N 6
ATOM 10994 C CA . GLN A 1 76 ? -3.511 -12.121 -3.997 1.00 0.00 76 GLN 1 CA 6
ATOM 10995 C C . GLN A 1 76 ? -2.292 -12.345 -3.109 1.00 0.00 76 GLN 1 C 6
ATOM 10996 O O . GLN A 1 76 ? -1.159 -12.090 -3.518 1.00 0.00 76 GLN 1 O 6
ATOM 11010 N N . LYS A 1 77 ? -2.530 -12.817 -1.896 1.00 0.00 77 LYS 1 N 6
ATOM 11011 C CA . LYS A 1 77 ? -1.449 -13.065 -0.939 1.00 0.00 77 LYS 1 CA 6
ATOM 11012 C C . LYS A 1 77 ? -0.620 -14.286 -1.273 1.00 0.00 77 LYS 1 C 6
ATOM 11013 O O . LYS A 1 77 ? -1.098 -15.243 -1.882 1.00 0.00 77 LYS 1 O 6
ATOM 11032 N N . GLY A 1 78 ? 0.636 -14.233 -0.851 1.00 0.00 78 GLY 1 N 6
ATOM 11033 C CA . GLY A 1 78 ? 1.543 -15.322 -1.087 1.00 0.00 78 GLY 1 CA 6
ATOM 11034 C C . GLY A 1 78 ? 2.704 -14.892 -1.934 1.00 0.00 78 GLY 1 C 6
ATOM 11035 O O . GLY A 1 78 ? 3.399 -15.732 -2.510 1.00 0.00 78 GLY 1 O 6
ATOM 11039 N N . GLY A 1 79 ? 2.923 -13.581 -2.033 1.00 0.00 79 GLY 1 N 6
ATOM 11040 C CA . GLY A 1 79 ? 4.020 -13.122 -2.850 1.00 0.00 79 GLY 1 CA 6
ATOM 11041 C C . GLY A 1 79 ? 4.601 -11.794 -2.427 1.00 0.00 79 GLY 1 C 6
ATOM 11042 O O . GLY A 1 79 ? 5.272 -11.689 -1.401 1.00 0.00 79 GLY 1 O 6
ATOM 11046 N N . TYR A 1 80 ? 4.347 -10.791 -3.246 1.00 0.00 80 TYR 1 N 6
ATOM 11047 C CA . TYR A 1 80 ? 4.832 -9.448 -3.021 1.00 0.00 80 TYR 1 CA 6
ATOM 11048 C C . TYR A 1 80 ? 3.882 -8.459 -3.656 1.00 0.00 80 TYR 1 C 6
ATOM 11049 O O . TYR A 1 80 ? 3.136 -8.815 -4.564 1.00 0.00 80 TYR 1 O 6
ATOM 11067 N N . PHE A 1 81 ? 3.941 -7.217 -3.224 1.00 0.00 81 PHE 1 N 6
ATOM 11068 C CA . PHE A 1 81 ? 3.100 -6.190 -3.813 1.00 0.00 81 PHE 1 CA 6
ATOM 11069 C C . PHE A 1 81 ? 3.734 -4.845 -3.668 1.00 0.00 81 PHE 1 C 6
ATOM 11070 O O . PHE A 1 81 ? 4.743 -4.675 -3.013 1.00 0.00 81 PHE 1 O 6
ATOM 11087 N N . VAL A 1 82 ? 3.125 -3.885 -4.282 1.00 0.00 82 VAL 1 N 6
ATOM 11088 C CA . VAL A 1 82 ? 3.624 -2.546 -4.210 1.00 0.00 82 VAL 1 CA 6
ATOM 11089 C C . VAL A 1 82 ? 2.461 -1.619 -3.978 1.00 0.00 82 VAL 1 C 6
ATOM 11090 O O . VAL A 1 82 ? 1.496 -1.639 -4.718 1.00 0.00 82 VAL 1 O 6
ATOM 11103 N N . ILE A 1 83 ? 2.547 -0.820 -2.941 1.00 0.00 83 ILE 1 N 6
ATOM 11104 C CA . ILE A 1 83 ? 1.475 0.092 -2.617 1.00 0.00 83 ILE 1 CA 6
ATOM 11105 C C . ILE A 1 83 ? 1.459 1.249 -3.573 1.00 0.00 83 ILE 1 C 6
ATOM 11106 O O . ILE A 1 83 ? 2.377 2.070 -3.589 1.00 0.00 83 ILE 1 O 6
ATOM 11122 N N . ASN A 1 84 ? 0.410 1.332 -4.353 1.00 0.00 84 ASN 1 N 6
ATOM 11123 C CA . ASN A 1 84 ? 0.289 2.419 -5.283 1.00 0.00 84 ASN 1 CA 6
ATOM 11124 C C . ASN A 1 84 ? 0.368 3.744 -4.521 1.00 0.00 84 ASN 1 C 6
ATOM 11125 O O . ASN A 1 84 ? -0.515 4.059 -3.723 1.00 0.00 84 ASN 1 O 6
ATOM 11136 N N . PRO A 1 85 ? 1.416 4.543 -4.766 1.00 0.00 85 PRO 1 N 6
ATOM 11137 C CA . PRO A 1 85 ? 1.602 5.848 -4.111 1.00 0.00 85 PRO 1 CA 6
ATOM 11138 C C . PRO A 1 85 ? 0.594 6.839 -4.614 1.00 0.00 85 PRO 1 C 6
ATOM 11139 O O . PRO A 1 85 ? 0.215 7.794 -3.937 1.00 0.00 85 PRO 1 O 6
ATOM 11150 N N . ASN A 1 86 ? 0.169 6.592 -5.823 1.00 0.00 86 ASN 1 N 6
ATOM 11151 C CA . ASN A 1 86 ? -0.799 7.437 -6.462 1.00 0.00 86 ASN 1 CA 6
ATOM 11152 C C . ASN A 1 86 ? -2.175 7.189 -5.873 1.00 0.00 86 ASN 1 C 6
ATOM 11153 O O . ASN A 1 86 ? -2.998 8.100 -5.777 1.00 0.00 86 ASN 1 O 6
ATOM 11164 N N . ASN A 1 87 ? -2.389 5.967 -5.413 1.00 0.00 87 ASN 1 N 6
ATOM 11165 C CA . ASN A 1 87 ? -3.611 5.611 -4.753 1.00 0.00 87 ASN 1 CA 6
ATOM 11166 C C . ASN A 1 87 ? -3.494 6.031 -3.315 1.00 0.00 87 ASN 1 C 6
ATOM 11167 O O . ASN A 1 87 ? -4.406 5.841 -2.516 1.00 0.00 87 ASN 1 O 6
ATOM 11178 N N . VAL A 1 88 ? -2.326 6.559 -2.994 1.00 0.00 88 VAL 1 N 6
ATOM 11179 C CA . VAL A 1 88 ? -2.001 6.982 -1.706 1.00 0.00 88 VAL 1 CA 6
ATOM 11180 C C . VAL A 1 88 ? -2.207 8.450 -1.533 1.00 0.00 88 VAL 1 C 6
ATOM 11181 O O . VAL A 1 88 ? -1.739 9.284 -2.308 1.00 0.00 88 VAL 1 O 6
ATOM 11194 N N . LYS A 1 89 ? -2.895 8.721 -0.485 1.00 0.00 89 LYS 1 N 6
ATOM 11195 C CA . LYS A 1 89 ? -3.201 10.061 -0.095 1.00 0.00 89 LYS 1 CA 6
ATOM 11196 C C . LYS A 1 89 ? -2.047 10.585 0.706 1.00 0.00 89 LYS 1 C 6
ATOM 11197 O O . LYS A 1 89 ? -1.606 11.722 0.539 1.00 0.00 89 LYS 1 O 6
ATOM 11216 N N . SER A 1 90 ? -1.553 9.721 1.578 1.00 0.00 90 SER 1 N 6
ATOM 11217 C CA . SER A 1 90 ? -0.415 10.086 2.435 1.00 0.00 90 SER 1 CA 6
ATOM 11218 C C . SER A 1 90 ? -0.050 8.990 3.430 1.00 0.00 90 SER 1 C 6
ATOM 11219 O O . SER A 1 90 ? -0.783 8.033 3.598 1.00 0.00 90 SER 1 O 6
ATOM 11227 N N . VAL A 1 91 ? 1.062 9.188 4.134 1.00 0.00 91 VAL 1 N 6
ATOM 11228 C CA . VAL A 1 91 ? 1.510 8.288 5.171 1.00 0.00 91 VAL 1 CA 6
ATOM 11229 C C . VAL A 1 91 ? 1.253 8.975 6.513 1.00 0.00 91 VAL 1 C 6
ATOM 11230 O O . VAL A 1 91 ? 1.664 10.117 6.722 1.00 0.00 91 VAL 1 O 6
ATOM 11243 N N . GLY A 1 92 ? 0.510 8.310 7.382 1.00 0.00 92 GLY 1 N 6
ATOM 11244 C CA . GLY A 1 92 ? 0.126 8.874 8.643 1.00 0.00 92 GLY 1 CA 6
ATOM 11245 C C . GLY A 1 92 ? 0.995 8.472 9.803 1.00 0.00 92 GLY 1 C 6
ATOM 11246 O O . GLY A 1 92 ? 1.957 7.714 9.678 1.00 0.00 92 GLY 1 O 6
ATOM 11250 N N . THR A 1 93 ? 0.615 9.017 10.934 1.00 0.00 93 THR 1 N 6
ATOM 11251 C CA . THR A 1 93 ? 1.267 8.808 12.202 1.00 0.00 93 THR 1 CA 6
ATOM 11252 C C . THR A 1 93 ? 1.201 7.366 12.630 1.00 0.00 93 THR 1 C 6
ATOM 11253 O O . THR A 1 93 ? 0.189 6.680 12.489 1.00 0.00 93 THR 1 O 6
ATOM 11264 N N . PRO A 1 94 ? 2.329 6.909 13.147 1.00 0.00 94 PRO 1 N 6
ATOM 11265 C CA . PRO A 1 94 ? 2.520 5.550 13.617 1.00 0.00 94 PRO 1 CA 6
ATOM 11266 C C . PRO A 1 94 ? 1.976 5.313 15.017 1.00 0.00 94 PRO 1 C 6
ATOM 11267 O O . PRO A 1 94 ? 1.832 6.238 15.817 1.00 0.00 94 PRO 1 O 6
ATOM 11278 N N . MET A 1 95 ? 1.692 4.057 15.291 1.00 0.00 95 MET 1 N 6
ATOM 11279 C CA . MET A 1 95 ? 1.169 3.638 16.584 1.00 0.00 95 MET 1 CA 6
ATOM 11280 C C . MET A 1 95 ? 1.611 2.218 16.910 1.00 0.00 95 MET 1 C 6
ATOM 11281 O O . MET A 1 95 ? 1.521 1.328 16.064 1.00 0.00 95 MET 1 O 6
ATOM 11295 N N . LYS A 1 96 ? 2.063 1.995 18.133 1.00 0.00 96 LYS 1 N 6
ATOM 11296 C CA . LYS A 1 96 ? 2.493 0.661 18.541 1.00 0.00 96 LYS 1 CA 6
ATOM 11297 C C . LYS A 1 96 ? 1.303 -0.166 19.012 1.00 0.00 96 LYS 1 C 6
ATOM 11298 O O . LYS A 1 96 ? 0.573 0.246 19.914 1.00 0.00 96 LYS 1 O 6
ATOM 11317 N N . GLY A 1 97 ? 1.101 -1.332 18.395 1.00 0.00 97 GLY 1 N 6
ATOM 11318 C CA . GLY A 1 97 ? -0.016 -2.171 18.784 1.00 0.00 97 GLY 1 CA 6
ATOM 11319 C C . GLY A 1 97 ? -0.002 -3.544 18.139 1.00 0.00 97 GLY 1 C 6
ATOM 11320 O O . GLY A 1 97 ? -0.124 -4.553 18.831 1.00 0.00 97 GLY 1 O 6
ATOM 11324 N N . SER A 1 98 ? 0.130 -3.588 16.815 1.00 0.00 98 SER 1 N 6
ATOM 11325 C CA . SER A 1 98 ? 0.146 -4.861 16.102 1.00 0.00 98 SER 1 CA 6
ATOM 11326 C C . SER A 1 98 ? 1.382 -5.679 16.488 1.00 0.00 98 SER 1 C 6
ATOM 11327 O O . SER A 1 98 ? 2.288 -5.870 15.680 1.00 0.00 98 SER 1 O 6
ATOM 11335 N N . GLY A 1 99 ? 1.409 -6.162 17.727 1.00 0.00 99 GLY 1 N 6
ATOM 11336 C CA . GLY A 1 99 ? 2.534 -6.956 18.195 1.00 0.00 99 GLY 1 CA 6
ATOM 11337 C C . GLY A 1 99 ? 3.413 -6.221 19.196 1.00 0.00 99 GLY 1 C 6
ATOM 11338 O O . GLY A 1 99 ? 3.733 -6.759 20.256 1.00 0.00 99 GLY 1 O 6
ATOM 11342 N N . GLY A 1 100 ? 3.809 -4.996 18.862 1.00 0.00 100 GLY 1 N 6
ATOM 11343 C CA . GLY A 1 100 ? 4.651 -4.219 19.746 1.00 0.00 100 GLY 1 CA 6
ATOM 11344 C C . GLY A 1 100 ? 5.453 -3.154 19.015 1.00 0.00 100 GLY 1 C 6
ATOM 11345 O O . GLY A 1 100 ? 5.982 -2.230 19.633 1.00 0.00 100 GLY 1 O 6
ATOM 11349 N N . LEU A 1 101 ? 5.540 -3.288 17.697 1.00 0.00 101 LEU 1 N 6
ATOM 11350 C CA . LEU A 1 101 ? 6.258 -2.373 16.859 1.00 0.00 101 LEU 1 CA 6
ATOM 11351 C C . LEU A 1 101 ? 5.498 -1.091 16.649 1.00 0.00 101 LEU 1 C 6
ATOM 11352 O O . LEU A 1 101 ? 4.676 -0.687 17.464 1.00 0.00 101 LEU 1 O 6
ATOM 11368 N N . SER A 1 102 ? 5.798 -0.477 15.521 1.00 0.00 102 SER 1 N 6
ATOM 11369 C CA . SER A 1 102 ? 5.181 0.745 15.096 1.00 0.00 102 SER 1 CA 6
ATOM 11370 C C . SER A 1 102 ? 4.415 0.510 13.807 1.00 0.00 102 SER 1 C 6
ATOM 11371 O O . SER A 1 102 ? 4.986 0.105 12.799 1.00 0.00 102 SER 1 O 6
ATOM 11379 N N . TRP A 1 103 ? 3.127 0.744 13.866 1.00 0.00 103 TRP 1 N 6
ATOM 11380 C CA . TRP A 1 103 ? 2.235 0.560 12.755 1.00 0.00 103 TRP 1 CA 6
ATOM 11381 C C . TRP A 1 103 ? 1.575 1.894 12.476 1.00 0.00 103 TRP 1 C 6
ATOM 11382 O O . TRP A 1 103 ? 0.931 2.475 13.344 1.00 0.00 103 TRP 1 O 6
ATOM 11403 N N . ALA A 1 104 ? 1.807 2.402 11.291 1.00 0.00 104 ALA 1 N 6
ATOM 11404 C CA . ALA A 1 104 ? 1.314 3.720 10.914 1.00 0.00 104 ALA 1 CA 6
ATOM 11405 C C . ALA A 1 104 ? 0.119 3.715 10.006 1.00 0.00 104 ALA 1 C 6
ATOM 11406 O O . ALA A 1 104 ? -0.036 2.863 9.133 1.00 0.00 104 ALA 1 O 6
ATOM 11413 N N . GLN A 1 105 ? -0.713 4.714 10.245 1.00 0.00 105 GLN 1 N 6
ATOM 11414 C CA . GLN A 1 105 ? -1.912 4.927 9.503 1.00 0.00 105 GLN 1 CA 6
ATOM 11415 C C . GLN A 1 105 ? -1.626 5.599 8.180 1.00 0.00 105 GLN 1 C 6
ATOM 11416 O O . GLN A 1 105 ? -1.439 6.802 8.147 1.00 0.00 105 GLN 1 O 6
ATOM 11430 N N . VAL A 1 106 ? -1.626 4.859 7.083 1.00 0.00 106 VAL 1 N 6
ATOM 11431 C CA . VAL A 1 106 ? -1.382 5.462 5.808 1.00 0.00 106 VAL 1 CA 6
ATOM 11432 C C . VAL A 1 106 ? -2.707 5.674 5.098 1.00 0.00 106 VAL 1 C 6
ATOM 11433 O O . VAL A 1 106 ? -3.598 4.830 5.140 1.00 0.00 106 VAL 1 O 6
ATOM 11446 N N . ASN A 1 107 ? -2.842 6.835 4.504 1.00 0.00 107 ASN 1 N 6
ATOM 11447 C CA . ASN A 1 107 ? -4.055 7.234 3.837 1.00 0.00 107 ASN 1 CA 6
ATOM 11448 C C . ASN A 1 107 ? -4.080 6.759 2.400 1.00 0.00 107 ASN 1 C 6
ATOM 11449 O O . ASN A 1 107 ? -3.456 7.363 1.533 1.00 0.00 107 ASN 1 O 6
ATOM 11460 N N . PHE A 1 108 ? -4.810 5.686 2.156 1.00 0.00 108 PHE 1 N 6
ATOM 11461 C CA . PHE A 1 108 ? -4.940 5.143 0.858 1.00 0.00 108 PHE 1 CA 6
ATOM 11462 C C . PHE A 1 108 ? -6.260 5.523 0.209 1.00 0.00 108 PHE 1 C 6
ATOM 11463 O O . PHE A 1 108 ? -7.193 6.031 0.833 1.00 0.00 108 PHE 1 O 6
ATOM 11480 N N . THR A 1 109 ? -6.272 5.246 -1.070 1.00 0.00 109 THR 1 N 6
ATOM 11481 C CA . THR A 1 109 ? -7.385 5.506 -1.981 1.00 0.00 109 THR 1 CA 6
ATOM 11482 C C . THR A 1 109 ? -8.761 4.972 -1.558 1.00 0.00 109 THR 1 C 6
ATOM 11483 O O . THR A 1 109 ? -9.695 5.741 -1.330 1.00 0.00 109 THR 1 O 6
ATOM 11494 N N . THR A 1 110 ? -8.880 3.656 -1.513 1.00 0.00 110 THR 1 N 6
ATOM 11495 C CA . THR A 1 110 ? -10.137 2.986 -1.189 1.00 0.00 110 THR 1 CA 6
ATOM 11496 C C . THR A 1 110 ? -10.340 2.808 0.303 1.00 0.00 110 THR 1 C 6
ATOM 11497 O O . THR A 1 110 ? -11.356 3.224 0.861 1.00 0.00 110 THR 1 O 6
ATOM 11508 N N . GLY A 1 111 ? -9.377 2.166 0.939 1.00 0.00 111 GLY 1 N 6
ATOM 11509 C CA . GLY A 1 111 ? -9.468 1.915 2.349 1.00 0.00 111 GLY 1 CA 6
ATOM 11510 C C . GLY A 1 111 ? -9.308 3.165 3.183 1.00 0.00 111 GLY 1 C 6
ATOM 11511 O O . GLY A 1 111 ? -9.479 3.116 4.401 1.00 0.00 111 GLY 1 O 6
ATOM 11515 N N . GLY A 1 112 ? -8.958 4.287 2.548 1.00 0.00 112 GLY 1 N 6
ATOM 11516 C CA . GLY A 1 112 ? -8.764 5.497 3.295 1.00 0.00 112 GLY 1 CA 6
ATOM 11517 C C . GLY A 1 112 ? -7.657 5.298 4.291 1.00 0.00 112 GLY 1 C 6
ATOM 11518 O O . GLY A 1 112 ? -6.501 5.486 3.977 1.00 0.00 112 GLY 1 O 6
ATOM 11522 N N . ASN A 1 113 ? -7.992 4.849 5.474 1.00 0.00 113 ASN 1 N 6
ATOM 11523 C CA . ASN A 1 113 ? -6.979 4.559 6.452 1.00 0.00 113 ASN 1 CA 6
ATOM 11524 C C . ASN A 1 113 ? -6.486 3.132 6.236 1.00 0.00 113 ASN 1 C 6
ATOM 11525 O O . ASN A 1 113 ? -7.283 2.200 6.119 1.00 0.00 113 ASN 1 O 6
ATOM 11536 N N . VAL A 1 114 ? -5.185 2.966 6.185 1.00 0.00 114 VAL 1 N 6
ATOM 11537 C CA . VAL A 1 114 ? -4.579 1.664 5.995 1.00 0.00 114 VAL 1 CA 6
ATOM 11538 C C . VAL A 1 114 ? -3.298 1.632 6.778 1.00 0.00 114 VAL 1 C 6
ATOM 11539 O O . VAL A 1 114 ? -2.372 2.381 6.478 1.00 0.00 114 VAL 1 O 6
ATOM 11552 N N . TRP A 1 115 ? -3.241 0.810 7.790 1.00 0.00 115 TRP 1 N 6
ATOM 11553 C CA . TRP A 1 115 ? -2.053 0.770 8.610 1.00 0.00 115 TRP 1 CA 6
ATOM 11554 C C . TRP A 1 115 ? -1.031 -0.222 8.134 1.00 0.00 115 TRP 1 C 6
ATOM 11555 O O . TRP A 1 115 ? -1.335 -1.196 7.446 1.00 0.00 115 TRP 1 O 6
ATOM 11576 N N . LEU A 1 116 ? 0.195 0.055 8.522 1.00 0.00 116 LEU 1 N 6
ATOM 11577 C CA . LEU A 1 116 ? 1.313 -0.769 8.175 1.00 0.00 116 LEU 1 CA 6
ATOM 11578 C C . LEU A 1 116 ? 2.373 -0.607 9.221 1.00 0.00 116 LEU 1 C 6
ATOM 11579 O O . LEU A 1 116 ? 2.587 0.501 9.700 1.00 0.00 116 LEU 1 O 6
ATOM 11595 N N . ASN A 1 117 ? 3.072 -1.669 9.556 1.00 0.00 117 ASN 1 N 6
ATOM 11596 C CA . ASN A 1 117 ? 4.111 -1.508 10.536 1.00 0.00 117 ASN 1 CA 6
ATOM 11597 C C . ASN A 1 117 ? 5.139 -0.615 9.946 1.00 0.00 117 ASN 1 C 6
ATOM 11598 O O . ASN A 1 117 ? 5.938 -0.946 9.070 1.00 0.00 117 ASN 1 O 6
ATOM 11609 N N . THR A 1 118 ? 4.960 0.560 10.420 1.00 0.00 118 THR 1 N 6
ATOM 11610 C CA . THR A 1 118 ? 5.677 1.737 10.021 1.00 0.00 118 THR 1 CA 6
ATOM 11611 C C . THR A 1 118 ? 7.067 1.810 10.585 1.00 0.00 118 THR 1 C 6
ATOM 11612 O O . THR A 1 118 ? 7.690 2.872 10.570 1.00 0.00 118 THR 1 O 6
ATOM 11623 N N . THR A 1 119 ? 7.567 0.694 11.068 1.00 0.00 119 THR 1 N 6
ATOM 11624 C CA . THR A 1 119 ? 8.923 0.684 11.599 1.00 0.00 119 THR 1 CA 6
ATOM 11625 C C . THR A 1 119 ? 9.945 1.006 10.480 1.00 0.00 119 THR 1 C 6
ATOM 11626 O O . THR A 1 119 ? 11.121 0.659 10.586 1.00 0.00 119 THR 1 O 6
ATOM 11637 N N . SER A 1 120 ? 9.478 1.699 9.422 1.00 0.00 120 SER 1 N 6
ATOM 11638 C CA . SER A 1 120 ? 10.290 2.110 8.306 1.00 0.00 120 SER 1 CA 6
ATOM 11639 C C . SER A 1 120 ? 9.404 2.933 7.380 1.00 0.00 120 SER 1 C 6
ATOM 11640 O O . SER A 1 120 ? 8.371 2.466 6.930 1.00 0.00 120 SER 1 O 6
ATOM 11648 N N . LYS A 1 121 ? 9.786 4.159 7.113 1.00 0.00 121 LYS 1 N 6
ATOM 11649 C CA . LYS A 1 121 ? 8.995 5.015 6.249 1.00 0.00 121 LYS 1 CA 6
ATOM 11650 C C . LYS A 1 121 ? 9.117 4.504 4.828 1.00 0.00 121 LYS 1 C 6
ATOM 11651 O O . LYS A 1 121 ? 8.136 4.379 4.086 1.00 0.00 121 LYS 1 O 6
ATOM 11670 N N . ASP A 1 122 ? 10.328 4.105 4.486 1.00 0.00 122 ASP 1 N 6
ATOM 11671 C CA . ASP A 1 122 ? 10.571 3.494 3.217 1.00 0.00 122 ASP 1 CA 6
ATOM 11672 C C . ASP A 1 122 ? 9.838 2.160 3.191 1.00 0.00 122 ASP 1 C 6
ATOM 11673 O O . ASP A 1 122 ? 9.855 1.458 2.201 1.00 0.00 122 ASP 1 O 6
ATOM 11682 N N . ASN A 1 123 ? 9.229 1.784 4.317 1.00 0.00 123 ASN 1 N 6
ATOM 11683 C CA . ASN A 1 123 ? 8.522 0.530 4.400 1.00 0.00 123 ASN 1 CA 6
ATOM 11684 C C . ASN A 1 123 ? 7.354 0.517 3.434 1.00 0.00 123 ASN 1 C 6
ATOM 11685 O O . ASN A 1 123 ? 7.270 -0.311 2.541 1.00 0.00 123 ASN 1 O 6
ATOM 11696 N N . LEU A 1 124 ? 6.476 1.442 3.594 1.00 0.00 124 LEU 1 N 6
ATOM 11697 C CA . LEU A 1 124 ? 5.344 1.534 2.700 1.00 0.00 124 LEU 1 CA 6
ATOM 11698 C C . LEU A 1 124 ? 5.831 1.842 1.310 1.00 0.00 124 LEU 1 C 6
ATOM 11699 O O . LEU A 1 124 ? 5.555 1.127 0.350 1.00 0.00 124 LEU 1 O 6
ATOM 11715 N N . LEU A 1 125 ? 6.555 2.937 1.224 1.00 0.00 125 LEU 1 N 6
ATOM 11716 C CA . LEU A 1 125 ? 7.094 3.392 -0.024 1.00 0.00 125 LEU 1 CA 6
ATOM 11717 C C . LEU A 1 125 ? 7.993 2.360 -0.669 1.00 0.00 125 LEU 1 C 6
ATOM 11718 O O . LEU A 1 125 ? 7.916 2.129 -1.872 1.00 0.00 125 LEU 1 O 6
ATOM 11734 N N . TYR A 1 126 ? 8.881 1.777 0.127 1.00 0.00 126 TYR 1 N 6
ATOM 11735 C CA . TYR A 1 126 ? 9.839 0.820 -0.400 1.00 0.00 126 TYR 1 CA 6
ATOM 11736 C C . TYR A 1 126 ? 9.621 -0.578 0.142 1.00 0.00 126 TYR 1 C 6
ATOM 11737 O O . TYR A 1 126 ? 9.907 -1.562 -0.538 1.00 0.00 126 TYR 1 O 6
ATOM 11755 N N . GLY A 1 127 ? 9.150 -0.678 1.371 1.00 0.00 127 GLY 1 N 6
ATOM 11756 C CA . GLY A 1 127 ? 8.959 -1.995 1.955 1.00 0.00 127 GLY 1 CA 6
ATOM 11757 C C . GLY A 1 127 ? 10.073 -2.339 2.909 1.00 0.00 127 GLY 1 C 6
ATOM 11758 O O . GLY A 1 127 ? 10.380 -3.510 3.133 1.00 0.00 127 GLY 1 O 6
ATOM 11762 N N . LYS A 1 128 ? 10.681 -1.303 3.470 1.00 0.00 128 LYS 1 N 6
ATOM 11763 C CA . LYS A 1 128 ? 11.756 -1.466 4.405 1.00 0.00 128 LYS 1 CA 6
ATOM 11764 C C . LYS A 1 128 ? 11.230 -1.914 5.766 1.00 0.00 128 LYS 1 C 6
ATOM 11765 O O . LYS A 1 128 ? 10.010 -2.160 5.874 1.00 0.00 128 LYS 1 O 6
ATOM 11785 N N . MET A 1 1 ? 38.952 7.874 -21.589 1.00 0.00 1 MET 1 N 7
ATOM 11786 C CA . MET A 1 1 ? 39.343 9.225 -21.110 1.00 0.00 1 MET 1 CA 7
ATOM 11787 C C . MET A 1 1 ? 38.627 10.318 -21.898 1.00 0.00 1 MET 1 C 7
ATOM 11788 O O . MET A 1 1 ? 39.220 11.343 -22.236 1.00 0.00 1 MET 1 O 7
ATOM 11804 N N . ARG A 1 2 ? 37.351 10.093 -22.188 1.00 0.00 2 ARG 1 N 7
ATOM 11805 C CA . ARG A 1 2 ? 36.557 11.061 -22.934 1.00 0.00 2 ARG 1 CA 7
ATOM 11806 C C . ARG A 1 2 ? 36.327 12.323 -22.111 1.00 0.00 2 ARG 1 C 7
ATOM 11807 O O . ARG A 1 2 ? 35.957 12.254 -20.939 1.00 0.00 2 ARG 1 O 7
ATOM 11828 N N . GLY A 1 3 ? 36.546 13.478 -22.733 1.00 0.00 3 GLY 1 N 7
ATOM 11829 C CA . GLY A 1 3 ? 36.355 14.739 -22.043 1.00 0.00 3 GLY 1 CA 7
ATOM 11830 C C . GLY A 1 3 ? 37.536 15.676 -22.199 1.00 0.00 3 GLY 1 C 7
ATOM 11831 O O . GLY A 1 3 ? 38.674 15.306 -21.912 1.00 0.00 3 GLY 1 O 7
ATOM 11835 N N . SER A 1 4 ? 37.260 16.893 -22.656 1.00 0.00 4 SER 1 N 7
ATOM 11836 C CA . SER A 1 4 ? 38.304 17.895 -22.854 1.00 0.00 4 SER 1 CA 7
ATOM 11837 C C . SER A 1 4 ? 37.955 19.195 -22.131 1.00 0.00 4 SER 1 C 7
ATOM 11838 O O . SER A 1 4 ? 38.839 19.927 -21.688 1.00 0.00 4 SER 1 O 7
ATOM 11846 N N . HIS A 1 5 ? 36.659 19.473 -22.018 1.00 0.00 5 HIS 1 N 7
ATOM 11847 C CA . HIS A 1 5 ? 36.189 20.682 -21.350 1.00 0.00 5 HIS 1 CA 7
ATOM 11848 C C . HIS A 1 5 ? 34.675 20.639 -21.153 1.00 0.00 5 HIS 1 C 7
ATOM 11849 O O . HIS A 1 5 ? 34.156 21.126 -20.149 1.00 0.00 5 HIS 1 O 7
ATOM 11864 N N . HIS A 1 6 ? 33.972 20.055 -22.121 1.00 0.00 6 HIS 1 N 7
ATOM 11865 C CA . HIS A 1 6 ? 32.518 19.948 -22.056 1.00 0.00 6 HIS 1 CA 7
ATOM 11866 C C . HIS A 1 6 ? 32.092 18.616 -21.441 1.00 0.00 6 HIS 1 C 7
ATOM 11867 O O . HIS A 1 6 ? 32.134 17.577 -22.099 1.00 0.00 6 HIS 1 O 7
ATOM 11882 N N . HIS A 1 7 ? 31.678 18.658 -20.178 1.00 0.00 7 HIS 1 N 7
ATOM 11883 C CA . HIS A 1 7 ? 31.239 17.455 -19.476 1.00 0.00 7 HIS 1 CA 7
ATOM 11884 C C . HIS A 1 7 ? 29.715 17.400 -19.404 1.00 0.00 7 HIS 1 C 7
ATOM 11885 O O . HIS A 1 7 ? 29.081 18.289 -18.836 1.00 0.00 7 HIS 1 O 7
ATOM 11900 N N . HIS A 1 8 ? 29.132 16.354 -19.984 1.00 0.00 8 HIS 1 N 7
ATOM 11901 C CA . HIS A 1 8 ? 27.682 16.195 -19.981 1.00 0.00 8 HIS 1 CA 7
ATOM 11902 C C . HIS A 1 8 ? 27.286 14.721 -20.036 1.00 0.00 8 HIS 1 C 7
ATOM 11903 O O . HIS A 1 8 ? 26.884 14.216 -21.084 1.00 0.00 8 HIS 1 O 7
ATOM 11918 N N . HIS A 1 9 ? 27.395 14.040 -18.901 1.00 0.00 9 HIS 1 N 7
ATOM 11919 C CA . HIS A 1 9 ? 27.041 12.626 -18.819 1.00 0.00 9 HIS 1 CA 7
ATOM 11920 C C . HIS A 1 9 ? 25.951 12.396 -17.772 1.00 0.00 9 HIS 1 C 7
ATOM 11921 O O . HIS A 1 9 ? 25.747 11.274 -17.311 1.00 0.00 9 HIS 1 O 7
ATOM 11936 N N . HIS A 1 10 ? 25.248 13.466 -17.406 1.00 0.00 10 HIS 1 N 7
ATOM 11937 C CA . HIS A 1 10 ? 24.184 13.386 -16.408 1.00 0.00 10 HIS 1 CA 7
ATOM 11938 C C . HIS A 1 10 ? 23.021 12.521 -16.897 1.00 0.00 10 HIS 1 C 7
ATOM 11939 O O . HIS A 1 10 ? 22.926 11.343 -16.552 1.00 0.00 10 HIS 1 O 7
ATOM 11954 N N . GLY A 1 11 ? 22.135 13.114 -17.696 1.00 0.00 11 GLY 1 N 7
ATOM 11955 C CA . GLY A 1 11 ? 20.991 12.382 -18.209 1.00 0.00 11 GLY 1 CA 7
ATOM 11956 C C . GLY A 1 11 ? 19.695 12.787 -17.531 1.00 0.00 11 GLY 1 C 7
ATOM 11957 O O . GLY A 1 11 ? 19.610 12.814 -16.304 1.00 0.00 11 GLY 1 O 7
ATOM 11961 N N . SER A 1 12 ? 18.681 13.100 -18.333 1.00 0.00 12 SER 1 N 7
ATOM 11962 C CA . SER A 1 12 ? 17.383 13.502 -17.801 1.00 0.00 12 SER 1 CA 7
ATOM 11963 C C . SER A 1 12 ? 16.354 12.394 -17.993 1.00 0.00 12 SER 1 C 7
ATOM 11964 O O . SER A 1 12 ? 15.418 12.257 -17.206 1.00 0.00 12 SER 1 O 7
ATOM 11972 N N . GLU A 1 13 ? 16.540 11.601 -19.043 1.00 0.00 13 GLU 1 N 7
ATOM 11973 C CA . GLU A 1 13 ? 15.634 10.499 -19.341 1.00 0.00 13 GLU 1 CA 7
ATOM 11974 C C . GLU A 1 13 ? 16.313 9.150 -19.104 1.00 0.00 13 GLU 1 C 7
ATOM 11975 O O . GLU A 1 13 ? 15.877 8.372 -18.256 1.00 0.00 13 GLU 1 O 7
ATOM 11987 N N . PRO A 1 14 ? 17.392 8.848 -19.852 1.00 0.00 14 PRO 1 N 7
ATOM 11988 C CA . PRO A 1 14 ? 18.113 7.583 -19.707 1.00 0.00 14 PRO 1 CA 7
ATOM 11989 C C . PRO A 1 14 ? 19.012 7.563 -18.475 1.00 0.00 14 PRO 1 C 7
ATOM 11990 O O . PRO A 1 14 ? 20.160 8.003 -18.522 1.00 0.00 14 PRO 1 O 7
ATOM 12001 N N . THR A 1 15 ? 18.479 7.041 -17.375 1.00 0.00 15 THR 1 N 7
ATOM 12002 C CA . THR A 1 15 ? 19.223 6.954 -16.124 1.00 0.00 15 THR 1 CA 7
ATOM 12003 C C . THR A 1 15 ? 18.437 6.155 -15.087 1.00 0.00 15 THR 1 C 7
ATOM 12004 O O . THR A 1 15 ? 17.294 5.767 -15.326 1.00 0.00 15 THR 1 O 7
ATOM 12015 N N . THR A 1 16 ? 19.055 5.917 -13.936 1.00 0.00 16 THR 1 N 7
ATOM 12016 C CA . THR A 1 16 ? 18.411 5.167 -12.863 1.00 0.00 16 THR 1 CA 7
ATOM 12017 C C . THR A 1 16 ? 18.107 6.074 -11.670 1.00 0.00 16 THR 1 C 7
ATOM 12018 O O . THR A 1 16 ? 19.014 6.682 -11.101 1.00 0.00 16 THR 1 O 7
ATOM 12029 N N . PRO A 1 17 ? 16.826 6.182 -11.274 1.00 0.00 17 PRO 1 N 7
ATOM 12030 C CA . PRO A 1 17 ? 16.420 7.022 -10.144 1.00 0.00 17 PRO 1 CA 7
ATOM 12031 C C . PRO A 1 17 ? 16.747 6.386 -8.797 1.00 0.00 17 PRO 1 C 7
ATOM 12032 O O . PRO A 1 17 ? 17.317 5.296 -8.736 1.00 0.00 17 PRO 1 O 7
ATOM 12043 N N . THR A 1 18 ? 16.380 7.074 -7.721 1.00 0.00 18 THR 1 N 7
ATOM 12044 C CA . THR A 1 18 ? 16.628 6.579 -6.371 1.00 0.00 18 THR 1 CA 7
ATOM 12045 C C . THR A 1 18 ? 15.381 6.723 -5.502 1.00 0.00 18 THR 1 C 7
ATOM 12046 O O . THR A 1 18 ? 15.430 7.303 -4.417 1.00 0.00 18 THR 1 O 7
ATOM 12057 N N . THR A 1 19 ? 14.262 6.191 -5.986 1.00 0.00 19 THR 1 N 7
ATOM 12058 C CA . THR A 1 19 ? 13.004 6.259 -5.249 1.00 0.00 19 THR 1 CA 7
ATOM 12059 C C . THR A 1 19 ? 11.976 5.290 -5.828 1.00 0.00 19 THR 1 C 7
ATOM 12060 O O . THR A 1 19 ? 10.795 5.618 -5.943 1.00 0.00 19 THR 1 O 7
ATOM 12071 N N . ASN A 1 20 ? 12.431 4.092 -6.184 1.00 0.00 20 ASN 1 N 7
ATOM 12072 C CA . ASN A 1 20 ? 11.549 3.074 -6.745 1.00 0.00 20 ASN 1 CA 7
ATOM 12073 C C . ASN A 1 20 ? 10.803 2.332 -5.640 1.00 0.00 20 ASN 1 C 7
ATOM 12074 O O . ASN A 1 20 ? 11.408 1.831 -4.694 1.00 0.00 20 ASN 1 O 7
ATOM 12085 N N . LEU A 1 21 ? 9.484 2.270 -5.766 1.00 0.00 21 LEU 1 N 7
ATOM 12086 C CA . LEU A 1 21 ? 8.648 1.600 -4.782 1.00 0.00 21 LEU 1 CA 7
ATOM 12087 C C . LEU A 1 21 ? 8.957 0.111 -4.720 1.00 0.00 21 LEU 1 C 7
ATOM 12088 O O . LEU A 1 21 ? 8.311 -0.699 -5.383 1.00 0.00 21 LEU 1 O 7
ATOM 12104 N N . LYS A 1 22 ? 9.953 -0.238 -3.915 1.00 0.00 22 LYS 1 N 7
ATOM 12105 C CA . LYS A 1 22 ? 10.364 -1.622 -3.753 1.00 0.00 22 LYS 1 CA 7
ATOM 12106 C C . LYS A 1 22 ? 9.181 -2.528 -3.399 1.00 0.00 22 LYS 1 C 7
ATOM 12107 O O . LYS A 1 22 ? 8.075 -2.058 -3.127 1.00 0.00 22 LYS 1 O 7
ATOM 12126 N N . ILE A 1 23 ? 9.424 -3.832 -3.467 1.00 0.00 23 ILE 1 N 7
ATOM 12127 C CA . ILE A 1 23 ? 8.412 -4.846 -3.225 1.00 0.00 23 ILE 1 CA 7
ATOM 12128 C C . ILE A 1 23 ? 7.990 -5.022 -1.763 1.00 0.00 23 ILE 1 C 7
ATOM 12129 O O . ILE A 1 23 ? 8.755 -4.790 -0.829 1.00 0.00 23 ILE 1 O 7
ATOM 12145 N N . TYR A 1 24 ? 6.752 -5.509 -1.619 1.00 0.00 24 TYR 1 N 7
ATOM 12146 C CA . TYR A 1 24 ? 6.129 -5.829 -0.348 1.00 0.00 24 TYR 1 CA 7
ATOM 12147 C C . TYR A 1 24 ? 6.081 -7.346 -0.264 1.00 0.00 24 TYR 1 C 7
ATOM 12148 O O . TYR A 1 24 ? 6.307 -8.014 -1.267 1.00 0.00 24 TYR 1 O 7
ATOM 12166 N N . LYS A 1 25 ? 5.753 -7.903 0.880 1.00 0.00 25 LYS 1 N 7
ATOM 12167 C CA . LYS A 1 25 ? 5.652 -9.353 0.982 1.00 0.00 25 LYS 1 CA 7
ATOM 12168 C C . LYS A 1 25 ? 4.224 -9.773 1.314 1.00 0.00 25 LYS 1 C 7
ATOM 12169 O O . LYS A 1 25 ? 3.753 -9.575 2.425 1.00 0.00 25 LYS 1 O 7
ATOM 12188 N N . VAL A 1 26 ? 3.526 -10.362 0.366 1.00 0.00 26 VAL 1 N 7
ATOM 12189 C CA . VAL A 1 26 ? 2.174 -10.787 0.627 1.00 0.00 26 VAL 1 CA 7
ATOM 12190 C C . VAL A 1 26 ? 2.186 -12.073 1.407 1.00 0.00 26 VAL 1 C 7
ATOM 12191 O O . VAL A 1 26 ? 2.070 -13.169 0.861 1.00 0.00 26 VAL 1 O 7
ATOM 12204 N N . ASP A 1 27 ? 2.372 -11.889 2.694 1.00 0.00 27 ASP 1 N 7
ATOM 12205 C CA . ASP A 1 27 ? 2.453 -12.981 3.658 1.00 0.00 27 ASP 1 CA 7
ATOM 12206 C C . ASP A 1 27 ? 1.078 -13.487 4.058 1.00 0.00 27 ASP 1 C 7
ATOM 12207 O O . ASP A 1 27 ? 0.927 -14.642 4.457 1.00 0.00 27 ASP 1 O 7
ATOM 12216 N N . ASP A 1 28 ? 0.073 -12.626 3.958 1.00 0.00 28 ASP 1 N 7
ATOM 12217 C CA . ASP A 1 28 ? -1.281 -13.023 4.322 1.00 0.00 28 ASP 1 CA 7
ATOM 12218 C C . ASP A 1 28 ? -2.305 -11.927 4.041 1.00 0.00 28 ASP 1 C 7
ATOM 12219 O O . ASP A 1 28 ? -2.274 -10.863 4.657 1.00 0.00 28 ASP 1 O 7
ATOM 12228 N N . LEU A 1 29 ? -3.238 -12.211 3.139 1.00 0.00 29 LEU 1 N 7
ATOM 12229 C CA . LEU A 1 29 ? -4.287 -11.270 2.824 1.00 0.00 29 LEU 1 CA 7
ATOM 12230 C C . LEU A 1 29 ? -5.642 -11.955 2.882 1.00 0.00 29 LEU 1 C 7
ATOM 12231 O O . LEU A 1 29 ? -5.811 -13.066 2.392 1.00 0.00 29 LEU 1 O 7
ATOM 12247 N N . GLN A 1 30 ? -6.582 -11.279 3.518 1.00 0.00 30 GLN 1 N 7
ATOM 12248 C CA . GLN A 1 30 ? -7.934 -11.784 3.727 1.00 0.00 30 GLN 1 CA 7
ATOM 12249 C C . GLN A 1 30 ? -8.998 -10.789 3.331 1.00 0.00 30 GLN 1 C 7
ATOM 12250 O O . GLN A 1 30 ? -8.753 -9.587 3.299 1.00 0.00 30 GLN 1 O 7
ATOM 12264 N N . LYS A 1 31 ? -10.215 -11.280 3.112 1.00 0.00 31 LYS 1 N 7
ATOM 12265 C CA . LYS A 1 31 ? -11.295 -10.369 2.836 1.00 0.00 31 LYS 1 CA 7
ATOM 12266 C C . LYS A 1 31 ? -11.543 -9.695 4.176 1.00 0.00 31 LYS 1 C 7
ATOM 12267 O O . LYS A 1 31 ? -12.022 -10.319 5.123 1.00 0.00 31 LYS 1 O 7
ATOM 12286 N N . ILE A 1 32 ? -11.059 -8.474 4.287 1.00 0.00 32 ILE 1 N 7
ATOM 12287 C CA . ILE A 1 32 ? -11.055 -7.764 5.551 1.00 0.00 32 ILE 1 CA 7
ATOM 12288 C C . ILE A 1 32 ? -11.751 -6.408 5.493 1.00 0.00 32 ILE 1 C 7
ATOM 12289 O O . ILE A 1 32 ? -11.401 -5.543 4.693 1.00 0.00 32 ILE 1 O 7
ATOM 12305 N N . ASN A 1 33 ? -12.755 -6.241 6.352 1.00 0.00 33 ASN 1 N 7
ATOM 12306 C CA . ASN A 1 33 ? -13.526 -5.010 6.406 1.00 0.00 33 ASN 1 CA 7
ATOM 12307 C C . ASN A 1 33 ? -14.220 -4.768 5.074 1.00 0.00 33 ASN 1 C 7
ATOM 12308 O O . ASN A 1 33 ? -14.356 -3.630 4.626 1.00 0.00 33 ASN 1 O 7
ATOM 12319 N N . GLY A 1 34 ? -14.654 -5.856 4.442 1.00 0.00 34 GLY 1 N 7
ATOM 12320 C CA . GLY A 1 34 ? -15.318 -5.759 3.165 1.00 0.00 34 GLY 1 CA 7
ATOM 12321 C C . GLY A 1 34 ? -14.349 -5.464 2.036 1.00 0.00 34 GLY 1 C 7
ATOM 12322 O O . GLY A 1 34 ? -14.756 -5.274 0.890 1.00 0.00 34 GLY 1 O 7
ATOM 12326 N N . ILE A 1 35 ? -13.059 -5.416 2.366 1.00 0.00 35 ILE 1 N 7
ATOM 12327 C CA . ILE A 1 35 ? -12.021 -5.135 1.401 1.00 0.00 35 ILE 1 CA 7
ATOM 12328 C C . ILE A 1 35 ? -10.854 -6.090 1.603 1.00 0.00 35 ILE 1 C 7
ATOM 12329 O O . ILE A 1 35 ? -10.475 -6.377 2.735 1.00 0.00 35 ILE 1 O 7
ATOM 12345 N N . TRP A 1 36 ? -10.264 -6.565 0.519 1.00 0.00 36 TRP 1 N 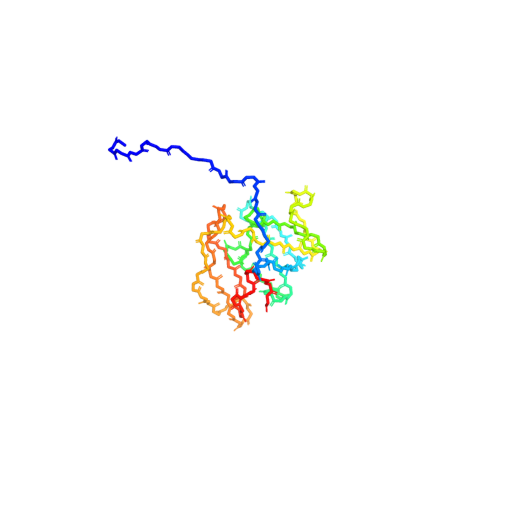7
ATOM 12346 C CA . TRP A 1 36 ? -9.133 -7.474 0.631 1.00 0.00 36 TRP 1 CA 7
ATOM 12347 C C . TRP A 1 36 ? -8.008 -6.785 1.397 1.00 0.00 36 TRP 1 C 7
ATOM 12348 O O . TRP A 1 36 ? -7.660 -5.649 1.089 1.00 0.00 36 TRP 1 O 7
ATOM 12369 N N . GLN A 1 37 ? -7.464 -7.450 2.415 1.00 0.00 37 GLN 1 N 7
ATOM 12370 C CA . GLN A 1 37 ? -6.414 -6.849 3.224 1.00 0.00 37 GLN 1 CA 7
ATOM 12371 C C . GLN A 1 37 ? -5.124 -7.618 3.111 1.00 0.00 37 GLN 1 C 7
ATOM 12372 O O . GLN A 1 37 ? -5.134 -8.824 2.940 1.00 0.00 37 GLN 1 O 7
ATOM 12386 N N . VAL A 1 38 ? -4.015 -6.898 3.185 1.00 0.00 38 VAL 1 N 7
ATOM 12387 C CA . VAL A 1 38 ? -2.709 -7.514 3.041 1.00 0.00 38 VAL 1 CA 7
ATOM 12388 C C . VAL A 1 38 ? -1.847 -7.470 4.294 1.00 0.00 38 VAL 1 C 7
ATOM 12389 O O . VAL A 1 38 ? -1.950 -6.548 5.113 1.00 0.00 38 VAL 1 O 7
ATOM 12402 N N . ARG A 1 39 ? -0.975 -8.489 4.408 1.00 0.00 39 ARG 1 N 7
ATOM 12403 C CA . ARG A 1 39 ? -0.041 -8.602 5.518 1.00 0.00 39 ARG 1 CA 7
ATOM 12404 C C . ARG A 1 39 ? 1.297 -9.198 5.066 1.00 0.00 39 ARG 1 C 7
ATOM 12405 O O . ARG A 1 39 ? 1.318 -10.170 4.313 1.00 0.00 39 ARG 1 O 7
ATOM 12426 N N . ASN A 1 40 ? 2.408 -8.679 5.596 1.00 0.00 40 ASN 1 N 7
ATOM 12427 C CA . ASN A 1 40 ? 3.711 -9.236 5.313 1.00 0.00 40 ASN 1 CA 7
ATOM 12428 C C . ASN A 1 40 ? 4.439 -9.430 6.599 1.00 0.00 40 ASN 1 C 7
ATOM 12429 O O . ASN A 1 40 ? 4.204 -8.752 7.578 1.00 0.00 40 ASN 1 O 7
ATOM 12440 N N . ASN A 1 41 ? 5.318 -10.365 6.561 1.00 0.00 41 ASN 1 N 7
ATOM 12441 C CA . ASN A 1 41 ? 6.134 -10.710 7.698 1.00 0.00 41 ASN 1 CA 7
ATOM 12442 C C . ASN A 1 41 ? 7.037 -9.544 8.150 1.00 0.00 41 ASN 1 C 7
ATOM 12443 O O . ASN A 1 41 ? 7.570 -9.572 9.260 1.00 0.00 41 ASN 1 O 7
ATOM 12454 N N . ILE A 1 42 ? 7.226 -8.534 7.290 1.00 0.00 42 ILE 1 N 7
ATOM 12455 C CA . ILE A 1 42 ? 8.065 -7.411 7.605 1.00 0.00 42 ILE 1 CA 7
ATOM 12456 C C . ILE A 1 42 ? 7.311 -6.390 8.417 1.00 0.00 42 ILE 1 C 7
ATOM 12457 O O . ILE A 1 42 ? 7.763 -5.936 9.468 1.00 0.00 42 ILE 1 O 7
ATOM 12473 N N . LEU A 1 43 ? 6.144 -6.041 7.906 1.00 0.00 43 LEU 1 N 7
ATOM 12474 C CA . LEU A 1 43 ? 5.290 -5.088 8.559 1.00 0.00 43 LEU 1 CA 7
ATOM 12475 C C . LEU A 1 43 ? 4.171 -5.796 9.286 1.00 0.00 43 LEU 1 C 7
ATOM 12476 O O . LEU A 1 43 ? 3.429 -5.179 10.045 1.00 0.00 43 LEU 1 O 7
ATOM 12492 N N . VAL A 1 44 ? 4.016 -7.093 9.032 1.00 0.00 44 VAL 1 N 7
ATOM 12493 C CA . VAL A 1 44 ? 2.944 -7.827 9.663 1.00 0.00 44 VAL 1 CA 7
ATOM 12494 C C . VAL A 1 44 ? 3.327 -9.255 9.942 1.00 0.00 44 VAL 1 C 7
ATOM 12495 O O . VAL A 1 44 ? 2.818 -10.188 9.320 1.00 0.00 44 VAL 1 O 7
ATOM 12508 N N . PRO A 1 45 ? 4.209 -9.442 10.913 1.00 0.00 45 PRO 1 N 7
ATOM 12509 C CA . PRO A 1 45 ? 4.641 -10.760 11.329 1.00 0.00 45 PRO 1 CA 7
ATOM 12510 C C . PRO A 1 45 ? 3.429 -11.640 11.533 1.00 0.00 45 PRO 1 C 7
ATOM 12511 O O . PRO A 1 45 ? 3.447 -12.844 11.278 1.00 0.00 45 PRO 1 O 7
ATOM 12522 N N . THR A 1 46 ? 2.366 -10.978 11.975 1.00 0.00 46 THR 1 N 7
ATOM 12523 C CA . THR A 1 46 ? 1.081 -11.611 12.225 1.00 0.00 46 THR 1 CA 7
ATOM 12524 C C . THR A 1 46 ? 0.147 -10.659 12.974 1.00 0.00 46 THR 1 C 7
ATOM 12525 O O . THR A 1 46 ? 0.600 -9.794 13.724 1.00 0.00 46 THR 1 O 7
ATOM 12536 N N . ASP A 1 47 ? -1.158 -10.861 12.807 1.00 0.00 47 ASP 1 N 7
ATOM 12537 C CA . ASP A 1 47 ? -2.168 -10.052 13.509 1.00 0.00 47 ASP 1 CA 7
ATOM 12538 C C . ASP A 1 47 ? -2.306 -8.617 13.003 1.00 0.00 47 ASP 1 C 7
ATOM 12539 O O . ASP A 1 47 ? -2.263 -7.674 13.795 1.00 0.00 47 ASP 1 O 7
ATOM 12548 N N . PHE A 1 48 ? -2.568 -8.442 11.723 1.00 0.00 48 PHE 1 N 7
ATOM 12549 C CA . PHE A 1 48 ? -2.785 -7.132 11.180 1.00 0.00 48 PHE 1 CA 7
ATOM 12550 C C . PHE A 1 48 ? -4.214 -6.766 11.474 1.00 0.00 48 PHE 1 C 7
ATOM 12551 O O . PHE A 1 48 ? -5.125 -7.389 10.945 1.00 0.00 48 PHE 1 O 7
ATOM 12568 N N . THR A 1 49 ? -4.414 -5.801 12.333 1.00 0.00 49 THR 1 N 7
ATOM 12569 C CA . THR A 1 49 ? -5.762 -5.404 12.698 1.00 0.00 49 THR 1 CA 7
ATOM 12570 C C . THR A 1 49 ? -6.621 -5.248 11.464 1.00 0.00 49 THR 1 C 7
ATOM 12571 O O . THR A 1 49 ? -6.700 -4.178 10.864 1.00 0.00 49 THR 1 O 7
ATOM 12582 N N . TRP A 1 50 ? -7.282 -6.331 11.117 1.00 0.00 50 TRP 1 N 7
ATOM 12583 C CA . TRP A 1 50 ? -8.173 -6.373 9.973 1.00 0.00 50 TRP 1 CA 7
ATOM 12584 C C . TRP A 1 50 ? -9.060 -5.132 9.933 1.00 0.00 50 TRP 1 C 7
ATOM 12585 O O . TRP A 1 50 ? -9.510 -4.695 8.874 1.00 0.00 50 TRP 1 O 7
ATOM 12606 N N . VAL A 1 51 ? -9.313 -4.589 11.114 1.00 0.00 51 VAL 1 N 7
ATOM 12607 C CA . VAL A 1 51 ? -10.158 -3.417 11.275 1.00 0.00 51 VAL 1 CA 7
ATOM 12608 C C . VAL A 1 51 ? -9.705 -2.287 10.399 1.00 0.00 51 VAL 1 C 7
ATOM 12609 O O . VAL A 1 51 ? -10.464 -1.735 9.602 1.00 0.00 51 VAL 1 O 7
ATOM 12622 N N . ASP A 1 52 ? -8.468 -1.931 10.595 1.00 0.00 52 ASP 1 N 7
ATOM 12623 C CA . ASP A 1 52 ? -7.886 -0.831 9.869 1.00 0.00 52 ASP 1 CA 7
ATOM 12624 C C . ASP A 1 52 ? -6.386 -0.949 9.717 1.00 0.00 52 ASP 1 C 7
ATOM 12625 O O . ASP A 1 52 ? -5.774 -0.205 8.955 1.00 0.00 52 ASP 1 O 7
ATOM 12634 N N . ASN A 1 53 ? -5.789 -1.868 10.441 1.00 0.00 53 ASN 1 N 7
ATOM 12635 C CA . ASN A 1 53 ? -4.351 -2.030 10.366 1.00 0.00 53 ASN 1 CA 7
ATOM 12636 C C . ASN A 1 53 ? -3.983 -2.941 9.247 1.00 0.00 53 ASN 1 C 7
ATOM 12637 O O . ASN A 1 53 ? -2.838 -2.976 8.805 1.00 0.00 53 ASN 1 O 7
ATOM 12648 N N . GLY A 1 54 ? -4.973 -3.599 8.732 1.00 0.00 54 GLY 1 N 7
ATOM 12649 C CA . GLY A 1 54 ? -4.777 -4.406 7.621 1.00 0.00 54 GLY 1 CA 7
ATOM 12650 C C . GLY A 1 54 ? -4.825 -3.550 6.394 1.00 0.00 54 GLY 1 C 7
ATOM 12651 O O . GLY A 1 54 ? -5.575 -2.575 6.338 1.00 0.00 54 GLY 1 O 7
ATOM 12655 N N . ILE A 1 55 ? -4.019 -3.881 5.436 1.00 0.00 55 ILE 1 N 7
ATOM 12656 C CA . ILE A 1 55 ? -3.961 -3.096 4.214 1.00 0.00 55 ILE 1 CA 7
ATOM 12657 C C . ILE A 1 55 ? -5.053 -3.490 3.240 1.00 0.00 55 ILE 1 C 7
ATOM 12658 O O . ILE A 1 55 ? -5.079 -4.611 2.768 1.00 0.00 55 ILE 1 O 7
ATOM 12674 N N . ALA A 1 56 ? -5.928 -2.560 2.885 1.00 0.00 56 ALA 1 N 7
ATOM 12675 C CA . ALA A 1 56 ? -6.937 -2.874 1.909 1.00 0.00 56 ALA 1 CA 7
ATOM 12676 C C . ALA A 1 56 ? -6.264 -3.019 0.571 1.00 0.00 56 ALA 1 C 7
ATOM 12677 O O . ALA A 1 56 ? -6.108 -2.057 -0.180 1.00 0.00 56 ALA 1 O 7
ATOM 12684 N N . ALA A 1 57 ? -5.813 -4.235 0.323 1.00 0.00 57 ALA 1 N 7
ATOM 12685 C CA . ALA A 1 57 ? -5.081 -4.567 -0.876 1.00 0.00 57 ALA 1 CA 7
ATOM 12686 C C . ALA A 1 57 ? -5.531 -3.792 -2.114 1.00 0.00 57 ALA 1 C 7
ATOM 12687 O O . ALA A 1 57 ? -4.720 -3.462 -2.975 1.00 0.00 57 ALA 1 O 7
ATOM 12694 N N . ASP A 1 58 ? -6.817 -3.503 -2.205 1.00 0.00 58 ASP 1 N 7
ATOM 12695 C CA . ASP A 1 58 ? -7.346 -2.769 -3.350 1.00 0.00 58 ASP 1 CA 7
ATOM 12696 C C . ASP A 1 58 ? -6.592 -1.463 -3.544 1.00 0.00 58 ASP 1 C 7
ATOM 12697 O O . ASP A 1 58 ? -6.363 -1.020 -4.669 1.00 0.00 58 ASP 1 O 7
ATOM 12706 N N . ASP A 1 59 ? -6.214 -0.858 -2.432 1.00 0.00 59 ASP 1 N 7
ATOM 12707 C CA . ASP A 1 59 ? -5.490 0.387 -2.433 1.00 0.00 59 ASP 1 CA 7
ATOM 12708 C C . ASP A 1 59 ? -4.085 0.227 -2.999 1.00 0.00 59 ASP 1 C 7
ATOM 12709 O O . ASP A 1 59 ? -3.510 1.188 -3.514 1.00 0.00 59 ASP 1 O 7
ATOM 12718 N N . VAL A 1 60 ? -3.513 -0.971 -2.887 1.00 0.00 60 VAL 1 N 7
ATOM 12719 C CA . VAL A 1 60 ? -2.180 -1.196 -3.374 1.00 0.00 60 VAL 1 CA 7
ATOM 12720 C C . VAL A 1 60 ? -2.164 -1.864 -4.729 1.00 0.00 60 VAL 1 C 7
ATOM 12721 O O . VAL A 1 60 ? -3.195 -1.992 -5.389 1.00 0.00 60 VAL 1 O 7
ATOM 12734 N N . ILE A 1 61 ? -0.973 -2.229 -5.163 1.00 0.00 61 ILE 1 N 7
ATOM 12735 C CA . ILE A 1 61 ? -0.785 -2.813 -6.454 1.00 0.00 61 ILE 1 CA 7
ATOM 12736 C C . ILE A 1 61 ? 0.306 -3.867 -6.447 1.00 0.00 61 ILE 1 C 7
ATOM 12737 O O . ILE A 1 61 ? 1.477 -3.567 -6.249 1.00 0.00 61 ILE 1 O 7
ATOM 12753 N N . GLU A 1 62 ? -0.102 -5.099 -6.658 1.00 0.00 62 GLU 1 N 7
ATOM 12754 C CA . GLU A 1 62 ? 0.808 -6.234 -6.658 1.00 0.00 62 GLU 1 CA 7
ATOM 12755 C C . GLU A 1 62 ? 1.849 -6.156 -7.764 1.00 0.00 62 GLU 1 C 7
ATOM 12756 O O . GLU A 1 62 ? 1.523 -6.072 -8.947 1.00 0.00 62 GLU 1 O 7
ATOM 12768 N N . VAL A 1 63 ? 3.108 -6.213 -7.354 1.00 0.00 63 VAL 1 N 7
ATOM 12769 C CA . VAL A 1 63 ? 4.216 -6.187 -8.279 1.00 0.00 63 VAL 1 CA 7
ATOM 12770 C C . VAL A 1 63 ? 4.861 -7.568 -8.345 1.00 0.00 63 VAL 1 C 7
ATOM 12771 O O . VAL A 1 63 ? 4.767 -8.345 -7.394 1.00 0.00 63 VAL 1 O 7
ATOM 12784 N N . THR A 1 64 ? 5.534 -7.869 -9.450 1.00 0.00 64 THR 1 N 7
ATOM 12785 C CA . THR A 1 64 ? 6.202 -9.160 -9.589 1.00 0.00 64 THR 1 CA 7
ATOM 12786 C C . THR A 1 64 ? 7.578 -9.083 -8.953 1.00 0.00 64 THR 1 C 7
ATOM 12787 O O . THR A 1 64 ? 8.101 -7.990 -8.769 1.00 0.00 64 THR 1 O 7
ATOM 12798 N N . SER A 1 65 ? 8.149 -10.245 -8.624 1.00 0.00 65 SER 1 N 7
ATOM 12799 C CA . SER A 1 65 ? 9.463 -10.332 -7.975 1.00 0.00 65 SER 1 CA 7
ATOM 12800 C C . SER A 1 65 ? 10.450 -9.290 -8.498 1.00 0.00 65 SER 1 C 7
ATOM 12801 O O . SER A 1 65 ? 11.284 -8.787 -7.743 1.00 0.00 65 SER 1 O 7
ATOM 12809 N N . ASN A 1 66 ? 10.361 -8.963 -9.780 1.00 0.00 66 ASN 1 N 7
ATOM 12810 C CA . ASN A 1 66 ? 11.251 -7.981 -10.368 1.00 0.00 66 ASN 1 CA 7
ATOM 12811 C C . ASN A 1 66 ? 10.800 -6.562 -10.034 1.00 0.00 66 ASN 1 C 7
ATOM 12812 O O . ASN A 1 66 ? 11.483 -5.586 -10.341 1.00 0.00 66 ASN 1 O 7
ATOM 12823 N N . GLY A 1 67 ? 9.636 -6.469 -9.415 1.00 0.00 67 GLY 1 N 7
ATOM 12824 C CA . GLY A 1 67 ? 9.069 -5.191 -9.048 1.00 0.00 67 GLY 1 CA 7
ATOM 12825 C C . GLY A 1 67 ? 8.138 -4.671 -10.114 1.00 0.00 67 GLY 1 C 7
ATOM 12826 O O . GLY A 1 67 ? 7.904 -3.467 -10.212 1.00 0.00 67 GLY 1 O 7
ATOM 12830 N N . THR A 1 68 ? 7.610 -5.583 -10.927 1.00 0.00 68 THR 1 N 7
ATOM 12831 C CA . THR A 1 68 ? 6.713 -5.209 -11.998 1.00 0.00 68 THR 1 CA 7
ATOM 12832 C C . THR A 1 68 ? 5.359 -4.784 -11.442 1.00 0.00 68 THR 1 C 7
ATOM 12833 O O . THR A 1 68 ? 4.662 -5.570 -10.808 1.00 0.00 68 THR 1 O 7
ATOM 12844 N N . ARG A 1 69 ? 5.011 -3.523 -11.654 1.00 0.00 69 ARG 1 N 7
ATOM 12845 C CA . ARG A 1 69 ? 3.748 -2.980 -11.162 1.00 0.00 69 ARG 1 CA 7
ATOM 12846 C C . ARG A 1 69 ? 2.554 -3.486 -11.966 1.00 0.00 69 ARG 1 C 7
ATOM 12847 O O . ARG A 1 69 ? 2.619 -3.624 -13.186 1.00 0.00 69 ARG 1 O 7
ATOM 12868 N N . THR A 1 70 ? 1.454 -3.739 -11.257 1.00 0.00 70 THR 1 N 7
ATOM 12869 C CA . THR A 1 70 ? 0.215 -4.215 -11.869 1.00 0.00 70 THR 1 CA 7
ATOM 12870 C C . THR A 1 70 ? 0.471 -5.291 -12.921 1.00 0.00 70 THR 1 C 7
ATOM 12871 O O . THR A 1 70 ? 0.373 -5.036 -14.121 1.00 0.00 70 THR 1 O 7
ATOM 12882 N N . SER A 1 71 ? 0.778 -6.498 -12.460 1.00 0.00 71 SER 1 N 7
ATOM 12883 C CA . SER A 1 71 ? 1.028 -7.618 -13.360 1.00 0.00 71 SER 1 CA 7
ATOM 12884 C C . SER A 1 71 ? -0.253 -8.415 -13.583 1.00 0.00 71 SER 1 C 7
ATOM 12885 O O . SER A 1 71 ? -0.626 -8.712 -14.718 1.00 0.00 71 SER 1 O 7
ATOM 12893 N N . ASP A 1 72 ? -0.925 -8.753 -12.486 1.00 0.00 72 ASP 1 N 7
ATOM 12894 C CA . ASP A 1 72 ? -2.170 -9.511 -12.543 1.00 0.00 72 ASP 1 CA 7
ATOM 12895 C C . ASP A 1 72 ? -3.380 -8.591 -12.409 1.00 0.00 72 ASP 1 C 7
ATOM 12896 O O . ASP A 1 72 ? -4.476 -8.923 -12.859 1.00 0.00 72 ASP 1 O 7
ATOM 12905 N N . GLN A 1 73 ? -3.172 -7.439 -11.765 1.00 0.00 73 GLN 1 N 7
ATOM 12906 C CA . GLN A 1 73 ? -4.236 -6.455 -11.538 1.00 0.00 73 GLN 1 CA 7
ATOM 12907 C C . GLN A 1 73 ? -5.102 -6.843 -10.340 1.00 0.00 73 GLN 1 C 7
ATOM 12908 O O . GLN A 1 73 ? -5.697 -5.986 -9.687 1.00 0.00 73 GLN 1 O 7
ATOM 12922 N N . VAL A 1 74 ? -5.144 -8.134 -10.049 1.00 0.00 74 VAL 1 N 7
ATOM 12923 C CA . VAL A 1 74 ? -5.908 -8.653 -8.918 1.00 0.00 74 VAL 1 CA 7
ATOM 12924 C C . VAL A 1 74 ? -4.958 -9.139 -7.826 1.00 0.00 74 VAL 1 C 7
ATOM 12925 O O . VAL A 1 74 ? -4.188 -10.076 -8.036 1.00 0.00 74 VAL 1 O 7
ATOM 12938 N N . LEU A 1 75 ? -4.995 -8.485 -6.671 1.00 0.00 75 LEU 1 N 7
ATOM 12939 C CA . LEU A 1 75 ? -4.111 -8.846 -5.569 1.00 0.00 75 LEU 1 CA 7
ATOM 12940 C C . LEU A 1 75 ? -4.427 -10.219 -4.998 1.00 0.00 75 LEU 1 C 7
ATOM 12941 O O . LEU A 1 75 ? -5.579 -10.651 -4.955 1.00 0.00 75 LEU 1 O 7
ATOM 12957 N N . GLN A 1 76 ? -3.375 -10.873 -4.537 1.00 0.00 76 GLN 1 N 7
ATOM 12958 C CA . GLN A 1 76 ? -3.470 -12.188 -3.931 1.00 0.00 76 GLN 1 CA 7
ATOM 12959 C C . GLN A 1 76 ? -2.260 -12.419 -3.032 1.00 0.00 76 GLN 1 C 7
ATOM 12960 O O . GLN A 1 76 ? -1.124 -12.160 -3.429 1.00 0.00 76 GLN 1 O 7
ATOM 12974 N N . LYS A 1 77 ? -2.507 -12.897 -1.824 1.00 0.00 77 LYS 1 N 7
ATOM 12975 C CA . LYS A 1 77 ? -1.426 -13.145 -0.871 1.00 0.00 77 LYS 1 CA 7
ATOM 12976 C C . LYS A 1 77 ? -0.587 -14.352 -1.223 1.00 0.00 77 LYS 1 C 7
ATOM 12977 O O . LYS A 1 77 ? -1.062 -15.307 -1.839 1.00 0.00 77 LYS 1 O 7
ATOM 12996 N N . GLY A 1 78 ? 0.670 -14.296 -0.811 1.00 0.00 78 GLY 1 N 7
ATOM 12997 C CA . GLY A 1 78 ? 1.580 -15.379 -1.065 1.00 0.00 78 GLY 1 CA 7
ATOM 12998 C C . GLY A 1 78 ? 2.717 -14.948 -1.942 1.00 0.00 78 GLY 1 C 7
ATOM 12999 O O . GLY A 1 78 ? 3.402 -15.786 -2.531 1.00 0.00 78 GLY 1 O 7
ATOM 13003 N N . GLY A 1 79 ? 2.926 -13.637 -2.052 1.00 0.00 79 GLY 1 N 7
ATOM 13004 C CA . GLY A 1 79 ? 4.000 -13.176 -2.897 1.00 0.00 79 GLY 1 CA 7
ATOM 13005 C C . GLY A 1 79 ? 4.584 -11.843 -2.498 1.00 0.00 79 GLY 1 C 7
ATOM 13006 O O . GLY A 1 79 ? 5.284 -11.729 -1.493 1.00 0.00 79 GLY 1 O 7
ATOM 13010 N N . TYR A 1 80 ? 4.303 -10.844 -3.316 1.00 0.00 80 TYR 1 N 7
ATOM 13011 C CA . TYR A 1 80 ? 4.792 -9.498 -3.106 1.00 0.00 80 TYR 1 CA 7
ATOM 13012 C C . TYR A 1 80 ? 3.828 -8.499 -3.711 1.00 0.00 80 TYR 1 C 7
ATOM 13013 O O . TYR A 1 80 ? 3.047 -8.840 -4.600 1.00 0.00 80 TYR 1 O 7
ATOM 13031 N N . PHE A 1 81 ? 3.915 -7.261 -3.271 1.00 0.00 81 PHE 1 N 7
ATOM 13032 C CA . PHE A 1 81 ? 3.074 -6.217 -3.830 1.00 0.00 81 PHE 1 CA 7
ATOM 13033 C C . PHE A 1 81 ? 3.713 -4.881 -3.657 1.00 0.00 81 PHE 1 C 7
ATOM 13034 O O . PHE A 1 81 ? 4.721 -4.731 -3.001 1.00 0.00 81 PHE 1 O 7
ATOM 13051 N N . VAL A 1 82 ? 3.110 -3.905 -4.246 1.00 0.00 82 VAL 1 N 7
ATOM 13052 C CA . VAL A 1 82 ? 3.622 -2.573 -4.140 1.00 0.00 82 VAL 1 CA 7
ATOM 13053 C C . VAL A 1 82 ? 2.460 -1.641 -3.945 1.00 0.00 82 VAL 1 C 7
ATOM 13054 O O . VAL A 1 82 ? 1.525 -1.647 -4.725 1.00 0.00 82 VAL 1 O 7
ATOM 13067 N N . ILE A 1 83 ? 2.516 -0.861 -2.893 1.00 0.00 83 ILE 1 N 7
ATOM 13068 C CA . ILE A 1 83 ? 1.441 0.052 -2.589 1.00 0.00 83 ILE 1 CA 7
ATOM 13069 C C . ILE A 1 83 ? 1.434 1.207 -3.549 1.00 0.00 83 ILE 1 C 7
ATOM 13070 O O . ILE A 1 83 ? 2.334 2.046 -3.532 1.00 0.00 83 ILE 1 O 7
ATOM 13086 N N . ASN A 1 84 ? 0.408 1.271 -4.369 1.00 0.00 84 ASN 1 N 7
ATOM 13087 C CA . ASN A 1 84 ? 0.302 2.357 -5.303 1.00 0.00 84 ASN 1 CA 7
ATOM 13088 C C . ASN A 1 84 ? 0.395 3.675 -4.529 1.00 0.00 84 ASN 1 C 7
ATOM 13089 O O . ASN A 1 84 ? -0.489 4.001 -3.738 1.00 0.00 84 ASN 1 O 7
ATOM 13100 N N . PRO A 1 85 ? 1.469 4.446 -4.750 1.00 0.00 85 PRO 1 N 7
ATOM 13101 C CA . PRO A 1 85 ? 1.694 5.737 -4.076 1.00 0.00 85 PRO 1 CA 7
ATOM 13102 C C . PRO A 1 85 ? 0.750 6.780 -4.594 1.00 0.00 85 PRO 1 C 7
ATOM 13103 O O . PRO A 1 85 ? 0.387 7.735 -3.909 1.00 0.00 85 PRO 1 O 7
ATOM 13114 N N . ASN A 1 86 ? 0.360 6.577 -5.822 1.00 0.00 86 ASN 1 N 7
ATOM 13115 C CA . ASN A 1 86 ? -0.550 7.477 -6.476 1.00 0.00 86 ASN 1 CA 7
ATOM 13116 C C . ASN A 1 86 ? -1.953 7.269 -5.936 1.00 0.00 86 ASN 1 C 7
ATOM 13117 O O . ASN A 1 86 ? -2.754 8.202 -5.864 1.00 0.00 86 ASN 1 O 7
ATOM 13128 N N . ASN A 1 87 ? -2.216 6.051 -5.489 1.00 0.00 87 ASN 1 N 7
ATOM 13129 C CA . ASN A 1 87 ? -3.465 5.720 -4.871 1.00 0.00 87 ASN 1 CA 7
ATOM 13130 C C . ASN A 1 87 ? -3.386 6.130 -3.432 1.00 0.00 87 ASN 1 C 7
ATOM 13131 O O . ASN A 1 87 ? -4.327 5.958 -2.669 1.00 0.00 87 ASN 1 O 7
ATOM 13142 N N . VAL A 1 88 ? -2.209 6.613 -3.069 1.00 0.00 88 VAL 1 N 7
ATOM 13143 C CA . VAL A 1 88 ? -1.907 7.011 -1.773 1.00 0.00 88 VAL 1 CA 7
ATOM 13144 C C . VAL A 1 88 ? -2.024 8.485 -1.614 1.00 0.00 88 VAL 1 C 7
ATOM 13145 O O . VAL A 1 88 ? -1.535 9.285 -2.411 1.00 0.00 88 VAL 1 O 7
ATOM 13158 N N . LYS A 1 89 ? -2.638 8.800 -0.541 1.00 0.00 89 LYS 1 N 7
ATOM 13159 C CA . LYS A 1 89 ? -2.824 10.155 -0.151 1.00 0.00 89 LYS 1 CA 7
ATOM 13160 C C . LYS A 1 89 ? -1.591 10.595 0.578 1.00 0.00 89 LYS 1 C 7
ATOM 13161 O O . LYS A 1 89 ? -1.004 11.642 0.300 1.00 0.00 89 LYS 1 O 7
ATOM 13180 N N . SER A 1 90 ? -1.203 9.746 1.508 1.00 0.00 90 SER 1 N 7
ATOM 13181 C CA . SER A 1 90 ? -0.006 9.990 2.324 1.00 0.00 90 SER 1 CA 7
ATOM 13182 C C . SER A 1 90 ? 0.122 8.967 3.446 1.00 0.00 90 SER 1 C 7
ATOM 13183 O O . SER A 1 90 ? -0.811 8.229 3.716 1.00 0.00 90 SER 1 O 7
ATOM 13191 N N . VAL A 1 91 ? 1.243 8.994 4.158 1.00 0.00 91 VAL 1 N 7
ATOM 13192 C CA . VAL A 1 91 ? 1.426 8.137 5.314 1.00 0.00 91 VAL 1 CA 7
ATOM 13193 C C . VAL A 1 91 ? 0.917 8.886 6.549 1.00 0.00 91 VAL 1 C 7
ATOM 13194 O O . VAL A 1 91 ? 0.711 10.098 6.488 1.00 0.00 91 VAL 1 O 7
ATOM 13207 N N . GLY A 1 92 ? 0.661 8.178 7.642 1.00 0.00 92 GLY 1 N 7
ATOM 13208 C CA . GLY A 1 92 ? 0.127 8.806 8.818 1.00 0.00 92 GLY 1 CA 7
ATOM 13209 C C . GLY A 1 92 ? 0.888 8.461 10.072 1.00 0.00 92 GLY 1 C 7
ATOM 13210 O O . GLY A 1 92 ? 1.860 7.707 10.054 1.00 0.00 92 GLY 1 O 7
ATOM 13214 N N . THR A 1 93 ? 0.418 9.031 11.154 1.00 0.00 93 THR 1 N 7
ATOM 13215 C CA . THR A 1 93 ? 0.992 8.834 12.473 1.00 0.00 93 THR 1 CA 7
ATOM 13216 C C . THR A 1 93 ? 0.940 7.377 12.867 1.00 0.00 93 THR 1 C 7
ATOM 13217 O O . THR A 1 93 ? -0.064 6.685 12.702 1.00 0.00 93 THR 1 O 7
ATOM 13228 N N . PRO A 1 94 ? 2.072 6.917 13.377 1.00 0.00 94 PRO 1 N 7
ATOM 13229 C CA . PRO A 1 94 ? 2.278 5.545 13.812 1.00 0.00 94 PRO 1 CA 7
ATOM 13230 C C . PRO A 1 94 ? 1.734 5.261 15.203 1.00 0.00 94 PRO 1 C 7
ATOM 13231 O O . PRO A 1 94 ? 1.556 6.163 16.020 1.00 0.00 94 PRO 1 O 7
ATOM 13242 N N . MET A 1 95 ? 1.488 3.988 15.455 1.00 0.00 95 MET 1 N 7
ATOM 13243 C CA . MET A 1 95 ? 0.973 3.533 16.742 1.00 0.00 95 MET 1 CA 7
ATOM 13244 C C . MET A 1 95 ? 1.456 2.121 17.055 1.00 0.00 95 MET 1 C 7
ATOM 13245 O O . MET A 1 95 ? 1.451 1.253 16.182 1.00 0.00 95 MET 1 O 7
ATOM 13259 N N . LYS A 1 96 ? 1.845 1.881 18.299 1.00 0.00 96 LYS 1 N 7
ATOM 13260 C CA . LYS A 1 96 ? 2.303 0.554 18.704 1.00 0.00 96 LYS 1 CA 7
ATOM 13261 C C . LYS A 1 96 ? 1.121 -0.321 19.105 1.00 0.00 96 LYS 1 C 7
ATOM 13262 O O . LYS A 1 96 ? 0.324 0.063 19.961 1.00 0.00 96 LYS 1 O 7
ATOM 13281 N N . GLY A 1 97 ? 1.000 -1.496 18.485 1.00 0.00 97 GLY 1 N 7
ATOM 13282 C CA . GLY A 1 97 ? -0.106 -2.373 18.819 1.00 0.00 97 GL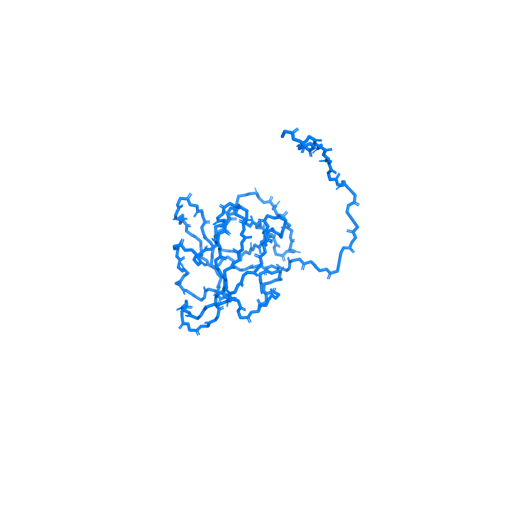Y 1 CA 7
ATOM 13283 C C . GLY A 1 97 ? -0.024 -3.735 18.165 1.00 0.00 97 GLY 1 C 7
ATOM 13284 O O . GLY A 1 97 ? -0.110 -4.756 18.846 1.00 0.00 97 GLY 1 O 7
ATOM 13288 N N . SER A 1 98 ? 0.128 -3.758 16.845 1.00 0.00 98 SER 1 N 7
ATOM 13289 C CA . SER A 1 98 ? 0.211 -5.019 16.120 1.00 0.00 98 SER 1 CA 7
ATOM 13290 C C . SER A 1 98 ? 1.487 -5.773 16.505 1.00 0.00 98 SER 1 C 7
ATOM 13291 O O . SER A 1 98 ? 2.406 -5.910 15.702 1.00 0.00 98 SER 1 O 7
ATOM 13299 N N . GLY A 1 99 ? 1.532 -6.260 17.741 1.00 0.00 99 GLY 1 N 7
ATOM 13300 C CA . GLY A 1 99 ? 2.695 -6.994 18.213 1.00 0.00 99 GLY 1 CA 7
ATOM 13301 C C . GLY A 1 99 ? 3.533 -6.211 19.213 1.00 0.00 99 GLY 1 C 7
ATOM 13302 O O . GLY A 1 99 ? 3.881 -6.727 20.276 1.00 0.00 99 GLY 1 O 7
ATOM 13306 N N . GLY A 1 100 ? 3.865 -4.966 18.876 1.00 0.00 100 GLY 1 N 7
ATOM 13307 C CA . GLY A 1 100 ? 4.667 -4.147 19.760 1.00 0.00 100 GLY 1 CA 7
ATOM 13308 C C . GLY A 1 100 ? 5.437 -3.055 19.031 1.00 0.00 100 GLY 1 C 7
ATOM 13309 O O . GLY A 1 100 ? 5.953 -2.127 19.655 1.00 0.00 100 GLY 1 O 7
ATOM 13313 N N . LEU A 1 101 ? 5.518 -3.174 17.712 1.00 0.00 101 LEU 1 N 7
ATOM 13314 C CA . LEU A 1 101 ? 6.213 -2.237 16.876 1.00 0.00 101 LEU 1 CA 7
ATOM 13315 C C . LEU A 1 101 ? 5.424 -0.972 16.665 1.00 0.00 101 LEU 1 C 7
ATOM 13316 O O . LEU A 1 101 ? 4.602 -0.579 17.484 1.00 0.00 101 LEU 1 O 7
ATOM 13332 N N . SER A 1 102 ? 5.704 -0.356 15.536 1.00 0.00 102 SER 1 N 7
ATOM 13333 C CA . SER A 1 102 ? 5.058 0.853 15.116 1.00 0.00 102 SER 1 CA 7
ATOM 13334 C C . SER A 1 102 ? 4.287 0.610 13.833 1.00 0.00 102 SER 1 C 7
ATOM 13335 O O . SER A 1 102 ? 4.865 0.278 12.804 1.00 0.00 102 SER 1 O 7
ATOM 13343 N N . TRP A 1 103 ? 2.988 0.767 13.916 1.00 0.00 103 TRP 1 N 7
ATOM 13344 C CA . TRP A 1 103 ? 2.092 0.572 12.809 1.00 0.00 103 TRP 1 CA 7
ATOM 13345 C C . TRP A 1 103 ? 1.402 1.897 12.552 1.00 0.00 103 TRP 1 C 7
ATOM 13346 O O . TRP A 1 103 ? 0.744 2.452 13.429 1.00 0.00 103 TRP 1 O 7
ATOM 13367 N N . ALA A 1 104 ? 1.635 2.432 11.377 1.00 0.00 104 ALA 1 N 7
ATOM 13368 C CA . ALA A 1 104 ? 1.127 3.749 11.017 1.00 0.00 104 ALA 1 CA 7
ATOM 13369 C C . ALA A 1 104 ? -0.042 3.744 10.074 1.00 0.00 104 ALA 1 C 7
ATOM 13370 O O . ALA A 1 104 ? -0.205 2.857 9.240 1.00 0.00 104 ALA 1 O 7
ATOM 13377 N N . GLN A 1 105 ? -0.846 4.782 10.244 1.00 0.00 105 GLN 1 N 7
ATOM 13378 C CA . GLN A 1 105 ? -2.022 4.997 9.462 1.00 0.00 105 GLN 1 CA 7
ATOM 13379 C C . GLN A 1 105 ? -1.703 5.654 8.134 1.00 0.00 105 GLN 1 C 7
ATOM 13380 O O . GLN A 1 105 ? -1.517 6.858 8.089 1.00 0.00 105 GLN 1 O 7
ATOM 13394 N N . VAL A 1 106 ? -1.679 4.902 7.047 1.00 0.00 106 VAL 1 N 7
ATOM 13395 C CA . VAL A 1 106 ? -1.412 5.489 5.770 1.00 0.00 106 VAL 1 CA 7
ATOM 13396 C C . VAL A 1 106 ? -2.734 5.716 5.053 1.00 0.00 106 VAL 1 C 7
ATOM 13397 O O . VAL A 1 106 ? -3.625 4.871 5.084 1.00 0.00 106 VAL 1 O 7
ATOM 13410 N N . ASN A 1 107 ? -2.867 6.878 4.455 1.00 0.00 107 ASN 1 N 7
ATOM 13411 C CA . ASN A 1 107 ? -4.083 7.262 3.778 1.00 0.00 107 ASN 1 CA 7
ATOM 13412 C C . ASN A 1 107 ? -4.067 6.832 2.333 1.00 0.00 107 ASN 1 C 7
ATOM 13413 O O . ASN A 1 107 ? -3.435 7.476 1.500 1.00 0.00 107 ASN 1 O 7
ATOM 13424 N N . PHE A 1 108 ? -4.780 5.760 2.034 1.00 0.00 108 PHE 1 N 7
ATOM 13425 C CA . PHE A 1 108 ? -4.880 5.276 0.711 1.00 0.00 108 PHE 1 CA 7
ATOM 13426 C C . PHE A 1 108 ? -6.214 5.648 0.079 1.00 0.00 108 PHE 1 C 7
ATOM 13427 O O . PHE A 1 108 ? -7.155 6.116 0.724 1.00 0.00 108 PHE 1 O 7
ATOM 13444 N N . THR A 1 109 ? -6.235 5.410 -1.207 1.00 0.00 109 THR 1 N 7
ATOM 13445 C CA . THR A 1 109 ? -7.365 5.676 -2.099 1.00 0.00 109 THR 1 CA 7
ATOM 13446 C C . THR A 1 109 ? -8.731 5.121 -1.674 1.00 0.00 109 THR 1 C 7
ATOM 13447 O O . THR A 1 109 ? -9.669 5.879 -1.427 1.00 0.00 109 THR 1 O 7
ATOM 13458 N N . THR A 1 110 ? -8.846 3.802 -1.652 1.00 0.00 110 THR 1 N 7
ATOM 13459 C CA . THR A 1 110 ? -10.103 3.130 -1.332 1.00 0.00 110 THR 1 CA 7
ATOM 13460 C C . THR A 1 110 ? -10.305 2.923 0.155 1.00 0.00 110 THR 1 C 7
ATOM 13461 O O . THR A 1 110 ? -11.314 3.341 0.724 1.00 0.00 110 THR 1 O 7
ATOM 13472 N N . GLY A 1 111 ? -9.347 2.263 0.775 1.00 0.00 111 GLY 1 N 7
ATOM 13473 C CA . GLY A 1 111 ? -9.436 1.989 2.179 1.00 0.00 111 GLY 1 CA 7
ATOM 13474 C C . GLY A 1 111 ? -9.264 3.227 3.023 1.00 0.00 111 GLY 1 C 7
ATOM 13475 O O . GLY A 1 111 ? -9.423 3.170 4.242 1.00 0.00 111 GLY 1 O 7
ATOM 13479 N N . GLY A 1 112 ? -8.913 4.352 2.392 1.00 0.00 112 GLY 1 N 7
ATOM 13480 C CA . GLY A 1 112 ? -8.706 5.555 3.140 1.00 0.00 112 GLY 1 CA 7
ATOM 13481 C C . GLY A 1 112 ? -7.624 5.331 4.154 1.00 0.00 112 GLY 1 C 7
ATOM 13482 O O . GLY A 1 112 ? -6.455 5.456 3.855 1.00 0.00 112 GLY 1 O 7
ATOM 13486 N N . ASN A 1 113 ? -7.995 4.930 5.341 1.00 0.00 113 ASN 1 N 7
ATOM 13487 C CA . ASN A 1 113 ? -7.010 4.625 6.336 1.00 0.00 113 ASN 1 CA 7
ATOM 13488 C C . ASN A 1 113 ? -6.532 3.193 6.140 1.00 0.00 113 ASN 1 C 7
ATOM 13489 O O . ASN A 1 113 ? -7.335 2.270 6.008 1.00 0.00 113 ASN 1 O 7
ATOM 13500 N N . VAL A 1 114 ? -5.230 3.018 6.124 1.00 0.00 114 VAL 1 N 7
ATOM 13501 C CA . VAL A 1 114 ? -4.627 1.714 5.956 1.00 0.00 114 VAL 1 CA 7
ATOM 13502 C C . VAL A 1 114 ? -3.373 1.679 6.776 1.00 0.00 114 VAL 1 C 7
ATOM 13503 O O . VAL A 1 114 ? -2.431 2.417 6.503 1.00 0.00 114 VAL 1 O 7
ATOM 13516 N N . TRP A 1 115 ? -3.363 0.864 7.793 1.00 0.00 115 TRP 1 N 7
ATOM 13517 C CA . TRP A 1 115 ? -2.212 0.813 8.660 1.00 0.00 115 TRP 1 CA 7
ATOM 13518 C C . TRP A 1 115 ? -1.178 -0.185 8.211 1.00 0.00 115 TRP 1 C 7
ATOM 13519 O O . TRP A 1 115 ? -1.475 -1.170 7.537 1.00 0.00 115 TRP 1 O 7
ATOM 13540 N N . LEU A 1 116 ? 0.048 0.102 8.594 1.00 0.00 116 LEU 1 N 7
ATOM 13541 C CA . LEU A 1 116 ? 1.168 -0.726 8.255 1.00 0.00 116 LEU 1 CA 7
ATOM 13542 C C . LEU A 1 116 ? 2.233 -0.554 9.291 1.00 0.00 116 LEU 1 C 7
ATOM 13543 O O . LEU A 1 116 ? 2.433 0.553 9.778 1.00 0.00 116 LEU 1 O 7
ATOM 13559 N N . ASN A 1 117 ? 2.959 -1.604 9.605 1.00 0.00 117 ASN 1 N 7
ATOM 13560 C CA . ASN A 1 117 ? 4.011 -1.431 10.570 1.00 0.00 117 ASN 1 CA 7
ATOM 13561 C C . ASN A 1 117 ? 5.014 -0.519 9.963 1.00 0.00 117 ASN 1 C 7
ATOM 13562 O O . ASN A 1 117 ? 5.798 -0.836 9.069 1.00 0.00 117 ASN 1 O 7
ATOM 13573 N N . THR A 1 118 ? 4.825 0.653 10.444 1.00 0.00 118 THR 1 N 7
ATOM 13574 C CA . THR A 1 118 ? 5.514 1.845 10.032 1.00 0.00 118 THR 1 CA 7
ATOM 13575 C C . THR A 1 118 ? 6.920 1.937 10.558 1.00 0.00 118 THR 1 C 7
ATOM 13576 O O . THR A 1 118 ? 7.535 3.004 10.509 1.00 0.00 118 THR 1 O 7
ATOM 13587 N N . THR A 1 119 ? 7.436 0.835 11.050 1.00 0.00 119 THR 1 N 7
ATOM 13588 C CA . THR A 1 119 ? 8.802 0.834 11.556 1.00 0.00 119 THR 1 CA 7
ATOM 13589 C C . THR A 1 119 ? 9.814 1.130 10.424 1.00 0.00 119 THR 1 C 7
ATOM 13590 O O . THR A 1 119 ? 10.993 0.792 10.539 1.00 0.00 119 THR 1 O 7
ATOM 13601 N N . SER A 1 120 ? 9.351 1.784 9.339 1.00 0.00 120 SER 1 N 7
ATOM 13602 C CA . SER A 1 120 ? 10.179 2.148 8.221 1.00 0.00 120 SER 1 CA 7
ATOM 13603 C C . SER A 1 120 ? 9.323 2.968 7.266 1.00 0.00 120 SER 1 C 7
ATOM 13604 O O . SER A 1 120 ? 8.273 2.526 6.831 1.00 0.00 120 SER 1 O 7
ATOM 13612 N N . LYS A 1 121 ? 9.753 4.170 6.963 1.00 0.00 121 LYS 1 N 7
ATOM 13613 C CA . LYS A 1 121 ? 9.002 5.036 6.074 1.00 0.00 121 LYS 1 CA 7
ATOM 13614 C C . LYS A 1 121 ? 9.124 4.503 4.660 1.00 0.00 121 LYS 1 C 7
ATOM 13615 O O . LYS A 1 121 ? 8.147 4.421 3.905 1.00 0.00 121 LYS 1 O 7
ATOM 13634 N N . ASP A 1 122 ? 10.318 4.040 4.331 1.00 0.00 122 ASP 1 N 7
ATOM 13635 C CA . ASP A 1 122 ? 10.541 3.407 3.070 1.00 0.00 122 ASP 1 CA 7
ATOM 13636 C C . ASP A 1 122 ? 9.754 2.105 3.054 1.00 0.00 122 ASP 1 C 7
ATOM 13637 O O . ASP A 1 122 ? 9.737 1.395 2.070 1.00 0.00 122 ASP 1 O 7
ATOM 13646 N N . ASN A 1 123 ? 9.136 1.766 4.184 1.00 0.00 123 ASN 1 N 7
ATOM 13647 C CA . ASN A 1 123 ? 8.376 0.545 4.284 1.00 0.00 123 ASN 1 CA 7
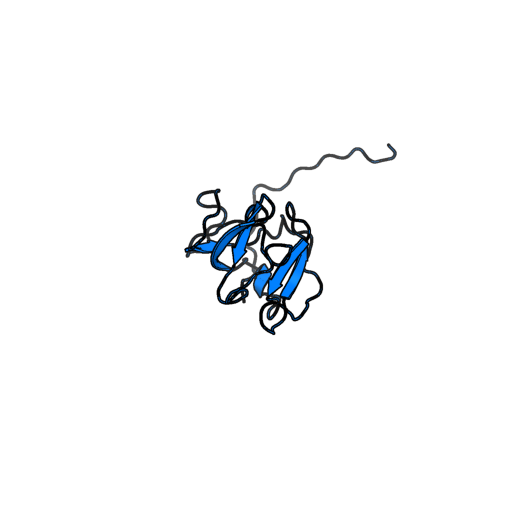ATOM 13648 C C . ASN A 1 123 ? 7.205 0.573 3.316 1.00 0.00 123 ASN 1 C 7
ATOM 13649 O O . ASN A 1 123 ? 7.084 -0.256 2.428 1.00 0.00 123 ASN 1 O 7
ATOM 13660 N N . LEU A 1 124 ? 6.375 1.539 3.465 1.00 0.00 124 LEU 1 N 7
ATOM 13661 C CA . LEU A 1 124 ? 5.246 1.685 2.571 1.00 0.00 124 LEU 1 CA 7
ATOM 13662 C C . LEU A 1 124 ? 5.742 1.952 1.173 1.00 0.00 124 LEU 1 C 7
ATOM 13663 O O . LEU A 1 124 ? 5.428 1.239 0.223 1.00 0.00 124 LEU 1 O 7
ATOM 13679 N N . LEU A 1 125 ? 6.518 3.007 1.071 1.00 0.00 125 LEU 1 N 7
ATOM 13680 C CA . LEU A 1 125 ? 7.076 3.418 -0.188 1.00 0.00 125 LEU 1 CA 7
ATOM 13681 C C . LEU A 1 125 ? 7.951 2.352 -0.817 1.00 0.00 125 LEU 1 C 7
ATOM 13682 O O . LEU A 1 125 ? 7.887 2.121 -2.020 1.00 0.00 125 LEU 1 O 7
ATOM 13698 N N . TYR A 1 126 ? 8.810 1.745 -0.009 1.00 0.00 126 TYR 1 N 7
ATOM 13699 C CA . TYR A 1 126 ? 9.745 0.757 -0.523 1.00 0.00 126 TYR 1 CA 7
ATOM 13700 C C . TYR A 1 126 ? 9.461 -0.633 0.008 1.00 0.00 126 TYR 1 C 7
ATOM 13701 O O . TYR A 1 126 ? 9.734 -1.628 -0.662 1.00 0.00 126 TYR 1 O 7
ATOM 13719 N N . GLY A 1 127 ? 8.947 -0.708 1.222 1.00 0.00 127 GLY 1 N 7
ATOM 13720 C CA . GLY A 1 127 ? 8.690 -2.014 1.804 1.00 0.00 127 GLY 1 CA 7
ATOM 13721 C C . GLY A 1 127 ? 9.788 -2.415 2.752 1.00 0.00 127 GLY 1 C 7
ATOM 13722 O O . GLY A 1 127 ? 10.043 -3.599 2.966 1.00 0.00 127 GLY 1 O 7
ATOM 13726 N N . LYS A 1 128 ? 10.444 -1.411 3.315 1.00 0.00 128 LYS 1 N 7
ATOM 13727 C CA . LYS A 1 128 ? 11.518 -1.628 4.242 1.00 0.00 128 LYS 1 CA 7
ATOM 13728 C C . LYS A 1 128 ? 10.981 -2.069 5.600 1.00 0.00 128 LYS 1 C 7
ATOM 13729 O O . LYS A 1 128 ? 11.797 -2.236 6.530 1.00 0.00 128 LYS 1 O 7
ATOM 13749 N N . MET A 1 1 ? 44.510 18.134 -4.672 1.00 0.00 1 MET 1 N 8
ATOM 13750 C CA . MET A 1 1 ? 44.685 17.394 -5.949 1.00 0.00 1 MET 1 CA 8
ATOM 13751 C C . MET A 1 1 ? 45.761 18.040 -6.817 1.00 0.00 1 MET 1 C 8
ATOM 13752 O O . MET A 1 1 ? 45.820 19.264 -6.938 1.00 0.00 1 MET 1 O 8
ATOM 13768 N N . ARG A 1 2 ? 46.608 17.212 -7.418 1.00 0.00 2 ARG 1 N 8
ATOM 13769 C CA . ARG A 1 2 ? 47.679 17.706 -8.275 1.00 0.00 2 ARG 1 CA 8
ATOM 13770 C C . ARG A 1 2 ? 47.271 17.631 -9.743 1.00 0.00 2 ARG 1 C 8
ATOM 13771 O O . ARG A 1 2 ? 48.066 17.255 -10.605 1.00 0.00 2 ARG 1 O 8
ATOM 13792 N N . GLY A 1 3 ? 46.022 17.993 -10.018 1.00 0.00 3 GLY 1 N 8
ATOM 13793 C CA . GLY A 1 3 ? 45.518 17.963 -11.379 1.00 0.00 3 GLY 1 CA 8
ATOM 13794 C C . GLY A 1 3 ? 44.014 18.135 -11.437 1.00 0.00 3 GLY 1 C 8
ATOM 13795 O O . GLY A 1 3 ? 43.302 17.271 -11.951 1.00 0.00 3 GLY 1 O 8
ATOM 13799 N N . SER A 1 4 ? 43.529 19.249 -10.900 1.00 0.00 4 SER 1 N 8
ATOM 13800 C CA . SER A 1 4 ? 42.100 19.534 -10.886 1.00 0.00 4 SER 1 CA 8
ATOM 13801 C C . SER A 1 4 ? 41.562 19.726 -12.301 1.00 0.00 4 SER 1 C 8
ATOM 13802 O O . SER A 1 4 ? 42.166 20.422 -13.117 1.00 0.00 4 SER 1 O 8
ATOM 13810 N N . HIS A 1 5 ? 40.422 19.104 -12.580 1.00 0.00 5 HIS 1 N 8
ATOM 13811 C CA . HIS A 1 5 ? 39.796 19.205 -13.893 1.00 0.00 5 HIS 1 CA 8
ATOM 13812 C C . HIS A 1 5 ? 38.536 20.061 -13.823 1.00 0.00 5 HIS 1 C 8
ATOM 13813 O O . HIS A 1 5 ? 37.543 19.673 -13.206 1.00 0.00 5 HIS 1 O 8
ATOM 13828 N N . HIS A 1 6 ? 38.582 21.227 -14.456 1.00 0.00 6 HIS 1 N 8
ATOM 13829 C CA . HIS A 1 6 ? 37.444 22.139 -14.460 1.00 0.00 6 HIS 1 CA 8
ATOM 13830 C C . HIS A 1 6 ? 36.703 22.087 -15.792 1.00 0.00 6 HIS 1 C 8
ATOM 13831 O O . HIS A 1 6 ? 36.980 22.870 -16.700 1.00 0.00 6 HIS 1 O 8
ATOM 13846 N N . HIS A 1 7 ? 35.755 21.161 -15.898 1.00 0.00 7 HIS 1 N 8
ATOM 13847 C CA . HIS A 1 7 ? 34.967 21.008 -17.116 1.00 0.00 7 HIS 1 CA 8
ATOM 13848 C C . HIS A 1 7 ? 33.508 20.717 -16.780 1.00 0.00 7 HIS 1 C 8
ATOM 13849 O O . HIS A 1 7 ? 33.153 19.589 -16.439 1.00 0.00 7 HIS 1 O 8
ATOM 13864 N N . HIS A 1 8 ? 32.667 21.741 -16.878 1.00 0.00 8 HIS 1 N 8
ATOM 13865 C CA . HIS A 1 8 ? 31.247 21.592 -16.583 1.00 0.00 8 HIS 1 CA 8
ATOM 13866 C C . HIS A 1 8 ? 30.471 21.197 -17.836 1.00 0.00 8 HIS 1 C 8
ATOM 13867 O O . HIS A 1 8 ? 30.206 22.029 -18.705 1.00 0.00 8 HIS 1 O 8
ATOM 13882 N N . HIS A 1 9 ? 30.118 19.920 -17.922 1.00 0.00 9 HIS 1 N 8
ATOM 13883 C CA . HIS A 1 9 ? 29.378 19.403 -19.071 1.00 0.00 9 HIS 1 CA 8
ATOM 13884 C C . HIS A 1 9 ? 28.434 18.269 -18.668 1.00 0.00 9 HIS 1 C 8
ATOM 13885 O O . HIS A 1 9 ? 27.450 17.996 -19.356 1.00 0.00 9 HIS 1 O 8
ATOM 13900 N N . HIS A 1 10 ? 28.741 17.601 -17.558 1.00 0.00 10 HIS 1 N 8
ATOM 13901 C CA . HIS A 1 10 ? 27.917 16.503 -17.065 1.00 0.00 10 HIS 1 CA 8
ATOM 13902 C C . HIS A 1 10 ? 28.394 16.065 -15.679 1.00 0.00 10 HIS 1 C 8
ATOM 13903 O O . HIS A 1 10 ? 29.034 16.839 -14.968 1.00 0.00 10 HIS 1 O 8
ATOM 13918 N N . GLY A 1 11 ? 28.066 14.836 -15.288 1.00 0.00 11 GLY 1 N 8
ATOM 13919 C CA . GLY A 1 11 ? 28.466 14.350 -13.981 1.00 0.00 11 GLY 1 CA 8
ATOM 13920 C C . GLY A 1 11 ? 29.441 13.190 -14.049 1.00 0.00 11 GLY 1 C 8
ATOM 13921 O O . GLY A 1 11 ? 29.222 12.225 -14.782 1.00 0.00 11 GLY 1 O 8
ATOM 13925 N N . SER A 1 12 ? 30.515 13.284 -13.271 1.00 0.00 12 SER 1 N 8
ATOM 13926 C CA . SER A 1 12 ? 31.528 12.235 -13.223 1.00 0.00 12 SER 1 CA 8
ATOM 13927 C C . SER A 1 12 ? 31.397 11.419 -11.938 1.00 0.00 12 SER 1 C 8
ATOM 13928 O O . SER A 1 12 ? 31.949 10.324 -11.825 1.00 0.00 12 SER 1 O 8
ATOM 13936 N N . GLU A 1 13 ? 30.658 11.962 -10.973 1.00 0.00 13 GLU 1 N 8
ATOM 13937 C CA . GLU A 1 13 ? 30.444 11.293 -9.696 1.00 0.00 13 GLU 1 CA 8
ATOM 13938 C C . GLU A 1 13 ? 29.352 10.233 -9.822 1.00 0.00 13 GLU 1 C 8
ATOM 13939 O O . GLU A 1 13 ? 28.599 10.225 -10.796 1.00 0.00 13 GLU 1 O 8
ATOM 13951 N N . PRO A 1 14 ? 29.249 9.316 -8.842 1.00 0.00 14 PRO 1 N 8
ATOM 13952 C CA . PRO A 1 14 ? 28.240 8.253 -8.861 1.00 0.00 14 PRO 1 CA 8
ATOM 13953 C C . PRO A 1 14 ? 26.822 8.796 -9.037 1.00 0.00 14 PRO 1 C 8
ATOM 13954 O O . PRO A 1 14 ? 26.283 8.787 -10.145 1.00 0.00 14 PRO 1 O 8
ATOM 13965 N N . THR A 1 15 ? 26.219 9.268 -7.948 1.00 0.00 15 THR 1 N 8
ATOM 13966 C CA . THR A 1 15 ? 24.865 9.811 -8.002 1.00 0.00 15 THR 1 CA 8
ATOM 13967 C C . THR A 1 15 ? 23.901 8.820 -8.649 1.00 0.00 15 THR 1 C 8
ATOM 13968 O O . THR A 1 15 ? 22.932 9.216 -9.299 1.00 0.00 15 THR 1 O 8
ATOM 13979 N N . THR A 1 16 ? 24.181 7.532 -8.480 1.00 0.00 16 THR 1 N 8
ATOM 13980 C CA . THR A 1 16 ? 23.342 6.487 -9.054 1.00 0.00 16 THR 1 CA 8
ATOM 13981 C C . THR A 1 16 ? 21.912 6.578 -8.523 1.00 0.00 16 THR 1 C 8
ATOM 13982 O O . THR A 1 16 ? 21.693 6.602 -7.311 1.00 0.00 16 THR 1 O 8
ATOM 13993 N N . PRO A 1 17 ? 20.916 6.628 -9.426 1.00 0.00 17 PRO 1 N 8
ATOM 13994 C CA . PRO A 1 17 ? 19.505 6.718 -9.041 1.00 0.00 17 PRO 1 CA 8
ATOM 13995 C C . PRO A 1 17 ? 18.938 5.376 -8.588 1.00 0.00 17 PRO 1 C 8
ATOM 13996 O O . PRO A 1 17 ? 19.222 4.338 -9.186 1.00 0.00 17 PRO 1 O 8
ATOM 14007 N N . THR A 1 18 ? 18.132 5.407 -7.532 1.00 0.00 18 THR 1 N 8
ATOM 14008 C CA . THR A 1 18 ? 17.518 4.194 -6.999 1.00 0.00 18 THR 1 CA 8
ATOM 14009 C C . THR A 1 18 ? 16.073 4.454 -6.585 1.00 0.00 18 THR 1 C 8
ATOM 14010 O O . THR A 1 18 ? 15.524 3.749 -5.740 1.00 0.00 18 THR 1 O 8
ATOM 14021 N N . THR A 1 19 ? 15.464 5.470 -7.187 1.00 0.00 19 THR 1 N 8
ATOM 14022 C CA . THR A 1 19 ? 14.082 5.834 -6.883 1.00 0.00 19 THR 1 CA 8
ATOM 14023 C C . THR A 1 19 ? 13.100 4.817 -7.466 1.00 0.00 19 THR 1 C 8
ATOM 14024 O O . THR A 1 19 ? 12.959 4.710 -8.683 1.00 0.00 19 THR 1 O 8
ATOM 14035 N N . ASN A 1 20 ? 12.417 4.079 -6.593 1.00 0.00 20 ASN 1 N 8
ATOM 14036 C CA . ASN A 1 20 ? 11.446 3.082 -7.031 1.00 0.00 20 ASN 1 CA 8
ATOM 14037 C C . ASN A 1 20 ? 10.757 2.417 -5.842 1.00 0.00 20 ASN 1 C 8
ATOM 14038 O O . ASN A 1 20 ? 11.405 2.015 -4.876 1.00 0.00 20 ASN 1 O 8
ATOM 14049 N N . LEU A 1 21 ? 9.437 2.303 -5.930 1.00 0.00 21 LEU 1 N 8
ATOM 14050 C CA . LEU A 1 21 ? 8.635 1.687 -4.879 1.00 0.00 21 LEU 1 CA 8
ATOM 14051 C C . LEU A 1 21 ? 8.976 0.208 -4.738 1.00 0.00 21 LEU 1 C 8
ATOM 14052 O O . LEU A 1 21 ? 8.313 -0.650 -5.320 1.00 0.00 21 LEU 1 O 8
ATOM 14068 N N . LYS A 1 22 ? 10.013 -0.083 -3.961 1.00 0.00 22 LYS 1 N 8
ATOM 14069 C CA . LYS A 1 22 ? 10.446 -1.457 -3.743 1.00 0.00 22 LYS 1 CA 8
ATOM 14070 C C . LYS A 1 22 ? 9.268 -2.374 -3.408 1.00 0.00 22 LYS 1 C 8
ATOM 14071 O O . LYS A 1 22 ? 8.161 -1.913 -3.125 1.00 0.00 22 LYS 1 O 8
ATOM 14090 N N . ILE A 1 23 ? 9.512 -3.675 -3.499 1.00 0.00 23 ILE 1 N 8
ATOM 14091 C CA . ILE A 1 23 ? 8.500 -4.691 -3.275 1.00 0.00 23 ILE 1 CA 8
ATOM 14092 C C . ILE A 1 23 ? 8.080 -4.879 -1.817 1.00 0.00 23 ILE 1 C 8
ATOM 14093 O O . ILE A 1 23 ? 8.835 -4.618 -0.880 1.00 0.00 23 ILE 1 O 8
ATOM 14109 N N . TYR A 1 24 ? 6.859 -5.398 -1.677 1.00 0.00 24 TYR 1 N 8
ATOM 14110 C CA . TYR A 1 24 ? 6.238 -5.723 -0.413 1.00 0.00 24 TYR 1 CA 8
ATOM 14111 C C . TYR A 1 24 ? 6.205 -7.238 -0.315 1.00 0.00 24 TYR 1 C 8
ATOM 14112 O O . TYR A 1 24 ? 6.450 -7.917 -1.307 1.00 0.00 24 TYR 1 O 8
ATOM 14130 N N . LYS A 1 25 ? 5.869 -7.779 0.837 1.00 0.00 25 LYS 1 N 8
ATOM 14131 C CA . LYS A 1 25 ? 5.781 -9.227 0.965 1.00 0.00 25 LYS 1 CA 8
ATOM 14132 C C . LYS A 1 25 ? 4.359 -9.664 1.289 1.00 0.00 25 LYS 1 C 8
ATOM 14133 O O . LYS A 1 25 ? 3.875 -9.467 2.393 1.00 0.00 25 LYS 1 O 8
ATOM 14152 N N . VAL A 1 26 ? 3.685 -10.274 0.338 1.00 0.00 26 VAL 1 N 8
ATOM 14153 C CA . VAL A 1 26 ? 2.336 -10.722 0.583 1.00 0.00 26 VAL 1 CA 8
ATOM 14154 C C . VAL A 1 26 ? 2.357 -12.005 1.373 1.00 0.00 26 VAL 1 C 8
ATOM 14155 O O . VAL A 1 26 ? 2.290 -13.106 0.829 1.00 0.00 26 VAL 1 O 8
ATOM 14168 N N . ASP A 1 27 ? 2.496 -11.812 2.666 1.00 0.00 27 ASP 1 N 8
ATOM 14169 C CA . ASP A 1 27 ? 2.576 -12.904 3.634 1.00 0.00 27 ASP 1 CA 8
ATOM 14170 C C . ASP A 1 27 ? 1.205 -13.413 4.042 1.00 0.00 27 ASP 1 C 8
ATOM 14171 O O . ASP A 1 27 ? 1.059 -14.575 4.422 1.00 0.00 27 ASP 1 O 8
ATOM 14180 N N . ASP A 1 28 ? 0.200 -12.552 3.975 1.00 0.00 28 ASP 1 N 8
ATOM 14181 C CA . ASP A 1 28 ? -1.146 -12.962 4.356 1.00 0.00 28 ASP 1 CA 8
ATOM 14182 C C . ASP A 1 28 ? -2.185 -11.879 4.089 1.00 0.00 28 ASP 1 C 8
ATOM 14183 O O . ASP A 1 28 ? -2.132 -10.794 4.664 1.00 0.00 28 ASP 1 O 8
ATOM 14192 N N . LEU A 1 29 ? -3.154 -12.198 3.238 1.00 0.00 29 LEU 1 N 8
ATOM 14193 C CA . LEU A 1 29 ? -4.223 -11.272 2.931 1.00 0.00 29 LEU 1 CA 8
ATOM 14194 C C . LEU A 1 29 ? -5.572 -11.967 2.996 1.00 0.00 29 LEU 1 C 8
ATOM 14195 O O . LEU A 1 29 ? -5.725 -13.102 2.555 1.00 0.00 29 LEU 1 O 8
ATOM 14211 N N . GLN A 1 30 ? -6.531 -11.263 3.577 1.00 0.00 30 GLN 1 N 8
ATOM 14212 C CA . GLN A 1 30 ? -7.888 -11.768 3.781 1.00 0.00 30 GLN 1 CA 8
ATOM 14213 C C . GLN A 1 30 ? -8.957 -10.826 3.291 1.00 0.00 30 GLN 1 C 8
ATOM 14214 O O . GLN A 1 30 ? -8.744 -9.620 3.206 1.00 0.00 30 GLN 1 O 8
ATOM 14228 N N . LYS A 1 31 ? -10.154 -11.370 3.075 1.00 0.00 31 LYS 1 N 8
ATOM 14229 C CA . LYS A 1 31 ? -11.263 -10.521 2.727 1.00 0.00 31 LYS 1 CA 8
ATOM 14230 C C . LYS A 1 31 ? -11.566 -9.803 4.030 1.00 0.00 31 LYS 1 C 8
ATOM 14231 O O . LYS A 1 31 ? -12.021 -10.415 4.997 1.00 0.00 31 LYS 1 O 8
ATOM 14250 N N . ILE A 1 32 ? -11.143 -8.555 4.103 1.00 0.00 32 ILE 1 N 8
ATOM 14251 C CA . ILE A 1 32 ? -11.194 -7.817 5.354 1.00 0.00 32 ILE 1 CA 8
ATOM 14252 C C . ILE A 1 32 ? -11.972 -6.509 5.260 1.00 0.00 32 ILE 1 C 8
ATOM 14253 O O . ILE A 1 32 ? -11.617 -5.602 4.509 1.00 0.00 32 ILE 1 O 8
ATOM 14269 N N . ASN A 1 33 ? -13.051 -6.437 6.039 1.00 0.00 33 ASN 1 N 8
ATOM 14270 C CA . ASN A 1 33 ? -13.910 -5.268 6.061 1.00 0.00 33 ASN 1 CA 8
ATOM 14271 C C . ASN A 1 33 ? -14.513 -5.036 4.683 1.00 0.00 33 ASN 1 C 8
ATOM 14272 O O . ASN A 1 33 ? -14.662 -3.898 4.239 1.00 0.00 33 ASN 1 O 8
ATOM 14283 N N . GLY A 1 34 ? -14.850 -6.132 4.009 1.00 0.00 34 GLY 1 N 8
ATOM 14284 C CA . GLY A 1 34 ? -15.420 -6.046 2.687 1.00 0.00 34 GLY 1 CA 8
ATOM 14285 C C . GLY A 1 34 ? -14.380 -5.717 1.632 1.00 0.00 34 GLY 1 C 8
ATOM 14286 O O . GLY A 1 34 ? -14.706 -5.565 0.454 1.00 0.00 34 GLY 1 O 8
ATOM 14290 N N . ILE A 1 35 ? -13.125 -5.600 2.060 1.00 0.00 35 ILE 1 N 8
ATOM 14291 C CA . ILE A 1 35 ? -12.031 -5.280 1.168 1.00 0.00 35 ILE 1 CA 8
ATOM 14292 C C . ILE A 1 35 ? -10.847 -6.196 1.451 1.00 0.00 35 ILE 1 C 8
ATOM 14293 O O . ILE A 1 35 ? -10.496 -6.424 2.606 1.00 0.00 35 ILE 1 O 8
ATOM 14309 N N . TRP A 1 36 ? -10.218 -6.708 0.404 1.00 0.00 36 TRP 1 N 8
ATOM 14310 C CA . TRP A 1 36 ? -9.074 -7.593 0.584 1.00 0.00 36 TRP 1 CA 8
ATOM 14311 C C . TRP A 1 36 ? -7.976 -6.857 1.346 1.00 0.00 36 TRP 1 C 8
ATOM 14312 O O . TRP A 1 36 ? -7.647 -5.724 1.009 1.00 0.00 36 TRP 1 O 8
ATOM 14333 N N . GLN A 1 37 ? -7.423 -7.487 2.382 1.00 0.00 37 GLN 1 N 8
ATOM 14334 C CA . GLN A 1 37 ? -6.383 -6.848 3.177 1.00 0.00 37 GLN 1 CA 8
ATOM 14335 C C . GLN A 1 37 ? -5.090 -7.610 3.081 1.00 0.00 37 GLN 1 C 8
ATOM 14336 O O . GLN A 1 37 ? -5.093 -8.820 2.948 1.00 0.00 37 GLN 1 O 8
ATOM 14350 N N . VAL A 1 38 ? -3.989 -6.877 3.129 1.00 0.00 38 VAL 1 N 8
ATOM 14351 C CA . VAL A 1 38 ? -2.675 -7.477 2.998 1.00 0.00 38 VAL 1 CA 8
ATOM 14352 C C . VAL A 1 38 ? -1.816 -7.386 4.254 1.00 0.00 38 VAL 1 C 8
ATOM 14353 O O . VAL A 1 38 ? -1.931 -6.435 5.044 1.00 0.00 38 VAL 1 O 8
ATOM 14366 N N . ARG A 1 39 ? -0.943 -8.399 4.406 1.00 0.00 39 ARG 1 N 8
ATOM 14367 C CA . ARG A 1 39 ? -0.013 -8.477 5.520 1.00 0.00 39 ARG 1 CA 8
ATOM 14368 C C . ARG A 1 39 ? 1.324 -9.080 5.079 1.00 0.00 39 ARG 1 C 8
ATOM 14369 O O . ARG A 1 39 ? 1.348 -10.032 4.301 1.00 0.00 39 ARG 1 O 8
ATOM 14390 N N . ASN A 1 40 ? 2.425 -8.592 5.647 1.00 0.00 40 ASN 1 N 8
ATOM 14391 C CA . ASN A 1 40 ? 3.726 -9.163 5.377 1.00 0.00 40 ASN 1 CA 8
ATOM 14392 C C . ASN A 1 40 ? 4.432 -9.374 6.674 1.00 0.00 40 ASN 1 C 8
ATOM 14393 O O . ASN A 1 40 ? 4.189 -8.701 7.652 1.00 0.00 40 ASN 1 O 8
ATOM 14404 N N . ASN A 1 41 ? 5.295 -10.322 6.651 1.00 0.00 41 ASN 1 N 8
ATOM 14405 C CA . ASN A 1 41 ? 6.079 -10.684 7.806 1.00 0.00 41 ASN 1 CA 8
ATOM 14406 C C . ASN A 1 41 ? 6.971 -9.530 8.294 1.00 0.00 41 ASN 1 C 8
ATOM 14407 O O . ASN A 1 41 ? 7.460 -9.562 9.425 1.00 0.00 41 ASN 1 O 8
ATOM 14418 N N . ILE A 1 42 ? 7.196 -8.519 7.448 1.00 0.00 42 ILE 1 N 8
ATOM 14419 C CA . ILE A 1 42 ? 8.025 -7.403 7.802 1.00 0.00 42 ILE 1 CA 8
ATOM 14420 C C . ILE A 1 42 ? 7.233 -6.373 8.566 1.00 0.00 42 ILE 1 C 8
ATOM 14421 O O . ILE A 1 42 ? 7.627 -5.921 9.642 1.00 0.00 42 ILE 1 O 8
ATOM 14437 N N . LEU A 1 43 ? 6.097 -6.016 7.991 1.00 0.00 43 LEU 1 N 8
ATOM 14438 C CA . LEU A 1 43 ? 5.217 -5.054 8.596 1.00 0.00 43 LEU 1 CA 8
ATOM 14439 C C . LEU A 1 43 ? 4.070 -5.752 9.291 1.00 0.00 43 LEU 1 C 8
ATOM 14440 O O . LEU A 1 43 ? 3.314 -5.123 10.027 1.00 0.00 43 LEU 1 O 8
ATOM 14456 N N . VAL A 1 44 ? 3.913 -7.049 9.041 1.00 0.00 44 VAL 1 N 8
ATOM 14457 C CA . VAL A 1 44 ? 2.817 -7.773 9.649 1.00 0.00 44 VAL 1 CA 8
ATOM 14458 C C . VAL A 1 44 ? 3.155 -9.220 9.889 1.00 0.00 44 VAL 1 C 8
ATOM 14459 O O . VAL A 1 44 ? 2.621 -10.118 9.240 1.00 0.00 44 VAL 1 O 8
ATOM 14472 N N . PRO A 1 45 ? 4.031 -9.462 10.854 1.00 0.00 45 PRO 1 N 8
ATOM 14473 C CA . PRO A 1 45 ? 4.424 -10.803 11.230 1.00 0.00 45 PRO 1 CA 8
ATOM 14474 C C . PRO A 1 45 ? 3.187 -11.646 11.444 1.00 0.00 45 PRO 1 C 8
ATOM 14475 O O . PRO A 1 45 ? 3.168 -12.849 11.183 1.00 0.00 45 PRO 1 O 8
ATOM 14486 N N . THR A 1 46 ? 2.148 -10.958 11.905 1.00 0.00 46 THR 1 N 8
ATOM 14487 C CA . THR A 1 46 ? 0.849 -11.558 12.169 1.00 0.00 46 THR 1 CA 8
ATOM 14488 C C . THR A 1 46 ? -0.060 -10.589 12.928 1.00 0.00 46 THR 1 C 8
ATOM 14489 O O . THR A 1 46 ? 0.414 -9.724 13.665 1.00 0.00 46 THR 1 O 8
ATOM 14500 N N . ASP A 1 47 ? -1.372 -10.779 12.786 1.00 0.00 47 ASP 1 N 8
ATOM 14501 C CA . ASP A 1 47 ? -2.364 -9.955 13.501 1.00 0.00 47 ASP 1 CA 8
ATOM 14502 C C . ASP A 1 47 ? -2.499 -8.524 12.987 1.00 0.00 47 ASP 1 C 8
ATOM 14503 O O . ASP A 1 47 ? -2.410 -7.573 13.765 1.00 0.00 47 ASP 1 O 8
ATOM 14512 N N . PHE A 1 48 ? -2.791 -8.358 11.713 1.00 0.00 48 PHE 1 N 8
ATOM 14513 C CA . PHE A 1 48 ? -2.992 -7.051 11.158 1.00 0.00 48 PHE 1 CA 8
ATOM 14514 C C . PHE A 1 48 ? -4.408 -6.630 11.441 1.00 0.00 48 PHE 1 C 8
ATOM 14515 O O . PHE A 1 48 ? -5.349 -7.243 10.941 1.00 0.00 48 PHE 1 O 8
ATOM 14532 N N . THR A 1 49 ? -4.563 -5.614 12.254 1.00 0.00 49 THR 1 N 8
ATOM 14533 C CA . THR A 1 49 ? -5.889 -5.140 12.602 1.00 0.00 49 THR 1 CA 8
ATOM 14534 C C . THR A 1 49 ? -6.726 -4.995 11.353 1.00 0.00 49 THR 1 C 8
ATOM 14535 O O . THR A 1 49 ? -6.751 -3.947 10.709 1.00 0.00 49 THR 1 O 8
ATOM 14546 N N . TRP A 1 50 ? -7.427 -6.056 11.041 1.00 0.00 50 TRP 1 N 8
ATOM 14547 C CA . TRP A 1 50 ? -8.299 -6.101 9.886 1.00 0.00 50 TRP 1 CA 8
ATOM 14548 C C . TRP A 1 50 ? -9.182 -4.858 9.825 1.00 0.00 50 TRP 1 C 8
ATOM 14549 O O . TRP A 1 50 ? -9.627 -4.437 8.757 1.00 0.00 50 TRP 1 O 8
ATOM 14570 N N . VAL A 1 51 ? -9.436 -4.301 10.997 1.00 0.00 51 VAL 1 N 8
ATOM 14571 C CA . VAL A 1 51 ? -10.277 -3.122 11.141 1.00 0.00 51 VAL 1 CA 8
ATOM 14572 C C . VAL A 1 51 ? -9.807 -1.997 10.268 1.00 0.00 51 VAL 1 C 8
ATOM 14573 O O . VAL A 1 51 ? -10.559 -1.436 9.470 1.00 0.00 51 VAL 1 O 8
ATOM 14586 N N . ASP A 1 52 ? -8.566 -1.653 10.466 1.00 0.00 52 ASP 1 N 8
ATOM 14587 C CA . ASP A 1 52 ? -7.976 -0.552 9.742 1.00 0.00 52 ASP 1 CA 8
ATOM 14588 C C . ASP A 1 52 ? -6.482 -0.692 9.542 1.00 0.00 52 ASP 1 C 8
ATOM 14589 O O . ASP A 1 52 ? -5.888 0.031 8.746 1.00 0.00 52 ASP 1 O 8
ATOM 14598 N N . ASN A 1 53 ? -5.873 -1.601 10.267 1.00 0.00 53 ASN 1 N 8
ATOM 14599 C CA . ASN A 1 53 ? -4.438 -1.786 10.159 1.00 0.00 53 ASN 1 CA 8
ATOM 14600 C C . ASN A 1 53 ? -4.107 -2.736 9.055 1.00 0.00 53 ASN 1 C 8
ATOM 14601 O O . ASN A 1 53 ? -2.966 -2.822 8.605 1.00 0.00 53 ASN 1 O 8
ATOM 14612 N N . GLY A 1 54 ? -5.121 -3.386 8.571 1.00 0.00 54 GLY 1 N 8
ATOM 14613 C CA . GLY A 1 54 ? -4.959 -4.242 7.486 1.00 0.00 54 GLY 1 CA 8
ATOM 14614 C C . GLY A 1 54 ? -4.945 -3.432 6.228 1.00 0.00 54 GLY 1 C 8
ATOM 14615 O O . GLY A 1 54 ? -5.699 -2.468 6.096 1.00 0.00 54 GLY 1 O 8
ATOM 14619 N N . ILE A 1 55 ? -4.089 -3.793 5.316 1.00 0.00 55 ILE 1 N 8
ATOM 14620 C CA . ILE A 1 55 ? -3.993 -3.046 4.078 1.00 0.00 55 ILE 1 CA 8
ATOM 14621 C C . ILE A 1 55 ? -5.045 -3.488 3.084 1.00 0.00 55 ILE 1 C 8
ATOM 14622 O O . ILE A 1 55 ? -5.027 -4.615 2.628 1.00 0.00 55 ILE 1 O 8
ATOM 14638 N N . ALA A 1 56 ? -5.938 -2.592 2.698 1.00 0.00 56 ALA 1 N 8
ATOM 14639 C CA . ALA A 1 56 ? -6.921 -2.953 1.707 1.00 0.00 56 ALA 1 CA 8
ATOM 14640 C C . ALA A 1 56 ? -6.225 -3.138 0.387 1.00 0.00 56 ALA 1 C 8
ATOM 14641 O O . ALA A 1 56 ? -6.071 -2.204 -0.393 1.00 0.00 56 ALA 1 O 8
ATOM 14648 N N . ALA A 1 57 ? -5.759 -4.357 0.182 1.00 0.00 57 ALA 1 N 8
ATOM 14649 C CA . ALA A 1 57 ? -5.016 -4.712 -1.004 1.00 0.00 57 ALA 1 CA 8
ATOM 14650 C C . ALA A 1 57 ? -5.481 -3.976 -2.260 1.00 0.00 57 ALA 1 C 8
ATOM 14651 O O . ALA A 1 57 ? -4.680 -3.652 -3.132 1.00 0.00 57 ALA 1 O 8
ATOM 14658 N N . ASP A 1 58 ? -6.773 -3.715 -2.345 1.00 0.00 58 ASP 1 N 8
ATOM 14659 C CA . ASP A 1 58 ? -7.333 -3.022 -3.498 1.00 0.00 58 ASP 1 CA 8
ATOM 14660 C C . ASP A 1 58 ? -6.604 -1.703 -3.724 1.00 0.00 58 ASP 1 C 8
ATOM 14661 O O . ASP A 1 58 ? -6.377 -1.281 -4.858 1.00 0.00 58 ASP 1 O 8
ATOM 14670 N N . ASP A 1 59 ? -6.250 -1.066 -2.621 1.00 0.00 59 ASP 1 N 8
ATOM 14671 C CA . ASP A 1 59 ? -5.550 0.197 -2.634 1.00 0.00 59 ASP 1 CA 8
ATOM 14672 C C . ASP A 1 59 ? -4.127 0.060 -3.170 1.00 0.00 59 ASP 1 C 8
ATOM 14673 O O . ASP A 1 59 ? -3.562 1.031 -3.675 1.00 0.00 59 ASP 1 O 8
ATOM 14682 N N . VAL A 1 60 ? -3.528 -1.125 -3.046 1.00 0.00 60 VAL 1 N 8
ATOM 14683 C CA . VAL A 1 60 ? -2.179 -1.312 -3.507 1.00 0.00 60 VAL 1 CA 8
ATOM 14684 C C . VAL A 1 60 ? -2.114 -1.948 -4.873 1.00 0.00 60 VAL 1 C 8
ATOM 14685 O O . VAL A 1 60 ? -3.117 -2.059 -5.577 1.00 0.00 60 VAL 1 O 8
ATOM 14698 N N . ILE A 1 61 ? -0.906 -2.305 -5.264 1.00 0.00 61 ILE 1 N 8
ATOM 14699 C CA . ILE A 1 61 ? -0.673 -2.854 -6.555 1.00 0.00 61 ILE 1 CA 8
ATOM 14700 C C . ILE A 1 61 ? 0.432 -3.890 -6.545 1.00 0.00 61 ILE 1 C 8
ATOM 14701 O O . ILE A 1 61 ? 1.608 -3.570 -6.400 1.00 0.00 61 ILE 1 O 8
ATOM 14717 N N . GLU A 1 62 ? 0.026 -5.132 -6.688 1.00 0.00 62 GLU 1 N 8
ATOM 14718 C CA . GLU A 1 62 ? 0.932 -6.263 -6.672 1.00 0.00 62 GLU 1 CA 8
ATOM 14719 C C . GLU A 1 62 ? 1.892 -6.279 -7.846 1.00 0.00 62 GLU 1 C 8
ATOM 14720 O O . GLU A 1 62 ? 1.483 -6.301 -9.007 1.00 0.00 62 GLU 1 O 8
ATOM 14732 N N . VAL A 1 63 ? 3.179 -6.298 -7.526 1.00 0.00 63 VAL 1 N 8
ATOM 14733 C CA . VAL A 1 63 ? 4.199 -6.349 -8.549 1.00 0.00 63 VAL 1 CA 8
ATOM 14734 C C . VAL A 1 63 ? 4.974 -7.659 -8.463 1.00 0.00 63 VAL 1 C 8
ATOM 14735 O O . VAL A 1 63 ? 4.975 -8.319 -7.424 1.00 0.00 63 VAL 1 O 8
ATOM 14748 N N . THR A 1 64 ? 5.653 -8.023 -9.547 1.00 0.00 64 THR 1 N 8
ATOM 14749 C CA . THR A 1 64 ? 6.444 -9.247 -9.557 1.00 0.00 64 THR 1 CA 8
ATOM 14750 C C . THR A 1 64 ? 7.808 -8.970 -8.947 1.00 0.00 64 THR 1 C 8
ATOM 14751 O O . THR A 1 64 ? 8.187 -7.811 -8.798 1.00 0.00 64 THR 1 O 8
ATOM 14762 N N . SER A 1 65 ? 8.528 -10.041 -8.596 1.00 0.00 65 SER 1 N 8
ATOM 14763 C CA . SER A 1 65 ? 9.851 -9.951 -7.962 1.00 0.00 65 SER 1 CA 8
ATOM 14764 C C . SER A 1 65 ? 10.701 -8.807 -8.508 1.00 0.00 65 SER 1 C 8
ATOM 14765 O O . SER A 1 65 ? 11.457 -8.183 -7.763 1.00 0.00 65 SER 1 O 8
ATOM 14773 N N . ASN A 1 66 ? 10.589 -8.535 -9.798 1.00 0.00 66 ASN 1 N 8
ATOM 14774 C CA . ASN A 1 66 ? 11.360 -7.471 -10.407 1.00 0.00 66 ASN 1 CA 8
ATOM 14775 C C . ASN A 1 66 ? 10.721 -6.111 -10.149 1.00 0.00 66 ASN 1 C 8
ATOM 14776 O O . ASN A 1 66 ? 11.269 -5.070 -10.512 1.00 0.00 66 ASN 1 O 8
ATOM 14787 N N . GLY A 1 67 ? 9.548 -6.140 -9.543 1.00 0.00 67 GLY 1 N 8
ATOM 14788 C CA . GLY A 1 67 ? 8.810 -4.928 -9.259 1.00 0.00 67 GLY 1 CA 8
ATOM 14789 C C . GLY A 1 67 ? 7.874 -4.592 -10.386 1.00 0.00 67 GLY 1 C 8
ATOM 14790 O O . GLY A 1 67 ? 7.500 -3.436 -10.577 1.00 0.00 67 GLY 1 O 8
ATOM 14794 N N . THR A 1 68 ? 7.512 -5.614 -11.151 1.00 0.00 68 THR 1 N 8
ATOM 14795 C CA . THR A 1 68 ? 6.638 -5.433 -12.283 1.00 0.00 68 THR 1 CA 8
ATOM 14796 C C . THR A 1 68 ? 5.199 -5.212 -11.836 1.00 0.00 68 THR 1 C 8
ATOM 14797 O O . THR A 1 68 ? 4.601 -6.064 -11.186 1.00 0.00 68 THR 1 O 8
ATOM 14808 N N . ARG A 1 69 ? 4.658 -4.057 -12.181 1.00 0.00 69 ARG 1 N 8
ATOM 14809 C CA . ARG A 1 69 ? 3.282 -3.722 -11.826 1.00 0.00 69 ARG 1 CA 8
ATOM 14810 C C . ARG A 1 69 ? 2.303 -4.595 -12.610 1.00 0.00 69 ARG 1 C 8
ATOM 14811 O O . ARG A 1 69 ? 2.550 -4.930 -13.770 1.00 0.00 69 ARG 1 O 8
ATOM 14832 N N . THR A 1 70 ? 1.190 -4.958 -11.978 1.00 0.00 70 THR 1 N 8
ATOM 14833 C CA . THR A 1 70 ? 0.181 -5.793 -12.629 1.00 0.00 70 THR 1 CA 8
ATOM 14834 C C . THR A 1 70 ? -1.164 -5.703 -11.910 1.00 0.00 70 THR 1 C 8
ATOM 14835 O O . THR A 1 70 ? -1.719 -6.711 -11.472 1.00 0.00 70 THR 1 O 8
ATOM 14846 N N . SER A 1 71 ? -1.681 -4.485 -11.798 1.00 0.00 71 SER 1 N 8
ATOM 14847 C CA . SER A 1 71 ? -2.961 -4.244 -11.135 1.00 0.00 71 SER 1 CA 8
ATOM 14848 C C . SER A 1 71 ? -4.146 -4.631 -12.017 1.00 0.00 71 SER 1 C 8
ATOM 14849 O O . SER A 1 71 ? -5.293 -4.603 -11.571 1.00 0.00 71 SER 1 O 8
ATOM 14857 N N . ASP A 1 72 ? -3.871 -4.981 -13.270 1.00 0.00 72 ASP 1 N 8
ATOM 14858 C CA . ASP A 1 72 ? -4.926 -5.357 -14.206 1.00 0.00 72 ASP 1 CA 8
ATOM 14859 C C . ASP A 1 72 ? -5.681 -6.610 -13.752 1.00 0.00 72 ASP 1 C 8
ATOM 14860 O O . ASP A 1 72 ? -6.674 -6.993 -14.370 1.00 0.00 72 ASP 1 O 8
ATOM 14869 N N . GLN A 1 73 ? -5.216 -7.245 -12.674 1.00 0.00 73 GLN 1 N 8
ATOM 14870 C CA . GLN A 1 73 ? -5.862 -8.452 -12.154 1.00 0.00 73 GLN 1 CA 8
ATOM 14871 C C . GLN A 1 73 ? -6.292 -8.260 -10.697 1.00 0.00 73 GLN 1 C 8
ATOM 14872 O O . GLN A 1 73 ? -6.490 -7.132 -10.245 1.00 0.00 73 GLN 1 O 8
ATOM 14886 N N . VAL A 1 74 ? -6.445 -9.367 -9.972 1.00 0.00 74 VAL 1 N 8
ATOM 14887 C CA . VAL A 1 74 ? -6.860 -9.322 -8.571 1.00 0.00 74 VAL 1 CA 8
ATOM 14888 C C . VAL A 1 74 ? -5.700 -9.686 -7.649 1.00 0.00 74 VAL 1 C 8
ATOM 14889 O O . VAL A 1 74 ? -4.897 -10.566 -7.963 1.00 0.00 74 VAL 1 O 8
ATOM 14902 N N . LEU A 1 75 ? -5.608 -8.994 -6.517 1.00 0.00 75 LEU 1 N 8
ATOM 14903 C CA . LEU A 1 75 ? -4.537 -9.238 -5.557 1.00 0.00 75 LEU 1 CA 8
ATOM 14904 C C . LEU A 1 75 ? -4.656 -10.614 -4.922 1.00 0.00 75 LEU 1 C 8
ATOM 14905 O O . LEU A 1 75 ? -5.752 -11.148 -4.756 1.00 0.00 75 LEU 1 O 8
ATOM 14921 N N . GLN A 1 76 ? -3.509 -11.160 -4.546 1.00 0.00 76 GLN 1 N 8
ATOM 14922 C CA . GLN A 1 76 ? -3.438 -12.460 -3.903 1.00 0.00 76 GLN 1 CA 8
ATOM 14923 C C . GLN A 1 76 ? -2.178 -12.550 -3.052 1.00 0.00 76 GLN 1 C 8
ATOM 14924 O O . GLN A 1 76 ? -1.086 -12.198 -3.497 1.00 0.00 76 GLN 1 O 8
ATOM 14938 N N . LYS A 1 77 ? -2.342 -13.026 -1.831 1.00 0.00 77 LYS 1 N 8
ATOM 14939 C CA . LYS A 1 77 ? -1.221 -13.164 -0.901 1.00 0.00 77 LYS 1 CA 8
ATOM 14940 C C . LYS A 1 77 ? -0.353 -14.371 -1.194 1.00 0.00 77 LYS 1 C 8
ATOM 14941 O O . LYS A 1 77 ? -0.812 -15.376 -1.738 1.00 0.00 77 LYS 1 O 8
ATOM 14960 N N . GLY A 1 78 ? 0.911 -14.252 -0.818 1.00 0.00 78 GLY 1 N 8
ATOM 14961 C CA . GLY A 1 78 ? 1.849 -15.321 -1.024 1.00 0.00 78 GLY 1 CA 8
ATOM 14962 C C . GLY A 1 78 ? 2.974 -14.901 -1.923 1.00 0.00 78 GLY 1 C 8
ATOM 14963 O O . GLY A 1 78 ? 3.670 -15.747 -2.487 1.00 0.00 78 GLY 1 O 8
ATOM 14967 N N . GLY A 1 79 ? 3.162 -13.591 -2.075 1.00 0.00 79 GLY 1 N 8
ATOM 14968 C CA . GLY A 1 79 ? 4.228 -13.138 -2.937 1.00 0.00 79 GLY 1 CA 8
ATOM 14969 C C . GLY A 1 79 ? 4.807 -11.796 -2.557 1.00 0.00 79 GLY 1 C 8
ATOM 14970 O O . GLY A 1 79 ? 5.502 -11.664 -1.550 1.00 0.00 79 GLY 1 O 8
ATOM 14974 N N . TYR A 1 80 ? 4.519 -10.808 -3.386 1.00 0.00 80 TYR 1 N 8
ATOM 14975 C CA . TYR A 1 80 ? 4.994 -9.454 -3.189 1.00 0.00 80 TYR 1 CA 8
ATOM 14976 C C . TYR A 1 80 ? 4.015 -8.476 -3.806 1.00 0.00 80 TYR 1 C 8
ATOM 14977 O O . TYR A 1 80 ? 3.246 -8.837 -4.696 1.00 0.00 80 TYR 1 O 8
ATOM 14995 N N . PHE A 1 81 ? 4.078 -7.234 -3.375 1.00 0.00 81 PHE 1 N 8
ATOM 14996 C CA . PHE A 1 81 ? 3.221 -6.210 -3.943 1.00 0.00 81 PHE 1 CA 8
ATOM 14997 C C . PHE A 1 81 ? 3.846 -4.863 -3.781 1.00 0.00 81 PHE 1 C 8
ATOM 14998 O O . PHE A 1 81 ? 4.855 -4.698 -3.129 1.00 0.00 81 PHE 1 O 8
ATOM 15015 N N . VAL A 1 82 ? 3.230 -3.896 -4.368 1.00 0.00 82 VAL 1 N 8
ATOM 15016 C CA . VAL A 1 82 ? 3.726 -2.558 -4.265 1.00 0.00 82 VAL 1 CA 8
ATOM 15017 C C . VAL A 1 82 ? 2.551 -1.647 -4.043 1.00 0.00 82 VAL 1 C 8
ATOM 15018 O O . VAL A 1 82 ? 1.601 -1.670 -4.804 1.00 0.00 82 VAL 1 O 8
ATOM 15031 N N . ILE A 1 83 ? 2.605 -0.863 -2.988 1.00 0.00 83 ILE 1 N 8
ATOM 15032 C CA . ILE A 1 83 ? 1.513 0.028 -2.674 1.00 0.00 83 ILE 1 CA 8
ATOM 15033 C C . ILE A 1 83 ? 1.492 1.186 -3.633 1.00 0.00 83 ILE 1 C 8
ATOM 15034 O O . ILE A 1 83 ? 2.407 2.008 -3.651 1.00 0.00 83 ILE 1 O 8
ATOM 15050 N N . ASN A 1 84 ? 0.438 1.268 -4.411 1.00 0.00 84 ASN 1 N 8
ATOM 15051 C CA . ASN A 1 84 ? 0.310 2.353 -5.347 1.00 0.00 84 ASN 1 CA 8
ATOM 15052 C C . ASN A 1 84 ? 0.404 3.678 -4.591 1.00 0.00 84 ASN 1 C 8
ATOM 15053 O O . ASN A 1 84 ? -0.474 4.007 -3.793 1.00 0.00 84 ASN 1 O 8
ATOM 15064 N N . PRO A 1 85 ? 1.456 4.472 -4.845 1.00 0.00 85 PRO 1 N 8
ATOM 15065 C CA . PRO A 1 85 ? 1.645 5.781 -4.199 1.00 0.00 85 PRO 1 CA 8
ATOM 15066 C C . PRO A 1 85 ? 0.554 6.718 -4.620 1.00 0.00 85 PRO 1 C 8
ATOM 15067 O O . PRO A 1 85 ? 0.181 7.654 -3.917 1.00 0.00 85 PRO 1 O 8
ATOM 15078 N N . ASN A 1 86 ? 0.051 6.436 -5.792 1.00 0.00 86 ASN 1 N 8
ATOM 15079 C CA . ASN A 1 86 ? -1.010 7.218 -6.360 1.00 0.00 86 ASN 1 CA 8
ATOM 15080 C C . ASN A 1 86 ? -2.316 6.920 -5.640 1.00 0.00 86 ASN 1 C 8
ATOM 15081 O O . ASN A 1 86 ? -3.185 7.783 -5.519 1.00 0.00 86 ASN 1 O 8
ATOM 15092 N N . ASN A 1 87 ? -2.412 5.713 -5.089 1.00 0.00 87 ASN 1 N 8
ATOM 15093 C CA . ASN A 1 87 ? -3.560 5.340 -4.296 1.00 0.00 87 ASN 1 CA 8
ATOM 15094 C C . ASN A 1 87 ? -3.336 5.883 -2.912 1.00 0.00 87 ASN 1 C 8
ATOM 15095 O O . ASN A 1 87 ? -4.149 5.703 -2.012 1.00 0.00 87 ASN 1 O 8
ATOM 15106 N N . VAL A 1 88 ? -2.177 6.497 -2.746 1.00 0.00 88 VAL 1 N 8
ATOM 15107 C CA . VAL A 1 88 ? -1.761 7.024 -1.528 1.00 0.00 88 VAL 1 CA 8
ATOM 15108 C C . VAL A 1 88 ? -1.923 8.504 -1.447 1.00 0.00 88 VAL 1 C 8
ATOM 15109 O O . VAL A 1 88 ? -1.485 9.277 -2.299 1.00 0.00 88 VAL 1 O 8
ATOM 15122 N N . LYS A 1 89 ? -2.521 8.851 -0.370 1.00 0.00 89 LYS 1 N 8
ATOM 15123 C CA . LYS A 1 89 ? -2.760 10.213 -0.023 1.00 0.00 89 LYS 1 CA 8
ATOM 15124 C C . LYS A 1 89 ? -1.595 10.693 0.779 1.00 0.00 89 LYS 1 C 8
ATOM 15125 O O . LYS A 1 89 ? -1.092 11.802 0.599 1.00 0.00 89 LYS 1 O 8
ATOM 15144 N N . SER A 1 90 ? -1.171 9.822 1.672 1.00 0.00 90 SER 1 N 8
ATOM 15145 C CA . SER A 1 90 ? -0.037 10.135 2.545 1.00 0.00 90 SER 1 CA 8
ATOM 15146 C C . SER A 1 90 ? 0.208 9.054 3.586 1.00 0.00 90 SER 1 C 8
ATOM 15147 O O . SER A 1 90 ? -0.599 8.156 3.756 1.00 0.00 90 SER 1 O 8
ATOM 15155 N N . VAL A 1 91 ? 1.301 9.200 4.328 1.00 0.00 91 VAL 1 N 8
ATOM 15156 C CA . VAL A 1 91 ? 1.631 8.304 5.409 1.00 0.00 91 VAL 1 CA 8
ATOM 15157 C C . VAL A 1 91 ? 1.293 9.014 6.721 1.00 0.00 91 VAL 1 C 8
ATOM 15158 O O . VAL A 1 91 ? 1.505 10.220 6.847 1.00 0.00 91 VAL 1 O 8
ATOM 15171 N N . GLY A 1 92 ? 0.708 8.292 7.668 1.00 0.00 92 GLY 1 N 8
ATOM 15172 C CA . GLY A 1 92 ? 0.290 8.884 8.905 1.00 0.00 92 GLY 1 CA 8
ATOM 15173 C C . GLY A 1 92 ? 1.114 8.470 10.092 1.00 0.00 92 GLY 1 C 8
ATOM 15174 O O . GLY A 1 92 ? 2.060 7.692 9.993 1.00 0.00 92 GLY 1 O 8
ATOM 15178 N N . THR A 1 93 ? 0.721 9.026 11.212 1.00 0.00 93 THR 1 N 8
ATOM 15179 C CA . THR A 1 93 ? 1.341 8.797 12.494 1.00 0.00 93 THR 1 CA 8
ATOM 15180 C C . THR A 1 93 ? 1.254 7.351 12.901 1.00 0.00 93 THR 1 C 8
ATOM 15181 O O . THR A 1 93 ? 0.240 6.674 12.726 1.00 0.00 93 THR 1 O 8
ATOM 15192 N N . PRO A 1 94 ? 2.365 6.877 13.437 1.00 0.00 94 PRO 1 N 8
ATOM 15193 C CA . PRO A 1 94 ? 2.538 5.510 13.893 1.00 0.00 94 PRO 1 CA 8
ATOM 15194 C C . PRO A 1 94 ? 1.967 5.253 15.278 1.00 0.00 94 PRO 1 C 8
ATOM 15195 O O . PRO A 1 94 ? 1.802 6.166 16.087 1.00 0.00 94 PRO 1 O 8
ATOM 15206 N N . MET A 1 95 ? 1.684 3.989 15.532 1.00 0.00 95 MET 1 N 8
ATOM 15207 C CA . MET A 1 95 ? 1.137 3.547 16.810 1.00 0.00 95 MET 1 CA 8
ATOM 15208 C C . MET A 1 95 ? 1.586 2.124 17.131 1.00 0.00 95 MET 1 C 8
ATOM 15209 O O . MET A 1 95 ? 1.575 1.257 16.257 1.00 0.00 95 MET 1 O 8
ATOM 15223 N N . LYS A 1 96 ? 1.954 1.874 18.382 1.00 0.00 96 LYS 1 N 8
ATOM 15224 C CA . LYS A 1 96 ? 2.379 0.537 18.791 1.00 0.00 96 LYS 1 CA 8
ATOM 15225 C C . LYS A 1 96 ? 1.174 -0.321 19.160 1.00 0.00 96 LYS 1 C 8
ATOM 15226 O O . LYS A 1 96 ? 0.369 0.070 20.004 1.00 0.00 96 LYS 1 O 8
ATOM 15245 N N . GLY A 1 97 ? 1.039 -1.490 18.527 1.00 0.00 97 GLY 1 N 8
ATOM 15246 C CA . GLY A 1 97 ? -0.094 -2.343 18.837 1.00 0.00 97 GLY 1 CA 8
ATOM 15247 C C . GLY A 1 97 ? -0.050 -3.702 18.168 1.00 0.00 97 GLY 1 C 8
ATOM 15248 O O . GLY A 1 97 ? -0.135 -4.726 18.843 1.00 0.00 97 GLY 1 O 8
ATOM 15252 N N . SER A 1 98 ? 0.060 -3.717 16.843 1.00 0.00 98 SER 1 N 8
ATOM 15253 C CA . SER A 1 98 ? 0.098 -4.972 16.102 1.00 0.00 98 SER 1 CA 8
ATOM 15254 C C . SER A 1 98 ? 1.340 -5.786 16.475 1.00 0.00 98 SER 1 C 8
ATOM 15255 O O . SER A 1 98 ? 2.252 -5.948 15.667 1.00 0.00 98 SER 1 O 8
ATOM 15263 N N . GLY A 1 99 ? 1.368 -6.297 17.702 1.00 0.00 99 GLY 1 N 8
ATOM 15264 C CA . GLY A 1 99 ? 2.500 -7.088 18.155 1.00 0.00 99 GLY 1 CA 8
ATOM 15265 C C . GLY A 1 99 ? 3.369 -6.365 19.174 1.00 0.00 99 GLY 1 C 8
ATOM 15266 O O . GLY A 1 99 ? 3.694 -6.923 20.222 1.00 0.00 99 GLY 1 O 8
ATOM 15270 N N . GLY A 1 100 ? 3.753 -5.128 18.869 1.00 0.00 100 GLY 1 N 8
ATOM 15271 C CA . GLY A 1 100 ? 4.586 -4.366 19.774 1.00 0.00 100 GLY 1 CA 8
ATOM 15272 C C . GLY A 1 100 ? 5.396 -3.288 19.072 1.00 0.00 100 GLY 1 C 8
ATOM 15273 O O . GLY A 1 100 ? 5.935 -2.387 19.714 1.00 0.00 100 GLY 1 O 8
ATOM 15277 N N . LEU A 1 101 ? 5.481 -3.388 17.752 1.00 0.00 101 LEU 1 N 8
ATOM 15278 C CA . LEU A 1 101 ? 6.208 -2.458 16.939 1.00 0.00 101 LEU 1 CA 8
ATOM 15279 C C . LEU A 1 101 ? 5.456 -1.167 16.752 1.00 0.00 101 LEU 1 C 8
ATOM 15280 O O . LEU A 1 101 ? 4.636 -0.773 17.574 1.00 0.00 101 LEU 1 O 8
ATOM 15296 N N . SER A 1 102 ? 5.760 -0.536 15.637 1.00 0.00 102 SER 1 N 8
ATOM 15297 C CA . SER A 1 102 ? 5.150 0.697 15.233 1.00 0.00 102 SER 1 CA 8
ATOM 15298 C C . SER A 1 102 ? 4.384 0.488 13.940 1.00 0.00 102 SER 1 C 8
ATOM 15299 O O . SER A 1 102 ? 4.954 0.101 12.924 1.00 0.00 102 SER 1 O 8
ATOM 15307 N N . TRP A 1 103 ? 3.096 0.727 14.005 1.00 0.00 103 TRP 1 N 8
ATOM 15308 C CA . TRP A 1 103 ? 2.200 0.571 12.891 1.00 0.00 103 TRP 1 CA 8
ATOM 15309 C C . TRP A 1 103 ? 1.537 1.910 12.648 1.00 0.00 103 TRP 1 C 8
ATOM 15310 O O . TRP A 1 103 ? 0.889 2.464 13.529 1.00 0.00 103 TRP 1 O 8
ATOM 15331 N N . ALA A 1 104 ? 1.773 2.452 11.479 1.00 0.00 104 ALA 1 N 8
ATOM 15332 C CA . ALA A 1 104 ? 1.272 3.778 11.140 1.00 0.00 104 ALA 1 CA 8
ATOM 15333 C C . ALA A 1 104 ? 0.097 3.795 10.203 1.00 0.00 104 ALA 1 C 8
ATOM 15334 O O . ALA A 1 104 ? -0.066 2.935 9.341 1.00 0.00 104 ALA 1 O 8
ATOM 15341 N N . GLN A 1 105 ? -0.717 4.819 10.417 1.00 0.00 105 GLN 1 N 8
ATOM 15342 C CA . GLN A 1 105 ? -1.904 5.055 9.655 1.00 0.00 105 GLN 1 CA 8
ATOM 15343 C C . GLN A 1 105 ? -1.599 5.741 8.339 1.00 0.00 105 GLN 1 C 8
ATOM 15344 O O . GLN A 1 105 ? -1.392 6.942 8.323 1.00 0.00 105 GLN 1 O 8
ATOM 15358 N N . VAL A 1 106 ? -1.606 5.016 7.233 1.00 0.00 106 VAL 1 N 8
ATOM 15359 C CA . VAL A 1 106 ? -1.345 5.627 5.964 1.00 0.00 106 VAL 1 CA 8
ATOM 15360 C C . VAL A 1 106 ? -2.669 5.912 5.272 1.00 0.00 106 VAL 1 C 8
ATOM 15361 O O . VAL A 1 106 ? -3.605 5.116 5.340 1.00 0.00 106 VAL 1 O 8
ATOM 15374 N N . ASN A 1 107 ? -2.756 7.073 4.656 1.00 0.00 107 ASN 1 N 8
ATOM 15375 C CA . ASN A 1 107 ? -3.969 7.504 4.003 1.00 0.00 107 ASN 1 CA 8
ATOM 15376 C C . ASN A 1 107 ? -4.006 7.028 2.570 1.00 0.00 107 ASN 1 C 8
ATOM 15377 O O . ASN A 1 107 ? -3.368 7.609 1.698 1.00 0.00 107 ASN 1 O 8
ATOM 15388 N N . PHE A 1 108 ? -4.770 5.983 2.339 1.00 0.00 108 PHE 1 N 8
ATOM 15389 C CA . PHE A 1 108 ? -4.940 5.434 1.055 1.00 0.00 108 PHE 1 CA 8
ATOM 15390 C C . PHE A 1 108 ? -6.254 5.909 0.466 1.00 0.00 108 PHE 1 C 8
ATOM 15391 O O . PHE A 1 108 ? -7.172 6.322 1.168 1.00 0.00 108 PHE 1 O 8
ATOM 15408 N N . THR A 1 109 ? -6.298 5.845 -0.833 1.00 0.00 109 THR 1 N 8
ATOM 15409 C CA . THR A 1 109 ? -7.444 6.259 -1.630 1.00 0.00 109 THR 1 CA 8
ATOM 15410 C C . THR A 1 109 ? -8.741 5.517 -1.298 1.00 0.00 109 THR 1 C 8
ATOM 15411 O O . THR A 1 109 ? -9.736 6.121 -0.896 1.00 0.00 109 THR 1 O 8
ATOM 15422 N N . THR A 1 110 ? -8.720 4.213 -1.514 1.00 0.00 110 THR 1 N 8
ATOM 15423 C CA . THR A 1 110 ? -9.882 3.362 -1.294 1.00 0.00 110 THR 1 CA 8
ATOM 15424 C C . THR A 1 110 ? -9.929 2.928 0.138 1.00 0.00 110 THR 1 C 8
ATOM 15425 O O . THR A 1 110 ? -10.964 2.982 0.800 1.00 0.00 110 THR 1 O 8
ATOM 15436 N N . GLY A 1 111 ? -8.778 2.507 0.603 1.00 0.00 111 GLY 1 N 8
ATOM 15437 C CA . GLY A 1 111 ? -8.659 2.069 1.958 1.00 0.00 111 GLY 1 CA 8
ATOM 15438 C C . GLY A 1 111 ? -8.684 3.221 2.933 1.00 0.00 111 GLY 1 C 8
ATOM 15439 O O . GLY A 1 111 ? -8.625 3.001 4.142 1.00 0.00 111 GLY 1 O 8
ATOM 15443 N N . GLY A 1 112 ? -8.760 4.460 2.416 1.00 0.00 112 GLY 1 N 8
ATOM 15444 C CA . GLY A 1 112 ? -8.769 5.615 3.290 1.00 0.00 112 GLY 1 CA 8
ATOM 15445 C C . GLY A 1 112 ? -7.681 5.492 4.328 1.00 0.00 112 GLY 1 C 8
ATOM 15446 O O . GLY A 1 112 ? -6.544 5.832 4.080 1.00 0.00 112 GLY 1 O 8
ATOM 15450 N N . ASN A 1 113 ? -8.012 4.943 5.468 1.00 0.00 113 ASN 1 N 8
ATOM 15451 C CA . ASN A 1 113 ? -7.022 4.702 6.487 1.00 0.00 113 ASN 1 CA 8
ATOM 15452 C C . ASN A 1 113 ? -6.484 3.287 6.295 1.00 0.00 113 ASN 1 C 8
ATOM 15453 O O . ASN A 1 113 ? -7.258 2.339 6.168 1.00 0.00 113 ASN 1 O 8
ATOM 15464 N N . VAL A 1 114 ? -5.179 3.136 6.276 1.00 0.00 114 VAL 1 N 8
ATOM 15465 C CA . VAL A 1 114 ? -4.568 1.830 6.113 1.00 0.00 114 VAL 1 CA 8
ATOM 15466 C C . VAL A 1 114 ? -3.309 1.796 6.923 1.00 0.00 114 VAL 1 C 8
ATOM 15467 O O . VAL A 1 114 ? -2.396 2.577 6.675 1.00 0.00 114 VAL 1 O 8
ATOM 15480 N N . TRP A 1 115 ? -3.248 0.927 7.897 1.00 0.00 115 TRP 1 N 8
ATOM 15481 C CA . TRP A 1 115 ? -2.073 0.882 8.731 1.00 0.00 115 TRP 1 CA 8
ATOM 15482 C C . TRP A 1 115 ? -1.048 -0.098 8.247 1.00 0.00 115 TRP 1 C 8
ATOM 15483 O O . TRP A 1 115 ? -1.347 -1.055 7.533 1.00 0.00 115 TRP 1 O 8
ATOM 15504 N N . LEU A 1 116 ? 0.171 0.172 8.648 1.00 0.00 116 LEU 1 N 8
ATOM 15505 C CA . LEU A 1 116 ? 1.289 -0.643 8.280 1.00 0.00 116 LEU 1 CA 8
ATOM 15506 C C . LEU A 1 116 ? 2.345 -0.508 9.328 1.00 0.00 116 LEU 1 C 8
ATOM 15507 O O . LEU A 1 116 ? 2.561 0.587 9.834 1.00 0.00 116 LEU 1 O 8
ATOM 15523 N N . ASN A 1 117 ? 3.044 -1.576 9.635 1.00 0.00 117 ASN 1 N 8
ATOM 15524 C CA . ASN A 1 117 ? 4.083 -1.433 10.619 1.00 0.00 117 ASN 1 CA 8
ATOM 15525 C C . ASN A 1 117 ? 5.105 -0.521 10.044 1.00 0.00 117 ASN 1 C 8
ATOM 15526 O O . ASN A 1 117 ? 5.886 -0.826 9.143 1.00 0.00 117 ASN 1 O 8
ATOM 15537 N N . THR A 1 118 ? 4.939 0.641 10.558 1.00 0.00 118 THR 1 N 8
ATOM 15538 C CA . THR A 1 118 ? 5.656 1.828 10.178 1.00 0.00 118 THR 1 CA 8
ATOM 15539 C C . THR A 1 118 ? 7.061 1.872 10.701 1.00 0.00 118 THR 1 C 8
ATOM 15540 O O . THR A 1 118 ? 7.702 2.924 10.678 1.00 0.00 118 THR 1 O 8
ATOM 15551 N N . THR A 1 119 ? 7.552 0.745 11.163 1.00 0.00 119 THR 1 N 8
ATOM 15552 C CA . THR A 1 119 ? 8.922 0.703 11.656 1.00 0.00 119 THR 1 CA 8
ATOM 15553 C C . THR A 1 119 ? 9.923 1.038 10.522 1.00 0.00 119 THR 1 C 8
ATOM 15554 O O . THR A 1 119 ? 11.106 0.710 10.613 1.00 0.00 119 THR 1 O 8
ATOM 15565 N N . SER A 1 120 ? 9.436 1.724 9.467 1.00 0.00 120 SER 1 N 8
ATOM 15566 C CA . SER A 1 120 ? 10.232 2.144 8.346 1.00 0.00 120 SER 1 CA 8
ATOM 15567 C C . SER A 1 120 ? 9.334 2.982 7.443 1.00 0.00 120 SER 1 C 8
ATOM 15568 O O . SER A 1 120 ? 8.251 2.559 7.071 1.00 0.00 120 SER 1 O 8
ATOM 15576 N N . LYS A 1 121 ? 9.766 4.178 7.123 1.00 0.00 121 LYS 1 N 8
ATOM 15577 C CA . LYS A 1 121 ? 8.981 5.070 6.288 1.00 0.00 121 LYS 1 CA 8
ATOM 15578 C C . LYS A 1 121 ? 9.048 4.585 4.853 1.00 0.00 121 LYS 1 C 8
ATOM 15579 O O . LYS A 1 121 ? 8.039 4.489 4.143 1.00 0.00 121 LYS 1 O 8
ATOM 15598 N N . ASP A 1 122 ? 10.238 4.173 4.455 1.00 0.00 122 ASP 1 N 8
ATOM 15599 C CA . ASP A 1 122 ? 10.417 3.585 3.167 1.00 0.00 122 ASP 1 CA 8
ATOM 15600 C C . ASP A 1 122 ? 9.661 2.263 3.155 1.00 0.00 122 ASP 1 C 8
ATOM 15601 O O . ASP A 1 122 ? 9.624 1.571 2.158 1.00 0.00 122 ASP 1 O 8
ATOM 15610 N N . ASN A 1 123 ? 9.094 1.884 4.302 1.00 0.00 123 ASN 1 N 8
ATOM 15611 C CA . ASN A 1 123 ? 8.374 0.642 4.401 1.00 0.00 123 ASN 1 CA 8
ATOM 15612 C C . ASN A 1 123 ? 7.176 0.648 3.470 1.00 0.00 123 ASN 1 C 8
ATOM 15613 O O . ASN A 1 123 ? 7.061 -0.174 2.577 1.00 0.00 123 ASN 1 O 8
ATOM 15624 N N . LEU A 1 124 ? 6.307 1.581 3.655 1.00 0.00 124 LEU 1 N 8
ATOM 15625 C CA . LEU A 1 124 ? 5.153 1.677 2.786 1.00 0.00 124 LEU 1 CA 8
ATOM 15626 C C . LEU A 1 124 ? 5.602 2.001 1.382 1.00 0.00 124 LEU 1 C 8
ATOM 15627 O O . LEU A 1 124 ? 5.274 1.309 0.422 1.00 0.00 124 LEU 1 O 8
ATOM 15643 N N . LEU A 1 125 ? 6.348 3.083 1.284 1.00 0.00 125 LEU 1 N 8
ATOM 15644 C CA . LEU A 1 125 ? 6.850 3.553 0.021 1.00 0.00 125 LEU 1 CA 8
ATOM 15645 C C . LEU A 1 125 ? 7.742 2.547 -0.673 1.00 0.00 125 LEU 1 C 8
ATOM 15646 O O . LEU A 1 125 ? 7.664 2.371 -1.888 1.00 0.00 125 LEU 1 O 8
ATOM 15662 N N . TYR A 1 126 ? 8.630 1.931 0.090 1.00 0.00 126 TYR 1 N 8
ATOM 15663 C CA . TYR A 1 126 ? 9.579 0.998 -0.486 1.00 0.00 126 TYR 1 CA 8
ATOM 15664 C C . TYR A 1 126 ? 9.351 -0.415 0.006 1.00 0.00 126 TYR 1 C 8
ATOM 15665 O O . TYR A 1 126 ? 9.609 -1.379 -0.713 1.00 0.00 126 TYR 1 O 8
ATOM 15683 N N . GLY A 1 127 ? 8.889 -0.543 1.236 1.00 0.00 127 GLY 1 N 8
ATOM 15684 C CA . GLY A 1 127 ? 8.672 -1.873 1.783 1.00 0.00 127 GLY 1 CA 8
ATOM 15685 C C . GLY A 1 127 ? 9.778 -2.277 2.720 1.00 0.00 127 GLY 1 C 8
ATOM 15686 O O . GLY A 1 127 ? 10.052 -3.463 2.909 1.00 0.00 127 GLY 1 O 8
ATOM 15690 N N . LYS A 1 128 ? 10.417 -1.276 3.307 1.00 0.00 128 LYS 1 N 8
ATOM 15691 C CA . LYS A 1 128 ? 11.491 -1.497 4.233 1.00 0.00 128 LYS 1 CA 8
ATOM 15692 C C . LYS A 1 128 ? 10.959 -1.970 5.583 1.00 0.00 128 LYS 1 C 8
ATOM 15693 O O . LYS A 1 128 ? 11.778 -2.159 6.507 1.00 0.00 128 LYS 1 O 8
ATOM 15713 N N . MET A 1 1 ? 26.778 30.019 -25.693 1.00 0.00 1 MET 1 N 9
ATOM 15714 C CA . MET A 1 1 ? 25.952 29.594 -26.855 1.00 0.00 1 MET 1 CA 9
ATOM 15715 C C . MET A 1 1 ? 25.578 28.117 -26.753 1.00 0.00 1 MET 1 C 9
ATOM 15716 O O . MET A 1 1 ? 26.449 27.254 -26.641 1.00 0.00 1 MET 1 O 9
ATOM 15732 N N . ARG A 1 2 ? 24.280 27.835 -26.790 1.00 0.00 2 ARG 1 N 9
ATOM 15733 C CA . ARG A 1 2 ? 23.792 26.464 -26.700 1.00 0.00 2 ARG 1 CA 9
ATOM 15734 C C . ARG A 1 2 ? 24.011 25.719 -28.013 1.00 0.00 2 ARG 1 C 9
ATOM 15735 O O . ARG A 1 2 ? 24.226 26.332 -29.058 1.00 0.00 2 ARG 1 O 9
ATOM 15756 N N . GLY A 1 3 ? 23.954 24.392 -27.949 1.00 0.00 3 GLY 1 N 9
ATOM 15757 C CA . GLY A 1 3 ? 24.149 23.583 -29.138 1.00 0.00 3 GLY 1 CA 9
ATOM 15758 C C . GLY A 1 3 ? 25.500 22.893 -29.163 1.00 0.00 3 GLY 1 C 9
ATOM 15759 O O . GLY A 1 3 ? 25.869 22.277 -30.164 1.00 0.00 3 GLY 1 O 9
ATOM 15763 N N . SER A 1 4 ? 26.243 22.995 -28.064 1.00 0.00 4 SER 1 N 9
ATOM 15764 C CA . SER A 1 4 ? 27.559 22.375 -27.972 1.00 0.00 4 SER 1 CA 9
ATOM 15765 C C . SER A 1 4 ? 27.445 20.855 -27.924 1.00 0.00 4 SER 1 C 9
ATOM 15766 O O . SER A 1 4 ? 26.611 20.306 -27.203 1.00 0.00 4 SER 1 O 9
ATOM 15774 N N . HIS A 1 5 ? 28.290 20.180 -28.696 1.00 0.00 5 HIS 1 N 9
ATOM 15775 C CA . HIS A 1 5 ? 28.289 18.723 -28.742 1.00 0.00 5 HIS 1 CA 9
ATOM 15776 C C . HIS A 1 5 ? 29.613 18.160 -28.234 1.00 0.00 5 HIS 1 C 9
ATOM 15777 O O . HIS A 1 5 ? 29.657 17.075 -27.654 1.00 0.00 5 HIS 1 O 9
ATOM 15792 N N . HIS A 1 6 ? 30.693 18.903 -28.460 1.00 0.00 6 HIS 1 N 9
ATOM 15793 C CA . HIS A 1 6 ? 32.020 18.476 -28.029 1.00 0.00 6 HIS 1 CA 9
ATOM 15794 C C . HIS A 1 6 ? 32.270 18.832 -26.565 1.00 0.00 6 HIS 1 C 9
ATOM 15795 O O . HIS A 1 6 ? 32.589 19.975 -26.239 1.00 0.00 6 HIS 1 O 9
ATOM 15810 N N . HIS A 1 7 ? 32.133 17.843 -25.687 1.00 0.00 7 HIS 1 N 9
ATOM 15811 C CA . HIS A 1 7 ? 32.353 18.052 -24.260 1.00 0.00 7 HIS 1 CA 9
ATOM 15812 C C . HIS A 1 7 ? 33.233 16.949 -23.683 1.00 0.00 7 HIS 1 C 9
ATOM 15813 O O . HIS A 1 7 ? 32.973 15.763 -23.887 1.00 0.00 7 HIS 1 O 9
ATOM 15828 N N . HIS A 1 8 ? 34.277 17.349 -22.966 1.00 0.00 8 HIS 1 N 9
ATOM 15829 C CA . HIS A 1 8 ? 35.198 16.393 -22.362 1.00 0.00 8 HIS 1 CA 9
ATOM 15830 C C . HIS A 1 8 ? 34.744 16.009 -20.957 1.00 0.00 8 HIS 1 C 9
ATOM 15831 O O . HIS A 1 8 ? 35.347 16.418 -19.965 1.00 0.00 8 HIS 1 O 9
ATOM 15846 N N . HIS A 1 9 ? 33.681 15.214 -20.880 1.00 0.00 9 HIS 1 N 9
ATOM 15847 C CA . HIS A 1 9 ? 33.154 14.766 -19.597 1.00 0.00 9 HIS 1 CA 9
ATOM 15848 C C . HIS A 1 9 ? 33.137 13.243 -19.531 1.00 0.00 9 HIS 1 C 9
ATOM 15849 O O . HIS A 1 9 ? 33.490 12.571 -20.498 1.00 0.00 9 HIS 1 O 9
ATOM 15864 N N . HIS A 1 10 ? 32.732 12.708 -18.382 1.00 0.00 10 HIS 1 N 9
ATOM 15865 C CA . HIS A 1 10 ? 32.671 11.255 -18.181 1.00 0.00 10 HIS 1 CA 9
ATOM 15866 C C . HIS A 1 10 ? 31.282 10.839 -17.704 1.00 0.00 10 HIS 1 C 9
ATOM 15867 O O . HIS A 1 10 ? 30.408 11.682 -17.498 1.00 0.00 10 HIS 1 O 9
ATOM 15882 N N . GLY A 1 11 ? 31.077 9.535 -17.555 1.00 0.00 11 GLY 1 N 9
ATOM 15883 C CA . GLY A 1 11 ? 29.787 9.033 -17.121 1.00 0.00 11 GLY 1 CA 9
ATOM 15884 C C . GLY A 1 11 ? 29.756 8.707 -15.640 1.00 0.00 11 GLY 1 C 9
ATOM 15885 O O . GLY A 1 11 ? 28.920 7.926 -15.188 1.00 0.00 11 GLY 1 O 9
ATOM 15889 N N . SER A 1 12 ? 30.668 9.309 -14.883 1.00 0.00 12 SER 1 N 9
ATOM 15890 C CA . SER A 1 12 ? 30.737 9.079 -13.444 1.00 0.00 12 SER 1 CA 9
ATOM 15891 C C . SER A 1 12 ? 29.935 10.132 -12.679 1.00 0.00 12 SER 1 C 9
ATOM 15892 O O . SER A 1 12 ? 30.134 10.325 -11.480 1.00 0.00 12 SER 1 O 9
ATOM 15900 N N . GLU A 1 13 ? 29.028 10.809 -13.380 1.00 0.00 13 GLU 1 N 9
ATOM 15901 C CA . GLU A 1 13 ? 28.197 11.838 -12.766 1.00 0.00 13 GLU 1 CA 9
ATOM 15902 C C . GLU A 1 13 ? 26.717 11.536 -12.987 1.00 0.00 13 GLU 1 C 9
ATOM 15903 O O . GLU A 1 13 ? 25.988 12.338 -13.573 1.00 0.00 13 GLU 1 O 9
ATOM 15915 N N . PRO A 1 14 ? 26.251 10.364 -12.522 1.00 0.00 14 PRO 1 N 9
ATOM 15916 C CA . PRO A 1 14 ? 24.851 9.952 -12.673 1.00 0.00 14 PRO 1 CA 9
ATOM 15917 C C . PRO A 1 14 ? 23.900 10.813 -11.847 1.00 0.00 14 PRO 1 C 9
ATOM 15918 O O . PRO A 1 14 ? 24.207 11.185 -10.716 1.00 0.00 14 PRO 1 O 9
ATOM 15929 N N . THR A 1 15 ? 22.743 11.121 -12.424 1.00 0.00 15 THR 1 N 9
ATOM 15930 C CA . THR A 1 15 ? 21.742 11.936 -11.744 1.00 0.00 15 THR 1 CA 9
ATOM 15931 C C . THR A 1 15 ? 20.336 11.420 -12.033 1.00 0.00 15 THR 1 C 9
ATOM 15932 O O . THR A 1 15 ? 19.425 12.194 -12.329 1.00 0.00 15 THR 1 O 9
ATOM 15943 N N . THR A 1 16 ? 20.165 10.104 -11.944 1.00 0.00 16 THR 1 N 9
ATOM 15944 C CA . THR A 1 16 ? 18.873 9.477 -12.194 1.00 0.00 16 THR 1 CA 9
ATOM 15945 C C . THR A 1 16 ? 18.136 9.213 -10.881 1.00 0.00 16 THR 1 C 9
ATOM 15946 O O . THR A 1 16 ? 18.753 8.849 -9.881 1.00 0.00 16 THR 1 O 9
ATOM 15957 N N . PRO A 1 17 ? 16.802 9.394 -10.864 1.00 0.00 17 PRO 1 N 9
ATOM 15958 C CA . PRO A 1 17 ? 15.994 9.170 -9.661 1.00 0.00 17 PRO 1 CA 9
ATOM 15959 C C . PRO A 1 17 ? 15.963 7.702 -9.250 1.00 0.00 17 PRO 1 C 9
ATOM 15960 O O . PRO A 1 17 ? 15.786 6.816 -10.087 1.00 0.00 17 PRO 1 O 9
ATOM 15971 N N . THR A 1 18 ? 16.138 7.451 -7.956 1.00 0.00 18 THR 1 N 9
ATOM 15972 C CA . THR A 1 18 ? 16.134 6.088 -7.431 1.00 0.00 18 THR 1 CA 9
ATOM 15973 C C . THR A 1 18 ? 15.146 5.949 -6.275 1.00 0.00 18 THR 1 C 9
ATOM 15974 O O . THR A 1 18 ? 15.506 5.498 -5.187 1.00 0.00 18 THR 1 O 9
ATOM 15985 N N . THR A 1 19 ? 13.896 6.334 -6.519 1.00 0.00 19 THR 1 N 9
ATOM 15986 C CA . THR A 1 19 ? 12.849 6.251 -5.501 1.00 0.00 19 THR 1 CA 9
ATOM 15987 C C . THR A 1 19 ? 11.767 5.257 -5.921 1.00 0.00 19 THR 1 C 9
ATOM 15988 O O . THR A 1 19 ? 10.574 5.512 -5.749 1.00 0.00 19 THR 1 O 9
ATOM 15999 N N . ASN A 1 20 ? 12.194 4.124 -6.474 1.00 0.00 20 ASN 1 N 9
ATOM 16000 C CA . ASN A 1 20 ? 11.264 3.090 -6.925 1.00 0.00 20 ASN 1 CA 9
ATOM 16001 C C . ASN A 1 20 ? 10.624 2.365 -5.743 1.00 0.00 20 ASN 1 C 9
ATOM 16002 O O . ASN A 1 20 ? 11.313 1.904 -4.834 1.00 0.00 20 ASN 1 O 9
ATOM 16013 N N . LEU A 1 21 ? 9.300 2.265 -5.769 1.00 0.00 21 LEU 1 N 9
ATOM 16014 C CA . LEU A 1 21 ? 8.551 1.602 -4.711 1.00 0.00 21 LEU 1 CA 9
ATOM 16015 C C . LEU A 1 21 ? 8.908 0.126 -4.635 1.00 0.00 21 LEU 1 C 9
ATOM 16016 O O . LEU A 1 21 ? 8.255 -0.714 -5.255 1.00 0.00 21 LEU 1 O 9
ATOM 16032 N N . LYS A 1 22 ? 9.946 -0.185 -3.873 1.00 0.00 22 LYS 1 N 9
ATOM 16033 C CA . LYS A 1 22 ? 10.389 -1.562 -3.716 1.00 0.00 22 LYS 1 CA 9
ATOM 16034 C C . LYS A 1 22 ? 9.228 -2.486 -3.340 1.00 0.00 22 LYS 1 C 9
ATOM 16035 O O . LYS A 1 22 ? 8.126 -2.032 -3.030 1.00 0.00 22 LYS 1 O 9
ATOM 16054 N N . ILE A 1 23 ? 9.477 -3.786 -3.440 1.00 0.00 23 ILE 1 N 9
ATOM 16055 C CA . ILE A 1 23 ? 8.474 -4.807 -3.194 1.00 0.00 23 ILE 1 CA 9
ATOM 16056 C C . ILE A 1 23 ? 8.081 -5.009 -1.727 1.00 0.00 23 ILE 1 C 9
ATOM 16057 O O . ILE A 1 23 ? 8.874 -4.819 -0.804 1.00 0.00 23 ILE 1 O 9
ATOM 16073 N N . TYR A 1 24 ? 6.833 -5.465 -1.569 1.00 0.00 24 TYR 1 N 9
ATOM 16074 C CA . TYR A 1 24 ? 6.226 -5.797 -0.297 1.00 0.00 24 TYR 1 CA 9
ATOM 16075 C C . TYR A 1 24 ? 6.174 -7.312 -0.225 1.00 0.00 24 TYR 1 C 9
ATOM 16076 O O . TYR A 1 24 ? 6.409 -7.977 -1.229 1.00 0.00 24 TYR 1 O 9
ATOM 16094 N N . LYS A 1 25 ? 5.829 -7.866 0.915 1.00 0.00 25 LYS 1 N 9
ATOM 16095 C CA . LYS A 1 25 ? 5.712 -9.312 1.016 1.00 0.00 25 LYS 1 CA 9
ATOM 16096 C C . LYS A 1 25 ? 4.282 -9.722 1.353 1.00 0.00 25 LYS 1 C 9
ATOM 16097 O O . LYS A 1 25 ? 3.816 -9.518 2.464 1.00 0.00 25 LYS 1 O 9
ATOM 16116 N N . VAL A 1 26 ? 3.580 -10.316 0.412 1.00 0.00 26 VAL 1 N 9
ATOM 16117 C CA . VAL A 1 26 ? 2.230 -10.735 0.680 1.00 0.00 26 VAL 1 CA 9
ATOM 16118 C C . VAL A 1 26 ? 2.243 -12.039 1.432 1.00 0.00 26 VAL 1 C 9
ATOM 16119 O O . VAL A 1 26 ? 2.104 -13.124 0.865 1.00 0.00 26 VAL 1 O 9
ATOM 16132 N N . ASP A 1 27 ? 2.453 -11.881 2.719 1.00 0.00 27 ASP 1 N 9
ATOM 16133 C CA . ASP A 1 27 ? 2.542 -12.996 3.657 1.00 0.00 27 ASP 1 CA 9
ATOM 16134 C C . ASP A 1 27 ? 1.170 -13.524 4.029 1.00 0.00 27 ASP 1 C 9
ATOM 16135 O O . ASP A 1 27 ? 1.023 -14.697 4.375 1.00 0.00 27 ASP 1 O 9
ATOM 16144 N N . ASP A 1 28 ? 0.163 -12.667 3.955 1.00 0.00 28 ASP 1 N 9
ATOM 16145 C CA . ASP A 1 28 ? -1.189 -13.086 4.287 1.00 0.00 28 ASP 1 CA 9
ATOM 16146 C C . ASP A 1 28 ? -2.210 -11.981 4.058 1.00 0.00 28 ASP 1 C 9
ATOM 16147 O O . ASP A 1 28 ? -2.169 -10.935 4.702 1.00 0.00 28 ASP 1 O 9
ATOM 16156 N N . LEU A 1 29 ? -3.157 -12.242 3.168 1.00 0.00 29 LEU 1 N 9
ATOM 16157 C CA . LEU A 1 29 ? -4.213 -11.294 2.897 1.00 0.00 29 LEU 1 CA 9
ATOM 16158 C C . LEU A 1 29 ? -5.556 -11.998 2.878 1.00 0.00 29 LEU 1 C 9
ATOM 16159 O O . LEU A 1 29 ? -5.689 -13.093 2.340 1.00 0.00 29 LEU 1 O 9
ATOM 16175 N N . GLN A 1 30 ? -6.527 -11.350 3.495 1.00 0.00 30 GLN 1 N 9
ATOM 16176 C CA . GLN A 1 30 ? -7.882 -11.869 3.630 1.00 0.00 30 GLN 1 CA 9
ATOM 16177 C C . GLN A 1 30 ? -8.933 -10.872 3.206 1.00 0.00 30 GLN 1 C 9
ATOM 16178 O O . GLN A 1 30 ? -8.693 -9.670 3.205 1.00 0.00 30 GLN 1 O 9
ATOM 16192 N N . LYS A 1 31 ? -10.134 -11.366 2.920 1.00 0.00 31 LYS 1 N 9
ATOM 16193 C CA . LYS A 1 31 ? -11.203 -10.472 2.611 1.00 0.00 31 LYS 1 CA 9
ATOM 16194 C C . LYS A 1 31 ? -11.523 -9.803 3.942 1.00 0.00 31 LYS 1 C 9
ATOM 16195 O O . LYS A 1 31 ? -12.023 -10.443 4.867 1.00 0.00 31 LYS 1 O 9
ATOM 16214 N N . ILE A 1 32 ? -11.069 -8.569 4.079 1.00 0.00 32 ILE 1 N 9
ATOM 16215 C CA . ILE A 1 32 ? -11.132 -7.871 5.353 1.00 0.00 32 ILE 1 CA 9
ATOM 16216 C C . ILE A 1 32 ? -11.851 -6.525 5.299 1.00 0.00 32 ILE 1 C 9
ATOM 16217 O O . ILE A 1 32 ? -11.480 -5.633 4.540 1.00 0.00 32 ILE 1 O 9
ATOM 16233 N N . ASN A 1 33 ? -12.884 -6.388 6.130 1.00 0.00 33 ASN 1 N 9
ATOM 16234 C CA . ASN A 1 33 ? -13.661 -5.159 6.199 1.00 0.00 33 ASN 1 CA 9
ATOM 16235 C C . ASN A 1 33 ? -14.279 -4.843 4.845 1.00 0.00 33 ASN 1 C 9
ATOM 16236 O O . ASN A 1 33 ? -14.357 -3.683 4.437 1.00 0.00 33 ASN 1 O 9
ATOM 16247 N N . GLY A 1 34 ? -14.711 -5.889 4.151 1.00 0.00 34 GLY 1 N 9
ATOM 16248 C CA . GLY A 1 34 ? -15.306 -5.722 2.847 1.00 0.00 34 GLY 1 CA 9
ATOM 16249 C C . GLY A 1 34 ? -14.272 -5.425 1.777 1.00 0.00 34 GLY 1 C 9
ATOM 16250 O O . GLY A 1 34 ? -14.618 -5.177 0.622 1.00 0.00 34 GLY 1 O 9
ATOM 16254 N N . ILE A 1 35 ? -12.999 -5.438 2.167 1.00 0.00 35 ILE 1 N 9
ATOM 16255 C CA . ILE A 1 35 ? -11.912 -5.158 1.257 1.00 0.00 35 ILE 1 CA 9
ATOM 16256 C C . ILE A 1 35 ? -10.761 -6.121 1.510 1.00 0.00 35 ILE 1 C 9
ATOM 16257 O O . ILE A 1 35 ? -10.420 -6.397 2.656 1.00 0.00 35 ILE 1 O 9
ATOM 16273 N N . TRP A 1 36 ? -10.141 -6.616 0.450 1.00 0.00 36 TRP 1 N 9
ATOM 16274 C CA . TRP A 1 36 ? -9.023 -7.533 0.609 1.00 0.00 36 TRP 1 CA 9
ATOM 16275 C C . TRP A 1 36 ? -7.911 -6.838 1.399 1.00 0.00 36 TRP 1 C 9
ATOM 16276 O O . TRP A 1 36 ? -7.548 -5.709 1.085 1.00 0.00 36 TRP 1 O 9
ATOM 16297 N N . GLN A 1 37 ? -7.395 -7.492 2.442 1.00 0.00 37 GLN 1 N 9
ATOM 16298 C CA . GLN A 1 37 ? -6.359 -6.884 3.269 1.00 0.00 37 GLN 1 CA 9
ATOM 16299 C C . GLN A 1 37 ? -5.073 -7.665 3.201 1.00 0.00 37 GLN 1 C 9
ATOM 16300 O O . GLN A 1 37 ? -5.090 -8.876 3.080 1.00 0.00 37 GLN 1 O 9
ATOM 16314 N N . VAL A 1 38 ? -3.960 -6.945 3.254 1.00 0.00 38 VAL 1 N 9
ATOM 16315 C CA . VAL A 1 38 ? -2.648 -7.563 3.139 1.00 0.00 38 VAL 1 CA 9
ATOM 16316 C C . VAL A 1 38 ? -1.801 -7.508 4.402 1.00 0.00 38 VAL 1 C 9
ATOM 16317 O O . VAL A 1 38 ? -1.910 -6.576 5.211 1.00 0.00 38 VAL 1 O 9
ATOM 16330 N N . ARG A 1 39 ? -0.933 -8.528 4.532 1.00 0.00 39 ARG 1 N 9
ATOM 16331 C CA . ARG A 1 39 ? -0.006 -8.635 5.648 1.00 0.00 39 ARG 1 CA 9
ATOM 16332 C C . ARG A 1 39 ? 1.330 -9.244 5.212 1.00 0.00 39 ARG 1 C 9
ATOM 16333 O O . ARG A 1 39 ? 1.348 -10.283 4.550 1.00 0.00 39 ARG 1 O 9
ATOM 16354 N N . ASN A 1 40 ? 2.447 -8.664 5.658 1.00 0.00 40 ASN 1 N 9
ATOM 16355 C CA . ASN A 1 40 ? 3.745 -9.235 5.382 1.00 0.00 40 ASN 1 CA 9
ATOM 16356 C C . ASN A 1 40 ? 4.446 -9.441 6.681 1.00 0.00 40 ASN 1 C 9
ATOM 16357 O O . ASN A 1 40 ? 4.198 -8.763 7.658 1.00 0.00 40 ASN 1 O 9
ATOM 16368 N N . ASN A 1 41 ? 5.310 -10.387 6.664 1.00 0.00 41 ASN 1 N 9
ATOM 16369 C CA . ASN A 1 41 ? 6.087 -10.742 7.825 1.00 0.00 41 ASN 1 CA 9
ATOM 16370 C C . ASN A 1 41 ? 6.988 -9.586 8.307 1.00 0.00 41 ASN 1 C 9
ATOM 16371 O O . ASN A 1 41 ? 7.468 -9.610 9.440 1.00 0.00 41 ASN 1 O 9
ATOM 16382 N N . ILE A 1 42 ? 7.232 -8.585 7.447 1.00 0.00 42 ILE 1 N 9
ATOM 16383 C CA . ILE A 1 42 ? 8.074 -7.471 7.793 1.00 0.00 42 ILE 1 CA 9
ATOM 16384 C C . ILE A 1 42 ? 7.310 -6.444 8.586 1.00 0.00 42 ILE 1 C 9
ATOM 16385 O O . ILE A 1 42 ? 7.737 -5.996 9.652 1.00 0.00 42 ILE 1 O 9
ATOM 16401 N N . LEU A 1 43 ? 6.165 -6.079 8.040 1.00 0.00 43 LEU 1 N 9
ATOM 16402 C CA . LEU A 1 43 ? 5.306 -5.113 8.663 1.00 0.00 43 LEU 1 CA 9
ATOM 16403 C C . LEU A 1 43 ? 4.158 -5.800 9.372 1.00 0.00 43 LEU 1 C 9
ATOM 16404 O O . LEU A 1 43 ? 3.432 -5.172 10.138 1.00 0.00 43 LEU 1 O 9
ATOM 16420 N N . VAL A 1 44 ? 3.974 -7.092 9.111 1.00 0.00 44 VAL 1 N 9
ATOM 16421 C CA . VAL A 1 44 ? 2.886 -7.808 9.739 1.00 0.00 44 VAL 1 CA 9
ATOM 16422 C C . VAL A 1 44 ? 3.225 -9.253 9.975 1.00 0.00 44 VAL 1 C 9
ATOM 16423 O O . VAL A 1 44 ? 2.675 -10.153 9.339 1.00 0.00 44 VAL 1 O 9
ATOM 16436 N N . PRO A 1 45 ? 4.121 -9.494 10.921 1.00 0.00 45 PRO 1 N 9
ATOM 16437 C CA . PRO A 1 45 ? 4.518 -10.836 11.294 1.00 0.00 45 PRO 1 CA 9
ATOM 16438 C C . PRO A 1 45 ? 3.283 -11.676 11.528 1.00 0.00 45 PRO 1 C 9
ATOM 16439 O O . PRO A 1 45 ? 3.255 -12.879 11.270 1.00 0.00 45 PRO 1 O 9
ATOM 16450 N N . THR A 1 46 ? 2.257 -10.983 12.003 1.00 0.00 46 THR 1 N 9
ATOM 16451 C CA . THR A 1 46 ? 0.961 -11.580 12.288 1.00 0.00 46 THR 1 CA 9
ATOM 16452 C C . THR A 1 46 ? 0.060 -10.600 13.044 1.00 0.00 46 THR 1 C 9
ATOM 16453 O O . THR A 1 46 ? 0.543 -9.730 13.768 1.00 0.00 46 THR 1 O 9
ATOM 16464 N N . ASP A 1 47 ? -1.254 -10.784 12.909 1.00 0.00 47 ASP 1 N 9
ATOM 16465 C CA . ASP A 1 47 ? -2.240 -9.950 13.619 1.00 0.00 47 ASP 1 CA 9
ATOM 16466 C C . ASP A 1 47 ? -2.372 -8.521 13.094 1.00 0.00 47 ASP 1 C 9
ATOM 16467 O O . ASP A 1 47 ? -2.283 -7.566 13.866 1.00 0.00 47 ASP 1 O 9
ATOM 16476 N N . PHE A 1 48 ? -2.671 -8.363 11.821 1.00 0.00 48 PHE 1 N 9
ATOM 16477 C CA . PHE A 1 48 ? -2.881 -7.063 11.257 1.00 0.00 48 PHE 1 CA 9
ATOM 16478 C C . PHE A 1 48 ? -4.318 -6.693 11.507 1.00 0.00 48 PHE 1 C 9
ATOM 16479 O O . PHE A 1 48 ? -5.215 -7.332 10.971 1.00 0.00 48 PHE 1 O 9
ATOM 16496 N N . THR A 1 49 ? -4.543 -5.701 12.332 1.00 0.00 49 THR 1 N 9
ATOM 16497 C CA . THR A 1 49 ? -5.900 -5.299 12.648 1.00 0.00 49 THR 1 CA 9
ATOM 16498 C C . THR A 1 49 ? -6.719 -5.175 11.382 1.00 0.00 49 THR 1 C 9
ATOM 16499 O O . THR A 1 49 ? -6.778 -4.121 10.751 1.00 0.00 49 THR 1 O 9
ATOM 16510 N N . TRP A 1 50 ? -7.362 -6.267 11.041 1.00 0.00 50 TRP 1 N 9
ATOM 16511 C CA . TRP A 1 50 ? -8.211 -6.341 9.868 1.00 0.00 50 TRP 1 CA 9
ATOM 16512 C C . TRP A 1 50 ? -9.116 -5.114 9.780 1.00 0.00 50 TRP 1 C 9
ATOM 16513 O O . TRP A 1 50 ? -9.524 -4.694 8.699 1.00 0.00 50 TRP 1 O 9
ATOM 16534 N N . VAL A 1 51 ? -9.427 -4.565 10.944 1.00 0.00 51 VAL 1 N 9
ATOM 16535 C CA . VAL A 1 51 ? -10.297 -3.404 11.059 1.00 0.00 51 VAL 1 CA 9
ATOM 16536 C C . VAL A 1 51 ? -9.817 -2.263 10.214 1.00 0.00 51 VAL 1 C 9
ATOM 16537 O O . VAL A 1 51 ? -10.545 -1.718 9.384 1.00 0.00 51 VAL 1 O 9
ATOM 16550 N N . ASP A 1 52 ? -8.600 -1.881 10.477 1.00 0.00 52 ASP 1 N 9
ATOM 16551 C CA . ASP A 1 52 ? -8.012 -0.756 9.792 1.00 0.00 52 ASP 1 CA 9
ATOM 16552 C C . ASP A 1 52 ? -6.509 -0.848 9.656 1.00 0.00 52 ASP 1 C 9
ATOM 16553 O O . ASP A 1 52 ? -5.905 -0.087 8.904 1.00 0.00 52 ASP 1 O 9
ATOM 16562 N N . ASN A 1 53 ? -5.902 -1.755 10.382 1.00 0.00 53 ASN 1 N 9
ATOM 16563 C CA . ASN A 1 53 ? -4.458 -1.885 10.323 1.00 0.00 53 ASN 1 CA 9
ATOM 16564 C C . ASN A 1 53 ? -4.055 -2.805 9.222 1.00 0.00 53 ASN 1 C 9
ATOM 16565 O O . ASN A 1 53 ? -2.911 -2.798 8.774 1.00 0.00 53 ASN 1 O 9
ATOM 16576 N N . GLY A 1 54 ? -5.014 -3.527 8.730 1.00 0.00 54 GLY 1 N 9
ATOM 16577 C CA . GLY A 1 54 ? -4.777 -4.353 7.642 1.00 0.00 54 GLY 1 CA 9
ATOM 16578 C C . GLY A 1 54 ? -4.791 -3.525 6.398 1.00 0.00 54 GLY 1 C 9
ATOM 16579 O O . GLY A 1 54 ? -5.534 -2.549 6.300 1.00 0.00 54 GLY 1 O 9
ATOM 16583 N N . ILE A 1 55 ? -3.969 -3.887 5.465 1.00 0.00 55 ILE 1 N 9
ATOM 16584 C CA . ILE A 1 55 ? -3.886 -3.130 4.232 1.00 0.00 55 ILE 1 CA 9
ATOM 16585 C C . ILE A 1 55 ? -4.962 -3.537 3.251 1.00 0.00 55 ILE 1 C 9
ATOM 16586 O O . ILE A 1 55 ? -4.983 -4.661 2.787 1.00 0.00 55 ILE 1 O 9
ATOM 16602 N N . ALA A 1 56 ? -5.832 -2.611 2.883 1.00 0.00 56 ALA 1 N 9
ATOM 16603 C CA . ALA A 1 56 ? -6.831 -2.928 1.896 1.00 0.00 56 ALA 1 CA 9
ATOM 16604 C C . ALA A 1 56 ? -6.141 -3.078 0.568 1.00 0.00 56 ALA 1 C 9
ATOM 16605 O O . ALA A 1 56 ? -5.970 -2.117 -0.177 1.00 0.00 56 ALA 1 O 9
ATOM 16612 N N . ALA A 1 57 ? -5.687 -4.294 0.324 1.00 0.00 57 ALA 1 N 9
ATOM 16613 C CA . ALA A 1 57 ? -4.938 -4.613 -0.869 1.00 0.00 57 ALA 1 CA 9
ATOM 16614 C C . ALA A 1 57 ? -5.413 -3.862 -2.111 1.00 0.00 57 ALA 1 C 9
ATOM 16615 O O . ALA A 1 57 ? -4.613 -3.502 -2.970 1.00 0.00 57 ALA 1 O 9
ATOM 16622 N N . ASP A 1 58 ? -6.708 -3.624 -2.206 1.00 0.00 58 ASP 1 N 9
ATOM 16623 C CA . ASP A 1 58 ? -7.260 -2.912 -3.352 1.00 0.00 58 ASP 1 CA 9
ATOM 16624 C C . ASP A 1 58 ? -6.559 -1.574 -3.531 1.00 0.00 58 ASP 1 C 9
ATOM 16625 O O . ASP A 1 58 ? -6.373 -1.093 -4.650 1.00 0.00 58 ASP 1 O 9
ATOM 16634 N N . ASP A 1 59 ? -6.174 -0.985 -2.413 1.00 0.00 59 ASP 1 N 9
ATOM 16635 C CA . ASP A 1 59 ? -5.489 0.281 -2.394 1.00 0.00 59 ASP 1 CA 9
ATOM 16636 C C . ASP A 1 59 ? -4.086 0.166 -2.971 1.00 0.00 59 ASP 1 C 9
ATOM 16637 O O . ASP A 1 59 ? -3.554 1.136 -3.514 1.00 0.00 59 ASP 1 O 9
ATOM 16646 N N . VAL A 1 60 ? -3.472 -1.006 -2.835 1.00 0.00 60 VAL 1 N 9
ATOM 16647 C CA . VAL A 1 60 ? -2.137 -1.202 -3.327 1.00 0.00 60 VAL 1 CA 9
ATOM 16648 C C . VAL A 1 60 ? -2.119 -1.918 -4.659 1.00 0.00 60 VAL 1 C 9
ATOM 16649 O O . VAL A 1 60 ? -3.160 -2.148 -5.271 1.00 0.00 60 VAL 1 O 9
ATOM 16662 N N . ILE A 1 61 ? -0.921 -2.223 -5.122 1.00 0.00 61 ILE 1 N 9
ATOM 16663 C CA . ILE A 1 61 ? -0.747 -2.855 -6.389 1.00 0.00 61 ILE 1 CA 9
ATOM 16664 C C . ILE A 1 61 ? 0.362 -3.883 -6.363 1.00 0.00 61 ILE 1 C 9
ATOM 16665 O O . ILE A 1 61 ? 1.537 -3.547 -6.257 1.00 0.00 61 ILE 1 O 9
ATOM 16681 N N . GLU A 1 62 ? -0.031 -5.136 -6.456 1.00 0.00 62 GLU 1 N 9
ATOM 16682 C CA . GLU A 1 62 ? 0.899 -6.240 -6.425 1.00 0.00 62 GLU 1 CA 9
ATOM 16683 C C . GLU A 1 62 ? 1.834 -6.247 -7.614 1.00 0.00 62 GLU 1 C 9
ATOM 16684 O O . GLU A 1 62 ? 1.406 -6.293 -8.768 1.00 0.00 62 GLU 1 O 9
ATOM 16696 N N . VAL A 1 63 ? 3.124 -6.223 -7.322 1.00 0.00 63 VAL 1 N 9
ATOM 16697 C CA . VAL A 1 63 ? 4.121 -6.257 -8.361 1.00 0.00 63 VAL 1 CA 9
ATOM 16698 C C . VAL A 1 63 ? 4.759 -7.636 -8.423 1.00 0.00 63 VAL 1 C 9
ATOM 16699 O O . VAL A 1 63 ? 4.721 -8.385 -7.446 1.00 0.00 63 VAL 1 O 9
ATOM 16712 N N . THR A 1 64 ? 5.369 -7.963 -9.555 1.00 0.00 64 THR 1 N 9
ATOM 16713 C CA . THR A 1 64 ? 6.032 -9.254 -9.693 1.00 0.00 64 THR 1 CA 9
ATOM 16714 C C . THR A 1 64 ? 7.427 -9.149 -9.112 1.00 0.00 64 THR 1 C 9
ATOM 16715 O O . THR A 1 64 ? 7.930 -8.040 -8.936 1.00 0.00 64 THR 1 O 9
ATOM 16726 N N . SER A 1 65 ? 8.033 -10.296 -8.806 1.00 0.00 65 SER 1 N 9
ATOM 16727 C CA . SER A 1 65 ? 9.371 -10.356 -8.208 1.00 0.00 65 SER 1 CA 9
ATOM 16728 C C . SER A 1 65 ? 10.316 -9.294 -8.767 1.00 0.00 65 SER 1 C 9
ATOM 16729 O O . SER A 1 65 ? 11.183 -8.791 -8.053 1.00 0.00 65 SER 1 O 9
ATOM 16737 N N . ASN A 1 66 ? 10.151 -8.954 -10.036 1.00 0.00 66 ASN 1 N 9
ATOM 16738 C CA . ASN A 1 66 ? 10.994 -7.956 -10.662 1.00 0.00 66 ASN 1 CA 9
ATOM 16739 C C . ASN A 1 66 ? 10.539 -6.545 -10.297 1.00 0.00 66 ASN 1 C 9
ATOM 16740 O O . ASN A 1 66 ? 11.196 -5.556 -10.625 1.00 0.00 66 ASN 1 O 9
ATOM 16751 N N . GLY A 1 67 ? 9.402 -6.473 -9.630 1.00 0.00 67 GLY 1 N 9
ATOM 16752 C CA . GLY A 1 67 ? 8.832 -5.206 -9.228 1.00 0.00 67 GLY 1 CA 9
ATOM 16753 C C . GLY A 1 67 ? 7.859 -4.684 -10.255 1.00 0.00 67 GLY 1 C 9
ATOM 16754 O O . GLY A 1 67 ? 7.608 -3.482 -10.331 1.00 0.00 67 GLY 1 O 9
ATOM 16758 N N . THR A 1 68 ? 7.314 -5.593 -11.058 1.00 0.00 68 THR 1 N 9
ATOM 16759 C CA . THR A 1 68 ? 6.377 -5.214 -12.095 1.00 0.00 68 THR 1 CA 9
ATOM 16760 C C . THR A 1 68 ? 5.025 -4.844 -11.494 1.00 0.00 68 THR 1 C 9
ATOM 16761 O O . THR A 1 68 ? 4.367 -5.667 -10.872 1.00 0.00 68 THR 1 O 9
ATOM 16772 N N . ARG A 1 69 ? 4.633 -3.591 -11.668 1.00 0.00 69 ARG 1 N 9
ATOM 16773 C CA . ARG A 1 69 ? 3.363 -3.103 -11.135 1.00 0.00 69 ARG 1 CA 9
ATOM 16774 C C . ARG A 1 69 ? 2.167 -3.635 -11.923 1.00 0.00 69 ARG 1 C 9
ATOM 16775 O O . ARG A 1 69 ? 2.202 -3.716 -13.149 1.00 0.00 69 ARG 1 O 9
ATOM 16796 N N . THR A 1 70 ? 1.107 -3.985 -11.190 1.00 0.00 70 THR 1 N 9
ATOM 16797 C CA . THR A 1 70 ? -0.130 -4.505 -11.777 1.00 0.00 70 THR 1 CA 9
ATOM 16798 C C . THR A 1 70 ? 0.137 -5.461 -12.936 1.00 0.00 70 THR 1 C 9
ATOM 16799 O O . THR A 1 70 ? 0.013 -5.092 -14.103 1.00 0.00 70 THR 1 O 9
ATOM 16810 N N . SER A 1 71 ? 0.488 -6.696 -12.600 1.00 0.00 71 SER 1 N 9
ATOM 16811 C CA . SER A 1 71 ? 0.759 -7.714 -13.605 1.00 0.00 71 SER 1 CA 9
ATOM 16812 C C . SER A 1 71 ? -0.502 -8.511 -13.918 1.00 0.00 71 SER 1 C 9
ATOM 16813 O O . SER A 1 71 ? -0.844 -8.727 -15.081 1.00 0.00 71 SER 1 O 9
ATOM 16821 N N . ASP A 1 72 ? -1.189 -8.948 -12.867 1.00 0.00 72 ASP 1 N 9
ATOM 16822 C CA . ASP A 1 72 ? -2.414 -9.730 -13.017 1.00 0.00 72 ASP 1 CA 9
ATOM 16823 C C . ASP A 1 72 ? -3.661 -8.850 -12.923 1.00 0.00 72 ASP 1 C 9
ATOM 16824 O O . ASP A 1 72 ? -4.760 -9.284 -13.268 1.00 0.00 72 ASP 1 O 9
ATOM 16833 N N . GLN A 1 73 ? -3.488 -7.616 -12.446 1.00 0.00 73 GLN 1 N 9
ATOM 16834 C CA . GLN A 1 73 ? -4.604 -6.681 -12.300 1.00 0.00 73 GLN 1 CA 9
ATOM 16835 C C . GLN A 1 73 ? -5.525 -7.095 -11.147 1.00 0.00 73 GLN 1 C 9
ATOM 16836 O O . GLN A 1 73 ? -6.611 -6.539 -10.981 1.00 0.00 73 GLN 1 O 9
ATOM 16850 N N . VAL A 1 74 ? -5.085 -8.073 -10.354 1.00 0.00 74 VAL 1 N 9
ATOM 16851 C CA . VAL A 1 74 ? -5.864 -8.557 -9.219 1.00 0.00 74 VAL 1 CA 9
ATOM 16852 C C . VAL A 1 74 ? -4.945 -9.048 -8.103 1.00 0.00 74 VAL 1 C 9
ATOM 16853 O O . VAL A 1 74 ? -4.281 -10.075 -8.240 1.00 0.00 74 VAL 1 O 9
ATOM 16866 N N . LEU A 1 75 ? -4.894 -8.299 -7.004 1.00 0.00 75 LEU 1 N 9
ATOM 16867 C CA . LEU A 1 75 ? -4.036 -8.654 -5.879 1.00 0.00 75 LEU 1 CA 9
ATOM 16868 C C . LEU A 1 75 ? -4.362 -10.027 -5.314 1.00 0.00 75 LEU 1 C 9
ATOM 16869 O O . LEU A 1 75 ? -5.523 -10.436 -5.242 1.00 0.00 75 LEU 1 O 9
ATOM 16885 N N . GLN A 1 76 ? -3.309 -10.708 -4.893 1.00 0.00 76 GLN 1 N 9
ATOM 16886 C CA . GLN A 1 76 ? -3.396 -12.033 -4.299 1.00 0.00 76 GLN 1 CA 9
ATOM 16887 C C . GLN A 1 76 ? -2.225 -12.221 -3.341 1.00 0.00 76 GLN 1 C 9
ATOM 16888 O O . GLN A 1 76 ? -1.083 -11.912 -3.676 1.00 0.00 76 GLN 1 O 9
ATOM 16902 N N . LYS A 1 77 ? -2.514 -12.718 -2.152 1.00 0.00 77 LYS 1 N 9
ATOM 16903 C CA . LYS A 1 77 ? -1.478 -12.928 -1.139 1.00 0.00 77 LYS 1 CA 9
ATOM 16904 C C . LYS A 1 77 ? -0.666 -14.182 -1.368 1.00 0.00 77 LYS 1 C 9
ATOM 16905 O O . LYS A 1 77 ? -1.140 -15.158 -1.950 1.00 0.00 77 LYS 1 O 9
ATOM 16924 N N . GLY A 1 78 ? 0.574 -14.133 -0.903 1.00 0.00 78 GLY 1 N 9
ATOM 16925 C CA . GLY A 1 78 ? 1.465 -15.249 -1.052 1.00 0.00 78 GLY 1 CA 9
ATOM 16926 C C . GLY A 1 78 ? 2.663 -14.877 -1.878 1.00 0.00 78 GLY 1 C 9
ATOM 16927 O O . GLY A 1 78 ? 3.346 -15.746 -2.419 1.00 0.00 78 GLY 1 O 9
ATOM 16931 N N . GLY A 1 79 ? 2.918 -13.572 -1.997 1.00 0.00 79 GLY 1 N 9
ATOM 16932 C CA . GLY A 1 79 ? 4.046 -13.152 -2.793 1.00 0.00 79 GLY 1 CA 9
ATOM 16933 C C . GLY A 1 79 ? 4.625 -11.815 -2.392 1.00 0.00 79 GLY 1 C 9
ATOM 16934 O O . GLY A 1 79 ? 5.311 -11.700 -1.378 1.00 0.00 79 GLY 1 O 9
ATOM 16938 N N . TYR A 1 80 ? 4.364 -10.817 -3.221 1.00 0.00 80 TYR 1 N 9
ATOM 16939 C CA . TYR A 1 80 ? 4.861 -9.472 -3.009 1.00 0.00 80 TYR 1 CA 9
ATOM 16940 C C . TYR A 1 80 ? 3.916 -8.461 -3.634 1.00 0.00 80 TYR 1 C 9
ATOM 16941 O O . TYR A 1 80 ? 3.140 -8.802 -4.527 1.00 0.00 80 TYR 1 O 9
ATOM 16959 N N . PHE A 1 81 ? 4.006 -7.214 -3.202 1.00 0.00 81 PHE 1 N 9
ATOM 16960 C CA . PHE A 1 81 ? 3.173 -6.171 -3.775 1.00 0.00 81 PHE 1 CA 9
ATOM 16961 C C . PHE A 1 81 ? 3.815 -4.824 -3.631 1.00 0.00 81 PHE 1 C 9
ATOM 16962 O O . PHE A 1 81 ? 4.825 -4.656 -2.977 1.00 0.00 81 PHE 1 O 9
ATOM 16979 N N . VAL A 1 82 ? 3.204 -3.860 -4.239 1.00 0.00 82 VAL 1 N 9
ATOM 16980 C CA . VAL A 1 82 ? 3.697 -2.516 -4.165 1.00 0.00 82 VAL 1 CA 9
ATOM 16981 C C . VAL A 1 82 ? 2.525 -1.603 -3.944 1.00 0.00 82 VAL 1 C 9
ATOM 16982 O O . VAL A 1 82 ? 1.570 -1.630 -4.699 1.00 0.00 82 VAL 1 O 9
ATOM 16995 N N . ILE A 1 83 ? 2.591 -0.805 -2.903 1.00 0.00 83 ILE 1 N 9
ATOM 16996 C CA . ILE A 1 83 ? 1.507 0.095 -2.593 1.00 0.00 83 ILE 1 CA 9
ATOM 16997 C C . ILE A 1 83 ? 1.496 1.253 -3.550 1.00 0.00 83 ILE 1 C 9
ATOM 16998 O O . ILE A 1 83 ? 2.389 2.101 -3.527 1.00 0.00 83 ILE 1 O 9
ATOM 17014 N N . ASN A 1 84 ? 0.478 1.307 -4.377 1.00 0.00 84 ASN 1 N 9
ATOM 17015 C CA . ASN A 1 84 ? 0.366 2.389 -5.317 1.00 0.00 84 ASN 1 CA 9
ATOM 17016 C C . ASN A 1 84 ? 0.439 3.719 -4.558 1.00 0.00 84 ASN 1 C 9
ATOM 17017 O O . ASN A 1 84 ? -0.449 4.036 -3.769 1.00 0.00 84 ASN 1 O 9
ATOM 17028 N N . PRO A 1 85 ? 1.495 4.518 -4.794 1.00 0.00 85 PRO 1 N 9
ATOM 17029 C CA . PRO A 1 85 ? 1.679 5.823 -4.134 1.00 0.00 85 PRO 1 CA 9
ATOM 17030 C C . PRO A 1 85 ? 0.670 6.818 -4.626 1.00 0.00 85 PRO 1 C 9
ATOM 17031 O O . PRO A 1 85 ? 0.282 7.758 -3.934 1.00 0.00 85 PRO 1 O 9
ATOM 17042 N N . ASN A 1 86 ? 0.258 6.594 -5.843 1.00 0.00 86 ASN 1 N 9
ATOM 17043 C CA . ASN A 1 86 ? -0.708 7.450 -6.474 1.00 0.00 86 ASN 1 CA 9
ATOM 17044 C C . ASN A 1 86 ? -2.085 7.196 -5.892 1.00 0.00 86 ASN 1 C 9
ATOM 17045 O O . ASN A 1 86 ? -2.914 8.103 -5.803 1.00 0.00 86 ASN 1 O 9
ATOM 17056 N N . ASN A 1 87 ? -2.296 5.973 -5.432 1.00 0.00 87 ASN 1 N 9
ATOM 17057 C CA . ASN A 1 87 ? -3.518 5.610 -4.781 1.00 0.00 87 ASN 1 CA 9
ATOM 17058 C C . ASN A 1 87 ? -3.419 6.040 -3.348 1.00 0.00 87 ASN 1 C 9
ATOM 17059 O O . ASN A 1 87 ? -4.339 5.856 -2.559 1.00 0.00 87 ASN 1 O 9
ATOM 17070 N N . VAL A 1 88 ? -2.253 6.566 -3.017 1.00 0.00 88 VAL 1 N 9
ATOM 17071 C CA . VAL A 1 88 ? -1.941 6.991 -1.727 1.00 0.00 88 VAL 1 CA 9
ATOM 17072 C C . VAL A 1 88 ? -2.152 8.455 -1.549 1.00 0.00 88 VAL 1 C 9
ATOM 17073 O O . VAL A 1 88 ? -1.723 9.297 -2.339 1.00 0.00 88 VAL 1 O 9
ATOM 17086 N N . LYS A 1 89 ? -2.802 8.711 -0.474 1.00 0.00 89 LYS 1 N 9
ATOM 17087 C CA . LYS A 1 89 ? -3.112 10.041 -0.055 1.00 0.00 89 LYS 1 CA 9
ATOM 17088 C C . LYS A 1 89 ? -1.949 10.567 0.727 1.00 0.00 89 LYS 1 C 9
ATOM 17089 O O . LYS A 1 89 ? -1.519 11.710 0.565 1.00 0.00 89 LYS 1 O 9
ATOM 17108 N N . SER A 1 90 ? -1.451 9.699 1.588 1.00 0.00 90 SER 1 N 9
ATOM 17109 C CA . SER A 1 90 ? -0.316 10.053 2.448 1.00 0.00 90 SER 1 CA 9
ATOM 17110 C C . SER A 1 90 ? 0.040 8.955 3.445 1.00 0.00 90 SER 1 C 9
ATOM 17111 O O . SER A 1 90 ? -0.690 7.986 3.606 1.00 0.00 90 SER 1 O 9
ATOM 17119 N N . VAL A 1 91 ? 1.146 9.164 4.156 1.00 0.00 91 VAL 1 N 9
ATOM 17120 C CA . VAL A 1 91 ? 1.594 8.267 5.194 1.00 0.00 91 VAL 1 CA 9
ATOM 17121 C C . VAL A 1 91 ? 1.391 8.966 6.537 1.00 0.00 91 VAL 1 C 9
ATOM 17122 O O . VAL A 1 91 ? 1.944 10.038 6.783 1.00 0.00 91 VAL 1 O 9
ATOM 17135 N N . GLY A 1 92 ? 0.543 8.381 7.366 1.00 0.00 92 GLY 1 N 9
ATOM 17136 C CA . GLY A 1 92 ? 0.194 8.949 8.635 1.00 0.00 92 GLY 1 CA 9
ATOM 17137 C C . GLY A 1 92 ? 1.085 8.539 9.773 1.00 0.00 92 GLY 1 C 9
ATOM 17138 O O . GLY A 1 92 ? 2.036 7.772 9.623 1.00 0.00 92 GLY 1 O 9
ATOM 17142 N N . THR A 1 93 ? 0.736 9.086 10.911 1.00 0.00 93 THR 1 N 9
ATOM 17143 C CA . THR A 1 93 ? 1.429 8.858 12.168 1.00 0.00 93 THR 1 CA 9
ATOM 17144 C C . THR A 1 93 ? 1.315 7.418 12.602 1.00 0.00 93 THR 1 C 9
ATOM 17145 O O . THR A 1 93 ? 0.296 6.752 12.422 1.00 0.00 93 THR 1 O 9
ATOM 17156 N N . PRO A 1 94 ? 2.411 6.943 13.167 1.00 0.00 94 PRO 1 N 9
ATOM 17157 C CA . PRO A 1 94 ? 2.562 5.584 13.653 1.00 0.00 94 PRO 1 CA 9
ATOM 17158 C C . PRO A 1 94 ? 1.962 5.356 15.033 1.00 0.00 94 PRO 1 C 9
ATOM 17159 O O . PRO A 1 94 ? 1.781 6.286 15.818 1.00 0.00 94 PRO 1 O 9
ATOM 17170 N N . MET A 1 95 ? 1.672 4.097 15.306 1.00 0.00 95 MET 1 N 9
ATOM 17171 C CA . MET A 1 95 ? 1.099 3.679 16.580 1.00 0.00 95 MET 1 CA 9
ATOM 17172 C C . MET A 1 95 ? 1.541 2.263 16.930 1.00 0.00 95 MET 1 C 9
ATOM 17173 O O . MET A 1 95 ? 1.499 1.371 16.082 1.00 0.00 95 MET 1 O 9
ATOM 17187 N N . LYS A 1 96 ? 1.936 2.043 18.176 1.00 0.00 96 LYS 1 N 9
ATOM 17188 C CA . LYS A 1 96 ? 2.356 0.713 18.605 1.00 0.00 96 LYS 1 CA 9
ATOM 17189 C C . LYS A 1 96 ? 1.149 -0.115 19.027 1.00 0.00 96 LYS 1 C 9
ATOM 17190 O O . LYS A 1 96 ? 0.358 0.321 19.865 1.00 0.00 96 LYS 1 O 9
ATOM 17209 N N . GLY A 1 97 ? 0.998 -1.309 18.449 1.00 0.00 97 GLY 1 N 9
ATOM 17210 C CA . GLY A 1 97 ? -0.136 -2.141 18.808 1.00 0.00 97 GLY 1 CA 9
ATOM 17211 C C . GLY A 1 97 ? -0.106 -3.519 18.180 1.00 0.00 97 GLY 1 C 9
ATOM 17212 O O . GLY A 1 97 ? -0.231 -4.521 18.882 1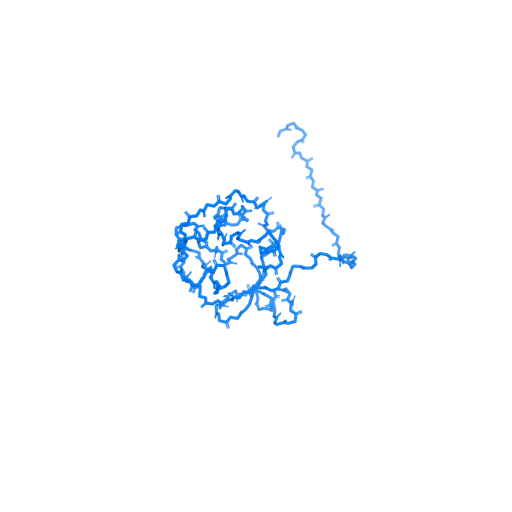.00 0.00 97 GLY 1 O 9
ATOM 17216 N N . SER A 1 98 ? 0.043 -3.575 16.860 1.00 0.00 98 SER 1 N 9
ATOM 17217 C CA . SER A 1 98 ? 0.076 -4.853 16.157 1.00 0.00 98 SER 1 CA 9
ATOM 17218 C C . SER A 1 98 ? 1.304 -5.665 16.572 1.00 0.00 98 SER 1 C 9
ATOM 17219 O O . SER A 1 98 ? 2.229 -5.859 15.785 1.00 0.00 98 SER 1 O 9
ATOM 17227 N N . GLY A 1 99 ? 1.308 -6.138 17.815 1.00 0.00 99 GLY 1 N 9
ATOM 17228 C CA . GLY A 1 99 ? 2.426 -6.923 18.312 1.00 0.00 99 GLY 1 CA 9
ATOM 17229 C C . GLY A 1 99 ? 3.283 -6.173 19.323 1.00 0.00 99 GLY 1 C 9
ATOM 17230 O O . GLY A 1 99 ? 3.589 -6.698 20.393 1.00 0.00 99 GLY 1 O 9
ATOM 17234 N N . GLY A 1 100 ? 3.677 -4.946 18.982 1.00 0.00 100 GLY 1 N 9
ATOM 17235 C CA . GLY A 1 100 ? 4.501 -4.158 19.874 1.00 0.00 100 GLY 1 CA 9
ATOM 17236 C C . GLY A 1 100 ? 5.313 -3.095 19.151 1.00 0.00 100 GLY 1 C 9
ATOM 17237 O O . GLY A 1 100 ? 5.833 -2.169 19.775 1.00 0.00 100 GLY 1 O 9
ATOM 17241 N N . LEU A 1 101 ? 5.425 -3.236 17.836 1.00 0.00 101 LEU 1 N 9
ATOM 17242 C CA . LEU A 1 101 ? 6.163 -2.326 17.004 1.00 0.00 101 LEU 1 CA 9
ATOM 17243 C C . LEU A 1 101 ? 5.415 -1.036 16.769 1.00 0.00 101 LEU 1 C 9
ATOM 17244 O O . LEU A 1 101 ? 4.597 -0.609 17.573 1.00 0.00 101 LEU 1 O 9
ATOM 17260 N N . SER A 1 102 ? 5.733 -0.444 15.635 1.00 0.00 102 SER 1 N 9
ATOM 17261 C CA . SER A 1 102 ? 5.138 0.782 15.183 1.00 0.00 102 SER 1 CA 9
ATOM 17262 C C . SER A 1 102 ? 4.380 0.538 13.891 1.00 0.00 102 SER 1 C 9
ATOM 17263 O O . SER A 1 102 ? 4.958 0.124 12.891 1.00 0.00 102 SER 1 O 9
ATOM 17271 N N . TRP A 1 103 ? 3.094 0.778 13.940 1.00 0.00 103 TRP 1 N 9
ATOM 17272 C CA . TRP A 1 103 ? 2.207 0.591 12.823 1.00 0.00 103 TRP 1 CA 9
ATOM 17273 C C . TRP A 1 103 ? 1.542 1.923 12.542 1.00 0.00 103 TRP 1 C 9
ATOM 17274 O O . TRP A 1 103 ? 0.879 2.493 13.403 1.00 0.00 103 TRP 1 O 9
ATOM 17295 N N . ALA A 1 104 ? 1.793 2.444 11.365 1.00 0.00 104 ALA 1 N 9
ATOM 17296 C CA . ALA A 1 104 ? 1.301 3.763 10.989 1.00 0.00 104 ALA 1 CA 9
ATOM 17297 C C . ALA A 1 104 ? 0.115 3.766 10.066 1.00 0.00 104 ALA 1 C 9
ATOM 17298 O O . ALA A 1 104 ? -0.056 2.896 9.216 1.00 0.00 104 ALA 1 O 9
ATOM 17305 N N . GLN A 1 105 ? -0.694 4.793 10.276 1.00 0.00 105 GLN 1 N 9
ATOM 17306 C CA . GLN A 1 105 ? -1.887 5.020 9.525 1.00 0.00 105 GLN 1 CA 9
ATOM 17307 C C . GLN A 1 105 ? -1.598 5.680 8.195 1.00 0.00 105 GLN 1 C 9
ATOM 17308 O O . GLN A 1 105 ? -1.392 6.880 8.154 1.00 0.00 105 GLN 1 O 9
ATOM 17322 N N . VAL A 1 106 ? -1.619 4.933 7.104 1.00 0.00 106 VAL 1 N 9
ATOM 17323 C CA . VAL A 1 106 ? -1.378 5.515 5.819 1.00 0.00 106 VAL 1 CA 9
ATOM 17324 C C . VAL A 1 106 ? -2.711 5.702 5.117 1.00 0.00 106 VAL 1 C 9
ATOM 17325 O O . VAL A 1 106 ? -3.591 4.845 5.194 1.00 0.00 106 VAL 1 O 9
ATOM 17338 N N . ASN A 1 107 ? -2.877 6.850 4.492 1.00 0.00 107 ASN 1 N 9
ATOM 17339 C CA . ASN A 1 107 ? -4.116 7.189 3.839 1.00 0.00 107 ASN 1 CA 9
ATOM 17340 C C . ASN A 1 107 ? -4.117 6.744 2.395 1.00 0.00 107 ASN 1 C 9
ATOM 17341 O O . ASN A 1 107 ? -3.530 7.398 1.539 1.00 0.00 107 ASN 1 O 9
ATOM 17352 N N . PHE A 1 108 ? -4.786 5.636 2.132 1.00 0.00 108 PHE 1 N 9
ATOM 17353 C CA . PHE A 1 108 ? -4.889 5.114 0.824 1.00 0.00 108 PHE 1 CA 9
ATOM 17354 C C . PHE A 1 108 ? -6.207 5.487 0.168 1.00 0.00 108 PHE 1 C 9
ATOM 17355 O O . PHE A 1 108 ? -7.151 5.979 0.789 1.00 0.00 108 PHE 1 O 9
ATOM 17372 N N . THR A 1 109 ? -6.209 5.221 -1.110 1.00 0.00 109 THR 1 N 9
ATOM 17373 C CA . THR A 1 109 ? -7.320 5.473 -2.026 1.00 0.00 109 THR 1 CA 9
ATOM 17374 C C . THR A 1 109 ? -8.689 4.916 -1.614 1.00 0.00 109 THR 1 C 9
ATOM 17375 O O . THR A 1 109 ? -9.643 5.666 -1.406 1.00 0.00 109 THR 1 O 9
ATOM 17386 N N . THR A 1 110 ? -8.783 3.597 -1.564 1.00 0.00 110 THR 1 N 9
ATOM 17387 C CA . THR A 1 110 ? -10.030 2.901 -1.257 1.00 0.00 110 THR 1 CA 9
ATOM 17388 C C . THR A 1 110 ? -10.259 2.731 0.234 1.00 0.00 110 THR 1 C 9
ATOM 17389 O O . THR A 1 110 ? -11.296 3.129 0.766 1.00 0.00 110 THR 1 O 9
ATOM 17400 N N . GLY A 1 111 ? -9.296 2.118 0.896 1.00 0.00 111 GLY 1 N 9
ATOM 17401 C CA . GLY A 1 111 ? -9.411 1.879 2.306 1.00 0.00 111 GLY 1 CA 9
ATOM 17402 C C . GLY A 1 111 ? -9.250 3.133 3.132 1.00 0.00 111 GLY 1 C 9
ATOM 17403 O O . GLY A 1 111 ? -9.413 3.090 4.351 1.00 0.00 111 GLY 1 O 9
ATOM 17407 N N . GLY A 1 112 ? -8.906 4.251 2.489 1.00 0.00 112 GLY 1 N 9
ATOM 17408 C CA . GLY A 1 112 ? -8.710 5.467 3.225 1.00 0.00 112 GLY 1 CA 9
ATOM 17409 C C . GLY A 1 112 ? -7.626 5.268 4.247 1.00 0.00 112 GLY 1 C 9
ATOM 17410 O O . GLY A 1 112 ? -6.460 5.412 3.949 1.00 0.00 112 GLY 1 O 9
ATOM 17414 N N . ASN A 1 113 ? -7.994 4.873 5.439 1.00 0.00 113 ASN 1 N 9
ATOM 17415 C CA . ASN A 1 113 ? -7.008 4.595 6.447 1.00 0.00 113 ASN 1 CA 9
ATOM 17416 C C . ASN A 1 113 ? -6.530 3.157 6.294 1.00 0.00 113 ASN 1 C 9
ATOM 17417 O O . ASN A 1 113 ? -7.334 2.228 6.227 1.00 0.00 113 ASN 1 O 9
ATOM 17428 N N . VAL A 1 114 ? -5.230 2.980 6.247 1.00 0.00 114 VAL 1 N 9
ATOM 17429 C CA . VAL A 1 114 ? -4.638 1.667 6.118 1.00 0.00 114 VAL 1 CA 9
ATOM 17430 C C . VAL A 1 114 ? -3.359 1.666 6.902 1.00 0.00 114 VAL 1 C 9
ATOM 17431 O O . VAL A 1 114 ? -2.465 2.461 6.629 1.00 0.00 114 VAL 1 O 9
ATOM 17444 N N . TRP A 1 115 ? -3.270 0.818 7.893 1.00 0.00 115 TRP 1 N 9
ATOM 17445 C CA . TRP A 1 115 ? -2.086 0.805 8.719 1.00 0.00 115 TRP 1 CA 9
ATOM 17446 C C . TRP A 1 115 ? -1.057 -0.188 8.261 1.00 0.00 115 TRP 1 C 9
ATOM 17447 O O . TRP A 1 115 ? -1.356 -1.173 7.584 1.00 0.00 115 TRP 1 O 9
ATOM 17468 N N . LEU A 1 116 ? 0.169 0.098 8.640 1.00 0.00 116 LEU 1 N 9
ATOM 17469 C CA . LEU A 1 116 ? 1.285 -0.733 8.292 1.00 0.00 116 LEU 1 CA 9
ATOM 17470 C C . LEU A 1 116 ? 2.356 -0.571 9.323 1.00 0.00 116 LEU 1 C 9
ATOM 17471 O O . LEU A 1 116 ? 2.581 0.536 9.798 1.00 0.00 116 LEU 1 O 9
ATOM 17487 N N . ASN A 1 117 ? 3.055 -1.636 9.651 1.00 0.00 117 ASN 1 N 9
ATOM 17488 C CA . ASN A 1 117 ? 4.106 -1.484 10.619 1.00 0.00 117 ASN 1 CA 9
ATOM 17489 C C . ASN A 1 117 ? 5.134 -0.599 10.015 1.00 0.00 117 ASN 1 C 9
ATOM 17490 O O . ASN A 1 117 ? 5.917 -0.932 9.124 1.00 0.00 117 ASN 1 O 9
ATOM 17501 N N . THR A 1 118 ? 4.960 0.578 10.490 1.00 0.00 118 THR 1 N 9
ATOM 17502 C CA . THR A 1 118 ? 5.662 1.761 10.081 1.00 0.00 118 THR 1 CA 9
ATOM 17503 C C . THR A 1 118 ? 7.055 1.864 10.630 1.00 0.00 118 THR 1 C 9
ATOM 17504 O O . THR A 1 118 ? 7.663 2.933 10.580 1.00 0.00 118 THR 1 O 9
ATOM 17515 N N . THR A 1 119 ? 7.572 0.774 11.147 1.00 0.00 119 THR 1 N 9
ATOM 17516 C CA . THR A 1 119 ? 8.919 0.794 11.671 1.00 0.00 119 THR 1 CA 9
ATOM 17517 C C . THR A 1 119 ? 9.944 1.097 10.553 1.00 0.00 119 THR 1 C 9
ATOM 17518 O O . THR A 1 119 ? 11.125 0.779 10.687 1.00 0.00 119 THR 1 O 9
ATOM 17529 N N . SER A 1 120 ? 9.484 1.743 9.462 1.00 0.00 120 SER 1 N 9
ATOM 17530 C CA . SER A 1 120 ? 10.313 2.126 8.352 1.00 0.00 120 SER 1 CA 9
ATOM 17531 C C . SER A 1 120 ? 9.444 2.930 7.395 1.00 0.00 120 SER 1 C 9
ATOM 17532 O O . SER A 1 120 ? 8.422 2.457 6.930 1.00 0.00 120 SER 1 O 9
ATOM 17540 N N . LYS A 1 121 ? 9.830 4.153 7.127 1.00 0.00 121 LYS 1 N 9
ATOM 17541 C CA . LYS A 1 121 ? 9.062 5.014 6.244 1.00 0.00 121 LYS 1 CA 9
ATOM 17542 C C . LYS A 1 121 ? 9.167 4.491 4.826 1.00 0.00 121 LYS 1 C 9
ATOM 17543 O O . LYS A 1 121 ? 8.179 4.392 4.091 1.00 0.00 121 LYS 1 O 9
ATOM 17562 N N . ASP A 1 122 ? 10.362 4.056 4.473 1.00 0.00 122 ASP 1 N 9
ATOM 17563 C CA . ASP A 1 122 ? 10.569 3.437 3.200 1.00 0.00 122 ASP 1 CA 9
ATOM 17564 C C . ASP A 1 122 ? 9.778 2.136 3.174 1.00 0.00 122 ASP 1 C 9
ATOM 17565 O O . ASP A 1 122 ? 9.756 1.440 2.181 1.00 0.00 122 ASP 1 O 9
ATOM 17574 N N . ASN A 1 123 ? 9.161 1.785 4.305 1.00 0.00 123 ASN 1 N 9
ATOM 17575 C CA . ASN A 1 123 ? 8.399 0.564 4.392 1.00 0.00 123 ASN 1 CA 9
ATOM 17576 C C . ASN A 1 123 ? 7.224 0.603 3.436 1.00 0.00 123 ASN 1 C 9
ATOM 17577 O O . ASN A 1 123 ? 7.096 -0.220 2.542 1.00 0.00 123 ASN 1 O 9
ATOM 17588 N N . LEU A 1 124 ? 6.391 1.567 3.604 1.00 0.00 124 LEU 1 N 9
ATOM 17589 C CA . LEU A 1 124 ? 5.255 1.714 2.722 1.00 0.00 124 LEU 1 CA 9
ATOM 17590 C C . LEU A 1 124 ? 5.736 2.010 1.327 1.00 0.00 124 LEU 1 C 9
ATOM 17591 O O . LEU A 1 124 ? 5.416 1.314 0.366 1.00 0.00 124 LEU 1 O 9
ATOM 17607 N N . LEU A 1 125 ? 6.502 3.074 1.238 1.00 0.00 125 LEU 1 N 9
ATOM 17608 C CA . LEU A 1 125 ? 7.043 3.520 -0.014 1.00 0.00 125 LEU 1 CA 9
ATOM 17609 C C . LEU A 1 125 ? 7.922 2.481 -0.673 1.00 0.00 125 LEU 1 C 9
ATOM 17610 O O . LEU A 1 125 ? 7.856 2.283 -1.884 1.00 0.00 125 LEU 1 O 9
ATOM 17626 N N . TYR A 1 126 ? 8.790 1.858 0.114 1.00 0.00 126 TYR 1 N 9
ATOM 17627 C CA . TYR A 1 126 ? 9.727 0.897 -0.436 1.00 0.00 126 TYR 1 CA 9
ATOM 17628 C C . TYR A 1 126 ? 9.475 -0.509 0.068 1.00 0.00 126 TYR 1 C 9
ATOM 17629 O O . TYR A 1 126 ? 9.738 -1.484 -0.638 1.00 0.00 126 TYR 1 O 9
ATOM 17647 N N . GLY A 1 127 ? 8.986 -0.622 1.290 1.00 0.00 127 GLY 1 N 9
ATOM 17648 C CA . GLY A 1 127 ? 8.745 -1.945 1.842 1.00 0.00 127 GLY 1 CA 9
ATOM 17649 C C . GLY A 1 127 ? 9.830 -2.355 2.799 1.00 0.00 127 GLY 1 C 9
ATOM 17650 O O . GLY A 1 127 ? 10.093 -3.542 2.996 1.00 0.00 127 GLY 1 O 9
ATOM 17654 N N . LYS A 1 128 ? 10.465 -1.358 3.395 1.00 0.00 128 LYS 1 N 9
ATOM 17655 C CA . LYS A 1 128 ? 11.519 -1.587 4.338 1.00 0.00 128 LYS 1 CA 9
ATOM 17656 C C . LYS A 1 128 ? 10.960 -2.043 5.680 1.00 0.00 128 LYS 1 C 9
ATOM 17657 O O . LYS A 1 128 ? 11.765 -2.353 6.582 1.00 0.00 128 LYS 1 O 9
ATOM 17677 N N . MET A 1 1 ? 16.687 37.271 -13.894 1.00 0.00 1 MET 1 N 10
ATOM 17678 C CA . MET A 1 1 ? 18.135 36.960 -14.007 1.00 0.00 1 MET 1 CA 10
ATOM 17679 C C . MET A 1 1 ? 18.384 35.455 -13.951 1.00 0.00 1 MET 1 C 10
ATOM 17680 O O . MET A 1 1 ? 19.095 34.964 -13.074 1.00 0.00 1 MET 1 O 10
ATOM 17696 N N . ARG A 1 2 ? 17.790 34.728 -14.892 1.00 0.00 2 ARG 1 N 10
ATOM 17697 C CA . ARG A 1 2 ? 17.947 33.280 -14.953 1.00 0.00 2 ARG 1 CA 10
ATOM 17698 C C . ARG A 1 2 ? 19.403 32.899 -15.205 1.00 0.00 2 ARG 1 C 10
ATOM 17699 O O . ARG A 1 2 ? 20.216 33.736 -15.596 1.00 0.00 2 ARG 1 O 10
ATOM 17720 N N . GLY A 1 3 ? 19.722 31.628 -14.980 1.00 0.00 3 GLY 1 N 10
ATOM 17721 C CA . GLY A 1 3 ? 21.077 31.154 -15.188 1.00 0.00 3 GLY 1 CA 10
ATOM 17722 C C . GLY A 1 3 ? 21.169 30.141 -16.313 1.00 0.00 3 GLY 1 C 10
ATOM 17723 O O . GLY A 1 3 ? 20.403 29.179 -16.355 1.00 0.00 3 GLY 1 O 10
ATOM 17727 N N . SER A 1 4 ? 22.106 30.360 -17.230 1.00 0.00 4 SER 1 N 10
ATOM 17728 C CA . SER A 1 4 ? 22.293 29.461 -18.362 1.00 0.00 4 SER 1 CA 10
ATOM 17729 C C . SER A 1 4 ? 23.514 28.567 -18.159 1.00 0.00 4 SER 1 C 10
ATOM 17730 O O . SER A 1 4 ? 24.137 28.126 -19.124 1.00 0.00 4 SER 1 O 10
ATOM 17738 N N . HIS A 1 5 ? 23.853 28.305 -16.901 1.00 0.00 5 HIS 1 N 10
ATOM 17739 C CA . HIS A 1 5 ? 25.001 27.464 -16.583 1.00 0.00 5 HIS 1 CA 10
ATOM 17740 C C . HIS A 1 5 ? 24.592 26.001 -16.462 1.00 0.00 5 HIS 1 C 10
ATOM 17741 O O . HIS A 1 5 ? 25.143 25.135 -17.140 1.00 0.00 5 HIS 1 O 10
ATOM 17756 N N . HIS A 1 6 ? 23.625 25.730 -15.591 1.00 0.00 6 HIS 1 N 10
ATOM 17757 C CA . HIS A 1 6 ? 23.147 24.368 -15.383 1.00 0.00 6 HIS 1 CA 10
ATOM 17758 C C . HIS A 1 6 ? 21.626 24.327 -15.279 1.00 0.00 6 HIS 1 C 10
ATOM 17759 O O . HIS A 1 6 ? 21.036 24.950 -14.397 1.00 0.00 6 HIS 1 O 10
ATOM 17774 N N . HIS A 1 7 ? 20.998 23.583 -16.183 1.00 0.00 7 HIS 1 N 10
ATOM 17775 C CA . HIS A 1 7 ? 19.546 23.452 -16.194 1.00 0.00 7 HIS 1 CA 10
ATOM 17776 C C . HIS A 1 7 ? 19.124 22.137 -15.548 1.00 0.00 7 HIS 1 C 10
ATOM 17777 O O . HIS A 1 7 ? 19.711 21.089 -15.816 1.00 0.00 7 HIS 1 O 10
ATOM 17792 N N . HIS A 1 8 ? 18.105 22.195 -14.697 1.00 0.00 8 HIS 1 N 10
ATOM 17793 C CA . HIS A 1 8 ? 17.617 21.001 -14.021 1.00 0.00 8 HIS 1 CA 10
ATOM 17794 C C . HIS A 1 8 ? 16.126 21.106 -13.720 1.00 0.00 8 HIS 1 C 10
ATOM 17795 O O . HIS A 1 8 ? 15.725 21.484 -12.619 1.00 0.00 8 HIS 1 O 10
ATOM 17810 N N . HIS A 1 9 ? 15.311 20.758 -14.709 1.00 0.00 9 HIS 1 N 10
ATOM 17811 C CA . HIS A 1 9 ? 13.863 20.798 -14.564 1.00 0.00 9 HIS 1 CA 10
ATOM 17812 C C . HIS A 1 9 ? 13.228 19.625 -15.302 1.00 0.00 9 HIS 1 C 10
ATOM 17813 O O . HIS A 1 9 ? 12.684 18.710 -14.685 1.00 0.00 9 HIS 1 O 10
ATOM 17828 N N . HIS A 1 10 ? 13.320 19.652 -16.627 1.00 0.00 10 HIS 1 N 10
ATOM 17829 C CA . HIS A 1 10 ? 12.762 18.591 -17.462 1.00 0.00 10 HIS 1 CA 10
ATOM 17830 C C . HIS A 1 10 ? 13.655 17.349 -17.460 1.00 0.00 10 HIS 1 C 10
ATOM 17831 O O . HIS A 1 10 ? 13.233 16.273 -17.882 1.00 0.00 10 HIS 1 O 10
ATOM 17846 N N . GLY A 1 11 ? 14.893 17.504 -16.992 1.00 0.00 11 GLY 1 N 10
ATOM 17847 C CA . GLY A 1 11 ? 15.820 16.386 -16.960 1.00 0.00 11 GLY 1 CA 10
ATOM 17848 C C . GLY A 1 11 ? 15.709 15.555 -15.695 1.00 0.00 11 GLY 1 C 10
ATOM 17849 O O . GLY A 1 11 ? 16.720 15.188 -15.096 1.00 0.00 11 GLY 1 O 10
ATOM 17853 N N . SER A 1 12 ? 14.481 15.251 -15.291 1.00 0.00 12 SER 1 N 10
ATOM 17854 C CA . SER A 1 12 ? 14.244 14.450 -14.095 1.00 0.00 12 SER 1 CA 10
ATOM 17855 C C . SER A 1 12 ? 13.621 13.101 -14.451 1.00 0.00 12 SER 1 C 10
ATOM 17856 O O . SER A 1 12 ? 13.386 12.267 -13.576 1.00 0.00 12 SER 1 O 10
ATOM 17864 N N . GLU A 1 13 ? 13.353 12.893 -15.740 1.00 0.00 13 GLU 1 N 10
ATOM 17865 C CA . GLU A 1 13 ? 12.756 11.647 -16.207 1.00 0.00 13 GLU 1 CA 10
ATOM 17866 C C . GLU A 1 13 ? 13.762 10.833 -17.019 1.00 0.00 13 GLU 1 C 10
ATOM 17867 O O . GLU A 1 13 ? 13.768 10.888 -18.248 1.00 0.00 13 GLU 1 O 10
ATOM 17879 N N . PRO A 1 14 ? 14.631 10.066 -16.339 1.00 0.00 14 PRO 1 N 10
ATOM 17880 C CA . PRO A 1 14 ? 15.643 9.239 -17.001 1.00 0.00 14 PRO 1 CA 10
ATOM 17881 C C . PRO A 1 14 ? 15.042 8.003 -17.662 1.00 0.00 14 PRO 1 C 10
ATOM 17882 O O . PRO A 1 14 ? 13.899 7.635 -17.392 1.00 0.00 14 PRO 1 O 10
ATOM 17893 N N . THR A 1 15 ? 15.822 7.363 -18.528 1.00 0.00 15 THR 1 N 10
ATOM 17894 C CA . THR A 1 15 ? 15.366 6.166 -19.225 1.00 0.00 15 THR 1 CA 10
ATOM 17895 C C . THR A 1 15 ? 15.845 4.897 -18.524 1.00 0.00 15 THR 1 C 10
ATOM 17896 O O . THR A 1 15 ? 15.449 3.789 -18.888 1.00 0.00 15 THR 1 O 10
ATOM 17907 N N . THR A 1 16 ? 16.696 5.062 -17.515 1.00 0.00 16 THR 1 N 10
ATOM 17908 C CA . THR A 1 16 ? 17.221 3.928 -16.764 1.00 0.00 16 THR 1 CA 10
ATOM 17909 C C . THR A 1 16 ? 16.611 3.879 -15.364 1.00 0.00 16 THR 1 C 10
ATOM 17910 O O . THR A 1 16 ? 16.945 4.697 -14.507 1.00 0.00 16 THR 1 O 10
ATOM 17921 N N . PRO A 1 17 ? 15.698 2.923 -15.112 1.00 0.00 17 PRO 1 N 10
ATOM 17922 C CA . PRO A 1 17 ? 15.043 2.784 -13.811 1.00 0.00 17 PRO 1 CA 10
ATOM 17923 C C . PRO A 1 17 ? 15.910 2.047 -12.796 1.00 0.00 17 PRO 1 C 10
ATOM 17924 O O . PRO A 1 17 ? 16.273 0.888 -12.999 1.00 0.00 17 PRO 1 O 10
ATOM 17935 N N . THR A 1 18 ? 16.235 2.726 -11.701 1.00 0.00 18 THR 1 N 10
ATOM 17936 C CA . THR A 1 18 ? 17.055 2.138 -10.649 1.00 0.00 18 THR 1 CA 10
ATOM 17937 C C . THR A 1 18 ? 16.645 2.671 -9.280 1.00 0.00 18 THR 1 C 10
ATOM 17938 O O . THR A 1 18 ? 17.472 2.789 -8.377 1.00 0.00 18 THR 1 O 10
ATOM 17949 N N . THR A 1 19 ? 15.366 2.999 -9.137 1.00 0.00 19 THR 1 N 10
ATOM 17950 C CA . THR A 1 19 ? 14.851 3.523 -7.877 1.00 0.00 19 THR 1 CA 10
ATOM 17951 C C . THR A 1 19 ? 13.351 3.779 -7.963 1.00 0.00 19 THR 1 C 10
ATOM 17952 O O . THR A 1 19 ? 12.917 4.806 -8.485 1.00 0.00 19 THR 1 O 10
ATOM 17963 N N . ASN A 1 20 ? 12.559 2.845 -7.444 1.00 0.00 20 ASN 1 N 10
ATOM 17964 C CA . ASN A 1 20 ? 11.109 2.988 -7.461 1.00 0.00 20 ASN 1 CA 10
ATOM 17965 C C . ASN A 1 20 ? 10.437 1.971 -6.541 1.00 0.00 20 ASN 1 C 10
ATOM 17966 O O . ASN A 1 20 ? 10.669 0.767 -6.652 1.00 0.00 20 ASN 1 O 10
ATOM 17977 N N . LEU A 1 21 ? 9.583 2.487 -5.657 1.00 0.00 21 LEU 1 N 10
ATOM 17978 C CA . LEU A 1 21 ? 8.812 1.702 -4.702 1.00 0.00 21 LEU 1 CA 10
ATOM 17979 C C . LEU A 1 21 ? 9.178 0.216 -4.678 1.00 0.00 21 LEU 1 C 10
ATOM 17980 O O . LEU A 1 21 ? 8.667 -0.569 -5.477 1.00 0.00 21 LEU 1 O 10
ATOM 17996 N N . LYS A 1 22 ? 10.043 -0.168 -3.745 1.00 0.00 22 LYS 1 N 10
ATOM 17997 C CA . LYS A 1 22 ? 10.448 -1.556 -3.611 1.00 0.00 22 LYS 1 CA 10
ATOM 17998 C C . LYS A 1 22 ? 9.247 -2.452 -3.304 1.00 0.00 22 LYS 1 C 10
ATOM 17999 O O . LYS A 1 22 ? 8.144 -1.972 -3.040 1.00 0.00 22 LYS 1 O 10
ATOM 18018 N N . ILE A 1 23 ? 9.469 -3.756 -3.393 1.00 0.00 23 ILE 1 N 10
ATOM 18019 C CA . ILE A 1 23 ? 8.438 -4.755 -3.185 1.00 0.00 23 ILE 1 CA 10
ATOM 18020 C C . ILE A 1 23 ? 8.006 -4.952 -1.729 1.00 0.00 23 ILE 1 C 10
ATOM 18021 O O . ILE A 1 23 ? 8.773 -4.744 -0.788 1.00 0.00 23 ILE 1 O 10
ATOM 18037 N N . TYR A 1 24 ? 6.762 -5.421 -1.594 1.00 0.00 24 TYR 1 N 10
ATOM 18038 C CA . TYR A 1 24 ? 6.137 -5.749 -0.328 1.00 0.00 24 TYR 1 CA 10
ATOM 18039 C C . TYR A 1 24 ? 6.100 -7.261 -0.245 1.00 0.00 24 TYR 1 C 10
ATOM 18040 O O . TYR A 1 24 ? 6.338 -7.928 -1.244 1.00 0.00 24 TYR 1 O 10
ATOM 18058 N N . LYS A 1 25 ? 5.770 -7.817 0.899 1.00 0.00 25 LYS 1 N 10
ATOM 18059 C CA . LYS A 1 25 ? 5.680 -9.266 1.000 1.00 0.00 25 LYS 1 CA 10
ATOM 18060 C C . LYS A 1 25 ? 4.261 -9.705 1.329 1.00 0.00 25 LYS 1 C 10
ATOM 18061 O O . LYS A 1 25 ? 3.787 -9.520 2.441 1.00 0.00 25 LYS 1 O 10
ATOM 18080 N N . VAL A 1 26 ? 3.576 -10.298 0.376 1.00 0.00 26 VAL 1 N 10
ATOM 18081 C CA . VAL A 1 26 ? 2.233 -10.743 0.630 1.00 0.00 26 VAL 1 CA 10
ATOM 18082 C C . VAL A 1 26 ? 2.259 -12.033 1.402 1.00 0.00 26 VAL 1 C 10
ATOM 18083 O O . VAL A 1 26 ? 2.168 -13.129 0.846 1.00 0.00 26 VAL 1 O 10
ATOM 18096 N N . ASP A 1 27 ? 2.424 -11.851 2.694 1.00 0.00 27 ASP 1 N 10
ATOM 18097 C CA . ASP A 1 27 ? 2.514 -12.948 3.655 1.00 0.00 27 ASP 1 CA 10
ATOM 18098 C C . ASP A 1 27 ? 1.143 -13.480 4.034 1.00 0.00 27 ASP 1 C 10
ATOM 18099 O O . ASP A 1 27 ? 1.005 -14.650 4.395 1.00 0.00 27 ASP 1 O 10
ATOM 18108 N N . ASP A 1 28 ? 0.129 -12.631 3.953 1.00 0.00 28 ASP 1 N 10
ATOM 18109 C CA . ASP A 1 28 ? -1.222 -13.058 4.293 1.00 0.00 28 ASP 1 CA 10
ATOM 18110 C C . ASP A 1 28 ? -2.254 -11.965 4.037 1.00 0.00 28 ASP 1 C 10
ATOM 18111 O O . ASP A 1 28 ? -2.216 -10.902 4.655 1.00 0.00 28 ASP 1 O 10
ATOM 18120 N N . LEU A 1 29 ? -3.202 -12.246 3.149 1.00 0.00 29 LEU 1 N 10
ATOM 18121 C CA . LEU A 1 29 ? -4.258 -11.304 2.856 1.00 0.00 29 LEU 1 CA 10
ATOM 18122 C C . LEU A 1 29 ? -5.609 -11.998 2.889 1.00 0.00 29 LEU 1 C 10
ATOM 18123 O O . LEU A 1 29 ? -5.769 -13.103 2.384 1.00 0.00 29 LEU 1 O 10
ATOM 18139 N N . GLN A 1 30 ? -6.562 -11.328 3.512 1.00 0.00 30 GLN 1 N 10
ATOM 18140 C CA . GLN A 1 30 ? -7.918 -11.839 3.685 1.00 0.00 30 GLN 1 CA 10
ATOM 18141 C C . GLN A 1 30 ? -8.970 -10.849 3.263 1.00 0.00 30 GLN 1 C 10
ATOM 18142 O O . GLN A 1 30 ? -8.732 -9.647 3.247 1.00 0.00 30 GLN 1 O 10
ATOM 18156 N N . LYS A 1 31 ? -10.173 -11.347 3.006 1.00 0.00 31 LYS 1 N 10
ATOM 18157 C CA . LYS A 1 31 ? -11.247 -10.455 2.714 1.00 0.00 31 LYS 1 CA 10
ATOM 18158 C C . LYS A 1 31 ? -11.542 -9.799 4.052 1.00 0.00 31 LYS 1 C 10
ATOM 18159 O O . LYS A 1 31 ? -12.015 -10.450 4.984 1.00 0.00 31 LYS 1 O 10
ATOM 18178 N N . ILE A 1 32 ? -11.095 -8.567 4.190 1.00 0.00 32 ILE 1 N 10
ATOM 18179 C CA . ILE A 1 32 ? -11.137 -7.886 5.469 1.00 0.00 32 ILE 1 CA 10
ATOM 18180 C C . ILE A 1 32 ? -11.884 -6.555 5.437 1.00 0.00 32 ILE 1 C 10
ATOM 18181 O O . ILE A 1 32 ? -11.509 -5.626 4.723 1.00 0.00 32 ILE 1 O 10
ATOM 18197 N N . ASN A 1 33 ? -12.954 -6.484 6.230 1.00 0.00 33 ASN 1 N 10
ATOM 18198 C CA . ASN A 1 33 ? -13.778 -5.288 6.315 1.00 0.00 33 ASN 1 CA 10
ATOM 18199 C C . ASN A 1 33 ? -14.389 -4.963 4.959 1.00 0.00 33 ASN 1 C 10
ATOM 18200 O O . ASN A 1 33 ? -14.486 -3.799 4.568 1.00 0.00 33 ASN 1 O 10
ATOM 18211 N N . GLY A 1 34 ? -14.803 -6.007 4.245 1.00 0.00 34 GLY 1 N 10
ATOM 18212 C CA . GLY A 1 34 ? -15.395 -5.833 2.941 1.00 0.00 34 GLY 1 CA 10
ATOM 18213 C C . GLY A 1 34 ? -14.371 -5.480 1.878 1.00 0.00 34 GLY 1 C 10
ATOM 18214 O O . GLY A 1 34 ? -14.724 -5.202 0.732 1.00 0.00 34 GLY 1 O 10
ATOM 18218 N N . ILE A 1 35 ? -13.099 -5.482 2.266 1.00 0.00 35 ILE 1 N 10
ATOM 18219 C CA . ILE A 1 35 ? -12.014 -5.154 1.367 1.00 0.00 35 ILE 1 CA 10
ATOM 18220 C C . ILE A 1 35 ? -10.851 -6.117 1.583 1.00 0.00 35 ILE 1 C 10
ATOM 18221 O O . ILE A 1 35 ? -10.486 -6.404 2.720 1.00 0.00 35 ILE 1 O 10
ATOM 18237 N N . TRP A 1 36 ? -10.252 -6.599 0.503 1.00 0.00 36 TRP 1 N 10
ATOM 18238 C CA . TRP A 1 36 ? -9.125 -7.514 0.629 1.00 0.00 36 TRP 1 CA 10
ATOM 18239 C C . TRP A 1 36 ? -8.004 -6.822 1.398 1.00 0.00 36 TRP 1 C 10
ATOM 18240 O O . TRP A 1 36 ? -7.653 -5.688 1.085 1.00 0.00 36 TRP 1 O 10
ATOM 18261 N N . GLN A 1 37 ? -7.462 -7.481 2.420 1.00 0.00 37 GLN 1 N 10
ATOM 18262 C CA . GLN A 1 37 ? -6.414 -6.873 3.226 1.00 0.00 37 GLN 1 CA 10
ATOM 18263 C C . GLN A 1 37 ? -5.124 -7.641 3.120 1.00 0.00 37 GLN 1 C 10
ATOM 18264 O O . GLN A 1 37 ? -5.132 -8.849 2.960 1.00 0.00 37 GLN 1 O 10
ATOM 18278 N N . VAL A 1 38 ? -4.018 -6.917 3.190 1.00 0.00 38 VAL 1 N 10
ATOM 18279 C CA . VAL A 1 38 ? -2.709 -7.527 3.054 1.00 0.00 38 VAL 1 CA 10
ATOM 18280 C C . VAL A 1 38 ? -1.855 -7.469 4.314 1.00 0.00 38 VAL 1 C 10
ATOM 18281 O O . VAL A 1 38 ? -1.973 -6.542 5.129 1.00 0.00 38 VAL 1 O 10
ATOM 18294 N N . ARG A 1 39 ? -0.978 -8.481 4.441 1.00 0.00 39 ARG 1 N 10
ATOM 18295 C CA . ARG A 1 39 ? -0.052 -8.584 5.560 1.00 0.00 39 ARG 1 CA 10
ATOM 18296 C C . ARG A 1 39 ? 1.292 -9.174 5.120 1.00 0.00 39 ARG 1 C 10
ATOM 18297 O O . ARG A 1 39 ? 1.323 -10.172 4.399 1.00 0.00 39 ARG 1 O 10
ATOM 18318 N N . ASN A 1 40 ? 2.400 -8.622 5.622 1.00 0.00 40 ASN 1 N 10
ATOM 18319 C CA . ASN A 1 40 ? 3.707 -9.174 5.342 1.00 0.00 40 ASN 1 CA 10
ATOM 18320 C C . ASN A 1 40 ? 4.428 -9.373 6.632 1.00 0.00 40 ASN 1 C 10
ATOM 18321 O O . ASN A 1 40 ? 4.186 -8.701 7.615 1.00 0.00 40 ASN 1 O 10
ATOM 18332 N N . ASN A 1 41 ? 5.306 -10.308 6.598 1.00 0.00 41 ASN 1 N 10
ATOM 18333 C CA . ASN A 1 41 ? 6.110 -10.655 7.742 1.00 0.00 41 ASN 1 CA 10
ATOM 18334 C C . ASN A 1 41 ? 6.988 -9.482 8.223 1.00 0.00 41 ASN 1 C 10
ATOM 18335 O O . ASN A 1 41 ? 7.473 -9.499 9.355 1.00 0.00 41 ASN 1 O 10
ATOM 18346 N N . ILE A 1 42 ? 7.205 -8.472 7.367 1.00 0.00 42 ILE 1 N 10
ATOM 18347 C CA . ILE A 1 42 ? 8.022 -7.342 7.713 1.00 0.00 42 ILE 1 CA 10
ATOM 18348 C C . ILE A 1 42 ? 7.234 -6.334 8.509 1.00 0.00 42 ILE 1 C 10
ATOM 18349 O O . ILE A 1 42 ? 7.653 -5.879 9.572 1.00 0.00 42 ILE 1 O 10
ATOM 18365 N N . LEU A 1 43 ? 6.077 -5.996 7.969 1.00 0.00 43 LEU 1 N 10
ATOM 18366 C CA . LEU A 1 43 ? 5.198 -5.053 8.600 1.00 0.00 43 LEU 1 CA 10
ATOM 18367 C C . LEU A 1 43 ? 4.081 -5.771 9.323 1.00 0.00 43 LEU 1 C 10
ATOM 18368 O O . LEU A 1 43 ? 3.338 -5.160 10.084 1.00 0.00 43 LEU 1 O 10
ATOM 18384 N N . VAL A 1 44 ? 3.937 -7.069 9.071 1.00 0.00 44 VAL 1 N 10
ATOM 18385 C CA . VAL A 1 44 ? 2.874 -7.813 9.710 1.00 0.00 44 VAL 1 CA 10
ATOM 18386 C C . VAL A 1 44 ? 3.256 -9.247 9.956 1.00 0.00 44 VAL 1 C 10
ATOM 18387 O O . VAL A 1 44 ? 2.736 -10.166 9.324 1.00 0.00 44 VAL 1 O 10
ATOM 18400 N N . PRO A 1 45 ? 4.152 -9.455 10.911 1.00 0.00 45 PRO 1 N 10
ATOM 18401 C CA . PRO A 1 45 ? 4.585 -10.782 11.296 1.00 0.00 45 PRO 1 CA 10
ATOM 18402 C C . PRO A 1 45 ? 3.370 -11.651 11.529 1.00 0.00 45 PRO 1 C 10
ATOM 18403 O O . PRO A 1 45 ? 3.374 -12.856 11.276 1.00 0.00 45 PRO 1 O 10
ATOM 18414 N N . THR A 1 46 ? 2.320 -10.982 11.989 1.00 0.00 46 THR 1 N 10
ATOM 18415 C CA . THR A 1 46 ? 1.038 -11.609 12.264 1.00 0.00 46 THR 1 CA 10
ATOM 18416 C C . THR A 1 46 ? 0.108 -10.651 13.012 1.00 0.00 46 THR 1 C 10
ATOM 18417 O O . THR A 1 46 ? 0.563 -9.788 13.762 1.00 0.00 46 THR 1 O 10
ATOM 18428 N N . ASP A 1 47 ? -1.199 -10.844 12.839 1.00 0.00 47 ASP 1 N 10
ATOM 18429 C CA . ASP A 1 47 ? -2.205 -10.027 13.538 1.00 0.00 47 ASP 1 CA 10
ATOM 18430 C C . ASP A 1 47 ? -2.339 -8.593 13.026 1.00 0.00 47 ASP 1 C 10
ATOM 18431 O O . ASP A 1 47 ? -2.268 -7.647 13.812 1.00 0.00 47 ASP 1 O 10
ATOM 18440 N N . PHE A 1 48 ? -2.619 -8.422 11.750 1.00 0.00 48 PHE 1 N 10
ATOM 18441 C CA . PHE A 1 48 ? -2.831 -7.113 11.202 1.00 0.00 48 PHE 1 CA 10
ATOM 18442 C C . PHE A 1 48 ? -4.263 -6.745 11.480 1.00 0.00 48 PHE 1 C 10
ATOM 18443 O O . PHE A 1 48 ? -5.170 -7.380 10.957 1.00 0.00 48 PHE 1 O 10
ATOM 18460 N N . THR A 1 49 ? -4.472 -5.765 12.319 1.00 0.00 49 THR 1 N 10
ATOM 18461 C CA . THR A 1 49 ? -5.824 -5.368 12.668 1.00 0.00 49 THR 1 CA 10
ATOM 18462 C C . THR A 1 49 ? -6.674 -5.240 11.425 1.00 0.00 49 THR 1 C 10
ATOM 18463 O O . THR A 1 49 ? -6.756 -4.181 10.805 1.00 0.00 49 THR 1 O 10
ATOM 18474 N N . TRP A 1 50 ? -7.326 -6.332 11.094 1.00 0.00 50 TRP 1 N 10
ATOM 18475 C CA . TRP A 1 50 ? -8.208 -6.395 9.944 1.00 0.00 50 TRP 1 CA 10
ATOM 18476 C C . TRP A 1 50 ? -9.118 -5.166 9.897 1.00 0.00 50 TRP 1 C 10
ATOM 18477 O O . TRP A 1 50 ? -9.574 -4.745 8.836 1.00 0.00 50 TRP 1 O 10
ATOM 18498 N N . VAL A 1 51 ? -9.382 -4.621 11.074 1.00 0.00 51 VAL 1 N 10
ATOM 18499 C CA . VAL A 1 51 ? -10.249 -3.463 11.226 1.00 0.00 51 VAL 1 CA 10
ATOM 18500 C C . VAL A 1 51 ? -9.811 -2.324 10.352 1.00 0.00 51 VAL 1 C 10
ATOM 18501 O O . VAL A 1 51 ? -10.576 -1.787 9.552 1.00 0.00 51 VAL 1 O 10
ATOM 18514 N N . ASP A 1 52 ? -8.584 -1.940 10.558 1.00 0.00 52 ASP 1 N 10
ATOM 18515 C CA . ASP A 1 52 ? -8.024 -0.823 9.837 1.00 0.00 52 ASP 1 CA 10
ATOM 18516 C C . ASP A 1 52 ? -6.523 -0.909 9.670 1.00 0.00 52 ASP 1 C 10
ATOM 18517 O O . ASP A 1 52 ? -5.939 -0.153 8.897 1.00 0.00 52 ASP 1 O 10
ATOM 18526 N N . ASN A 1 53 ? -5.897 -1.808 10.392 1.00 0.00 53 ASN 1 N 10
ATOM 18527 C CA . ASN A 1 53 ? -4.456 -1.933 10.303 1.00 0.00 53 ASN 1 CA 10
ATOM 18528 C C . ASN A 1 53 ? -4.076 -2.847 9.188 1.00 0.00 53 ASN 1 C 10
ATOM 18529 O O . ASN A 1 53 ? -2.943 -2.839 8.715 1.00 0.00 53 ASN 1 O 10
ATOM 18540 N N . GLY A 1 54 ? -5.047 -3.558 8.707 1.00 0.00 54 GLY 1 N 10
ATOM 18541 C CA . GLY A 1 54 ? -4.838 -4.373 7.605 1.00 0.00 54 GLY 1 CA 10
ATOM 18542 C C . GLY A 1 54 ? -4.856 -3.524 6.373 1.00 0.00 54 GLY 1 C 10
ATOM 18543 O O . GLY A 1 54 ? -5.596 -2.544 6.295 1.00 0.00 54 GLY 1 O 10
ATOM 18547 N N . ILE A 1 55 ? -4.040 -3.876 5.428 1.00 0.00 55 ILE 1 N 10
ATOM 18548 C CA . ILE A 1 55 ? -3.962 -3.104 4.201 1.00 0.00 55 ILE 1 CA 10
ATOM 18549 C C . ILE A 1 55 ? -5.046 -3.506 3.220 1.00 0.00 55 ILE 1 C 10
ATOM 18550 O O . ILE A 1 55 ? -5.069 -4.628 2.753 1.00 0.00 55 ILE 1 O 10
ATOM 18566 N N . ALA A 1 56 ? -5.921 -2.580 2.859 1.00 0.00 56 ALA 1 N 10
ATOM 18567 C CA . ALA A 1 56 ? -6.925 -2.899 1.879 1.00 0.00 56 ALA 1 CA 10
ATOM 18568 C C . ALA A 1 56 ? -6.247 -3.053 0.544 1.00 0.00 56 ALA 1 C 10
ATOM 18569 O O . ALA A 1 56 ? -6.082 -2.095 -0.209 1.00 0.00 56 ALA 1 O 10
ATOM 18576 N N . ALA A 1 57 ? -5.798 -4.270 0.300 1.00 0.00 57 ALA 1 N 10
ATOM 18577 C CA . ALA A 1 57 ? -5.062 -4.603 -0.898 1.00 0.00 57 ALA 1 CA 10
ATOM 18578 C C . ALA A 1 57 ? -5.525 -3.841 -2.142 1.00 0.00 57 ALA 1 C 10
ATOM 18579 O O . ALA A 1 57 ? -4.718 -3.486 -2.996 1.00 0.00 57 ALA 1 O 10
ATOM 18586 N N . ASP A 1 58 ? -6.817 -3.590 -2.241 1.00 0.00 58 ASP 1 N 10
ATOM 18587 C CA . ASP A 1 58 ? -7.363 -2.874 -3.391 1.00 0.00 58 ASP 1 CA 10
ATOM 18588 C C . ASP A 1 58 ? -6.642 -1.549 -3.584 1.00 0.00 58 ASP 1 C 10
ATOM 18589 O O . ASP A 1 58 ? -6.441 -1.087 -4.707 1.00 0.00 58 ASP 1 O 10
ATOM 18598 N N . ASP A 1 59 ? -6.257 -0.950 -2.470 1.00 0.00 59 ASP 1 N 10
ATOM 18599 C CA . ASP A 1 59 ? -5.556 0.309 -2.463 1.00 0.00 59 ASP 1 CA 10
ATOM 18600 C C . ASP A 1 59 ? -4.146 0.177 -3.031 1.00 0.00 59 ASP 1 C 10
ATOM 18601 O O . ASP A 1 59 ? -3.591 1.148 -3.544 1.00 0.00 59 ASP 1 O 10
ATOM 18610 N N . VAL A 1 60 ? -3.550 -1.010 -2.920 1.00 0.00 60 VAL 1 N 10
ATOM 18611 C CA . VAL A 1 60 ? -2.211 -1.206 -3.406 1.00 0.00 60 VAL 1 CA 10
ATOM 18612 C C . VAL A 1 60 ? -2.176 -1.876 -4.760 1.00 0.00 60 VAL 1 C 10
ATOM 18613 O O . VAL A 1 60 ? -3.205 -2.044 -5.415 1.00 0.00 60 VAL 1 O 10
ATOM 18626 N N . ILE A 1 61 ? -0.974 -2.207 -5.198 1.00 0.00 61 ILE 1 N 10
ATOM 18627 C CA . ILE A 1 61 ? -0.778 -2.797 -6.484 1.00 0.00 61 ILE 1 CA 10
ATOM 18628 C C . ILE A 1 61 ? 0.325 -3.836 -6.470 1.00 0.00 61 ILE 1 C 10
ATOM 18629 O O . ILE A 1 61 ? 1.499 -3.515 -6.318 1.00 0.00 61 ILE 1 O 10
ATOM 18645 N N . GLU A 1 62 ? -0.073 -5.080 -6.623 1.00 0.00 62 GLU 1 N 10
ATOM 18646 C CA . GLU A 1 62 ? 0.848 -6.202 -6.609 1.00 0.00 62 GLU 1 CA 10
ATOM 18647 C C . GLU A 1 62 ? 1.848 -6.163 -7.752 1.00 0.00 62 GLU 1 C 10
ATOM 18648 O O . GLU A 1 62 ? 1.479 -6.115 -8.926 1.00 0.00 62 GLU 1 O 10
ATOM 18660 N N . VAL A 1 63 ? 3.124 -6.210 -7.388 1.00 0.00 63 VAL 1 N 10
ATOM 18661 C CA . VAL A 1 63 ? 4.191 -6.213 -8.362 1.00 0.00 63 VAL 1 CA 10
ATOM 18662 C C . VAL A 1 63 ? 4.860 -7.584 -8.400 1.00 0.00 63 VAL 1 C 10
ATOM 18663 O O . VAL A 1 63 ? 4.763 -8.353 -7.444 1.00 0.00 63 VAL 1 O 10
ATOM 18676 N N . THR A 1 64 ? 5.561 -7.882 -9.492 1.00 0.00 64 THR 1 N 10
ATOM 18677 C CA . THR A 1 64 ? 6.256 -9.161 -9.610 1.00 0.00 64 THR 1 CA 10
ATOM 18678 C C . THR A 1 64 ? 7.617 -9.054 -8.942 1.00 0.00 64 THR 1 C 10
ATOM 18679 O O . THR A 1 64 ? 8.111 -7.948 -8.749 1.00 0.00 64 THR 1 O 10
ATOM 18690 N N . SER A 1 65 ? 8.201 -10.203 -8.591 1.00 0.00 65 SER 1 N 10
ATOM 18691 C CA . SER A 1 65 ? 9.501 -10.261 -7.909 1.00 0.00 65 SER 1 CA 10
ATOM 18692 C C . SER A 1 65 ? 10.481 -9.200 -8.408 1.00 0.00 65 SER 1 C 10
ATOM 18693 O O . SER A 1 65 ? 11.291 -8.687 -7.636 1.00 0.00 65 SER 1 O 10
ATOM 18701 N N . ASN A 1 66 ? 10.410 -8.872 -9.689 1.00 0.00 66 ASN 1 N 10
ATOM 18702 C CA . ASN A 1 66 ? 11.295 -7.875 -10.259 1.00 0.00 66 ASN 1 CA 10
ATOM 18703 C C . ASN A 1 66 ? 10.818 -6.460 -9.934 1.00 0.00 66 ASN 1 C 10
ATOM 18704 O O . ASN A 1 66 ? 11.505 -5.475 -10.208 1.00 0.00 66 ASN 1 O 10
ATOM 18715 N N . GLY A 1 67 ? 9.629 -6.380 -9.363 1.00 0.00 67 GLY 1 N 10
ATOM 18716 C CA . GLY A 1 67 ? 9.030 -5.110 -9.009 1.00 0.00 67 GLY 1 CA 10
ATOM 18717 C C . GLY A 1 67 ? 8.120 -4.608 -10.099 1.00 0.00 67 GLY 1 C 10
ATOM 18718 O O . GLY A 1 67 ? 7.867 -3.408 -10.207 1.00 0.00 67 GLY 1 O 10
ATOM 18722 N N . THR A 1 68 ? 7.641 -5.530 -10.925 1.00 0.00 68 THR 1 N 10
ATOM 18723 C CA . THR A 1 68 ? 6.777 -5.175 -12.026 1.00 0.00 68 THR 1 CA 10
ATOM 18724 C C . THR A 1 68 ? 5.370 -4.844 -11.541 1.00 0.00 68 THR 1 C 10
ATOM 18725 O O . THR A 1 68 ? 4.683 -5.685 -10.969 1.00 0.00 68 THR 1 O 10
ATOM 18736 N N . ARG A 1 69 ? 4.956 -3.604 -11.760 1.00 0.00 69 ARG 1 N 10
ATOM 18737 C CA . ARG A 1 69 ? 3.630 -3.157 -11.356 1.00 0.00 69 ARG 1 CA 10
ATOM 18738 C C . ARG A 1 69 ? 2.552 -3.779 -12.240 1.00 0.00 69 ARG 1 C 10
ATOM 18739 O O . ARG A 1 69 ? 2.728 -3.912 -13.451 1.00 0.00 69 ARG 1 O 10
ATOM 18760 N N . THR A 1 70 ? 1.433 -4.149 -11.622 1.00 0.00 70 THR 1 N 10
ATOM 18761 C CA . THR A 1 70 ? 0.316 -4.761 -12.341 1.00 0.00 70 THR 1 CA 10
ATOM 18762 C C . THR A 1 70 ? -0.997 -4.508 -11.607 1.00 0.00 70 THR 1 C 10
ATOM 18763 O O . THR A 1 70 ? -1.369 -5.257 -10.703 1.00 0.00 70 THR 1 O 10
ATOM 18774 N N . SER A 1 71 ? -1.692 -3.446 -12.001 1.00 0.00 71 SER 1 N 10
ATOM 18775 C CA . SER A 1 71 ? -2.964 -3.084 -11.381 1.00 0.00 71 SER 1 CA 10
ATOM 18776 C C . SER A 1 71 ? -4.138 -3.745 -12.098 1.00 0.00 71 SER 1 C 10
ATOM 18777 O O . SER A 1 71 ? -5.174 -4.017 -11.490 1.00 0.00 71 SER 1 O 10
ATOM 18785 N N . ASP A 1 72 ? -3.974 -3.995 -13.393 1.00 0.00 72 ASP 1 N 10
ATOM 18786 C CA . ASP A 1 72 ? -5.024 -4.619 -14.191 1.00 0.00 72 ASP 1 CA 10
ATOM 18787 C C . ASP A 1 72 ? -5.447 -5.960 -13.595 1.00 0.00 72 ASP 1 C 10
ATOM 18788 O O . ASP A 1 72 ? -6.585 -6.397 -13.769 1.00 0.00 72 ASP 1 O 10
ATOM 18797 N N . GLN A 1 73 ? -4.525 -6.607 -12.889 1.00 0.00 73 GLN 1 N 10
ATOM 18798 C CA . GLN A 1 73 ? -4.798 -7.903 -12.267 1.00 0.00 73 GLN 1 CA 10
ATOM 18799 C C . GLN A 1 73 ? -5.431 -7.736 -10.887 1.00 0.00 73 GLN 1 C 10
ATOM 18800 O O . GLN A 1 73 ? -5.693 -6.619 -10.443 1.00 0.00 73 GLN 1 O 10
ATOM 18814 N N . VAL A 1 74 ? -5.670 -8.861 -10.218 1.00 0.00 74 VAL 1 N 10
ATOM 18815 C CA . VAL A 1 74 ? -6.266 -8.858 -8.884 1.00 0.00 74 VAL 1 CA 10
ATOM 18816 C C . VAL A 1 74 ? -5.229 -9.255 -7.836 1.00 0.00 74 VAL 1 C 10
ATOM 18817 O O . VAL A 1 74 ? -4.413 -10.145 -8.071 1.00 0.00 74 VAL 1 O 10
ATOM 18830 N N . LEU A 1 75 ? -5.254 -8.586 -6.688 1.00 0.00 75 LEU 1 N 10
ATOM 18831 C CA . LEU A 1 75 ? -4.301 -8.875 -5.621 1.00 0.00 75 LEU 1 CA 10
ATOM 18832 C C . LEU A 1 75 ? -4.518 -10.258 -5.033 1.00 0.00 75 LEU 1 C 10
ATOM 18833 O O . LEU A 1 75 ? -5.649 -10.728 -4.902 1.00 0.00 75 LEU 1 O 10
ATOM 18849 N N . GLN A 1 76 ? -3.413 -10.881 -4.655 1.00 0.00 76 GLN 1 N 10
ATOM 18850 C CA . GLN A 1 76 ? -3.422 -12.202 -4.049 1.00 0.00 76 GLN 1 CA 10
ATOM 18851 C C . GLN A 1 76 ? -2.204 -12.366 -3.151 1.00 0.00 76 GLN 1 C 10
ATOM 18852 O O . GLN A 1 76 ? -1.081 -12.051 -3.542 1.00 0.00 76 GLN 1 O 10
ATOM 18866 N N . LYS A 1 77 ? -2.437 -12.866 -1.953 1.00 0.00 77 LYS 1 N 10
ATOM 18867 C CA . LYS A 1 77 ? -1.363 -13.080 -0.983 1.00 0.00 77 LYS 1 CA 10
ATOM 18868 C C . LYS A 1 77 ? -0.514 -14.293 -1.299 1.00 0.00 77 LYS 1 C 10
ATOM 18869 O O . LYS A 1 77 ? -0.978 -15.261 -1.903 1.00 0.00 77 LYS 1 O 10
ATOM 18888 N N . GLY A 1 78 ? 0.737 -14.226 -0.874 1.00 0.00 78 GLY 1 N 10
ATOM 18889 C CA . GLY A 1 78 ? 1.651 -15.312 -1.097 1.00 0.00 78 GLY 1 CA 10
ATOM 18890 C C . GLY A 1 78 ? 2.809 -14.885 -1.948 1.00 0.00 78 GLY 1 C 10
ATOM 18891 O O . GLY A 1 78 ? 3.510 -15.723 -2.516 1.00 0.00 78 GLY 1 O 10
ATOM 18895 N N . GLY A 1 79 ? 3.016 -13.573 -2.058 1.00 0.00 79 GLY 1 N 10
ATOM 18896 C CA . GLY A 1 79 ? 4.111 -13.114 -2.879 1.00 0.00 79 GLY 1 CA 10
ATOM 18897 C C . GLY A 1 79 ? 4.674 -11.771 -2.482 1.00 0.00 79 GLY 1 C 10
ATOM 18898 O O . GLY A 1 79 ? 5.361 -11.645 -1.469 1.00 0.00 79 GLY 1 O 10
ATOM 18902 N N . TYR A 1 80 ? 4.391 -10.777 -3.307 1.00 0.00 80 TYR 1 N 10
ATOM 18903 C CA . TYR A 1 80 ? 4.863 -9.427 -3.094 1.00 0.00 80 TYR 1 CA 10
ATOM 18904 C C . TYR A 1 80 ? 3.896 -8.439 -3.714 1.00 0.00 80 TYR 1 C 10
ATOM 18905 O O . TYR A 1 80 ? 3.133 -8.791 -4.615 1.00 0.00 80 TYR 1 O 10
ATOM 18923 N N . PHE A 1 81 ? 3.959 -7.197 -3.277 1.00 0.00 81 PHE 1 N 10
ATOM 18924 C CA . PHE A 1 81 ? 3.112 -6.168 -3.851 1.00 0.00 81 PHE 1 CA 10
ATOM 18925 C C . PHE A 1 81 ? 3.742 -4.824 -3.691 1.00 0.00 81 PHE 1 C 10
ATOM 18926 O O . PHE A 1 81 ? 4.743 -4.659 -3.021 1.00 0.00 81 PHE 1 O 10
ATOM 18943 N N . VAL A 1 82 ? 3.138 -3.859 -4.295 1.00 0.00 82 VAL 1 N 10
ATOM 18944 C CA . VAL A 1 82 ? 3.635 -2.523 -4.193 1.00 0.00 82 VAL 1 CA 10
ATOM 18945 C C . VAL A 1 82 ? 2.463 -1.605 -3.989 1.00 0.00 82 VAL 1 C 10
ATOM 18946 O O . VAL A 1 82 ? 1.525 -1.611 -4.766 1.00 0.00 82 VAL 1 O 10
ATOM 18959 N N . ILE A 1 83 ? 2.514 -0.829 -2.931 1.00 0.00 83 ILE 1 N 10
ATOM 18960 C CA . ILE A 1 83 ? 1.432 0.074 -2.621 1.00 0.00 83 ILE 1 CA 10
ATOM 18961 C C . ILE A 1 83 ? 1.431 1.238 -3.566 1.00 0.00 83 ILE 1 C 10
ATOM 18962 O O . ILE A 1 83 ? 2.325 2.085 -3.524 1.00 0.00 83 ILE 1 O 10
ATOM 18978 N N . ASN A 1 84 ? 0.421 1.302 -4.403 1.00 0.00 84 ASN 1 N 10
ATOM 18979 C CA . ASN A 1 84 ? 0.318 2.398 -5.327 1.00 0.00 84 ASN 1 CA 10
ATOM 18980 C C . ASN A 1 84 ? 0.424 3.710 -4.544 1.00 0.00 84 ASN 1 C 10
ATOM 18981 O O . ASN A 1 84 ? -0.449 4.027 -3.737 1.00 0.00 84 ASN 1 O 10
ATOM 18992 N N . PRO A 1 85 ? 1.492 4.492 -4.774 1.00 0.00 85 PRO 1 N 10
ATOM 18993 C CA . PRO A 1 85 ? 1.713 5.779 -4.087 1.00 0.00 85 PRO 1 CA 10
ATOM 18994 C C . PRO A 1 85 ? 0.743 6.815 -4.570 1.00 0.00 85 PRO 1 C 10
ATOM 18995 O O . PRO A 1 85 ? 0.388 7.762 -3.869 1.00 0.00 85 PRO 1 O 10
ATOM 19006 N N . ASN A 1 86 ? 0.329 6.619 -5.790 1.00 0.00 86 ASN 1 N 10
ATOM 19007 C CA . ASN A 1 86 ? -0.599 7.510 -6.419 1.00 0.00 86 ASN 1 CA 10
ATOM 19008 C C . ASN A 1 86 ? -1.990 7.283 -5.860 1.00 0.00 86 ASN 1 C 10
ATOM 19009 O O . ASN A 1 86 ? -2.798 8.207 -5.768 1.00 0.00 86 ASN 1 O 10
ATOM 19020 N N . ASN A 1 87 ? -2.229 6.061 -5.415 1.00 0.00 87 ASN 1 N 10
ATOM 19021 C CA . ASN A 1 87 ? -3.464 5.715 -4.776 1.00 0.00 87 ASN 1 CA 10
ATOM 19022 C C . ASN A 1 87 ? -3.363 6.131 -3.339 1.00 0.00 87 ASN 1 C 10
ATOM 19023 O O . ASN A 1 87 ? -4.298 5.977 -2.560 1.00 0.00 87 ASN 1 O 10
ATOM 19034 N N . VAL A 1 88 ? -2.182 6.615 -2.995 1.00 0.00 88 VAL 1 N 10
ATOM 19035 C CA . VAL A 1 88 ? -1.866 7.027 -1.703 1.00 0.00 88 VAL 1 CA 10
ATOM 19036 C C . VAL A 1 88 ? -2.026 8.497 -1.536 1.00 0.00 88 VAL 1 C 10
ATOM 19037 O O . VAL A 1 88 ? -1.537 9.317 -2.313 1.00 0.00 88 VAL 1 O 10
ATOM 19050 N N . LYS A 1 89 ? -2.694 8.784 -0.483 1.00 0.00 89 LYS 1 N 10
ATOM 19051 C CA . LYS A 1 89 ? -2.954 10.127 -0.087 1.00 0.00 89 LYS 1 CA 10
ATOM 19052 C C . LYS A 1 89 ? -1.748 10.627 0.645 1.00 0.00 89 LYS 1 C 10
ATOM 19053 O O . LYS A 1 89 ? -1.242 11.722 0.401 1.00 0.00 89 LYS 1 O 10
ATOM 19072 N N . SER A 1 90 ? -1.296 9.781 1.552 1.00 0.00 90 SER 1 N 10
ATOM 19073 C CA . SER A 1 90 ? -0.121 10.093 2.371 1.00 0.00 90 SER 1 CA 10
ATOM 19074 C C . SER A 1 90 ? 0.116 9.039 3.444 1.00 0.00 90 SER 1 C 10
ATOM 19075 O O . SER A 1 90 ? -0.733 8.194 3.680 1.00 0.00 90 SER 1 O 10
ATOM 19083 N N . VAL A 1 91 ? 1.240 9.151 4.146 1.00 0.00 91 VAL 1 N 10
ATOM 19084 C CA . VAL A 1 91 ? 1.549 8.274 5.247 1.00 0.00 91 VAL 1 CA 10
ATOM 19085 C C . VAL A 1 91 ? 1.207 9.011 6.544 1.00 0.00 91 VAL 1 C 10
ATOM 19086 O O . VAL A 1 91 ? 1.424 10.218 6.650 1.00 0.00 91 VAL 1 O 10
ATOM 19099 N N . GLY A 1 92 ? 0.614 8.307 7.500 1.00 0.00 92 GLY 1 N 10
ATOM 19100 C CA . GLY A 1 92 ? 0.188 8.918 8.726 1.00 0.00 92 GLY 1 CA 10
ATOM 19101 C C . GLY A 1 92 ? 0.998 8.509 9.929 1.00 0.00 92 GLY 1 C 10
ATOM 19102 O O . GLY A 1 92 ? 1.941 7.722 9.846 1.00 0.00 92 GLY 1 O 10
ATOM 19106 N N . THR A 1 93 ? 0.599 9.078 11.040 1.00 0.00 93 THR 1 N 10
ATOM 19107 C CA . THR A 1 93 ? 1.207 8.859 12.331 1.00 0.00 93 THR 1 CA 10
ATOM 19108 C C . THR A 1 93 ? 1.129 7.412 12.745 1.00 0.00 93 THR 1 C 10
ATOM 19109 O O . THR A 1 93 ? 0.114 6.734 12.591 1.00 0.00 93 THR 1 O 10
ATOM 19120 N N . PRO A 1 94 ? 2.252 6.944 13.265 1.00 0.00 94 PRO 1 N 10
ATOM 19121 C CA . PRO A 1 94 ? 2.437 5.578 13.727 1.00 0.00 94 PRO 1 CA 10
ATOM 19122 C C . PRO A 1 94 ? 1.885 5.328 15.121 1.00 0.00 94 PRO 1 C 10
ATOM 19123 O O . PRO A 1 94 ? 1.740 6.247 15.928 1.00 0.00 94 PRO 1 O 10
ATOM 19134 N N . MET A 1 95 ? 1.601 4.066 15.387 1.00 0.00 95 MET 1 N 10
ATOM 19135 C CA . MET A 1 95 ? 1.071 3.629 16.678 1.00 0.00 95 MET 1 CA 10
ATOM 19136 C C . MET A 1 95 ? 1.540 2.214 16.994 1.00 0.00 95 MET 1 C 10
ATOM 19137 O O . MET A 1 95 ? 1.511 1.340 16.127 1.00 0.00 95 MET 1 O 10
ATOM 19151 N N . LYS A 1 96 ? 1.943 1.976 18.234 1.00 0.00 96 LYS 1 N 10
ATOM 19152 C CA . LYS A 1 96 ? 2.387 0.646 18.636 1.00 0.00 96 LYS 1 CA 10
ATOM 19153 C C . LYS A 1 96 ? 1.199 -0.207 19.068 1.00 0.00 96 LYS 1 C 10
ATOM 19154 O O . LYS A 1 96 ? 0.411 0.207 19.919 1.00 0.00 96 LYS 1 O 10
ATOM 19173 N N . GLY A 1 97 ? 1.063 -1.395 18.479 1.00 0.00 97 GLY 1 N 10
ATOM 19174 C CA . GLY A 1 97 ? -0.050 -2.251 18.845 1.00 0.00 97 GLY 1 CA 10
ATOM 19175 C C . GLY A 1 97 ? -0.005 -3.621 18.201 1.00 0.00 97 GLY 1 C 10
ATOM 19176 O O . GLY A 1 97 ? -0.090 -4.634 18.895 1.00 0.00 97 GLY 1 O 10
ATOM 19180 N N . SER A 1 98 ? 0.111 -3.659 16.879 1.00 0.00 98 SER 1 N 10
ATOM 19181 C CA . SER A 1 98 ? 0.152 -4.928 16.160 1.00 0.00 98 SER 1 CA 10
ATOM 19182 C C . SER A 1 98 ? 1.409 -5.720 16.533 1.00 0.00 98 SER 1 C 10
ATOM 19183 O O . SER A 1 98 ? 2.314 -5.884 15.720 1.00 0.00 98 SER 1 O 10
ATOM 19191 N N . GLY A 1 99 ? 1.455 -6.211 17.769 1.00 0.00 99 GLY 1 N 10
ATOM 19192 C CA . GLY A 1 99 ? 2.601 -6.980 18.222 1.00 0.00 99 GLY 1 CA 10
ATOM 19193 C C . GLY A 1 99 ? 3.471 -6.229 19.218 1.00 0.00 99 GLY 1 C 10
ATOM 19194 O O . GLY A 1 99 ? 3.817 -6.765 20.271 1.00 0.00 99 GLY 1 O 10
ATOM 19198 N N . GLY A 1 100 ? 3.832 -4.992 18.887 1.00 0.00 100 GLY 1 N 10
ATOM 19199 C CA . GLY A 1 100 ? 4.664 -4.201 19.766 1.00 0.00 100 GLY 1 CA 10
ATOM 19200 C C . GLY A 1 100 ? 5.444 -3.120 19.033 1.00 0.00 100 GLY 1 C 10
ATOM 19201 O O . GLY A 1 100 ? 5.970 -2.194 19.650 1.00 0.00 100 GLY 1 O 10
ATOM 19205 N N . LEU A 1 101 ? 5.520 -3.246 17.712 1.00 0.00 101 LEU 1 N 10
ATOM 19206 C CA . LEU A 1 101 ? 6.224 -2.318 16.872 1.00 0.00 101 LEU 1 CA 10
ATOM 19207 C C . LEU A 1 101 ? 5.450 -1.041 16.671 1.00 0.00 101 LEU 1 C 10
ATOM 19208 O O . LEU A 1 101 ? 4.632 -0.645 17.494 1.00 0.00 101 LEU 1 O 10
ATOM 19224 N N . SER A 1 102 ? 5.738 -0.420 15.545 1.00 0.00 102 SER 1 N 10
ATOM 19225 C CA . SER A 1 102 ? 5.106 0.802 15.132 1.00 0.00 102 SER 1 CA 10
ATOM 19226 C C . SER A 1 102 ? 4.332 0.572 13.847 1.00 0.00 102 SER 1 C 10
ATOM 19227 O O . SER A 1 102 ? 4.902 0.203 12.825 1.00 0.00 102 SER 1 O 10
ATOM 19235 N N . TRP A 1 103 ? 3.040 0.774 13.926 1.00 0.00 103 TRP 1 N 10
ATOM 19236 C CA . TRP A 1 103 ? 2.137 0.589 12.822 1.00 0.00 103 TRP 1 CA 10
ATOM 19237 C C . TRP A 1 103 ? 1.460 1.920 12.558 1.00 0.00 103 TRP 1 C 10
ATOM 19238 O O . TRP A 1 103 ? 0.806 2.486 13.430 1.00 0.00 103 TRP 1 O 10
ATOM 19259 N N . ALA A 1 104 ? 1.701 2.443 11.382 1.00 0.00 104 ALA 1 N 10
ATOM 19260 C CA . ALA A 1 104 ? 1.206 3.761 11.010 1.00 0.00 104 ALA 1 CA 10
ATOM 19261 C C . ALA A 1 104 ? 0.022 3.771 10.087 1.00 0.00 104 ALA 1 C 10
ATOM 19262 O O . ALA A 1 104 ? -0.155 2.901 9.237 1.00 0.00 104 ALA 1 O 10
ATOM 19269 N N . GLN A 1 105 ? -0.775 4.807 10.293 1.00 0.00 105 GLN 1 N 10
ATOM 19270 C CA . GLN A 1 105 ? -1.962 5.043 9.537 1.00 0.00 105 GLN 1 CA 10
ATOM 19271 C C . GLN A 1 105 ? -1.653 5.724 8.224 1.00 0.00 105 GLN 1 C 10
ATOM 19272 O O . GLN A 1 105 ? -1.451 6.926 8.202 1.00 0.00 105 GLN 1 O 10
ATOM 19286 N N . VAL A 1 106 ? -1.651 4.991 7.127 1.00 0.00 106 VAL 1 N 10
ATOM 19287 C CA . VAL A 1 106 ? -1.390 5.592 5.856 1.00 0.00 106 VAL 1 CA 10
ATOM 19288 C C . VAL A 1 106 ? -2.711 5.797 5.136 1.00 0.00 106 VAL 1 C 10
ATOM 19289 O O . VAL A 1 106 ? -3.604 4.952 5.198 1.00 0.00 106 VAL 1 O 10
ATOM 19302 N N . ASN A 1 107 ? -2.850 6.943 4.507 1.00 0.00 107 ASN 1 N 10
ATOM 19303 C CA . ASN A 1 107 ? -4.074 7.302 3.835 1.00 0.00 107 ASN 1 CA 10
ATOM 19304 C C . ASN A 1 107 ? -4.064 6.845 2.394 1.00 0.00 107 ASN 1 C 10
ATOM 19305 O O . ASN A 1 107 ? -3.452 7.480 1.542 1.00 0.00 107 ASN 1 O 10
ATOM 19316 N N . PHE A 1 108 ? -4.753 5.748 2.128 1.00 0.00 108 PHE 1 N 10
ATOM 19317 C CA . PHE A 1 108 ? -4.848 5.223 0.821 1.00 0.00 108 PHE 1 CA 10
ATOM 19318 C C . PHE A 1 108 ? -6.159 5.609 0.151 1.00 0.00 108 PHE 1 C 10
ATOM 19319 O O . PHE A 1 108 ? -7.103 6.113 0.762 1.00 0.00 108 PHE 1 O 10
ATOM 19336 N N . THR A 1 109 ? -6.156 5.336 -1.127 1.00 0.00 109 THR 1 N 10
ATOM 19337 C CA . THR A 1 109 ? -7.257 5.596 -2.054 1.00 0.00 109 THR 1 CA 10
ATOM 19338 C C . THR A 1 109 ? -8.638 5.056 -1.652 1.00 0.00 109 THR 1 C 10
ATOM 19339 O O . THR A 1 109 ? -9.583 5.820 -1.452 1.00 0.00 109 THR 1 O 10
ATOM 19350 N N . THR A 1 110 ? -8.749 3.739 -1.603 1.00 0.00 110 THR 1 N 10
ATOM 19351 C CA . THR A 1 110 ? -10.005 3.060 -1.303 1.00 0.00 110 THR 1 CA 10
ATOM 19352 C C . THR A 1 110 ? -10.245 2.887 0.185 1.00 0.00 110 THR 1 C 10
ATOM 19353 O O . THR A 1 110 ? -11.276 3.301 0.715 1.00 0.00 110 THR 1 O 10
ATOM 19364 N N . GLY A 1 111 ? -9.294 2.255 0.846 1.00 0.00 111 GLY 1 N 10
ATOM 19365 C CA . GLY A 1 111 ? -9.414 2.011 2.254 1.00 0.00 111 GLY 1 CA 10
ATOM 19366 C C . GLY A 1 111 ? -9.258 3.262 3.083 1.00 0.00 111 GLY 1 C 10
ATOM 19367 O O . GLY A 1 111 ? -9.446 3.222 4.299 1.00 0.00 111 GLY 1 O 10
ATOM 19371 N N . GLY A 1 112 ? -8.886 4.376 2.446 1.00 0.00 112 GLY 1 N 10
ATOM 19372 C CA . GLY A 1 112 ? -8.690 5.587 3.187 1.00 0.00 112 GLY 1 CA 10
ATOM 19373 C C . GLY A 1 112 ? -7.616 5.370 4.212 1.00 0.00 112 GLY 1 C 10
ATOM 19374 O O . GLY A 1 112 ? -6.447 5.515 3.927 1.00 0.00 112 GLY 1 O 10
ATOM 19378 N N . ASN A 1 113 ? -7.994 4.955 5.391 1.00 0.00 113 ASN 1 N 10
ATOM 19379 C CA . ASN A 1 113 ? -7.017 4.653 6.398 1.00 0.00 113 ASN 1 CA 10
ATOM 19380 C C . ASN A 1 113 ? -6.527 3.223 6.201 1.00 0.00 113 ASN 1 C 10
ATOM 19381 O O . ASN A 1 113 ? -7.322 2.294 6.069 1.00 0.00 113 ASN 1 O 10
ATOM 19392 N N . VAL A 1 114 ? -5.223 3.053 6.187 1.00 0.00 114 VAL 1 N 10
ATOM 19393 C CA . VAL A 1 114 ? -4.615 1.748 6.022 1.00 0.00 114 VAL 1 CA 10
ATOM 19394 C C . VAL A 1 114 ? -3.364 1.725 6.846 1.00 0.00 114 VAL 1 C 10
ATOM 19395 O O . VAL A 1 114 ? -2.447 2.504 6.601 1.00 0.00 114 VAL 1 O 10
ATOM 19408 N N . TRP A 1 115 ? -3.324 0.875 7.836 1.00 0.00 115 TRP 1 N 10
ATOM 19409 C CA . TRP A 1 115 ? -2.168 0.836 8.696 1.00 0.00 115 TRP 1 CA 10
ATOM 19410 C C . TRP A 1 115 ? -1.138 -0.155 8.240 1.00 0.00 115 TRP 1 C 10
ATOM 19411 O O . TRP A 1 115 ? -1.437 -1.136 7.559 1.00 0.00 115 TRP 1 O 10
ATOM 19432 N N . LEU A 1 116 ? 0.084 0.128 8.622 1.00 0.00 116 LEU 1 N 10
ATOM 19433 C CA . LEU A 1 116 ? 1.197 -0.702 8.270 1.00 0.00 116 LEU 1 CA 10
ATOM 19434 C C . LEU A 1 116 ? 2.267 -0.545 9.300 1.00 0.00 116 LEU 1 C 10
ATOM 19435 O O . LEU A 1 116 ? 2.491 0.561 9.778 1.00 0.00 116 LEU 1 O 10
ATOM 19451 N N . ASN A 1 117 ? 2.968 -1.609 9.619 1.00 0.00 117 ASN 1 N 10
ATOM 19452 C CA . ASN A 1 117 ? 4.021 -1.452 10.581 1.00 0.00 117 ASN 1 CA 10
ATOM 19453 C C . ASN A 1 117 ? 5.038 -0.558 9.973 1.00 0.00 117 ASN 1 C 10
ATOM 19454 O O . ASN A 1 117 ? 5.817 -0.885 9.079 1.00 0.00 117 ASN 1 O 10
ATOM 19465 N N . THR A 1 118 ? 4.867 0.615 10.454 1.00 0.00 118 THR 1 N 10
ATOM 19466 C CA . THR A 1 118 ? 5.574 1.796 10.044 1.00 0.00 118 THR 1 CA 10
ATOM 19467 C C . THR A 1 118 ? 6.981 1.862 10.572 1.00 0.00 118 THR 1 C 10
ATOM 19468 O O . THR A 1 118 ? 7.614 2.918 10.535 1.00 0.00 118 THR 1 O 10
ATOM 19479 N N . THR A 1 119 ? 7.479 0.746 11.055 1.00 0.00 119 THR 1 N 10
ATOM 19480 C CA . THR A 1 119 ? 8.846 0.719 11.559 1.00 0.00 119 THR 1 CA 10
ATOM 19481 C C . THR A 1 119 ? 9.859 0.988 10.422 1.00 0.00 119 THR 1 C 10
ATOM 19482 O O . THR A 1 119 ? 11.024 0.607 10.523 1.00 0.00 119 THR 1 O 10
ATOM 19493 N N . SER A 1 120 ? 9.410 1.669 9.347 1.00 0.00 120 SER 1 N 10
ATOM 19494 C CA . SER A 1 120 ? 10.235 2.015 8.223 1.00 0.00 120 SER 1 CA 10
ATOM 19495 C C . SER A 1 120 ? 9.394 2.873 7.289 1.00 0.00 120 SER 1 C 10
ATOM 19496 O O . SER A 1 120 ? 8.300 2.493 6.903 1.00 0.00 120 SER 1 O 10
ATOM 19504 N N . LYS A 1 121 ? 9.889 4.036 6.945 1.00 0.00 121 LYS 1 N 10
ATOM 19505 C CA . LYS A 1 121 ? 9.163 4.934 6.069 1.00 0.00 121 LYS 1 CA 10
ATOM 19506 C C . LYS A 1 121 ? 9.239 4.392 4.655 1.00 0.00 121 LYS 1 C 10
ATOM 19507 O O . LYS A 1 121 ? 8.244 4.325 3.924 1.00 0.00 121 LYS 1 O 10
ATOM 19526 N N . ASP A 1 122 ? 10.415 3.902 4.307 1.00 0.00 122 ASP 1 N 10
ATOM 19527 C CA . ASP A 1 122 ? 10.601 3.252 3.047 1.00 0.00 122 ASP 1 CA 10
ATOM 19528 C C . ASP A 1 122 ? 9.772 1.974 3.050 1.00 0.00 122 ASP 1 C 10
ATOM 19529 O O . ASP A 1 122 ? 9.733 1.253 2.073 1.00 0.00 122 ASP 1 O 10
ATOM 19538 N N . ASN A 1 123 ? 9.147 1.666 4.189 1.00 0.00 123 ASN 1 N 10
ATOM 19539 C CA . ASN A 1 123 ? 8.351 0.470 4.304 1.00 0.00 123 ASN 1 CA 10
ATOM 19540 C C . ASN A 1 123 ? 7.175 0.521 3.345 1.00 0.00 123 ASN 1 C 10
ATOM 19541 O O . ASN A 1 123 ? 7.024 -0.318 2.470 1.00 0.00 123 ASN 1 O 10
ATOM 19552 N N . LEU A 1 124 ? 6.369 1.512 3.489 1.00 0.00 124 LEU 1 N 10
ATOM 19553 C CA . LEU A 1 124 ? 5.238 1.670 2.603 1.00 0.00 124 LEU 1 CA 10
ATOM 19554 C C . LEU A 1 124 ? 5.730 1.933 1.206 1.00 0.00 124 LEU 1 C 10
ATOM 19555 O O . LEU A 1 124 ? 5.383 1.244 0.251 1.00 0.00 124 LEU 1 O 10
ATOM 19571 N N . LEU A 1 125 ? 6.540 2.964 1.108 1.00 0.00 125 LEU 1 N 10
ATOM 19572 C CA . LEU A 1 125 ? 7.098 3.372 -0.149 1.00 0.00 125 LEU 1 CA 10
ATOM 19573 C C . LEU A 1 125 ? 7.925 2.279 -0.791 1.00 0.00 125 LEU 1 C 10
ATOM 19574 O O . LEU A 1 125 ? 7.840 2.057 -1.996 1.00 0.00 125 LEU 1 O 10
ATOM 19590 N N . TYR A 1 126 ? 8.769 1.633 0.005 1.00 0.00 126 TYR 1 N 10
ATOM 19591 C CA . TYR A 1 126 ? 9.654 0.614 -0.527 1.00 0.00 126 TYR 1 CA 10
ATOM 19592 C C . TYR A 1 126 ? 9.350 -0.765 0.021 1.00 0.00 126 TYR 1 C 10
ATOM 19593 O O . TYR A 1 126 ? 9.559 -1.769 -0.662 1.00 0.00 126 TYR 1 O 10
ATOM 19611 N N . GLY A 1 127 ? 8.875 -0.826 1.251 1.00 0.00 127 GLY 1 N 10
ATOM 19612 C CA . GLY A 1 127 ? 8.586 -2.125 1.837 1.00 0.00 127 GLY 1 CA 10
ATOM 19613 C C . GLY A 1 127 ? 9.656 -2.553 2.804 1.00 0.00 127 GLY 1 C 10
ATOM 19614 O O . GLY A 1 127 ? 9.874 -3.745 3.026 1.00 0.00 127 GLY 1 O 10
ATOM 19618 N N . LYS A 1 128 ? 10.324 -1.568 3.380 1.00 0.00 128 LYS 1 N 10
ATOM 19619 C CA . LYS A 1 128 ? 11.368 -1.813 4.331 1.00 0.00 128 LYS 1 CA 10
ATOM 19620 C C . LYS A 1 128 ? 10.787 -2.241 5.676 1.00 0.00 128 LYS 1 C 10
ATOM 19621 O O . LYS A 1 128 ? 11.578 -2.557 6.589 1.00 0.00 128 LYS 1 O 10
#

Nearest PDB structures (foldseek):
  2ls0-assembly1_1  TM=8.642E-01  e=7.909E-24  Streptococcus equi subsp. zooepidemicus
  8tw1-assembly1_A  TM=7.428E-01  e=5.869E-06  Streptococcus phage 2972
  1j9o-assembly1_A  TM=3.946E-01  e=5.634E+00  Homo sapiens
  7r0w-assembly1_V  TM=3.515E-01  e=5.011E+00  Synechocystis
  2ls0-assembly1_1  TM=8.692E-01  e=2.784E-23  Streptococcus equi subsp. zooepidemicus

Foldseek 3Di:
DDDPPDDDDVPPDDPDDDDFAAKAAQADWDCAPVAIFGAGCLFPVDDQPSVAQTHRCLQWFAAAPVRHTDNVDDDDGDGITAGDCVQWPAWAAWDADNVGATWTFTQGNPSRTYITRVNDVSCNGHND

Solvent-accessible surface area: 8059 Å² total; per-residue (Å²): 228,220,81,76,162,151,160,178,172,178,64,117,168,117,128,134,79,131,83,74,24,131,23,1,77,3,66,48,4,53,102,2,93,62,52,116,2,0,30,1,76,60,0,4,76,66,90,2,57,123,98,24,26,6,0,4,0,89,0,5,24,21,5,49,86,148,27,60,97,72,61,93,154,98,26,102,106,69,24,94,0,0,5,38,52,122,40,34,105,54,55,25,109,66,126,160,58,10,71,45,59,29,1,1,63,1,63,1,54,80,16,25,66,0,18,1,0,26,76,32,148,51,0,5,65,50,16,121

Radius of gyration: 15.14 Å; Cα contacts (8 Å, |Δi|>4): 290; chains: 1; bounding box: 35×44×41 Å